Protein 3ZBG (pdb70)

B-factor: mean 27.15, std 11.81, range [10.26, 97.59]

Radius of gyration: 26.32 Å; Cα contacts (8 Å, |Δi|>4): 2316; chains: 2; bounding box: 69×58×79 Å

Structure (mmCIF, N/CA/C/O backbone):
data_3ZBG
#
_entry.id   3ZBG
#
_cell.length_a   122.249
_cell.length_b   122.249
_cell.length_c   133.081
_cell.angle_alpha   90.00
_cell.angle_beta   90.00
_cell.angle_gamma   120.00
#
_symmetry.space_group_name_H-M   'P 65'
#
loop_
_entity.id
_entity.type
_entity.pdbx_description
1 polymer '3-KETOACYL-COA THIOLASE-LIKE PROTEIN'
2 non-polymer 'DIMETHYL SULFOXIDE'
3 non-polymer (4S)-2-METHYL-2,4-PENTANEDIOL
4 water water
#
loop_
_atom_site.group_PDB
_atom_site.id
_atom_site.type_symbol
_atom_site.label_atom_id
_atom_site.label_alt_id
_atom_site.label_comp_id
_atom_site.label_asym_id
_atom_site.label_entity_id
_atom_site.label_seq_id
_atom_site.pdbx_PDB_ins_code
_atom_site.Cartn_x
_atom_site.Cartn_y
_atom_site.Cartn_z
_atom_site.occupancy
_atom_site.B_iso_or_equiv
_atom_site.auth_seq_id
_atom_site.auth_comp_id
_atom_site.auth_asym_id
_atom_site.auth_atom_id
_atom_site.pdbx_PDB_model_num
ATOM 1 N N . ALA A 1 27 ? -44.379 -45.236 17.159 1.00 74.26 11 ALA A N 1
ATOM 2 C CA . ALA A 1 27 ? -43.491 -45.018 15.981 1.00 81.32 11 ALA A CA 1
ATOM 3 C C . ALA A 1 27 ? -41.995 -44.878 16.370 1.00 81.15 11 ALA A C 1
ATOM 4 O O . ALA A 1 27 ? -41.156 -44.630 15.498 1.00 86.40 11 ALA A O 1
ATOM 6 N N . ALA A 1 28 ? -41.664 -45.062 17.654 1.00 74.85 12 ALA A N 1
ATOM 7 C CA . ALA A 1 28 ? -40.334 -44.721 18.187 1.00 73.82 12 ALA A CA 1
ATOM 8 C C . ALA A 1 28 ? -39.270 -45.802 17.845 1.00 70.20 12 ALA A C 1
ATOM 9 O O . ALA A 1 28 ? -39.074 -46.763 18.634 1.00 60.24 12 ALA A O 1
ATOM 11 N N . SER A 1 29 ? -38.582 -45.617 16.694 1.00 62.41 13 SER A N 1
ATOM 12 C CA . SER A 1 29 ? -37.819 -46.710 16.035 1.00 53.47 13 SER A CA 1
ATOM 13 C C . SER A 1 29 ? -36.297 -46.790 16.357 1.00 41.23 13 SER A C 1
ATOM 14 O O . SER A 1 29 ? -35.467 -45.955 15.976 1.00 37.12 13 SER A O 1
ATOM 17 N N . ARG A 1 30 ? -35.964 -47.841 17.065 1.00 32.24 14 ARG A N 1
ATOM 18 C CA . ARG A 1 30 ? -34.674 -47.984 17.662 1.00 30.45 14 ARG A CA 1
ATOM 19 C C . ARG A 1 30 ? -33.679 -48.591 16.665 1.00 25.71 14 ARG A C 1
ATOM 20 O O . ARG A 1 30 ? -34.064 -49.354 15.786 1.00 27.55 14 ARG A O 1
ATOM 28 N N . VAL A 1 31 ? -32.400 -48.276 16.850 1.00 23.52 15 VAL A N 1
ATOM 29 C CA . VAL A 1 31 ? -31.340 -48.804 16.006 1.00 20.33 15 VAL A CA 1
ATOM 30 C C . VAL A 1 31 ? -30.278 -49.572 16.829 1.00 18.99 15 VAL A C 1
ATOM 31 O O . VAL A 1 31 ? -29.783 -49.065 17.843 1.00 20.79 15 VAL A O 1
ATOM 35 N N . PHE A 1 32 ? -29.974 -50.774 16.369 1.00 18.61 16 PHE A N 1
ATOM 36 C CA . PHE A 1 32 ? -29.064 -51.685 17.019 1.00 20.77 16 PHE A CA 1
ATOM 37 C C . PHE A 1 32 ? -27.846 -51.979 16.150 1.00 19.98 16 PHE A C 1
ATOM 38 O O . PHE A 1 32 ? -27.980 -52.195 14.964 1.00 20.51 16 PHE A O 1
ATOM 46 N N . ILE A 1 33 ? -26.669 -52.012 16.770 1.00 22.34 17 ILE A N 1
ATOM 47 C CA . ILE A 1 33 ? -25.477 -52.599 16.139 1.00 20.59 17 ILE A CA 1
ATOM 48 C C . ILE A 1 33 ? -25.552 -54.129 16.371 1.00 24.28 17 ILE A C 1
ATOM 49 O O . ILE A 1 33 ? -25.537 -54.591 17.499 1.00 22.61 17 ILE A O 1
ATOM 54 N N . VAL A 1 34 ? -25.622 -54.901 15.302 1.00 22.54 18 VAL A N 1
ATOM 55 C CA . VAL A 1 34 ? -25.737 -56.343 15.329 1.00 24.17 18 VAL A CA 1
ATOM 56 C C . VAL A 1 34 ? -24.331 -56.980 15.336 1.00 26.67 18 VAL A C 1
ATOM 57 O O . VAL A 1 34 ? -24.127 -58.057 15.902 1.00 27.39 18 VAL A O 1
ATOM 61 N N . GLY A 1 35 ? -23.365 -56.299 14.723 1.00 23.91 19 GLY A N 1
ATOM 62 C CA . GLY A 1 35 ? -22.022 -56.780 14.634 1.00 22.25 19 GLY A CA 1
ATOM 63 C C . GLY A 1 35 ? -21.238 -55.956 13.637 1.00 24.75 19 GLY A C 1
ATOM 64 O O . GLY A 1 35 ? -21.762 -54.946 13.104 1.00 21.50 19 GLY A O 1
ATOM 65 N N . GLY A 1 36 ? -19.986 -56.349 13.413 1.00 21.14 20 GLY A N 1
ATOM 66 C CA . GLY A 1 36 ? -19.117 -55.616 12.495 1.00 22.87 20 GLY A CA 1
ATOM 67 C C . GLY A 1 36 ? -17.722 -56.201 12.420 1.00 25.91 20 GLY A C 1
ATOM 68 O O . GLY A 1 36 ? -17.492 -57.325 12.912 1.00 24.31 20 GLY A O 1
ATOM 69 N N . HIS A 1 37 ? -16.798 -55.433 11.834 1.00 24.05 21 HIS A N 1
ATOM 70 C CA . HIS A 1 37 ? -15.468 -55.943 11.482 1.00 23.34 21 HIS A CA 1
ATOM 71 C C . HIS A 1 37 ? -14.516 -54.796 11.298 1.00 24.28 21 HIS A C 1
ATOM 72 O O . HIS A 1 37 ? -14.913 -53.741 10.783 1.00 22.83 21 HIS A O 1
ATOM 79 N N . ILE A 1 38 ? -13.283 -54.964 11.748 1.00 19.54 22 ILE A N 1
ATOM 80 C CA . ILE A 1 38 ? -12.208 -53.984 11.547 1.00 19.89 22 ILE A CA 1
ATOM 81 C C . ILE A 1 38 ? -11.044 -54.793 10.978 1.00 22.59 22 ILE A C 1
ATOM 82 O O . ILE A 1 38 ? -10.672 -55.818 11.568 1.00 21.58 22 ILE A O 1
ATOM 87 N N . THR A 1 39 ? -10.483 -54.352 9.856 1.00 20.74 23 THR A N 1
ATOM 88 C CA . THR A 1 39 ? -9.276 -54.977 9.312 1.00 20.23 23 THR A CA 1
ATOM 89 C C . THR A 1 39 ? -8.075 -54.455 10.118 1.00 21.29 23 THR A C 1
ATOM 90 O O . THR A 1 39 ? -8.152 -53.419 10.791 1.00 19.15 23 THR A O 1
ATOM 94 N N . PRO A 1 40 ? -6.942 -55.196 10.101 1.00 20.81 24 PRO A N 1
ATOM 95 C CA . PRO A 1 40 ? -5.731 -54.522 10.479 1.00 21.58 24 PRO A CA 1
ATOM 96 C C . PRO A 1 40 ? -5.568 -53.219 9.716 1.00 20.49 24 PRO A C 1
ATOM 97 O O . PRO A 1 40 ? -5.935 -53.142 8.548 1.00 21.88 24 PRO A O 1
ATOM 101 N N . PHE A 1 41 ? -5.036 -52.186 10.367 1.00 20.72 25 PHE A N 1
ATOM 102 C CA . PHE A 1 41 ? -4.726 -50.954 9.704 1.00 22.66 25 PHE A CA 1
ATOM 103 C C . PHE A 1 41 ? -3.222 -50.998 9.415 1.00 24.19 25 PHE A C 1
ATOM 104 O O . PHE A 1 41 ? -2.420 -51.247 10.337 1.00 22.95 25 PHE A O 1
ATOM 112 N N . VAL A 1 42 ? -2.853 -50.701 8.178 1.00 22.65 26 VAL A N 1
ATOM 113 C CA . VAL A 1 42 ? -1.472 -50.899 7.703 1.00 23.47 26 VAL A CA 1
ATOM 114 C C . VAL A 1 42 ? -0.913 -49.701 6.985 1.00 23.77 26 VAL A C 1
ATOM 115 O O . VAL A 1 42 ? -1.629 -48.936 6.346 1.00 22.40 26 VAL A O 1
ATOM 119 N N . GLY A 1 43 ? 0.389 -49.538 7.122 1.00 21.92 27 GLY A N 1
ATOM 120 C CA . GLY A 1 43 ? 1.154 -48.521 6.426 1.00 24.96 27 GLY A CA 1
ATOM 121 C C . GLY A 1 43 ? 2.588 -48.638 6.926 1.00 27.19 27 GLY A C 1
ATOM 122 O O . GLY A 1 43 ? 2.929 -49.649 7.571 1.00 27.33 27 GLY A O 1
ATOM 123 N N . LYS A 1 44 ? 3.419 -47.665 6.598 1.00 31.07 28 LYS A N 1
ATOM 124 C CA . LYS A 1 44 ? 4.870 -47.723 6.917 1.00 34.34 28 LYS A CA 1
ATOM 125 C C . LYS A 1 44 ? 5.039 -47.871 8.387 1.00 32.05 28 LYS A C 1
ATOM 126 O O . LYS A 1 44 ? 4.409 -47.132 9.137 1.00 28.61 28 LYS A O 1
ATOM 132 N N . GLY A 1 45 ? 5.865 -48.830 8.812 1.00 30.60 29 GLY A N 1
ATOM 133 C CA . GLY A 1 45 ? 6.097 -49.081 10.220 1.00 31.97 29 GLY A CA 1
ATOM 134 C C . GLY A 1 45 ? 5.317 -50.268 10.731 1.00 33.60 29 GLY A C 1
ATOM 135 O O . GLY A 1 45 ? 5.506 -50.680 11.872 1.00 35.57 29 GLY A O 1
ATOM 136 N N . SER A 1 46 ? 4.418 -50.815 9.917 1.00 30.45 30 SER A N 1
ATOM 137 C CA . SER A 1 46 ? 3.725 -52.004 10.300 1.00 29.70 30 SER A CA 1
ATOM 138 C C . SER A 1 46 ? 4.402 -53.173 9.619 1.00 32.19 30 SER A C 1
ATOM 139 O O . SER A 1 46 ? 4.640 -53.113 8.419 1.00 27.60 30 SER A O 1
ATOM 142 N N . PRO A 1 47 ? 4.625 -54.276 10.357 1.00 32.40 31 PRO A N 1
ATOM 143 C CA . PRO A 1 47 ? 5.208 -55.472 9.725 1.00 35.37 31 PRO A CA 1
ATOM 144 C C . PRO A 1 47 ? 4.270 -56.111 8.696 1.00 39.30 31 PRO A C 1
ATOM 145 O O . PRO A 1 47 ? 4.708 -56.903 7.870 1.00 36.26 31 PRO A O 1
ATOM 149 N N . LEU A 1 48 ? 2.987 -55.744 8.719 1.00 36.71 32 LEU A N 1
ATOM 150 C CA . LEU A 1 48 ? 2.040 -56.271 7.747 1.00 34.93 32 LEU A CA 1
ATOM 151 C C . LEU A 1 48 ? 2.056 -55.467 6.473 1.00 32.97 32 LEU A C 1
ATOM 152 O O . LEU A 1 48 ? 1.511 -55.894 5.510 1.00 34.42 32 LEU A O 1
ATOM 157 N N . PHE A 1 49 ? 2.702 -54.322 6.449 1.00 32.26 33 PHE A N 1
ATOM 158 C CA . PHE A 1 49 ? 2.806 -53.533 5.232 1.00 32.40 33 PHE A CA 1
ATOM 159 C C . PHE A 1 49 ? 4.010 -54.013 4.384 1.00 36.08 33 PHE A C 1
ATOM 160 O O . PHE A 1 49 ? 5.148 -54.030 4.857 1.00 34.76 33 PHE A O 1
ATOM 168 N N . ILE A 1 50 ? 3.762 -54.374 3.129 1.00 33.68 34 ILE A N 1
ATOM 169 C CA . ILE A 1 50 ? 4.819 -54.856 2.248 1.00 34.18 34 ILE A CA 1
ATOM 170 C C . ILE A 1 50 ? 5.526 -53.703 1.609 1.00 39.14 34 ILE A C 1
ATOM 171 O O . ILE A 1 50 ? 4.923 -52.943 0.858 1.00 38.52 34 ILE A O 1
ATOM 176 N N . ASP A 1 51 ? 6.804 -53.550 1.947 1.00 45.44 35 ASP A N 1
ATOM 177 C CA . ASP A 1 51 ? 7.699 -52.587 1.302 1.00 50.74 35 ASP A CA 1
ATOM 178 C C . ASP A 1 51 ? 9.064 -53.271 1.111 1.00 57.75 35 ASP A C 1
ATOM 179 O O . ASP A 1 51 ? 9.276 -54.404 1.609 1.00 57.77 35 ASP A O 1
ATOM 184 N N . LYS A 1 52 ? 9.975 -52.582 0.414 1.00 63.63 36 LYS A N 1
ATOM 185 C CA . LYS A 1 52 ? 11.357 -53.071 0.158 1.00 67.66 36 LYS A CA 1
ATOM 186 C C . LYS A 1 52 ? 12.069 -53.320 1.475 1.00 64.44 36 LYS A C 1
ATOM 187 O O . LYS A 1 52 ? 12.809 -52.452 1.938 1.00 72.06 36 LYS A O 1
ATOM 193 N N . LYS A 1 53 ? 11.865 -54.491 2.075 1.00 61.52 37 LYS A N 1
ATOM 194 C CA . LYS A 1 53 ? 12.172 -54.708 3.502 1.00 61.72 37 LYS A CA 1
ATOM 195 C C . LYS A 1 53 ? 11.265 -55.771 4.129 1.00 63.55 37 LYS A C 1
ATOM 196 O O . LYS A 1 53 ? 11.582 -56.328 5.192 1.00 62.11 37 LYS A O 1
ATOM 202 N N . HIS A 1 54 ? 10.113 -56.013 3.514 1.00 53.54 38 HIS A N 1
ATOM 203 C CA . HIS A 1 54 ? 9.260 -57.077 3.978 1.00 50.40 38 HIS A CA 1
ATOM 204 C C . HIS A 1 54 ? 9.732 -58.345 3.302 1.00 47.53 38 HIS A C 1
ATOM 205 O O . HIS A 1 54 ? 10.058 -58.302 2.129 1.00 44.71 38 HIS A O 1
ATOM 212 N N . PRO A 1 55 ? 9.736 -59.494 4.016 1.00 51.60 39 PRO A N 1
ATOM 213 C CA . PRO A 1 55 ? 10.081 -60.802 3.410 1.00 54.08 39 PRO A CA 1
ATOM 214 C C . PRO A 1 55 ? 9.404 -61.115 2.071 1.00 56.74 39 PRO A C 1
ATOM 215 O O . PRO A 1 55 ? 9.956 -61.856 1.265 1.00 56.11 39 PRO A O 1
ATOM 219 N N . ASP A 1 56 ? 8.215 -60.568 1.843 1.00 53.63 40 ASP A N 1
ATOM 220 C CA . ASP A 1 56 ? 7.470 -60.858 0.643 1.00 50.23 40 ASP A CA 1
ATOM 221 C C . ASP A 1 56 ? 7.573 -59.759 -0.389 1.00 44.86 40 ASP A C 1
ATOM 222 O O . ASP A 1 56 ? 6.824 -59.783 -1.356 1.00 42.94 40 ASP A O 1
ATOM 227 N N . PHE A 1 57 ? 8.477 -58.795 -0.234 1.00 48.27 41 PHE A N 1
ATOM 228 C CA . PHE A 1 57 ? 8.585 -57.762 -1.278 1.00 50.87 41 PHE A CA 1
ATOM 229 C C . PHE A 1 57 ? 8.818 -58.436 -2.633 1.00 52.82 41 PHE A C 1
ATOM 230 O O . PHE A 1 57 ? 9.544 -59.420 -2.715 1.00 52.22 41 PHE A O 1
ATOM 238 N N . GLY A 1 58 ? 8.169 -57.932 -3.679 1.00 50.18 42 GLY A N 1
ATOM 239 C CA . GLY A 1 58 ? 8.256 -58.526 -5.009 1.00 50.30 42 GLY A CA 1
ATOM 240 C C . GLY A 1 58 ? 7.490 -59.826 -5.193 1.00 52.29 42 GLY A C 1
ATOM 241 O O . GLY A 1 58 ? 7.336 -60.284 -6.320 1.00 59.57 42 GLY A O 1
ATOM 242 N N . LYS A 1 59 ? 7.003 -60.421 -4.108 1.00 53.14 43 LYS A N 1
ATOM 243 C CA . LYS A 1 59 ? 6.324 -61.713 -4.156 1.00 58.49 43 LYS A CA 1
ATOM 244 C C . LYS A 1 59 ? 4.819 -61.624 -3.853 1.00 60.67 43 LYS A C 1
ATOM 245 O O . LYS A 1 59 ? 4.040 -62.398 -4.412 1.00 54.53 43 LYS A O 1
ATOM 251 N N . LYS A 1 60 ? 4.436 -60.706 -2.952 1.00 57.92 44 LYS A N 1
ATOM 252 C CA . LYS A 1 60 ? 3.022 -60.374 -2.659 1.00 54.43 44 LYS A CA 1
ATOM 253 C C . LYS A 1 60 ? 2.831 -58.845 -2.573 1.00 45.25 44 LYS A C 1
ATOM 254 O O . LYS A 1 60 ? 3.790 -58.111 -2.383 1.00 40.27 44 LYS A O 1
ATOM 260 N N . LYS A 1 61 ? 1.593 -58.368 -2.728 1.00 41.85 45 LYS A N 1
ATOM 261 C CA . LYS A 1 61 ? 1.311 -56.924 -2.679 1.00 38.96 45 LYS A CA 1
ATOM 262 C C . LYS A 1 61 ? 0.360 -56.563 -1.535 1.00 32.21 45 LYS A C 1
ATOM 263 O O . LYS A 1 61 ? -0.374 -57.402 -1.044 1.00 27.46 45 LYS A O 1
ATOM 269 N N . ASN A 1 62 ? 0.392 -55.311 -1.129 1.00 26.40 46 ASN A N 1
ATOM 270 C CA . ASN A 1 62 ? -0.587 -54.817 -0.183 1.00 27.69 46 ASN A CA 1
ATOM 271 C C . ASN A 1 62 ? -1.965 -54.851 -0.889 1.00 24.64 46 ASN A C 1
ATOM 272 O O . ASN A 1 62 ? -2.063 -54.788 -2.116 1.00 24.47 46 ASN A O 1
ATOM 277 N N . MET A 1 63 ? -3.020 -54.948 -0.128 1.00 25.72 47 MET A N 1
ATOM 278 C CA . MET A 1 63 ? -4.377 -54.929 -0.718 1.00 23.72 47 MET A CA 1
ATOM 279 C C . MET A 1 63 ? -4.660 -53.590 -1.429 1.00 21.42 47 MET A C 1
ATOM 280 O O . MET A 1 63 ? -4.211 -52.515 -0.986 1.00 21.73 47 MET A O 1
ATOM 285 N N . THR A 1 64 ? -5.410 -53.706 -2.513 1.00 19.26 48 THR A N 1
ATOM 286 C CA . THR A 1 64 ? -5.987 -52.547 -3.229 1.00 20.54 48 THR A CA 1
ATOM 287 C C . THR A 1 64 ? -7.237 -52.049 -2.458 1.00 20.07 48 THR A C 1
ATOM 288 O O . THR A 1 64 ? -7.742 -52.717 -1.548 1.00 16.82 48 THR A O 1
ATOM 292 N N . LEU A 1 65 ? -7.755 -50.909 -2.860 1.00 20.65 49 LEU A N 1
ATOM 293 C CA . LEU A 1 65 ? -9.027 -50.421 -2.267 1.00 20.21 49 LEU A CA 1
ATOM 294 C C . LEU A 1 65 ? -10.128 -51.453 -2.461 1.00 18.99 49 LEU A C 1
ATOM 295 O O . LEU A 1 65 ? -10.847 -51.773 -1.513 1.00 19.54 49 LEU A O 1
ATOM 300 N N . GLU A 1 66 ? -10.228 -52.029 -3.646 1.00 17.58 50 GLU A N 1
ATOM 301 C CA . GLU A 1 66 ? -11.236 -53.057 -3.935 1.00 18.32 50 GLU A CA 1
ATOM 302 C C . GLU A 1 66 ? -11.136 -54.279 -2.996 1.00 18.75 50 GLU A C 1
ATOM 303 O O . GLU A 1 66 ? -12.131 -54.827 -2.551 1.00 18.51 50 GLU A O 1
ATOM 309 N N . GLU A 1 67 ? -9.902 -54.702 -2.709 1.00 18.82 51 GLU A N 1
ATOM 310 C CA . GLU A 1 67 ? -9.663 -55.836 -1.836 1.00 18.77 51 GLU A CA 1
ATOM 311 C C . GLU A 1 67 ? -9.989 -55.490 -0.397 1.00 19.10 51 GLU A C 1
ATOM 312 O O . GLU A 1 67 ? -10.579 -56.297 0.302 1.00 18.05 51 GLU A O 1
ATOM 318 N N . ILE A 1 68 ? -9.668 -54.275 0.030 1.00 18.63 52 ILE A N 1
ATOM 319 C CA . ILE A 1 68 ? -10.016 -53.892 1.408 1.00 21.62 52 ILE A CA 1
ATOM 320 C C . ILE A 1 68 ? -11.526 -53.841 1.581 1.00 20.15 52 ILE A C 1
ATOM 321 O O . ILE A 1 68 ? -12.105 -54.319 2.568 1.00 21.50 52 ILE A O 1
ATOM 326 N N . LEU A 1 69 ? -12.186 -53.312 0.562 1.00 19.78 53 LEU A N 1
ATOM 327 C CA . LEU A 1 69 ? -13.645 -53.237 0.580 1.00 19.20 53 LEU A CA 1
ATOM 328 C C . LEU A 1 69 ? -14.275 -54.621 0.605 1.00 20.06 53 LEU A C 1
ATOM 329 O O . LEU A 1 69 ? -15.191 -54.895 1.385 1.00 20.69 53 LEU A O 1
ATOM 334 N N . ALA A 1 70 ? -13.788 -55.509 -0.251 1.00 19.13 54 ALA A N 1
ATOM 335 C CA . ALA A 1 70 ? -14.240 -56.898 -0.264 1.00 20.46 54 ALA A CA 1
ATOM 336 C C . ALA A 1 70 ? -14.023 -57.587 1.103 1.00 19.72 54 ALA A C 1
ATOM 337 O O . ALA A 1 70 ? -14.938 -58.218 1.649 1.00 17.89 54 ALA A O 1
ATOM 339 N N . THR A 1 71 ? -12.851 -57.420 1.670 1.00 21.48 55 THR A N 1
ATOM 340 C CA . THR A 1 71 ? -12.533 -58.014 2.956 1.00 22.48 55 THR A CA 1
ATOM 341 C C . THR A 1 71 ? -13.410 -57.438 4.051 1.00 21.76 55 THR A C 1
ATOM 342 O O . THR A 1 71 ? -13.859 -58.166 4.953 1.00 21.81 55 THR A O 1
ATOM 346 N N . THR A 1 72 ? -13.671 -56.137 3.982 1.00 21.32 56 THR A N 1
ATOM 347 C CA . THR A 1 72 ? -14.488 -55.460 4.986 1.00 21.42 56 THR A CA 1
ATOM 348 C C . THR A 1 72 ? -15.956 -55.869 4.893 1.00 21.20 56 THR A C 1
ATOM 349 O O . THR A 1 72 ? -16.600 -56.167 5.915 1.00 23.84 56 THR A O 1
ATOM 353 N N . VAL A 1 73 ? -16.487 -55.950 3.689 1.00 19.62 57 VAL A N 1
ATOM 354 C CA . VAL A 1 73 ? -17.892 -56.335 3.522 1.00 19.37 57 VAL A CA 1
ATOM 355 C C . VAL A 1 73 ? -18.053 -57.772 3.972 1.00 21.31 57 VAL A C 1
ATOM 356 O O . VAL A 1 73 ? -19.014 -58.110 4.660 1.00 20.80 57 VAL A O 1
ATOM 360 N N . GLN A 1 74 ? -17.124 -58.622 3.565 1.00 19.89 58 GLN A N 1
ATOM 361 C CA . GLN A 1 74 ? -17.236 -60.051 3.864 1.00 21.58 58 GLN A CA 1
ATOM 362 C C . GLN A 1 74 ? -17.118 -60.297 5.338 1.00 20.14 58 GLN A C 1
ATOM 363 O O . GLN A 1 74 ? -17.932 -61.021 5.918 1.00 22.98 58 GLN A O 1
ATOM 369 N N . GLY A 1 75 ? -16.140 -59.672 5.963 1.00 20.02 59 GLY A N 1
ATOM 370 C CA . GLY A 1 75 ? -15.955 -59.766 7.403 1.00 20.50 59 GLY A CA 1
ATOM 371 C C . GLY A 1 75 ? -17.125 -59.237 8.202 1.00 22.59 59 GLY A C 1
ATOM 372 O O . GLY A 1 75 ? -17.523 -59.809 9.241 1.00 20.79 59 GLY A O 1
ATOM 373 N N . THR A 1 76 ? -17.701 -58.137 7.729 1.00 21.19 60 THR A N 1
ATOM 374 C CA . THR A 1 76 ? -18.885 -57.566 8.389 1.00 20.00 60 THR A CA 1
ATOM 375 C C . THR A 1 76 ? -20.076 -58.504 8.312 1.00 21.29 60 THR A C 1
ATOM 376 O O . THR A 1 76 ? -20.762 -58.730 9.325 1.00 26.62 60 THR A O 1
ATOM 380 N N . MET A 1 77 ? -20.324 -59.096 7.161 1.00 23.39 61 MET A N 1
ATOM 381 C CA . MET A 1 77 ? -21.427 -60.027 7.036 1.00 23.99 61 MET A CA 1
ATOM 382 C C . MET A 1 77 ? -21.143 -61.224 7.977 1.00 27.70 61 MET A C 1
ATOM 383 O O . MET A 1 77 ? -22.005 -61.637 8.789 1.00 23.52 61 MET A O 1
ATOM 388 N N . GLU A 1 78 ? -19.923 -61.733 7.876 1.00 26.58 62 GLU A N 1
ATOM 389 C CA . GLU A 1 78 ? -19.507 -62.921 8.650 1.00 32.91 62 GLU A CA 1
ATOM 390 C C . GLU A 1 78 ? -19.744 -62.735 10.143 1.00 31.69 62 GLU A C 1
ATOM 391 O O . GLU A 1 78 ? -20.432 -63.526 10.791 1.00 29.06 62 GLU A O 1
ATOM 397 N N . HIS A 1 79 ? -19.203 -61.659 10.673 1.00 29.46 63 HIS A N 1
ATOM 398 C CA . HIS A 1 79 ? -19.224 -61.442 12.098 1.00 32.39 63 HIS A CA 1
ATOM 399 C C . HIS A 1 79 ? -20.571 -60.948 12.581 1.00 34.09 63 HIS A C 1
ATOM 400 O O . HIS A 1 79 ? -20.737 -60.781 13.775 1.00 36.66 63 HIS A O 1
ATOM 407 N N . SER A 1 80 ? -21.545 -60.701 11.678 1.00 30.09 64 SER A N 1
ATOM 408 C CA . SER A 1 80 ? -22.861 -60.254 12.069 1.00 27.42 64 SER A CA 1
ATOM 409 C C . SER A 1 80 ? -23.893 -61.345 11.924 1.00 28.06 64 SER A C 1
ATOM 410 O O . SER A 1 80 ? -25.077 -61.064 11.992 1.00 28.95 64 SER A O 1
ATOM 413 N N . GLY A 1 81 ? -23.469 -62.561 11.629 1.00 30.62 65 GLY A N 1
ATOM 414 C CA . GLY A 1 81 ? -24.398 -63.695 11.487 1.00 29.00 65 GLY A CA 1
ATOM 415 C C . GLY A 1 81 ? -25.165 -63.690 10.190 1.00 30.93 65 GLY A C 1
ATOM 416 O O . GLY A 1 81 ? -26.236 -64.269 10.115 1.00 34.67 65 GLY A O 1
ATOM 417 N N . LEU A 1 82 ? -24.649 -63.020 9.151 1.00 29.11 66 LEU A N 1
ATOM 418 C CA . LEU A 1 82 ? -25.376 -62.938 7.895 1.00 26.67 66 LEU A CA 1
ATOM 419 C C . LEU A 1 82 ? -24.809 -63.822 6.793 1.00 27.51 66 LEU A C 1
ATOM 420 O O . LEU A 1 82 ? -25.348 -63.811 5.687 1.00 26.57 66 LEU A O 1
ATOM 425 N N . SER A 1 83 ? -23.741 -64.591 7.058 1.00 28.94 67 SER A N 1
ATOM 426 C CA . SER A 1 83 ? -23.209 -65.478 5.986 1.00 30.78 67 SER A CA 1
ATOM 427 C C . SER A 1 83 ? -24.268 -66.459 5.524 1.00 30.94 67 SER A C 1
ATOM 428 O O . SER A 1 83 ? -24.995 -67.051 6.332 1.00 32.31 67 SER A O 1
ATOM 431 N N . GLY A 1 84 ? -24.444 -66.535 4.214 1.00 32.56 68 GLY A N 1
ATOM 432 C CA . GLY A 1 84 ? -25.479 -67.375 3.640 1.00 30.72 68 GLY A CA 1
ATOM 433 C C . GLY A 1 84 ? -26.836 -66.716 3.585 1.00 30.78 68 GLY A C 1
ATOM 434 O O . GLY A 1 84 ? -27.738 -67.267 2.986 1.00 30.62 68 GLY A O 1
ATOM 435 N N . ARG A 1 85 ? -27.026 -65.551 4.208 1.00 30.28 69 ARG A N 1
ATOM 436 C CA . ARG A 1 85 ? -28.326 -64.867 4.066 1.00 30.85 69 ARG A CA 1
ATOM 437 C C . ARG A 1 85 ? -28.158 -63.355 3.815 1.00 31.25 69 ARG A C 1
ATOM 438 O O . ARG A 1 85 ? -28.969 -62.536 4.228 1.00 28.83 69 ARG A O 1
ATOM 446 N N . GLU A 1 86 ? -27.123 -63.023 3.048 1.00 28.72 70 GLU A N 1
ATOM 447 C CA . GLU A 1 86 ? -26.765 -61.651 2.806 1.00 26.86 70 GLU A CA 1
ATOM 448 C C . GLU A 1 86 ? -27.869 -60.872 2.072 1.00 25.23 70 GLU A C 1
ATOM 449 O O . GLU A 1 86 ? -27.902 -59.657 2.145 1.00 26.33 70 GLU A O 1
ATOM 455 N N . GLY A 1 87 ? -28.735 -61.567 1.353 1.00 22.66 71 GLY A N 1
ATOM 456 C CA . GLY A 1 87 ? -29.873 -60.961 0.710 1.00 23.97 71 GLY A CA 1
ATOM 457 C C . GLY A 1 87 ? -30.891 -60.290 1.618 1.00 24.50 71 GLY A C 1
ATOM 458 O O . GLY A 1 87 ? -31.691 -59.494 1.115 1.00 24.47 71 GLY A O 1
ATOM 459 N N . ILE A 1 88 ? -30.849 -60.519 2.934 1.00 23.63 72 ILE A N 1
ATOM 460 C CA . ILE A 1 88 ? -31.747 -59.760 3.807 1.00 24.18 72 ILE A CA 1
ATOM 461 C C . ILE A 1 88 ? -31.252 -58.348 4.150 1.00 23.25 72 ILE A C 1
ATOM 462 O O . ILE A 1 88 ? -31.960 -57.560 4.738 1.00 23.45 72 ILE A O 1
ATOM 467 N N . VAL A 1 89 ? -30.018 -58.044 3.804 1.00 23.11 73 VAL A N 1
ATOM 468 C CA . VAL A 1 89 ? -29.530 -56.673 3.896 1.00 20.98 73 VAL A CA 1
ATOM 469 C C . VAL A 1 89 ? -30.273 -55.839 2.832 1.00 20.63 73 VAL A C 1
ATOM 470 O O . VAL A 1 89 ? -30.419 -56.230 1.684 1.00 22.45 73 VAL A O 1
ATOM 474 N N . ASP A 1 90 ? -30.792 -54.686 3.227 1.00 20.15 74 ASP A N 1
ATOM 475 C CA . ASP A 1 90 ? -31.597 -53.874 2.304 1.00 19.67 74 ASP A CA 1
ATOM 476 C C . ASP A 1 90 ? -30.749 -52.891 1.476 1.00 19.50 74 ASP A C 1
ATOM 477 O O . ASP A 1 90 ? -31.083 -52.657 0.348 1.00 19.68 74 ASP A O 1
ATOM 482 N N . GLN A 1 91 ? -29.709 -52.337 2.066 1.00 19.34 75 GLN A N 1
ATOM 483 C CA . GLN A 1 91 ? -28.843 -51.368 1.386 1.00 19.45 75 GLN A CA 1
ATOM 484 C C . GLN A 1 91 ? -27.493 -51.202 2.051 1.00 20.25 75 GLN A C 1
ATOM 485 O O . GLN A 1 91 ? -27.267 -51.612 3.207 1.00 19.22 75 GLN A O 1
ATOM 491 N N . VAL A 1 92 ? -26.579 -50.615 1.293 1.00 17.64 76 VAL A N 1
ATOM 492 C CA . VAL A 1 92 ? -25.192 -50.466 1.701 1.00 16.43 76 VAL A CA 1
ATOM 493 C C . VAL A 1 92 ? -24.771 -49.021 1.545 1.00 16.63 76 VAL A C 1
ATOM 494 O O . VAL A 1 92 ? -24.999 -48.413 0.475 1.00 17.32 76 VAL A O 1
ATOM 498 N N . VAL A 1 93 ? -24.120 -48.464 2.552 1.00 15.29 77 VAL A N 1
ATOM 499 C CA . VAL A 1 93 ? -23.592 -47.103 2.435 1.00 15.77 77 VAL A CA 1
ATOM 500 C C . VAL A 1 93 ? -22.099 -47.194 2.657 1.00 16.39 77 VAL A C 1
ATOM 501 O O . VAL A 1 93 ? -21.648 -47.785 3.658 1.00 16.75 77 VAL A O 1
ATOM 505 N N . VAL A 1 94 ? -21.329 -46.605 1.752 1.00 15.59 78 VAL A N 1
ATOM 506 C CA . VAL A 1 94 ? -19.879 -46.597 1.855 1.00 14.67 78 VAL A CA 1
ATOM 507 C C . VAL A 1 94 ? -19.369 -45.240 2.252 1.00 13.80 78 VAL A C 1
ATOM 508 O O . VAL A 1 94 ? -19.669 -44.231 1.631 1.00 14.88 78 VAL A O 1
ATOM 512 N N . GLY A 1 95 ? -18.553 -45.174 3.269 1.00 12.62 79 GLY A N 1
ATOM 513 C CA . GLY A 1 95 ? -17.794 -43.985 3.525 1.00 13.93 79 GLY A CA 1
ATOM 514 C C . GLY A 1 95 ? -16.357 -44.046 3.002 1.00 15.00 79 GLY A C 1
ATOM 515 O O . GLY A 1 95 ? -15.608 -44.971 3.279 1.00 15.83 79 GLY A O 1
ATOM 516 N N . ASN A 1 96 ? -15.946 -42.973 2.348 1.00 15.18 80 ASN A N 1
ATOM 517 C CA . ASN A 1 96 ? -14.620 -42.873 1.730 1.00 14.21 80 ASN A CA 1
ATOM 518 C C . ASN A 1 96 ? -14.325 -41.455 1.363 1.00 14.81 80 ASN A C 1
ATOM 519 O O . ASN A 1 96 ? -15.181 -40.759 0.827 1.00 14.71 80 ASN A O 1
ATOM 524 N N . PHE A 1 97 ? -13.105 -40.981 1.639 1.00 14.84 81 PHE A N 1
ATOM 525 C CA . PHE A 1 97 ? -12.781 -39.619 1.348 1.00 15.44 81 PHE A CA 1
ATOM 526 C C . PHE A 1 97 ? -12.084 -39.411 -0.014 1.00 16.05 81 PHE A C 1
ATOM 527 O O . PHE A 1 97 ? -12.550 -38.571 -0.825 1.00 17.58 81 PHE A O 1
ATOM 535 N N . LEU A 1 98 ? -11.022 -40.166 -0.283 1.00 17.02 82 LEU A N 1
ATOM 536 C CA . LEU A 1 98 ? -10.086 -39.796 -1.334 1.00 16.89 82 LEU A CA 1
ATOM 537 C C . LEU A 1 98 ? -9.794 -40.909 -2.334 1.00 17.28 82 LEU A C 1
ATOM 538 O O . LEU A 1 98 ? -8.747 -40.892 -2.996 1.00 18.16 82 LEU A O 1
ATOM 543 N N . GLY A 1 99 ? -10.667 -41.901 -2.429 1.00 15.87 83 GLY A N 1
ATOM 544 C CA . GLY A 1 99 ? -10.498 -42.996 -3.368 1.00 15.65 83 GLY A CA 1
ATOM 545 C C . GLY A 1 99 ? -10.299 -42.541 -4.818 1.00 15.69 83 GLY A C 1
ATOM 546 O O . GLY A 1 99 ? -9.544 -43.187 -5.570 1.00 16.35 83 GLY A O 1
ATOM 547 N N . GLU A 1 100 ? -10.975 -41.461 -5.177 1.00 15.75 84 GLU A N 1
ATOM 548 C CA A GLU A 1 100 ? -10.900 -40.898 -6.514 0.50 15.42 84 GLU A CA 1
ATOM 549 C CA B GLU A 1 100 ? -10.862 -40.912 -6.512 0.50 16.37 84 GLU A CA 1
ATOM 550 C C . GLU A 1 100 ? -9.463 -40.407 -6.825 1.00 17.64 84 GLU A C 1
ATOM 551 O O . GLU A 1 100 ? -9.087 -40.308 -8.000 1.00 19.56 84 GLU A O 1
ATOM 562 N N . LEU A 1 101 ? -8.683 -40.100 -5.788 1.00 16.96 85 LEU A N 1
ATOM 563 C CA . LEU A 1 101 ? -7.343 -39.593 -5.929 1.00 19.67 85 LEU A CA 1
ATOM 564 C C . LEU A 1 101 ? -6.305 -40.689 -5.732 1.00 20.55 85 LEU A C 1
ATOM 565 O O . LEU A 1 101 ? -5.468 -40.942 -6.617 1.00 20.86 85 LEU A O 1
ATOM 570 N N . PHE A 1 102 ? -6.341 -41.377 -4.609 1.00 19.79 86 PHE A N 1
ATOM 571 C CA . PHE A 1 102 ? -5.322 -42.399 -4.307 1.00 20.71 86 PHE A CA 1
ATOM 572 C C . PHE A 1 102 ? -5.436 -43.683 -5.144 1.00 20.88 86 PHE A C 1
ATOM 573 O O . PHE A 1 102 ? -4.437 -44.376 -5.367 1.00 20.57 86 PHE A O 1
ATOM 581 N N . SER A 1 103 ? -6.654 -44.038 -5.540 1.00 19.12 87 SER A N 1
ATOM 582 C CA . SER A 1 103 ? -6.931 -45.293 -6.251 1.00 18.89 87 SER A CA 1
ATOM 583 C C . SER A 1 103 ? -7.591 -45.077 -7.614 1.00 17.35 87 SER A C 1
ATOM 584 O O . SER A 1 103 ? -8.006 -46.026 -8.246 1.00 20.55 87 SER A O 1
ATOM 587 N N . SER A 1 104 ? -7.726 -43.822 -8.035 1.00 17.56 88 SER A N 1
ATOM 588 C CA . SER A 1 104 ? -8.440 -43.449 -9.257 1.00 16.78 88 SER A CA 1
ATOM 589 C C . SER A 1 104 ? -9.834 -44.025 -9.357 1.00 17.62 88 SER A C 1
ATOM 590 O O . SER A 1 104 ? -10.317 -44.316 -10.462 1.00 16.93 88 SER A O 1
ATOM 593 N N . GLN A 1 105 ? -10.518 -44.179 -8.197 1.00 16.97 89 GLN A N 1
ATOM 594 C CA . GLN A 1 105 ? -11.753 -44.935 -8.173 1.00 15.19 89 GLN A CA 1
ATOM 595 C C . GLN A 1 105 ? -12.809 -44.259 -7.307 1.00 14.25 89 GLN A C 1
ATOM 596 O O . GLN A 1 105 ? -12.638 -44.170 -6.110 1.00 14.25 89 GLN A O 1
ATOM 602 N N . GLY A 1 106 ? -13.872 -43.794 -7.958 1.00 14.92 90 GLY A N 1
ATOM 603 C CA . GLY A 1 106 ? -15.108 -43.354 -7.288 1.00 14.72 90 GLY A CA 1
ATOM 604 C C . GLY A 1 106 ? -16.147 -44.449 -7.443 1.00 14.43 90 GLY A C 1
ATOM 605 O O . GLY A 1 106 ? -15.806 -45.633 -7.615 1.00 15.82 90 GLY A O 1
ATOM 606 N N . HIS A 1 107 ? -17.411 -44.059 -7.338 1.00 14.12 91 HIS A N 1
ATOM 607 C CA . HIS A 1 107 ? -18.499 -44.979 -7.580 1.00 14.02 91 HIS A CA 1
ATOM 608 C C . HIS A 1 107 ? -18.386 -46.226 -6.740 1.00 13.37 91 HIS A C 1
ATOM 609 O O . HIS A 1 107 ? -18.554 -47.351 -7.214 1.00 14.90 91 HIS A O 1
ATOM 616 N N . LEU A 1 108 ? -18.082 -46.069 -5.456 1.00 13.68 92 LEU A N 1
ATOM 617 C CA . LEU A 1 108 ? -17.871 -47.261 -4.621 1.00 13.11 92 LEU A CA 1
ATOM 618 C C . LEU A 1 108 ? -19.169 -47.993 -4.267 1.00 14.26 92 LEU A C 1
ATOM 619 O O . LEU A 1 108 ? -19.114 -49.125 -3.761 1.00 15.11 92 LEU A O 1
ATOM 624 N N . GLY A 1 109 ? -20.336 -47.397 -4.539 1.00 14.01 93 GLY A N 1
ATOM 625 C CA . GLY A 1 109 ? -21.587 -48.157 -4.341 1.00 14.28 93 GLY A CA 1
ATOM 626 C C . GLY A 1 109 ? -21.601 -49.478 -5.086 1.00 14.04 93 GLY A C 1
ATOM 627 O O . GLY A 1 109 ? -21.809 -50.539 -4.466 1.00 14.51 93 GLY A O 1
ATOM 628 N N . PRO A 1 110 ? -21.495 -49.427 -6.416 1.00 13.85 94 PRO A N 1
ATOM 629 C CA . PRO A 1 110 ? -21.492 -50.663 -7.138 1.00 14.35 94 PRO A CA 1
ATOM 630 C C . PRO A 1 110 ? -20.236 -51.534 -6.901 1.00 14.70 94 PRO A C 1
ATOM 631 O O . PRO A 1 110 ? -20.273 -52.764 -7.108 1.00 14.82 94 PRO A O 1
ATOM 635 N N . ALA A 1 111 ? -19.168 -50.936 -6.402 1.00 14.67 95 ALA A N 1
ATOM 636 C CA . ALA A 1 111 ? -18.034 -51.740 -5.904 1.00 15.78 95 ALA A CA 1
ATOM 637 C C . ALA A 1 111 ? -18.454 -52.562 -4.700 1.00 16.90 95 ALA A C 1
ATOM 638 O O . ALA A 1 111 ? -18.065 -53.747 -4.536 1.00 17.78 95 ALA A O 1
ATOM 640 N N . ALA A 1 112 ? -19.188 -51.915 -3.803 1.00 17.13 96 ALA A N 1
ATOM 641 C CA . ALA A 1 112 ? -19.683 -52.624 -2.620 1.00 16.13 96 ALA A CA 1
ATOM 642 C C . ALA A 1 112 ? -20.624 -53.764 -3.015 1.00 15.32 96 ALA A C 1
ATOM 643 O O . ALA A 1 112 ? -20.544 -54.853 -2.463 1.00 14.82 96 ALA A O 1
ATOM 645 N N . ILE A 1 113 ? -21.549 -53.504 -3.925 1.00 15.05 97 ILE A N 1
ATOM 646 C CA . ILE A 1 113 ? -22.439 -54.551 -4.444 1.00 16.48 97 ILE A CA 1
ATOM 647 C C . ILE A 1 113 ? -21.675 -55.759 -5.035 1.00 17.32 97 ILE A C 1
ATOM 648 O O . ILE A 1 113 ? -22.134 -56.875 -4.920 1.00 18.05 97 ILE A O 1
ATOM 653 N N . GLY A 1 114 ? -20.527 -55.517 -5.658 1.00 18.27 98 GLY A N 1
ATOM 654 C CA . GLY A 1 114 ? -19.688 -56.617 -6.155 1.00 19.05 98 GLY A CA 1
ATOM 655 C C . GLY A 1 114 ? -18.673 -57.131 -5.145 1.00 19.63 98 GLY A C 1
ATOM 656 O O . GLY A 1 114 ? -17.794 -57.928 -5.519 1.00 23.17 98 GLY A O 1
ATOM 657 N N . SER A 1 115 ? -18.743 -56.695 -3.876 1.00 19.56 99 SER A N 1
ATOM 658 C CA . SER A 1 115 ? -17.705 -57.015 -2.900 1.00 20.20 99 SER A CA 1
ATOM 659 C C . SER A 1 115 ? -17.845 -58.389 -2.225 1.00 25.55 99 SER A C 1
ATOM 660 O O . SER A 1 115 ? -16.864 -58.943 -1.716 1.00 24.82 99 SER A O 1
ATOM 663 N N . LEU A 1 116 ? -19.054 -58.931 -2.235 1.00 27.75 100 LEU A N 1
ATOM 664 C CA . LEU A 1 116 ? -19.345 -60.154 -1.542 1.00 32.65 100 LEU A CA 1
ATOM 665 C C . LEU A 1 116 ? -18.707 -61.305 -2.281 1.00 34.08 100 LEU A C 1
ATOM 666 O O . LEU A 1 116 ? -18.235 -62.241 -1.657 1.00 35.21 100 LEU A O 1
ATOM 671 N N . THR A 1 117 ? -18.640 -61.190 -3.600 1.00 32.68 101 THR A N 1
ATOM 672 C CA . THR A 1 117 ? -18.194 -62.250 -4.474 1.00 35.22 101 THR A CA 1
ATOM 673 C C . THR A 1 117 ? -16.993 -61.783 -5.305 1.00 33.16 101 THR A C 1
ATOM 674 O O . THR A 1 117 ? -16.721 -62.331 -6.373 1.00 35.74 101 THR A O 1
ATOM 678 N N . TYR A 1 118 ? -16.271 -60.779 -4.805 1.00 32.51 102 TYR A N 1
ATOM 679 C CA . TYR A 1 118 ? -15.170 -60.153 -5.516 1.00 33.02 102 TYR A CA 1
ATOM 680 C C . TYR A 1 118 ? -14.169 -61.234 -5.926 1.00 38.86 102 TYR A C 1
ATOM 681 O O . TYR A 1 118 ? -13.861 -62.085 -5.125 1.00 36.79 102 TYR A O 1
ATOM 690 N N . GLY A 1 119 ? -13.709 -61.212 -7.172 1.00 39.38 103 GLY A N 1
ATOM 691 C CA . GLY A 1 119 ? -12.785 -62.232 -7.670 1.00 43.28 103 GLY A CA 1
ATOM 692 C C . GLY A 1 119 ? -13.375 -63.567 -8.132 1.00 45.99 103 GLY A C 1
ATOM 693 O O . GLY A 1 119 ? -12.633 -64.383 -8.685 1.00 48.69 103 GLY A O 1
ATOM 694 N N . GLN A 1 120 ? -14.675 -63.813 -7.931 1.00 45.44 104 GLN A N 1
ATOM 695 C CA . GLN A 1 120 ? -15.319 -65.041 -8.473 1.00 47.44 104 GLN A CA 1
ATOM 696 C C . GLN A 1 120 ? -16.275 -64.668 -9.612 1.00 47.56 104 GLN A C 1
ATOM 697 O O . GLN A 1 120 ? -17.469 -64.430 -9.404 1.00 44.44 104 GLN A O 1
ATOM 703 N N . ALA A 1 121 ? -15.712 -64.601 -10.818 1.00 46.58 105 ALA A N 1
ATOM 704 C CA . ALA A 1 121 ? -16.463 -64.253 -12.038 1.00 50.07 105 ALA A CA 1
ATOM 705 C C . ALA A 1 121 ? -17.772 -65.057 -12.162 1.00 50.34 105 ALA A C 1
ATOM 706 O O . ALA A 1 121 ? -17.798 -66.278 -11.967 1.00 50.44 105 ALA A O 1
ATOM 708 N N . GLY A 1 122 ? -18.866 -64.355 -12.451 1.00 47.81 106 GLY A N 1
ATOM 709 C CA . GLY A 1 122 ? -20.150 -64.992 -12.713 1.00 44.36 106 GLY A CA 1
ATOM 710 C C . GLY A 1 122 ? -20.853 -65.622 -11.504 1.00 42.50 106 GLY A C 1
ATOM 711 O O . GLY A 1 122 ? -21.938 -66.189 -11.643 1.00 41.18 106 GLY A O 1
ATOM 712 N N . SER A 1 123 ? -20.278 -65.514 -10.318 1.00 40.10 107 SER A N 1
ATOM 713 C CA . SER A 1 123 ? -20.924 -66.076 -9.116 1.00 44.92 107 SER A CA 1
ATOM 714 C C . SER A 1 123 ? -22.319 -65.466 -8.824 1.00 43.30 107 SER A C 1
ATOM 715 O O . SER A 1 123 ? -22.620 -64.358 -9.248 1.00 40.58 107 SER A O 1
ATOM 718 N N . LYS A 1 124 ? -23.168 -66.190 -8.098 1.00 40.22 108 LYS A N 1
ATOM 719 C CA . LYS A 1 124 ? -24.482 -65.655 -7.722 1.00 38.86 108 LYS A CA 1
ATOM 720 C C . LYS A 1 124 ? -24.258 -64.539 -6.675 1.00 34.85 108 LYS A C 1
ATOM 721 O O . LYS A 1 124 ? -23.324 -64.617 -5.831 1.00 36.76 108 LYS A O 1
ATOM 727 N N . ASN A 1 125 ? -25.077 -63.496 -6.741 1.00 28.50 109 ASN A N 1
ATOM 728 C CA . ASN A 1 125 ? -24.791 -62.321 -5.920 1.00 25.61 109 ASN A CA 1
ATOM 729 C C . ASN A 1 125 ? -26.066 -61.760 -5.318 1.00 23.38 109 ASN A C 1
ATOM 730 O O . ASN A 1 125 ? -26.836 -61.072 -6.004 1.00 25.35 109 ASN A O 1
ATOM 735 N N . PRO A 1 126 ? -26.304 -62.066 -4.066 1.00 23.41 110 PRO A N 1
ATOM 736 C CA . PRO A 1 126 ? -27.561 -61.644 -3.429 1.00 24.59 110 PRO A CA 1
ATOM 737 C C . PRO A 1 126 ? -27.711 -60.146 -3.210 1.00 22.53 110 PRO A C 1
ATOM 738 O O . PRO A 1 126 ? -28.788 -59.714 -2.871 1.00 23.25 110 PRO A O 1
ATOM 742 N N . LEU A 1 127 ? -26.638 -59.360 -3.376 1.00 20.00 111 LEU A N 1
ATOM 743 C CA . LEU A 1 127 ? -26.717 -57.915 -3.250 1.00 20.54 111 LEU A CA 1
ATOM 744 C C . LEU A 1 127 ? -27.179 -57.173 -4.526 1.00 20.87 111 LEU A C 1
ATOM 745 O O . LEU A 1 127 ? -27.420 -55.960 -4.486 1.00 20.14 111 LEU A O 1
ATOM 750 N N . MET A 1 128 ? -27.319 -57.892 -5.642 1.00 19.54 112 MET A N 1
ATOM 751 C CA . MET A 1 128 ? -27.630 -57.272 -6.942 1.00 20.26 112 MET A CA 1
ATOM 752 C C . MET A 1 128 ? -28.879 -56.422 -6.883 1.00 18.62 112 MET A C 1
ATOM 753 O O . MET A 1 128 ? -29.924 -56.855 -6.417 1.00 18.24 112 MET A O 1
ATOM 758 N N . TYR A 1 129 ? -28.757 -55.204 -7.395 1.00 18.82 113 TYR A N 1
ATOM 759 C CA . TYR A 1 129 ? -29.837 -54.249 -7.534 1.00 19.04 113 TYR A CA 1
ATOM 760 C C . TYR A 1 129 ? -30.328 -53.600 -6.249 1.00 19.34 113 TYR A C 1
ATOM 761 O O . TYR A 1 129 ? -31.320 -52.863 -6.299 1.00 19.96 113 TYR A O 1
ATOM 770 N N . LYS A 1 130 ? -29.644 -53.835 -5.131 1.00 17.48 114 LYS A N 1
ATOM 771 C CA . LYS A 1 130 ? -29.975 -53.145 -3.885 1.00 18.23 114 LYS A CA 1
ATOM 772 C C . LYS A 1 130 ? -29.463 -51.721 -3.957 1.00 17.34 114 LYS A C 1
ATOM 773 O O . LYS A 1 130 ? -28.513 -51.414 -4.726 1.00 15.03 114 LYS A O 1
ATOM 779 N N . PRO A 1 131 ? -30.053 -50.832 -3.184 1.00 17.23 115 PRO A N 1
ATOM 780 C CA . PRO A 1 131 ? -29.487 -49.489 -3.197 1.00 15.62 115 PRO A CA 1
ATOM 781 C C . PRO A 1 131 ? -28.111 -49.414 -2.533 1.00 16.85 115 PRO A C 1
ATOM 782 O O . PRO A 1 131 ? -27.851 -50.098 -1.519 1.00 15.63 115 PRO A O 1
ATOM 786 N N . ALA A 1 132 ? -27.273 -48.487 -3.005 1.00 14.84 116 ALA A N 1
ATOM 787 C CA . ALA A 1 132 ? -25.953 -48.264 -2.455 1.00 14.48 116 ALA A CA 1
ATOM 788 C C . ALA A 1 132 ? -25.442 -46.908 -2.918 1.00 15.44 116 ALA A C 1
ATOM 789 O O . ALA A 1 132 ? -25.798 -46.463 -4.013 1.00 15.65 116 ALA A O 1
ATOM 791 N N . MET A 1 133 ? -24.605 -46.306 -2.113 1.00 14.69 117 MET A N 1
ATOM 792 C CA . MET A 1 133 ? -23.928 -45.054 -2.468 1.00 15.54 117 MET A CA 1
ATOM 793 C C . MET A 1 133 ? -22.688 -44.845 -1.639 1.00 14.72 117 MET A C 1
ATOM 794 O O . MET A 1 133 ? -22.455 -45.561 -0.634 1.00 15.15 117 MET A O 1
ATOM 799 N N . ARG A 1 134 ? -21.909 -43.837 -2.021 1.00 13.62 118 ARG A N 1
ATOM 800 C CA . ARG A 1 134 ? -20.801 -43.412 -1.225 1.00 15.58 118 ARG A CA 1
ATOM 801 C C . ARG A 1 134 ? -21.192 -42.065 -0.621 1.00 14.81 118 ARG A C 1
ATOM 802 O O . ARG A 1 134 ? -21.791 -41.224 -1.311 1.00 15.41 118 ARG A O 1
ATOM 810 N N . VAL A 1 135 ? -20.786 -41.819 0.626 1.00 15.66 119 VAL A N 1
ATOM 811 C CA . VAL A 1 135 ? -20.913 -40.482 1.192 1.00 14.51 119 VAL A CA 1
ATOM 812 C C . VAL A 1 135 ? -19.576 -39.972 1.660 1.00 15.76 119 VAL A C 1
ATOM 813 O O . VAL A 1 135 ? -18.670 -40.758 1.980 1.00 15.53 119 VAL A O 1
ATOM 817 N N . GLU A 1 136 ? -19.464 -38.646 1.763 1.00 14.18 120 GLU A N 1
ATOM 818 C CA . GLU A 1 136 ? -18.192 -38.027 2.062 1.00 15.38 120 GLU A CA 1
ATOM 819 C C . GLU A 1 136 ? -18.316 -36.714 2.817 1.00 15.55 120 GLU A C 1
ATOM 820 O O . GLU A 1 136 ? -19.091 -35.830 2.466 1.00 15.80 120 GLU A O 1
ATOM 826 N N . GLY A 1 137 ? -17.495 -36.593 3.834 1.00 16.07 121 GLY A N 1
ATOM 827 C CA . GLY A 1 137 ? -17.297 -35.367 4.592 1.00 16.19 121 GLY A CA 1
ATOM 828 C C . GLY A 1 137 ? -15.895 -35.463 5.243 1.00 17.93 121 GLY A C 1
ATOM 829 O O . GLY A 1 137 ? -15.758 -35.552 6.476 1.00 16.38 121 GLY A O 1
ATOM 830 N N . ALA A 1 138 ? -14.860 -35.537 4.400 1.00 15.61 122 ALA A N 1
ATOM 831 C CA . ALA A 1 138 ? -13.490 -35.573 4.855 1.00 15.71 122 ALA A CA 1
ATOM 832 C C . ALA A 1 138 ? -13.361 -36.744 5.854 1.00 15.25 122 ALA A C 1
ATOM 833 O O . ALA A 1 138 ? -13.825 -37.860 5.578 1.00 14.76 122 ALA A O 1
ATOM 844 N N . ALA A 1 140 ? -14.712 -37.368 8.513 1.00 16.18 124 ALA A N 1
ATOM 845 C CA . ALA A 1 140 ? -15.984 -37.743 9.096 1.00 17.53 124 ALA A CA 1
ATOM 846 C C . ALA A 1 140 ? -16.818 -38.601 8.182 1.00 16.55 124 ALA A C 1
ATOM 847 O O . ALA A 1 140 ? -17.961 -38.917 8.504 1.00 16.29 124 ALA A O 1
ATOM 849 N N . SER A 1 141 ? -16.258 -39.048 7.042 1.00 15.63 125 SER A N 1
ATOM 850 C CA . SER A 1 141 ? -17.047 -39.851 6.076 1.00 15.06 125 SER A CA 1
ATOM 851 C C . SER A 1 141 ? -17.626 -41.135 6.645 1.00 14.13 125 SER A C 1
ATOM 852 O O . SER A 1 141 ? -18.743 -41.510 6.297 1.00 14.96 125 SER A O 1
ATOM 855 N N . GLY A 1 142 ? -16.875 -41.841 7.493 1.00 15.03 126 GLY A N 1
ATOM 856 C CA . GLY A 1 142 ? -17.390 -43.052 8.143 1.00 14.29 126 GLY A CA 1
ATOM 857 C C . GLY A 1 142 ? -18.586 -42.769 9.018 1.00 15.44 126 GLY A C 1
ATOM 858 O O . GLY A 1 142 ? -19.614 -43.420 8.954 1.00 15.79 126 GLY A O 1
ATOM 859 N N . GLY A 1 143 ? -18.466 -41.739 9.834 1.00 17.04 127 GLY A N 1
ATOM 860 C CA . GLY A 1 143 ? -19.598 -41.318 10.653 1.00 15.67 127 GLY A CA 1
ATOM 861 C C . GLY A 1 143 ? -20.818 -40.951 9.864 1.00 15.64 127 GLY A C 1
ATOM 862 O O . GLY A 1 143 ? -21.930 -41.227 10.265 1.00 16.07 127 GLY A O 1
ATOM 863 N N . LEU A 1 144 ? -20.610 -40.278 8.723 1.00 16.15 128 LEU A N 1
ATOM 864 C CA . LEU A 1 144 ? -21.735 -39.902 7.862 1.00 15.21 128 LEU A CA 1
ATOM 865 C C . LEU A 1 144 ? -22.379 -41.082 7.273 1.00 14.38 128 LEU A C 1
ATOM 866 O O . LEU A 1 144 ? -23.596 -41.100 7.052 1.00 14.06 128 LEU A O 1
ATOM 871 N N . ALA A 1 145 ? -21.624 -42.120 6.978 1.00 14.05 129 ALA A N 1
ATOM 872 C CA . ALA A 1 145 ? -22.196 -43.334 6.409 1.00 14.68 129 ALA A CA 1
ATOM 873 C C . ALA A 1 145 ? -23.151 -44.008 7.412 1.00 15.23 129 ALA A C 1
ATOM 874 O O . ALA A 1 145 ? -24.198 -44.550 7.042 1.00 14.88 129 ALA A O 1
ATOM 876 N N . VAL A 1 146 ? -22.759 -43.951 8.676 1.00 16.79 130 VAL A N 1
ATOM 877 C CA . VAL A 1 146 ? -23.608 -44.493 9.788 1.00 17.04 130 VAL A CA 1
ATOM 878 C C . VAL A 1 146 ? -24.906 -43.681 9.902 1.00 17.81 130 VAL A C 1
ATOM 879 O O . VAL A 1 146 ? -25.990 -44.261 9.899 1.00 18.83 130 VAL A O 1
ATOM 883 N N . ILE A 1 147 ? -24.816 -42.364 9.920 1.00 20.05 131 ILE A N 1
ATOM 884 C CA . ILE A 1 147 ? -26.045 -41.529 9.950 1.00 20.87 131 ILE A CA 1
ATOM 885 C C . ILE A 1 147 ? -26.971 -41.818 8.786 1.00 20.82 131 ILE A C 1
ATOM 886 O O . ILE A 1 147 ? -28.187 -41.960 8.947 1.00 18.08 131 ILE A O 1
ATOM 891 N N . SER A 1 148 ? -26.395 -41.928 7.579 1.00 19.31 132 SER A N 1
ATOM 892 C CA . SER A 1 148 ? -27.219 -42.187 6.386 1.00 18.85 132 SER A CA 1
ATOM 893 C C . SER A 1 148 ? -27.891 -43.525 6.480 1.00 19.41 132 SER A C 1
ATOM 894 O O . SER A 1 148 ? -29.060 -43.677 6.090 1.00 19.55 132 SER A O 1
ATOM 897 N N . ALA A 1 149 ? -27.153 -44.525 6.965 1.00 18.06 133 ALA A N 1
ATOM 898 C CA . ALA A 1 149 ? -27.710 -45.855 7.177 1.00 17.41 133 ALA A CA 1
ATOM 899 C C . ALA A 1 149 ? -28.896 -45.787 8.188 1.00 18.53 133 ALA A C 1
ATOM 900 O O . ALA A 1 149 ? -29.941 -46.429 7.981 1.00 17.66 133 ALA A O 1
ATOM 902 N N . MET A 1 150 ? -28.715 -45.010 9.238 1.00 19.53 134 MET A N 1
ATOM 903 C CA . MET A 1 150 ? -29.757 -44.876 10.269 1.00 21.32 134 MET A CA 1
ATOM 904 C C . MET A 1 150 ? -31.012 -44.164 9.748 1.00 21.08 134 MET A C 1
ATOM 905 O O . MET A 1 150 ? -32.140 -44.557 10.076 1.00 21.22 134 MET A O 1
ATOM 910 N N . ASN A 1 151 ? -30.843 -43.143 8.903 1.00 22.13 135 ASN A N 1
ATOM 911 C CA . ASN A 1 151 ? -32.029 -42.547 8.253 1.00 20.99 135 ASN A CA 1
ATOM 912 C C . ASN A 1 151 ? -32.836 -43.530 7.479 1.00 20.63 135 ASN A C 1
ATOM 913 O O . ASN A 1 151 ? -34.054 -43.577 7.607 1.00 20.97 135 ASN A O 1
ATOM 918 N N . ALA A 1 152 ? -32.168 -44.407 6.745 1.00 19.21 136 ALA A N 1
ATOM 919 C CA . ALA A 1 152 ? -32.832 -45.403 6.039 1.00 18.58 136 ALA A CA 1
ATOM 920 C C . ALA A 1 152 ? -33.641 -46.335 6.948 1.00 19.65 136 ALA A C 1
ATOM 921 O O . ALA A 1 152 ? -34.713 -46.762 6.578 1.00 20.61 136 ALA A O 1
ATOM 923 N N . LEU A 1 153 ? -33.031 -46.740 8.071 1.00 19.86 137 LEU A N 1
ATOM 924 C CA . LEU A 1 153 ? -33.675 -47.686 8.986 1.00 20.85 137 LEU A CA 1
ATOM 925 C C . LEU A 1 153 ? -34.911 -47.041 9.657 1.00 22.96 137 LEU A C 1
ATOM 926 O O . LEU A 1 153 ? -35.822 -47.736 10.070 1.00 25.60 137 LEU A O 1
ATOM 931 N N . LYS A 1 154 ? -34.870 -45.730 9.806 1.00 25.03 138 LYS A N 1
ATOM 932 C CA . LYS A 1 154 ? -35.942 -44.996 10.490 1.00 28.60 138 LYS A CA 1
ATOM 933 C C . LYS A 1 154 ? -37.025 -44.522 9.518 1.00 31.01 138 LYS A C 1
ATOM 934 O O . LYS A 1 154 ? -38.025 -44.037 9.971 1.00 32.73 138 LYS A O 1
ATOM 940 N N . SER A 1 155 ? -36.850 -44.688 8.199 1.00 28.27 139 SER A N 1
ATOM 941 C CA . SER A 1 155 ? -37.706 -44.040 7.207 1.00 27.62 139 SER A CA 1
ATOM 942 C C . SER A 1 155 ? -38.688 -44.954 6.512 1.00 30.60 139 SER A C 1
ATOM 943 O O . SER A 1 155 ? -39.436 -44.506 5.651 1.00 32.18 139 SER A O 1
ATOM 946 N N . GLY A 1 156 ? -38.657 -46.242 6.827 1.00 33.97 140 GLY A N 1
ATOM 947 C CA . GLY A 1 156 ? -39.471 -47.198 6.114 1.00 36.54 140 GLY A CA 1
ATOM 948 C C . GLY A 1 156 ? -38.719 -47.870 4.977 1.00 35.95 140 GLY A C 1
ATOM 949 O O . GLY A 1 156 ? -39.187 -48.843 4.420 1.00 37.78 140 GLY A O 1
ATOM 950 N N . SER A 1 157 ? -37.554 -47.386 4.609 1.00 32.39 141 SER A N 1
ATOM 951 C CA . SER A 1 157 ? -36.990 -47.939 3.396 1.00 34.99 141 SER A CA 1
ATOM 952 C C . SER A 1 157 ? -35.974 -49.077 3.646 1.00 29.22 141 SER A C 1
ATOM 953 O O . SER A 1 157 ? -35.711 -49.832 2.734 1.00 26.70 141 SER A O 1
ATOM 956 N N . ALA A 1 158 ? -35.489 -49.252 4.876 1.00 25.95 142 ALA A N 1
ATOM 957 C CA . ALA A 1 158 ? -34.616 -50.386 5.194 1.00 22.37 142 ALA A CA 1
ATOM 958 C C . ALA A 1 158 ? -34.919 -50.919 6.582 1.00 21.59 142 ALA A C 1
ATOM 959 O O . ALA A 1 158 ? -35.268 -50.144 7.460 1.00 18.75 142 ALA A O 1
ATOM 961 N N . ASP A 1 159 ? -34.721 -52.230 6.768 1.00 21.43 143 ASP A N 1
ATOM 962 C CA . ASP A 1 159 ? -34.720 -52.820 8.147 1.00 21.91 143 ASP A CA 1
ATOM 963 C C . ASP A 1 159 ? -33.333 -53.306 8.616 1.00 21.11 143 ASP A C 1
ATOM 964 O O . ASP A 1 159 ? -33.080 -53.406 9.841 1.00 20.87 143 ASP A O 1
ATOM 969 N N . ILE A 1 160 ? -32.465 -53.625 7.658 1.00 20.10 144 ILE A N 1
ATOM 970 C CA . ILE A 1 160 ? -31.076 -53.992 7.926 1.00 18.68 144 ILE A CA 1
ATOM 971 C C . ILE A 1 160 ? -30.187 -53.240 6.896 1.00 17.99 144 ILE A C 1
ATOM 972 O O . ILE A 1 160 ? -30.467 -53.292 5.702 1.00 17.23 144 ILE A O 1
ATOM 977 N N . THR A 1 161 ? -29.132 -52.618 7.377 1.00 19.52 145 THR A N 1
ATOM 978 C CA . THR A 1 161 ? -28.237 -51.871 6.537 1.00 19.38 145 THR A CA 1
ATOM 979 C C . THR A 1 161 ? -26.788 -52.230 6.866 1.00 19.06 145 THR A C 1
ATOM 980 O O . THR A 1 161 ? -26.446 -52.603 7.997 1.00 18.69 145 THR A O 1
ATOM 984 N N A LEU A 1 162 ? -25.926 -52.100 5.868 0.50 18.52 146 LEU A N 1
ATOM 985 N N B LEU A 1 162 ? -25.921 -52.117 5.866 0.50 19.44 146 LEU A N 1
ATOM 986 C CA A LEU A 1 162 ? -24.501 -52.229 6.047 0.50 17.89 146 LEU A CA 1
ATOM 987 C CA B LEU A 1 162 ? -24.490 -52.231 6.075 0.50 19.39 146 LEU A CA 1
ATOM 988 C C A LEU A 1 162 ? -23.875 -50.866 5.853 0.50 17.95 146 LEU A C 1
ATOM 989 C C B LEU A 1 162 ? -23.868 -50.872 5.854 0.50 18.79 146 LEU A C 1
ATOM 990 O O A LEU A 1 162 ? -24.100 -50.258 4.806 0.50 17.74 146 LEU A O 1
ATOM 991 O O B LEU A 1 162 ? -24.094 -50.270 4.802 0.50 18.46 146 LEU A O 1
ATOM 1000 N N . ALA A 1 163 ? -23.091 -50.393 6.826 1.00 17.08 147 ALA A N 1
ATOM 1001 C CA . ALA A 1 163 ? -22.316 -49.171 6.674 1.00 17.86 147 ALA A CA 1
ATOM 1002 C C . ALA A 1 163 ? -20.852 -49.580 6.694 1.00 17.38 147 ALA A C 1
ATOM 1003 O O . ALA A 1 163 ? -20.399 -50.209 7.692 1.00 18.15 147 ALA A O 1
ATOM 1005 N N . VAL A 1 164 ? -20.121 -49.295 5.612 1.00 15.30 148 VAL A N 1
ATOM 1006 C CA . VAL A 1 164 ? -18.666 -49.664 5.575 1.00 17.17 148 VAL A CA 1
ATOM 1007 C C . VAL A 1 164 ? -17.807 -48.497 5.196 1.00 17.33 148 VAL A C 1
ATOM 1008 O O . VAL A 1 164 ? -18.226 -47.673 4.381 1.00 19.92 148 VAL A O 1
ATOM 1012 N N . GLY A 1 165 ? -16.667 -48.346 5.856 1.00 16.16 149 GLY A N 1
ATOM 1013 C CA . GLY A 1 165 ? -15.751 -47.248 5.607 1.00 16.46 149 GLY A CA 1
ATOM 1014 C C . GLY A 1 165 ? -14.394 -47.861 5.248 1.00 17.34 149 GLY A C 1
ATOM 1015 O O . GLY A 1 165 ? -13.940 -48.792 5.928 1.00 17.19 149 GLY A O 1
ATOM 1016 N N . VAL A 1 166 ? -13.796 -47.366 4.180 1.00 16.91 150 VAL A N 1
ATOM 1017 C CA . VAL A 1 166 ? -12.529 -47.885 3.611 1.00 16.24 150 VAL A CA 1
ATOM 1018 C C . VAL A 1 166 ? -11.694 -46.744 3.137 1.00 18.25 150 VAL A C 1
ATOM 1019 O O . VAL A 1 166 ? -12.232 -45.685 2.744 1.00 17.86 150 VAL A O 1
ATOM 1023 N N . GLU A 1 167 ? -10.367 -46.903 3.219 1.00 17.43 151 GLU A N 1
ATOM 1024 C CA . GLU A 1 167 ? -9.458 -45.967 2.626 1.00 16.65 151 GLU A CA 1
ATOM 1025 C C . GLU A 1 167 ? -8.127 -46.681 2.314 1.00 17.09 151 GLU A C 1
ATOM 1026 O O . GLU A 1 167 ? -7.678 -47.527 3.093 1.00 17.22 151 GLU A O 1
ATOM 1032 N N . VAL A 1 168 ? -7.500 -46.271 1.188 1.00 19.16 152 VAL A N 1
ATOM 1033 C CA . VAL A 1 168 ? -6.095 -46.630 0.832 1.00 18.95 152 VAL A CA 1
ATOM 1034 C C . VAL A 1 168 ? -5.378 -45.349 0.559 1.00 18.99 152 VAL A C 1
ATOM 1035 O O . VAL A 1 168 ? -5.823 -44.562 -0.268 1.00 19.15 152 VAL A O 1
ATOM 1039 N N . GLN A 1 169 ? -4.348 -45.098 1.359 1.00 19.97 153 GLN A N 1
ATOM 1040 C CA . GLN A 1 169 ? -3.555 -43.887 1.254 1.00 21.34 153 GLN A CA 1
ATOM 1041 C C . GLN A 1 169 ? -2.064 -44.161 1.039 1.00 22.04 153 GLN A C 1
ATOM 1042 O O . GLN A 1 169 ? -1.287 -43.190 0.948 1.00 22.92 153 GLN A O 1
ATOM 1048 N N . THR A 1 170 ? -1.663 -45.428 0.972 1.00 22.98 154 THR A N 1
ATOM 1049 C CA . THR A 1 170 ? -0.228 -45.757 0.876 1.00 25.94 154 THR A CA 1
ATOM 1050 C C . THR A 1 170 ? 0.304 -45.719 -0.562 1.00 25.11 154 THR A C 1
ATOM 1051 O O . THR A 1 170 ? 1.448 -46.059 -0.803 1.00 27.93 154 THR A O 1
ATOM 1055 N N . THR A 1 171 ? -0.523 -45.319 -1.525 1.00 24.16 155 THR A N 1
ATOM 1056 C CA . THR A 1 171 ? -0.167 -45.390 -2.923 1.00 23.29 155 THR A CA 1
ATOM 1057 C C . THR A 1 171 ? 0.492 -44.097 -3.402 1.00 27.45 155 THR A C 1
ATOM 1058 O O . THR A 1 171 ? 0.743 -43.965 -4.569 1.00 25.19 155 THR A O 1
ATOM 1062 N N . ALA A 1 172 ? 0.695 -43.133 -2.507 1.00 27.22 156 ALA A N 1
ATOM 1063 C CA . ALA A 1 172 ? 1.284 -41.868 -2.866 1.00 28.66 156 ALA A CA 1
ATOM 1064 C C . ALA A 1 172 ? 2.272 -41.480 -1.787 1.00 29.07 156 ALA A C 1
ATOM 1065 O O . ALA A 1 172 ? 2.162 -41.959 -0.651 1.00 26.55 156 ALA A O 1
ATOM 1067 N N . SER A 1 173 ? 3.226 -40.604 -2.125 1.00 31.41 157 SER A N 1
ATOM 1068 C CA . SER A 1 173 ? 4.203 -40.107 -1.146 1.00 35.07 157 SER A CA 1
ATOM 1069 C C . SER A 1 173 ? 3.517 -39.317 -0.042 1.00 37.56 157 SER A C 1
ATOM 1070 O O . SER A 1 173 ? 2.370 -38.926 -0.191 1.00 35.83 157 SER A O 1
ATOM 1073 N N . ALA A 1 174 ? 4.247 -39.059 1.039 1.00 34.84 158 ALA A N 1
ATOM 1074 C CA . ALA A 1 174 ? 3.751 -38.246 2.134 1.00 36.54 158 ALA A CA 1
ATOM 1075 C C . ALA A 1 174 ? 3.254 -36.885 1.684 1.00 35.27 158 ALA A C 1
ATOM 1076 O O . ALA A 1 174 ? 2.220 -36.409 2.151 1.00 33.14 158 ALA A O 1
ATOM 1078 N N . ARG A 1 175 ? 4.023 -36.234 0.841 1.00 39.10 159 ARG A N 1
ATOM 1079 C CA . ARG A 1 175 ? 3.704 -34.876 0.375 1.00 39.89 159 ARG A CA 1
ATOM 1080 C C . ARG A 1 175 ? 2.535 -34.853 -0.584 1.00 35.15 159 ARG A C 1
ATOM 1081 O O . ARG A 1 175 ? 1.712 -33.952 -0.512 1.00 35.65 159 ARG A O 1
ATOM 1089 N N . VAL A 1 176 ? 2.499 -35.802 -1.515 1.00 32.82 160 VAL A N 1
ATOM 1090 C CA . VAL A 1 176 ? 1.331 -35.923 -2.418 1.00 31.31 160 VAL A CA 1
ATOM 1091 C C . VAL A 1 176 ? 0.086 -36.216 -1.562 1.00 30.56 160 VAL A C 1
ATOM 1092 O O . VAL A 1 176 ? -0.943 -35.593 -1.761 1.00 30.92 160 VAL A O 1
ATOM 1096 N N . GLY A 1 177 ? 0.239 -37.089 -0.568 1.00 28.81 161 GLY A N 1
ATOM 1097 C CA . GLY A 1 177 ? -0.816 -37.427 0.379 1.00 30.76 161 GLY A CA 1
ATOM 1098 C C . GLY A 1 177 ? -1.340 -36.223 1.115 1.00 30.86 161 GLY A C 1
ATOM 1099 O O . GLY A 1 177 ? -2.544 -36.081 1.325 1.00 27.07 161 GLY A O 1
ATOM 1100 N N . GLY A 1 178 ? -0.420 -35.337 1.516 1.00 31.30 162 GLY A N 1
ATOM 1101 C CA . GLY A 1 178 ? -0.778 -34.089 2.149 1.00 28.97 162 GLY A CA 1
ATOM 1102 C C . GLY A 1 178 ? -1.647 -33.214 1.297 1.00 27.12 162 GLY A C 1
ATOM 1103 O O . GLY A 1 178 ? -2.579 -32.566 1.792 1.00 28.06 162 GLY A O 1
ATOM 1104 N N . ASP A 1 179 ? -1.287 -33.134 0.028 1.00 25.19 163 ASP A N 1
ATOM 1105 C CA . ASP A 1 179 ? -2.049 -32.366 -0.931 1.00 24.37 163 ASP A CA 1
ATOM 1106 C C . ASP A 1 179 ? -3.422 -32.984 -1.146 1.00 22.67 163 ASP A C 1
ATOM 1107 O O . ASP A 1 179 ? -4.405 -32.258 -1.306 1.00 24.78 163 ASP A O 1
ATOM 1112 N N . TYR A 1 180 ? -3.489 -34.317 -1.135 1.00 22.65 164 TYR A N 1
ATOM 1113 C CA . TYR A 1 180 ? -4.780 -35.015 -1.268 1.00 21.24 164 TYR A CA 1
ATOM 1114 C C . TYR A 1 180 ? -5.652 -34.719 -0.048 1.00 21.01 164 TYR A C 1
ATOM 1115 O O . TYR A 1 180 ? -6.810 -34.325 -0.204 1.00 22.80 164 TYR A O 1
ATOM 1124 N N . LEU A 1 181 ? -5.096 -34.877 1.152 1.00 19.78 165 LEU A N 1
ATOM 1125 C CA . LEU A 1 181 ? -5.857 -34.597 2.387 1.00 21.84 165 LEU A CA 1
ATOM 1126 C C . LEU A 1 181 ? -6.295 -33.136 2.469 1.00 20.70 165 LEU A C 1
ATOM 1127 O O . LEU A 1 181 ? -7.328 -32.791 3.138 1.00 20.18 165 LEU A O 1
ATOM 1132 N N . ALA A 1 182 ? -5.559 -32.251 1.778 1.00 21.36 166 ALA A N 1
ATOM 1133 C CA . ALA A 1 182 ? -5.916 -30.825 1.743 1.00 19.31 166 ALA A CA 1
ATOM 1134 C C . ALA A 1 182 ? -7.258 -30.570 1.082 1.00 18.17 166 ALA A C 1
ATOM 1135 O O . ALA A 1 182 ? -7.809 -29.484 1.195 1.00 17.62 166 ALA A O 1
ATOM 1137 N N . ARG A 1 183 ? -7.802 -31.549 0.372 1.00 18.26 167 ARG A N 1
ATOM 1138 C CA . ARG A 1 183 ? -9.175 -31.491 -0.124 1.00 17.44 167 ARG A CA 1
ATOM 1139 C C . ARG A 1 183 ? -10.216 -31.307 1.015 1.00 17.05 167 ARG A C 1
ATOM 1140 O O . ARG A 1 183 ? -11.340 -30.949 0.721 1.00 17.59 167 ARG A O 1
ATOM 1148 N N . ALA A 1 184 ? -9.814 -31.563 2.265 1.00 15.53 168 ALA A N 1
ATOM 1149 C CA . ALA A 1 184 ? -10.680 -31.355 3.476 1.00 17.27 168 ALA A CA 1
ATOM 1150 C C . ALA A 1 184 ? -10.646 -29.910 3.914 1.00 18.29 168 ALA A C 1
ATOM 1151 O O . ALA A 1 184 ? -11.518 -29.439 4.638 1.00 20.33 168 ALA A O 1
ATOM 1153 N N . ALA A 1 185 ? -9.608 -29.191 3.491 1.00 20.75 169 ALA A N 1
ATOM 1154 C CA . ALA A 1 185 ? -9.455 -27.777 3.836 1.00 20.69 169 ALA A CA 1
ATOM 1155 C C . ALA A 1 185 ? -10.228 -26.901 2.845 1.00 22.19 169 ALA A C 1
ATOM 1156 O O . ALA A 1 185 ? -10.902 -27.406 1.929 1.00 22.06 169 ALA A O 1
ATOM 1158 N N . ASP A 1 186 ? -10.222 -25.583 3.085 1.00 21.00 170 ASP A N 1
ATOM 1159 C CA . ASP A 1 186 ? -10.677 -24.622 2.096 1.00 20.86 170 ASP A CA 1
ATOM 1160 C C . ASP A 1 186 ? -9.449 -24.496 1.199 1.00 20.97 170 ASP A C 1
ATOM 1161 O O . ASP A 1 186 ? -8.505 -23.746 1.509 1.00 21.53 170 ASP A O 1
ATOM 1166 N N . TYR A 1 187 ? -9.388 -25.316 0.127 1.00 21.04 171 TYR A N 1
ATOM 1167 C CA . TYR A 1 187 ? -8.132 -25.477 -0.602 1.00 19.05 171 TYR A CA 1
ATOM 1168 C C . TYR A 1 187 ? -7.564 -24.142 -1.135 1.00 19.70 171 TYR A C 1
ATOM 1169 O O . TYR A 1 187 ? -6.377 -23.873 -0.949 1.00 22.89 171 TYR A O 1
ATOM 1178 N N . GLN A 1 188 ? -8.391 -23.359 -1.779 1.00 20.94 172 GLN A N 1
ATOM 1179 C CA . GLN A 1 188 ? -7.964 -22.050 -2.328 1.00 26.10 172 GLN A CA 1
ATOM 1180 C C . GLN A 1 188 ? -7.343 -21.201 -1.240 1.00 26.96 172 GLN A C 1
ATOM 1181 O O . GLN A 1 188 ? -6.367 -20.527 -1.498 1.00 27.57 172 GLN A O 1
ATOM 1187 N N . ARG A 1 189 ? -7.915 -21.246 -0.041 1.00 25.81 173 ARG A N 1
ATOM 1188 C CA . ARG A 1 189 ? -7.520 -20.351 1.072 1.00 26.73 173 ARG A CA 1
ATOM 1189 C C . ARG A 1 189 ? -6.367 -20.889 1.873 1.00 28.78 173 ARG A C 1
ATOM 1190 O O . ARG A 1 189 ? -5.498 -20.121 2.311 1.00 26.85 173 ARG A O 1
ATOM 1198 N N . GLN A 1 190 ? -6.283 -22.201 2.008 1.00 27.07 174 GLN A N 1
ATOM 1199 C CA . GLN A 1 190 ? -5.407 -22.784 2.995 1.00 25.79 174 GLN A CA 1
ATOM 1200 C C . GLN A 1 190 ? -4.295 -23.673 2.490 1.00 25.01 174 GLN A C 1
ATOM 1201 O O . GLN A 1 190 ? -3.356 -23.947 3.238 1.00 23.33 174 GLN A O 1
ATOM 1207 N N . ARG A 1 191 ? -4.356 -24.145 1.253 1.00 26.12 175 ARG A N 1
ATOM 1208 C CA A ARG A 1 191 ? -3.307 -25.011 0.731 0.50 26.02 175 ARG A CA 1
ATOM 1209 C CA B ARG A 1 191 ? -3.308 -25.008 0.728 0.50 26.20 175 ARG A CA 1
ATOM 1210 C C . ARG A 1 191 ? -1.917 -24.334 0.834 1.00 26.53 175 ARG A C 1
ATOM 1211 O O . ARG A 1 191 ? -0.904 -24.994 1.143 1.00 26.41 175 ARG A O 1
ATOM 1226 N N . GLN A 1 192 ? -1.890 -23.028 0.600 1.00 32.00 176 GLN A N 1
ATOM 1227 C CA . GLN A 1 192 ? -0.662 -22.203 0.711 1.00 38.08 176 GLN A CA 1
ATOM 1228 C C . GLN A 1 192 ? 0.075 -22.330 2.082 1.00 38.73 176 GLN A C 1
ATOM 1229 O O . GLN A 1 192 ? 1.268 -22.049 2.167 1.00 35.90 176 GLN A O 1
ATOM 1235 N N . LEU A 1 193 ? -0.637 -22.720 3.151 1.00 32.96 177 LEU A N 1
ATOM 1236 C CA . LEU A 1 193 ? -0.001 -22.832 4.476 1.00 33.34 177 LEU A CA 1
ATOM 1237 C C . LEU A 1 193 ? 1.226 -23.715 4.480 1.00 33.59 177 LEU A C 1
ATOM 1238 O O . LEU A 1 193 ? 2.238 -23.338 5.076 1.00 30.99 177 LEU A O 1
ATOM 1243 N N . ASP A 1 194 ? 1.139 -24.871 3.813 1.00 32.35 178 ASP A N 1
ATOM 1244 C CA . ASP A 1 194 ? 2.187 -25.862 3.822 1.00 32.02 178 ASP A CA 1
ATOM 1245 C C . ASP A 1 194 ? 1.734 -27.034 2.963 1.00 34.32 178 ASP A C 1
ATOM 1246 O O . ASP A 1 194 ? 0.527 -27.342 2.937 1.00 30.97 178 ASP A O 1
ATOM 1251 N N . ASP A 1 195 ? 2.693 -27.736 2.349 1.00 30.82 179 ASP A N 1
ATOM 1252 C CA . ASP A 1 195 ? 2.400 -29.032 1.720 1.00 33.58 179 ASP A CA 1
ATOM 1253 C C . ASP A 1 195 ? 1.674 -29.991 2.650 1.00 32.43 179 ASP A C 1
ATOM 1254 O O . ASP A 1 195 ? 0.751 -30.723 2.218 1.00 31.25 179 ASP A O 1
ATOM 1259 N N . PHE A 1 196 ? 2.060 -29.963 3.926 1.00 31.20 180 PHE A N 1
ATOM 1260 C CA . PHE A 1 196 ? 1.353 -30.711 4.977 1.00 31.95 180 PHE A CA 1
ATOM 1261 C C . PHE A 1 196 ? 0.299 -29.798 5.578 1.00 28.34 180 PHE A C 1
ATOM 1262 O O . PHE A 1 196 ? 0.415 -29.323 6.717 1.00 26.26 180 PHE A O 1
ATOM 1270 N N . THR A 1 197 ? -0.733 -29.560 4.785 1.00 24.37 181 THR A N 1
ATOM 1271 C CA . THR A 1 197 ? -1.722 -28.557 5.108 1.00 26.10 181 THR A CA 1
ATOM 1272 C C . THR A 1 197 ? -2.389 -28.812 6.474 1.00 27.58 181 THR A C 1
ATOM 1273 O O . THR A 1 197 ? -2.507 -27.889 7.276 1.00 26.82 181 THR A O 1
ATOM 1277 N N . PHE A 1 198 ? -2.813 -30.052 6.728 1.00 29.46 182 PHE A N 1
ATOM 1278 C CA . PHE A 1 198 ? -3.515 -30.358 8.005 1.00 30.62 182 PHE A CA 1
ATOM 1279 C C . PHE A 1 198 ? -2.623 -30.359 9.226 1.00 30.74 182 PHE A C 1
ATOM 1280 O O . PHE A 1 198 ? -2.978 -29.784 10.249 1.00 30.51 182 PHE A O 1
ATOM 1288 N N . PRO A 1 199 ? -1.437 -30.962 9.106 1.00 28.51 183 PRO A N 1
ATOM 1289 C CA . PRO A 1 199 ? -0.504 -30.797 10.193 1.00 28.34 183 PRO A CA 1
ATOM 1290 C C . PRO A 1 199 ? -0.312 -29.331 10.513 1.00 29.64 183 PRO A C 1
ATOM 1291 O O . PRO A 1 199 ? -0.338 -28.943 11.698 1.00 31.09 183 PRO A O 1
ATOM 1295 N N . CYS A 1 200 ? -0.195 -28.499 9.487 1.00 31.30 184 CYS A N 1
ATOM 1296 C CA . CYS A 1 200 ? 0.008 -27.061 9.704 1.00 28.33 184 CYS A CA 1
ATOM 1297 C C . CYS A 1 200 ? -1.209 -26.366 10.331 1.00 27.38 184 CYS A C 1
ATOM 1298 O O . CYS A 1 200 ? -1.053 -25.506 11.189 1.00 27.39 184 CYS A O 1
ATOM 1301 N N . LEU A 1 201 ? -2.421 -26.735 9.907 1.00 27.38 185 LEU A N 1
ATOM 1302 C CA . LEU A 1 201 ? -3.621 -26.162 10.507 1.00 28.28 185 LEU A CA 1
ATOM 1303 C C . LEU A 1 201 ? -3.704 -26.514 12.020 1.00 29.94 185 LEU A C 1
ATOM 1304 O O . LEU A 1 201 ? -4.184 -25.719 12.829 1.00 28.37 185 LEU A O 1
ATOM 1309 N N . PHE A 1 202 ? -3.262 -27.709 12.397 1.00 27.47 186 PHE A N 1
ATOM 1310 C CA . PHE A 1 202 ? -3.282 -28.050 13.808 1.00 26.61 186 PHE A CA 1
ATOM 1311 C C . PHE A 1 202 ? -2.100 -27.463 14.588 1.00 28.38 186 PHE A C 1
ATOM 1312 O O . PHE A 1 202 ? -2.246 -27.140 15.772 1.00 26.43 186 PHE A O 1
ATOM 1320 N N . ALA A 1 203 ? -0.955 -27.321 13.923 1.00 27.25 187 ALA A N 1
ATOM 1321 C CA . ALA A 1 203 ? 0.180 -26.613 14.506 1.00 30.42 187 ALA A CA 1
ATOM 1322 C C . ALA A 1 203 ? -0.234 -25.170 14.808 1.00 28.91 187 ALA A C 1
ATOM 1323 O O . ALA A 1 203 ? 0.123 -24.620 15.860 1.00 31.85 187 ALA A O 1
ATOM 1325 N N . LYS A 1 204 ? -1.030 -24.582 13.907 1.00 31.91 188 LYS A N 1
ATOM 1326 C CA . LYS A 1 204 ? -1.565 -23.218 14.063 1.00 30.74 188 LYS A CA 1
ATOM 1327 C C . LYS A 1 204 ? -2.491 -23.134 15.295 1.00 29.78 188 LYS A C 1
ATOM 1328 O O . LYS A 1 204 ? -2.395 -22.194 16.062 1.00 28.72 188 LYS A O 1
ATOM 1334 N N . ARG A 1 205 ? -3.344 -24.135 15.506 1.00 29.46 189 ARG A N 1
ATOM 1335 C CA . ARG A 1 205 ? -4.134 -24.168 16.749 1.00 27.48 189 ARG A CA 1
ATOM 1336 C C . ARG A 1 205 ? -3.207 -24.206 17.976 1.00 29.95 189 ARG A C 1
ATOM 1337 O O . ARG A 1 205 ? -3.443 -23.484 18.968 1.00 27.58 189 ARG A O 1
ATOM 1345 N N . MET A 1 206 ? -2.214 -25.099 17.937 1.00 28.05 190 MET A N 1
ATOM 1346 C CA . MET A 1 206 ? -1.312 -25.302 19.079 1.00 30.52 190 MET A CA 1
ATOM 1347 C C . MET A 1 206 ? -0.534 -24.052 19.470 1.00 32.17 190 MET A C 1
ATOM 1348 O O . MET A 1 206 ? -0.263 -23.849 20.652 1.00 31.42 190 MET A O 1
ATOM 1353 N N . LYS A 1 207 ? -0.184 -23.220 18.495 1.00 29.96 191 LYS A N 1
ATOM 1354 C CA . LYS A 1 207 ? 0.459 -21.940 18.790 1.00 34.48 191 LYS A CA 1
ATOM 1355 C C . LYS A 1 207 ? -0.465 -21.064 19.653 1.00 36.43 191 LYS A C 1
ATOM 1356 O O . LYS A 1 207 ? -0.054 -20.514 20.658 1.00 35.59 191 LYS A O 1
ATOM 1362 N N . TYR A 1 208 ? -1.716 -20.952 19.241 1.00 35.39 192 TYR A N 1
ATOM 1363 C CA . TYR A 1 208 ? -2.683 -20.136 19.932 1.00 33.32 192 TYR A CA 1
ATOM 1364 C C . TYR A 1 208 ? -2.984 -20.747 21.317 1.00 34.04 192 TYR A C 1
ATOM 1365 O O . TYR A 1 208 ? -3.138 -20.005 22.297 1.00 32.07 192 TYR A O 1
ATOM 1374 N N . ILE A 1 209 ? -3.091 -22.080 21.359 1.00 29.11 193 ILE A N 1
ATOM 1375 C CA . ILE A 1 209 ? -3.323 -22.870 22.587 1.00 30.03 193 ILE A CA 1
ATOM 1376 C C . ILE A 1 209 ? -2.186 -22.607 23.601 1.00 36.09 193 ILE A C 1
ATOM 1377 O O . ILE A 1 209 ? -2.446 -22.299 24.773 1.00 34.61 193 ILE A O 1
ATOM 1382 N N . ALA A 1 210 ? -0.940 -22.617 23.129 1.00 34.28 194 ALA A N 1
ATOM 1383 C CA . ALA A 1 210 ? 0.230 -22.319 23.998 1.00 38.48 194 ALA A CA 1
ATOM 1384 C C . ALA A 1 210 ? 0.177 -20.872 24.458 1.00 37.21 194 ALA A C 1
ATOM 1385 O O . ALA A 1 210 ? 0.354 -20.582 25.626 1.00 40.44 194 ALA A O 1
ATOM 1387 N N . GLU A 1 211 ? -0.100 -19.958 23.545 1.00 39.09 195 GLU A N 1
ATOM 1388 C CA . GLU A 1 211 ? -0.201 -18.549 23.899 1.00 41.09 195 GLU A CA 1
ATOM 1389 C C . GLU A 1 211 ? -1.286 -18.260 24.910 1.00 38.24 195 GLU A C 1
ATOM 1390 O O . GLU A 1 211 ? -1.199 -17.273 25.598 1.00 40.92 195 GLU A O 1
ATOM 1396 N N . HIS A 1 212 ? -2.318 -19.088 24.995 1.00 36.92 196 HIS A N 1
ATOM 1397 C CA . HIS A 1 212 ? -3.353 -18.886 26.014 1.00 35.31 196 HIS A CA 1
ATOM 1398 C C . HIS A 1 212 ? -3.232 -19.842 27.183 1.00 33.11 196 HIS A C 1
ATOM 1399 O O . HIS A 1 212 ? -4.176 -20.000 27.947 1.00 33.85 196 HIS A O 1
ATOM 1406 N N . ASN A 1 213 ? -2.097 -20.536 27.295 1.00 33.32 197 ASN A N 1
ATOM 1407 C CA A ASN A 1 213 ? -1.841 -21.488 28.378 0.50 34.09 197 ASN A CA 1
ATOM 1408 C CA B ASN A 1 213 ? -1.858 -21.493 28.407 0.50 35.03 197 ASN A CA 1
ATOM 1409 C C . ASN A 1 213 ? -2.943 -22.565 28.559 1.00 35.39 197 ASN A C 1
ATOM 1410 O O . ASN A 1 213 ? -3.190 -23.080 29.665 1.00 33.53 197 ASN A O 1
ATOM 1419 N N . HIS A 1 214 ? -3.583 -22.959 27.445 1.00 35.12 198 HIS A N 1
ATOM 1420 C CA . HIS A 1 214 ? -4.744 -23.869 27.505 1.00 29.05 198 HIS A CA 1
ATOM 1421 C C . HIS A 1 214 ? -4.323 -25.288 27.835 1.00 30.06 198 HIS A C 1
ATOM 1422 O O . HIS A 1 214 ? -4.967 -25.984 28.638 1.00 28.72 198 HIS A O 1
ATOM 1429 N N . PHE A 1 215 ? -3.271 -25.751 27.144 1.00 29.23 199 PHE A N 1
ATOM 1430 C CA . PHE A 1 215 ? -2.467 -26.909 27.519 1.00 28.45 199 PHE A CA 1
ATOM 1431 C C . PHE A 1 215 ? -1.098 -26.782 26.842 1.00 25.73 199 PHE A C 1
ATOM 1432 O O . PHE A 1 215 ? -0.847 -25.819 26.100 1.00 27.42 199 PHE A O 1
ATOM 1440 N N . THR A 1 216 ? -0.209 -27.717 27.133 1.00 27.97 200 THR A N 1
ATOM 1441 C CA . THR A 1 216 ? 1.190 -27.610 26.695 1.00 30.47 200 THR A CA 1
ATOM 1442 C C . THR A 1 216 ? 1.605 -28.752 25.772 1.00 31.66 200 THR A C 1
ATOM 1443 O O . THR A 1 216 ? 0.902 -29.770 25.630 1.00 31.71 200 THR A O 1
ATOM 1447 N N . MET A 1 217 ? 2.776 -28.586 25.165 1.00 32.25 201 MET A N 1
ATOM 1448 C CA . MET A 1 217 ? 3.359 -29.666 24.348 1.00 35.29 201 MET A CA 1
ATOM 1449 C C . MET A 1 217 ? 3.798 -30.865 25.170 1.00 33.11 201 MET A C 1
ATOM 1450 O O . MET A 1 217 ? 3.927 -31.976 24.635 1.00 36.71 201 MET A O 1
ATOM 1455 N N . GLU A 1 218 ? 3.949 -30.708 26.497 1.00 34.60 202 GLU A N 1
ATOM 1456 C CA . GLU A 1 218 ? 4.120 -31.926 27.326 1.00 34.71 202 GLU A CA 1
ATOM 1457 C C . GLU A 1 218 ? 2.818 -32.685 27.442 1.00 32.03 202 GLU A C 1
ATOM 1458 O O . GLU A 1 218 ? 2.809 -33.899 27.456 1.00 32.36 202 GLU A O 1
ATOM 1464 N N . ASP A 1 219 ? 1.698 -31.963 27.568 1.00 31.08 203 ASP A N 1
ATOM 1465 C CA . ASP A 1 219 ? 0.384 -32.617 27.609 1.00 31.17 203 ASP A CA 1
ATOM 1466 C C . ASP A 1 219 ? 0.096 -33.441 26.350 1.00 28.18 203 ASP A C 1
ATOM 1467 O O . ASP A 1 219 ? -0.457 -34.549 26.431 1.00 32.64 203 ASP A O 1
ATOM 1472 N N . THR A 1 220 ? 0.491 -32.922 25.202 1.00 30.06 204 THR A N 1
ATOM 1473 C CA . THR A 1 220 ? 0.198 -33.611 23.922 1.00 31.39 204 THR A CA 1
ATOM 1474 C C . THR A 1 220 ? 1.126 -34.823 23.780 1.00 32.56 204 THR A C 1
ATOM 1475 O O . THR A 1 220 ? 0.734 -35.844 23.203 1.00 30.09 204 THR A O 1
ATOM 1479 N N . ALA A 1 221 ? 2.342 -34.737 24.345 1.00 31.31 205 ALA A N 1
ATOM 1480 C CA . ALA A 1 221 ? 3.228 -35.888 24.391 1.00 28.88 205 ALA A CA 1
ATOM 1481 C C . ALA A 1 221 ? 2.613 -37.003 25.229 1.00 27.21 205 ALA A C 1
ATOM 1482 O O . ALA A 1 221 ? 2.753 -38.201 24.924 1.00 29.83 205 ALA A O 1
ATOM 1484 N N . ARG A 1 222 ? 1.948 -36.612 26.316 1.00 29.08 206 ARG A N 1
ATOM 1485 C CA A ARG A 1 222 ? 1.302 -37.567 27.198 0.50 27.59 206 ARG A CA 1
ATOM 1486 C CA B ARG A 1 222 ? 1.299 -37.550 27.209 0.50 27.40 206 ARG A CA 1
ATOM 1487 C C . ARG A 1 222 ? 0.144 -38.276 26.472 1.00 27.32 206 ARG A C 1
ATOM 1488 O O . ARG A 1 222 ? -0.104 -39.442 26.684 1.00 25.74 206 ARG A O 1
ATOM 1503 N N . VAL A 1 223 ? -0.548 -37.574 25.583 1.00 24.43 207 VAL A N 1
ATOM 1504 C CA . VAL A 1 223 ? -1.559 -38.229 24.760 1.00 23.92 207 VAL A CA 1
ATOM 1505 C C . VAL A 1 223 ? -0.909 -39.314 23.871 1.00 22.50 207 VAL A C 1
ATOM 1506 O O . VAL A 1 223 ? -1.370 -40.437 23.835 1.00 24.17 207 VAL A O 1
ATOM 1510 N N . ALA A 1 224 ? 0.160 -38.970 23.162 1.00 24.57 208 ALA A N 1
ATOM 1511 C CA . ALA A 1 224 ? 0.840 -39.962 22.329 1.00 24.14 208 ALA A CA 1
ATOM 1512 C C . ALA A 1 224 ? 1.332 -41.153 23.139 1.00 23.53 208 ALA A C 1
ATOM 1513 O O . ALA A 1 224 ? 1.220 -42.299 22.708 1.00 25.18 208 ALA A O 1
ATOM 1515 N N . ALA A 1 225 ? 1.870 -40.892 24.331 1.00 28.41 209 ALA A N 1
ATOM 1516 C CA . ALA A 1 225 ? 2.414 -41.991 25.156 1.00 26.68 209 ALA A CA 1
ATOM 1517 C C . ALA A 1 225 ? 1.313 -42.981 25.420 1.00 26.41 209 ALA A C 1
ATOM 1518 O O . ALA A 1 225 ? 1.487 -44.199 25.301 1.00 26.14 209 ALA A O 1
ATOM 1520 N N . LYS A 1 226 ? 0.136 -42.462 25.768 1.00 26.83 210 LYS A N 1
ATOM 1521 C CA . LYS A 1 226 ? -1.015 -43.329 26.045 1.00 26.14 210 LYS A CA 1
ATOM 1522 C C . LYS A 1 226 ? -1.431 -44.100 24.778 1.00 24.30 210 LYS A C 1
ATOM 1523 O O . LYS A 1 226 ? -1.683 -45.303 24.841 1.00 24.73 210 LYS A O 1
ATOM 1529 N N . ALA A 1 227 ? -1.529 -43.401 23.635 1.00 25.80 211 ALA A N 1
ATOM 1530 C CA . ALA A 1 227 ? -1.959 -44.064 22.365 1.00 23.83 211 ALA A CA 1
ATOM 1531 C C . ALA A 1 227 ? -1.024 -45.213 22.008 1.00 23.87 211 ALA A C 1
ATOM 1532 O O . ALA A 1 227 ? -1.456 -46.293 21.637 1.00 22.10 211 ALA A O 1
ATOM 1534 N N . TYR A 1 228 ? 0.273 -44.950 22.079 1.00 26.55 212 TYR A N 1
ATOM 1535 C CA . TYR A 1 228 ? 1.224 -45.995 21.724 1.00 27.97 212 TYR A CA 1
ATOM 1536 C C . TYR A 1 228 ? 1.255 -47.156 22.726 1.00 25.59 212 TYR A C 1
ATOM 1537 O O . TYR A 1 228 ? 1.348 -48.300 22.314 1.00 27.33 212 TYR A O 1
ATOM 1546 N N . ALA A 1 229 ? 1.109 -46.869 24.021 1.00 28.18 213 ALA A N 1
ATOM 1547 C CA . ALA A 1 229 ? 0.948 -47.950 25.011 1.00 26.39 213 ALA A CA 1
ATOM 1548 C C . ALA A 1 229 ? -0.275 -48.792 24.719 1.00 29.04 213 ALA A C 1
ATOM 1549 O O . ALA A 1 229 ? -0.220 -50.042 24.741 1.00 25.91 213 ALA A O 1
ATOM 1551 N N . ASN A 1 230 ? -1.409 -48.132 24.443 1.00 28.26 214 ASN A N 1
ATOM 1552 C CA . ASN A 1 230 ? -2.612 -48.875 24.088 1.00 29.25 214 ASN A CA 1
ATOM 1553 C C . ASN A 1 230 ? -2.456 -49.686 22.779 1.00 24.70 214 ASN A C 1
ATOM 1554 O O . ASN A 1 230 ? -2.860 -50.846 22.699 1.00 23.78 214 ASN A O 1
ATOM 1559 N N . GLY A 1 231 ? -1.872 -49.077 21.755 1.00 27.74 215 GLY A N 1
ATOM 1560 C CA . GLY A 1 231 ? -1.626 -49.791 20.480 1.00 28.16 215 GLY A CA 1
ATOM 1561 C C . GLY A 1 231 ? -0.760 -51.036 20.625 1.00 30.02 215 GLY A C 1
ATOM 1562 O O . GLY A 1 231 ? -0.946 -52.042 19.893 1.00 25.46 215 GLY A O 1
ATOM 1563 N N . ASN A 1 232 ? 0.195 -50.965 21.563 1.00 30.72 216 ASN A N 1
ATOM 1564 C CA . ASN A 1 232 ? 1.075 -52.126 21.875 1.00 32.17 216 ASN A CA 1
ATOM 1565 C C . ASN A 1 232 ? 0.271 -53.319 22.350 1.00 31.05 216 ASN A C 1
ATOM 1566 O O . ASN A 1 232 ? 0.736 -54.446 22.275 1.00 30.88 216 ASN A O 1
ATOM 1571 N N . LYS A 1 233 ? -0.960 -53.086 22.800 1.00 30.07 217 LYS A N 1
ATOM 1572 C CA . LYS A 1 233 ? -1.844 -54.193 23.196 1.00 29.14 217 LYS A CA 1
ATOM 1573 C C . LYS A 1 233 ? -2.833 -54.630 22.134 1.00 26.48 217 LYS A C 1
ATOM 1574 O O . LYS A 1 233 ? -3.685 -55.513 22.379 1.00 26.26 217 LYS A O 1
ATOM 1580 N N . ASN A 1 234 ? -2.720 -54.023 20.947 1.00 29.34 218 ASN A N 1
ATOM 1581 C CA . ASN A 1 234 ? -3.705 -54.208 19.856 1.00 25.48 218 ASN A CA 1
ATOM 1582 C C . ASN A 1 234 ? -3.101 -54.672 18.537 1.00 24.17 218 ASN A C 1
ATOM 1583 O O . ASN A 1 234 ? -2.553 -53.862 17.777 1.00 24.57 218 ASN A O 1
ATOM 1588 N N . PRO A 1 235 ? -3.202 -55.980 18.228 1.00 26.42 219 PRO A N 1
ATOM 1589 C CA . PRO A 1 235 ? -2.605 -56.517 17.009 1.00 26.51 219 PRO A CA 1
ATOM 1590 C C . PRO A 1 235 ? -3.116 -55.899 15.698 1.00 27.42 219 PRO A C 1
ATOM 1591 O O . PRO A 1 235 ? -2.483 -56.076 14.664 1.00 24.01 219 PRO A O 1
ATOM 1595 N N . LEU A 1 236 ? -4.262 -55.208 15.730 1.00 28.03 220 LEU A N 1
ATOM 1596 C CA . LEU A 1 236 ? -4.794 -54.540 14.538 1.00 25.06 220 LEU A CA 1
ATOM 1597 C C . LEU A 1 236 ? -4.131 -53.176 14.298 1.00 25.40 220 LEU A C 1
ATOM 1598 O O . LEU A 1 236 ? -4.249 -52.655 13.180 1.00 24.45 220 LEU A O 1
ATOM 1603 N N . ALA A 1 237 ? -3.451 -52.598 15.310 1.00 22.86 221 ALA A N 1
ATOM 1604 C CA . ALA A 1 237 ? -2.944 -51.274 15.233 1.00 23.28 221 ALA A CA 1
ATOM 1605 C C . ALA A 1 237 ? -1.764 -51.170 14.283 1.00 26.67 221 ALA A C 1
ATOM 1606 O O . ALA A 1 237 ? -0.797 -51.939 14.382 1.00 24.39 221 ALA A O 1
ATOM 1608 N N . HIS A 1 238 ? -1.813 -50.151 13.427 1.00 26.29 222 HIS A N 1
ATOM 1609 C CA . HIS A 1 238 ? -0.713 -49.764 12.532 1.00 25.10 222 HIS A CA 1
ATOM 1610 C C . HIS A 1 238 ? 0.598 -49.732 13.298 1.00 29.33 222 HIS A C 1
ATOM 1611 O O . HIS A 1 238 ? 1.605 -50.281 12.833 1.00 28.75 222 HIS A O 1
ATOM 1618 N N . MET A 1 239 ? 0.597 -49.091 14.459 1.00 28.40 223 MET A N 1
ATOM 1619 C CA . MET A 1 239 ? 1.831 -48.899 15.236 1.00 29.94 223 MET A CA 1
ATOM 1620 C C . MET A 1 239 ? 1.977 -49.902 16.390 1.00 28.15 223 MET A C 1
ATOM 1621 O O . MET A 1 239 ? 2.729 -49.669 17.339 1.00 28.71 223 MET A O 1
ATOM 1626 N N . HIS A 1 240 ? 1.291 -51.040 16.293 1.00 25.11 224 HIS A N 1
ATOM 1627 C CA . HIS A 1 240 ? 1.334 -52.074 17.313 1.00 27.72 224 HIS A CA 1
ATOM 1628 C C . HIS A 1 240 ? 2.730 -52.379 17.827 1.00 30.46 224 HIS A C 1
ATOM 1629 O O . HIS A 1 240 ? 2.910 -52.551 19.024 1.00 32.13 224 HIS A O 1
ATOM 1636 N N . THR A 1 241 ? 3.691 -52.477 16.912 1.00 28.44 225 THR A N 1
ATOM 1637 C CA . THR A 1 241 ? 5.062 -52.882 17.254 1.00 30.09 225 THR A CA 1
ATOM 1638 C C . THR A 1 241 ? 5.961 -51.725 17.709 1.00 34.25 225 THR A C 1
ATOM 1639 O O . THR A 1 241 ? 7.092 -51.957 18.128 1.00 38.78 225 THR A O 1
ATOM 1643 N N . ARG A 1 242 ? 5.488 -50.475 17.634 1.00 32.12 226 ARG A N 1
ATOM 1644 C CA . ARG A 1 242 ? 6.316 -49.333 17.965 1.00 33.62 226 ARG A CA 1
ATOM 1645 C C . ARG A 1 242 ? 6.097 -48.919 19.400 1.00 38.51 226 ARG A C 1
ATOM 1646 O O . ARG A 1 242 ? 4.957 -48.660 19.806 1.00 34.33 226 ARG A O 1
ATOM 1654 N N . LYS A 1 243 ? 7.195 -48.846 20.167 1.00 36.48 227 LYS A N 1
ATOM 1655 C CA . LYS A 1 243 ? 7.130 -48.459 21.580 1.00 39.81 227 LYS A CA 1
ATOM 1656 C C . LYS A 1 243 ? 7.755 -47.087 21.716 1.00 35.49 227 LYS A C 1
ATOM 1657 O O . LYS A 1 243 ? 8.811 -46.823 21.167 1.00 34.37 227 LYS A O 1
ATOM 1663 N N . LEU A 1 244 ? 7.046 -46.180 22.377 1.00 35.94 228 LEU A N 1
ATOM 1664 C CA . LEU A 1 244 ? 7.517 -44.825 22.555 1.00 34.10 228 LEU A CA 1
ATOM 1665 C C . LEU A 1 244 ? 7.279 -44.399 23.998 1.00 38.03 228 LEU A C 1
ATOM 1666 O O . LEU A 1 244 ? 6.164 -44.551 24.521 1.00 36.24 228 LEU A O 1
ATOM 1671 N N . THR A 1 245 ? 8.319 -43.872 24.649 1.00 37.01 229 THR A N 1
ATOM 1672 C CA . THR A 1 245 ? 8.173 -43.303 25.979 1.00 33.97 229 THR A CA 1
ATOM 1673 C C . THR A 1 245 ? 7.603 -41.905 25.867 1.00 31.12 229 THR A C 1
ATOM 1674 O O . THR A 1 245 ? 7.685 -41.265 24.809 1.00 31.79 229 THR A O 1
ATOM 1678 N N . PHE A 1 246 ? 7.040 -41.425 26.969 1.00 34.35 230 PHE A N 1
ATOM 1679 C CA . PHE A 1 246 ? 6.713 -40.004 27.101 1.00 35.21 230 PHE A CA 1
ATOM 1680 C C . PHE A 1 246 ? 7.861 -39.101 26.656 1.00 37.94 230 PHE A C 1
ATOM 1681 O O . PHE A 1 246 ? 7.656 -38.082 25.951 1.00 38.67 230 PHE A O 1
ATOM 1689 N N . GLU A 1 247 ? 9.087 -39.470 27.036 1.00 39.39 231 GLU A N 1
ATOM 1690 C CA . GLU A 1 247 ? 10.240 -38.611 26.775 1.00 37.54 231 GLU A CA 1
ATOM 1691 C C . GLU A 1 247 ? 10.483 -38.524 25.287 1.00 35.27 231 GLU A C 1
ATOM 1692 O O . GLU A 1 247 ? 10.743 -37.438 24.768 1.00 35.74 231 GLU A O 1
ATOM 1698 N N . GLN A 1 248 ? 10.379 -39.655 24.591 1.00 37.62 232 GLN A N 1
ATOM 1699 C CA . GLN A 1 248 ? 10.488 -39.646 23.133 1.00 38.03 232 GLN A CA 1
ATOM 1700 C C . GLN A 1 248 ? 9.377 -38.804 22.492 1.00 35.72 232 GLN A C 1
ATOM 1701 O O . GLN A 1 248 ? 9.634 -38.022 21.557 1.00 36.97 232 GLN A O 1
ATOM 1707 N N . CYS A 1 249 ? 8.150 -38.960 23.012 1.00 36.74 233 CYS A N 1
ATOM 1708 C CA . CYS A 1 249 ? 6.972 -38.239 22.495 1.00 31.53 233 CYS A CA 1
ATOM 1709 C C . CYS A 1 249 ? 7.127 -36.789 22.770 1.00 34.01 233 CYS A C 1
ATOM 1710 O O . CYS A 1 249 ? 6.615 -35.978 22.020 1.00 30.20 233 CYS A O 1
ATOM 1713 N N . ASN A 1 250 ? 7.890 -36.449 23.821 1.00 34.78 234 ASN A N 1
ATOM 1714 C CA . ASN A 1 250 ? 8.130 -35.047 24.161 1.00 35.02 234 ASN A CA 1
ATOM 1715 C C . ASN A 1 250 ? 9.331 -34.399 23.450 1.00 41.82 234 ASN A C 1
ATOM 1716 O O . ASN A 1 250 ? 9.683 -33.242 23.702 1.00 44.61 234 ASN A O 1
ATOM 1721 N N . GLY A 1 251 ? 9.948 -35.120 22.528 1.00 46.06 235 GLY A N 1
ATOM 1722 C CA . GLY A 1 251 ? 10.968 -34.515 21.681 1.00 50.10 235 GLY A CA 1
ATOM 1723 C C . GLY A 1 251 ? 12.389 -34.939 22.013 1.00 55.75 235 GLY A C 1
ATOM 1724 O O . GLY A 1 251 ? 13.313 -34.493 21.351 1.00 57.95 235 GLY A O 1
ATOM 1725 N N . GLU A 1 252 ? 12.562 -35.799 23.021 1.00 56.57 236 GLU A N 1
ATOM 1726 C CA . GLU A 1 252 ? 13.877 -36.366 23.377 1.00 59.36 236 GLU A CA 1
ATOM 1727 C C . GLU A 1 252 ? 14.109 -37.626 22.564 1.00 61.81 236 GLU A C 1
ATOM 1728 O O . GLU A 1 252 ? 14.190 -38.755 23.073 1.00 61.72 236 GLU A O 1
ATOM 1734 N N . ASP A 1 253 ? 14.154 -37.415 21.269 1.00 59.78 237 ASP A N 1
ATOM 1735 C CA . ASP A 1 253 ? 14.487 -38.441 20.335 1.00 66.21 237 ASP A CA 1
ATOM 1736 C C . ASP A 1 253 ? 14.773 -37.638 19.088 1.00 73.18 237 ASP A C 1
ATOM 1737 O O . ASP A 1 253 ? 13.891 -36.898 18.622 1.00 65.40 237 ASP A O 1
ATOM 1742 N N . PRO A 1 254 ? 16.004 -37.759 18.563 1.00 76.20 238 PRO A N 1
ATOM 1743 C CA . PRO A 1 254 ? 16.424 -36.943 17.427 1.00 73.51 238 PRO A CA 1
ATOM 1744 C C . PRO A 1 254 ? 15.537 -37.181 16.195 1.00 63.65 238 PRO A C 1
ATOM 1745 O O . PRO A 1 254 ? 15.328 -36.273 15.404 1.00 66.09 238 PRO A O 1
ATOM 1749 N N . SER A 1 255 ? 15.031 -38.402 16.055 1.00 61.04 239 SER A N 1
ATOM 1750 C CA . SER A 1 255 ? 14.185 -38.790 14.939 1.00 59.48 239 SER A CA 1
ATOM 1751 C C . SER A 1 255 ? 12.727 -38.278 15.061 1.00 52.14 239 SER A C 1
ATOM 1752 O O . SER A 1 255 ? 11.969 -38.337 14.094 1.00 45.75 239 SER A O 1
ATOM 1755 N N . ASN A 1 256 ? 12.332 -37.796 16.240 1.00 47.29 240 ASN A N 1
ATOM 1756 C CA . ASN A 1 256 ? 11.004 -37.183 16.405 1.00 40.89 240 ASN A CA 1
ATOM 1757 C C . ASN A 1 256 ? 11.029 -35.724 15.974 1.00 37.69 240 ASN A C 1
ATOM 1758 O O . ASN A 1 256 ? 10.950 -34.842 16.791 1.00 37.79 240 ASN A O 1
ATOM 1763 N N . VAL A 1 257 ? 11.082 -35.498 14.666 1.00 40.95 241 VAL A N 1
ATOM 1764 C CA . VAL A 1 257 ? 11.419 -34.214 14.047 1.00 38.70 241 VAL A CA 1
ATOM 1765 C C . VAL A 1 257 ? 10.252 -33.228 13.999 1.00 41.36 241 VAL A C 1
ATOM 1766 O O . VAL A 1 257 ? 9.090 -33.648 13.904 1.00 37.65 241 VAL A O 1
ATOM 1770 N N . LYS A 1 258 ? 10.560 -31.925 14.065 1.00 37.11 242 LYS A N 1
ATOM 1771 C CA . LYS A 1 258 ? 9.595 -30.878 13.753 1.00 40.03 242 LYS A CA 1
ATOM 1772 C C . LYS A 1 258 ? 9.645 -30.590 12.266 1.00 43.39 242 LYS A C 1
ATOM 1773 O O . LYS A 1 258 ? 10.420 -29.768 11.817 1.00 44.27 242 LYS A O 1
ATOM 1779 N N . PHE A 1 259 ? 8.772 -31.254 11.510 1.00 41.92 243 PHE A N 1
ATOM 1780 C CA . PHE A 1 259 ? 8.939 -31.434 10.078 1.00 38.68 243 PHE A CA 1
ATOM 1781 C C . PHE A 1 259 ? 8.273 -30.366 9.206 1.00 41.82 243 PHE A C 1
ATOM 1782 O O . PHE A 1 259 ? 8.467 -30.372 7.986 1.00 37.89 243 PHE A O 1
ATOM 1790 N N . LEU A 1 260 ? 7.443 -29.484 9.776 1.00 37.69 244 LEU A N 1
ATOM 1791 C CA . LEU A 1 260 ? 6.698 -28.538 8.933 1.00 37.16 244 LEU A CA 1
ATOM 1792 C C . LEU A 1 260 ? 7.638 -27.533 8.279 1.00 37.28 244 LEU A C 1
ATOM 1793 O O . LEU A 1 260 ? 8.693 -27.201 8.840 1.00 37.56 244 LEU A O 1
ATOM 1798 N N . GLY A 1 261 ? 7.216 -27.041 7.121 1.00 34.05 245 GLY A N 1
ATOM 1799 C CA . GLY A 1 261 ? 7.953 -26.019 6.388 1.00 38.56 245 GLY A CA 1
ATOM 1800 C C . GLY A 1 261 ? 7.631 -24.607 6.852 1.00 36.60 245 GLY A C 1
ATOM 1801 O O . GLY A 1 261 ? 8.509 -23.740 6.842 1.00 38.61 245 GLY A O 1
ATOM 1802 N N . ASN A 1 262 ? 6.378 -24.378 7.260 1.00 33.79 246 ASN A N 1
ATOM 1803 C CA . ASN A 1 262 ? 5.884 -23.047 7.635 1.00 36.62 246 ASN A CA 1
ATOM 1804 C C . ASN A 1 262 ? 6.583 -22.627 8.950 1.00 35.89 246 ASN A C 1
ATOM 1805 O O . ASN A 1 262 ? 6.376 -23.244 9.991 1.00 36.78 246 ASN A O 1
ATOM 1810 N N . GLU A 1 263 ? 7.425 -21.598 8.875 1.00 38.96 247 GLU A N 1
ATOM 1811 C CA A GLU A 1 263 ? 8.242 -21.179 10.024 0.50 37.01 247 GLU A CA 1
ATOM 1812 C CA B GLU A 1 263 ? 8.251 -21.162 10.013 0.50 38.21 247 GLU A CA 1
ATOM 1813 C C . GLU A 1 263 ? 7.407 -20.645 11.188 1.00 36.49 247 GLU A C 1
ATOM 1814 O O . GLU A 1 263 ? 7.826 -20.730 12.345 1.00 39.03 247 GLU A O 1
ATOM 1825 N N . THR A 1 264 ? 6.244 -20.077 10.900 1.00 36.43 248 THR A N 1
ATOM 1826 C CA . THR A 1 264 ? 5.346 -19.560 11.957 1.00 35.52 248 THR A CA 1
ATOM 1827 C C . THR A 1 264 ? 4.831 -20.651 12.872 1.00 36.48 248 THR A C 1
ATOM 1828 O O . THR A 1 264 ? 4.572 -20.395 14.039 1.00 36.80 248 THR A O 1
ATOM 1832 N N . TYR A 1 265 ? 4.679 -21.868 12.341 1.00 33.57 249 TYR A N 1
ATOM 1833 C CA . TYR A 1 265 ? 4.022 -22.952 13.081 1.00 32.20 249 TYR A CA 1
ATOM 1834 C C . TYR A 1 265 ? 4.892 -24.174 13.355 1.00 36.27 249 TYR A C 1
ATOM 1835 O O . TYR A 1 265 ? 4.533 -25.016 14.199 1.00 33.24 249 TYR A O 1
ATOM 1844 N N . LYS A 1 266 ? 6.070 -24.225 12.712 1.00 36.64 250 LYS A N 1
ATOM 1845 C CA . LYS A 1 266 ? 6.976 -25.376 12.759 1.00 36.00 250 LYS A CA 1
ATOM 1846 C C . LYS A 1 266 ? 7.296 -25.921 14.163 1.00 34.71 250 LYS A C 1
ATOM 1847 O O . LYS A 1 266 ? 7.427 -27.130 14.350 1.00 33.01 250 LYS A O 1
ATOM 1853 N N . GLU A 1 267 ? 7.461 -25.037 15.141 1.00 34.21 251 GLU A N 1
ATOM 1854 C CA . GLU A 1 267 ? 7.934 -25.456 16.461 1.00 35.86 251 GLU A CA 1
ATOM 1855 C C . GLU A 1 267 ? 6.857 -26.157 17.293 1.00 35.13 251 GLU A C 1
ATOM 1856 O O . GLU A 1 267 ? 7.135 -26.700 18.370 1.00 35.34 251 GLU A O 1
ATOM 1862 N N . TYR A 1 268 ? 5.627 -26.163 16.793 1.00 34.04 252 TYR A N 1
ATOM 1863 C CA . TYR A 1 268 ? 4.506 -26.652 17.585 1.00 33.87 252 TYR A CA 1
ATOM 1864 C C . TYR A 1 268 ? 3.984 -28.041 17.218 1.00 32.93 252 TYR A C 1
ATOM 1865 O O . TYR A 1 268 ? 2.956 -28.452 17.730 1.00 30.29 252 TYR A O 1
ATOM 1874 N N . LEU A 1 269 ? 4.712 -28.783 16.383 1.00 31.04 253 LEU A N 1
ATOM 1875 C CA . LEU A 1 269 ? 4.287 -30.116 15.976 1.00 30.76 253 LEU A CA 1
ATOM 1876 C C . LEU A 1 269 ? 5.458 -31.068 15.710 1.00 31.82 253 LEU A C 1
ATOM 1877 O O . LEU A 1 269 ? 6.322 -30.772 14.888 1.00 33.32 253 LEU A O 1
ATOM 1882 N N . ARG A 1 270 ? 5.444 -32.208 16.392 1.00 31.65 254 ARG A N 1
ATOM 1883 C CA . ARG A 1 270 ? 6.405 -33.261 16.214 1.00 31.55 254 ARG A CA 1
ATOM 1884 C C . ARG A 1 270 ? 5.769 -34.405 15.421 1.00 33.88 254 ARG A C 1
ATOM 1885 O O . ARG A 1 270 ? 4.546 -34.516 15.367 1.00 31.55 254 ARG A O 1
ATOM 1893 N N . MET A 1 271 ? 6.612 -35.242 14.821 1.00 33.06 255 MET A N 1
ATOM 1894 C CA . MET A 1 271 ? 6.178 -36.443 14.138 1.00 34.46 255 MET A CA 1
ATOM 1895 C C . MET A 1 271 ? 5.179 -37.228 14.975 1.00 30.61 255 MET A C 1
ATOM 1896 O O . MET A 1 271 ? 4.127 -37.636 14.461 1.00 28.25 255 MET A O 1
ATOM 1901 N N . THR A 1 272 ? 5.482 -37.435 16.254 1.00 27.80 256 THR A N 1
ATOM 1902 C CA . THR A 1 272 ? 4.658 -38.304 17.086 1.00 26.57 256 THR A CA 1
ATOM 1903 C C . THR A 1 272 ? 3.321 -37.656 17.456 1.00 26.94 256 THR A C 1
ATOM 1904 O O . THR A 1 272 ? 2.433 -38.319 17.988 1.00 26.73 256 THR A O 1
ATOM 1908 N N . ASP A 1 273 ? 3.199 -36.359 17.202 1.00 26.55 257 ASP A N 1
ATOM 1909 C CA . ASP A 1 273 ? 1.902 -35.695 17.398 1.00 28.55 257 ASP A CA 1
ATOM 1910 C C . ASP A 1 273 ? 0.882 -36.023 16.302 1.00 28.61 257 ASP A C 1
ATOM 1911 O O . ASP A 1 273 ? -0.289 -35.601 16.432 1.00 27.10 257 ASP A O 1
ATOM 1916 N N . CYS A 1 274 ? 1.289 -36.759 15.252 1.00 26.91 258 CYS A N 1
ATOM 1917 C CA . CYS A 1 274 ? 0.449 -36.916 14.051 1.00 25.21 258 CYS A CA 1
ATOM 1918 C C . CYS A 1 274 ? -0.108 -38.311 13.941 1.00 24.08 258 CYS A C 1
ATOM 1919 O O . CYS A 1 274 ? 0.587 -39.294 14.205 1.00 24.50 258 CYS A O 1
ATOM 1922 N N . SER A 1 275 ? -1.376 -38.402 13.502 1.00 22.60 259 SER A N 1
ATOM 1923 C CA . SER A 1 275 ? -1.988 -39.656 13.165 1.00 22.66 259 SER A CA 1
ATOM 1924 C C . SER A 1 275 ? -1.334 -40.258 11.918 1.00 22.29 259 SER A C 1
ATOM 1925 O O . SER A 1 275 ? -0.762 -39.545 11.146 1.00 21.97 259 SER A O 1
ATOM 1928 N N . GLN A 1 276 ? -1.525 -41.559 11.722 1.00 23.07 260 GLN A N 1
ATOM 1929 C CA . GLN A 1 276 ? -0.876 -42.297 10.659 1.00 25.50 260 GLN A CA 1
ATOM 1930 C C . GLN A 1 276 ? -1.546 -42.202 9.292 1.00 27.24 260 GLN A C 1
ATOM 1931 O O . GLN A 1 276 ? -2.779 -42.080 9.190 1.00 24.99 260 GLN A O 1
ATOM 1937 N N . VAL A 1 277 ? -0.732 -42.323 8.242 1.00 23.98 261 VAL A N 1
ATOM 1938 C CA . VAL A 1 277 ? -1.236 -42.563 6.897 1.00 25.67 261 VAL A CA 1
ATOM 1939 C C . VAL A 1 277 ? -1.449 -44.068 6.750 1.00 26.17 261 VAL A C 1
ATOM 1940 O O . VAL A 1 277 ? -0.472 -44.811 6.615 1.00 25.74 261 VAL A O 1
ATOM 1944 N N . SER A 1 278 ? -2.709 -44.527 6.793 1.00 21.43 262 SER A N 1
ATOM 1945 C CA . SER A 1 278 ? -3.029 -45.951 6.840 1.00 20.65 262 SER A CA 1
ATOM 1946 C C . SER A 1 278 ? -4.019 -46.414 5.800 1.00 21.08 262 SER A C 1
ATOM 1947 O O . SER A 1 278 ? -4.761 -45.624 5.240 1.00 20.89 262 SER A O 1
ATOM 1950 N N . ASP A 1 279 ? -3.979 -47.706 5.525 1.00 21.15 263 ASP A N 1
ATOM 1951 C CA . ASP A 1 279 ? -4.960 -48.383 4.707 1.00 20.66 263 ASP A CA 1
ATOM 1952 C C . ASP A 1 279 ? -5.758 -49.244 5.677 1.00 20.71 263 ASP A C 1
ATOM 1953 O O . ASP A 1 279 ? -5.195 -49.863 6.605 1.00 22.45 263 ASP A O 1
ATOM 1958 N N . GLY A 1 280 ? -7.053 -49.364 5.450 1.00 18.55 264 GLY A N 1
ATOM 1959 C CA . GLY A 1 280 ? -7.868 -50.246 6.277 1.00 18.93 264 GLY A CA 1
ATOM 1960 C C . GLY A 1 280 ? -9.334 -50.055 6.054 1.00 19.98 264 GLY A C 1
ATOM 1961 O O . GLY A 1 280 ? -9.767 -49.138 5.300 1.00 18.20 264 GLY A O 1
ATOM 1962 N N . GLY A 1 281 ? -10.109 -50.954 6.628 1.00 20.09 265 GLY A N 1
ATOM 1963 C CA . GLY A 1 281 ? -11.571 -50.858 6.539 1.00 20.92 265 GLY A CA 1
ATOM 1964 C C . GLY A 1 281 ? -12.252 -51.220 7.838 1.00 22.18 265 GLY A C 1
ATOM 1965 O O . GLY A 1 281 ? -11.696 -51.936 8.685 1.00 19.51 265 GLY A O 1
ATOM 1966 N N . ALA A 1 282 ? -13.449 -50.692 8.026 1.00 20.63 266 ALA A N 1
ATOM 1967 C CA . ALA A 1 282 ? -14.285 -51.069 9.158 1.00 18.24 266 ALA A CA 1
ATOM 1968 C C . ALA A 1 282 ? -15.738 -51.078 8.687 1.00 20.02 266 ALA A C 1
ATOM 1969 O O . ALA A 1 282 ? -16.157 -50.220 7.881 1.00 19.62 266 ALA A O 1
ATOM 1971 N N . GLY A 1 283 ? -16.497 -52.062 9.126 1.00 16.16 267 GLY A N 1
ATOM 1972 C CA . GLY A 1 283 ? -17.884 -52.194 8.759 1.00 19.71 267 GLY A CA 1
ATOM 1973 C C . GLY A 1 283 ? -18.757 -52.480 9.972 1.00 19.91 267 GLY A C 1
ATOM 1974 O O . GLY A 1 283 ? -18.266 -53.014 10.980 1.00 18.76 267 GLY A O 1
ATOM 1975 N N . VAL A 1 284 ? -20.029 -52.143 9.853 1.00 19.59 268 VAL A N 1
ATOM 1976 C CA . VAL A 1 284 ? -21.068 -52.391 10.890 1.00 20.59 268 VAL A CA 1
ATOM 1977 C C . VAL A 1 284 ? -22.398 -52.730 10.249 1.00 21.63 268 VAL A C 1
ATOM 1978 O O . VAL A 1 284 ? -22.720 -52.204 9.167 1.00 18.83 268 VAL A O 1
ATOM 1982 N N . VAL A 1 285 ? -23.150 -53.649 10.871 1.00 19.43 269 VAL A N 1
ATOM 1983 C CA . VAL A 1 285 ? -24.507 -53.975 10.457 1.00 18.98 269 VAL A CA 1
ATOM 1984 C C . VAL A 1 285 ? -25.428 -53.339 11.480 1.00 20.25 269 VAL A C 1
ATOM 1985 O O . VAL A 1 285 ? -25.247 -53.536 12.711 1.00 18.17 269 VAL A O 1
ATOM 1989 N N . LEU A 1 286 ? -26.397 -52.569 10.974 1.00 19.43 270 LEU A N 1
ATOM 1990 C CA . LEU A 1 286 ? -27.345 -51.830 11.775 1.00 19.14 270 LEU A CA 1
ATOM 1991 C C . LEU A 1 286 ? -28.733 -52.315 11.402 1.00 21.30 270 LEU A C 1
ATOM 1992 O O . LEU A 1 286 ? -29.069 -52.492 10.225 1.00 21.55 270 LEU A O 1
ATOM 1997 N N . ALA A 1 287 ? -29.566 -52.505 12.417 1.00 20.36 271 ALA A N 1
ATOM 1998 C CA . ALA A 1 287 ? -30.899 -53.049 12.210 1.00 21.19 271 ALA A CA 1
ATOM 1999 C C . ALA A 1 287 ? -31.856 -52.280 13.090 1.00 19.32 271 ALA A C 1
ATOM 2000 O O . ALA A 1 287 ? -31.464 -51.727 14.172 1.00 18.17 271 ALA A O 1
ATOM 2002 N N . ASN A 1 288 ? -33.091 -52.180 12.616 1.00 19.71 272 ASN A N 1
ATOM 2003 C CA . ASN A 1 288 ? -34.176 -51.695 13.465 1.00 22.35 272 ASN A CA 1
ATOM 2004 C C . ASN A 1 288 ? -34.843 -52.945 14.041 1.00 22.96 272 ASN A C 1
ATOM 2005 O O . ASN A 1 288 ? -34.381 -54.041 13.813 1.00 20.17 272 ASN A O 1
ATOM 2010 N N . GLU A 1 289 ? -35.952 -52.786 14.754 1.00 26.51 273 GLU A N 1
ATOM 2011 C CA . GLU A 1 289 ? -36.597 -53.944 15.420 1.00 28.97 273 GLU A CA 1
ATOM 2012 C C . GLU A 1 289 ? -37.110 -54.984 14.437 1.00 28.53 273 GLU A C 1
ATOM 2013 O O . GLU A 1 289 ? -36.932 -56.185 14.650 1.00 25.96 273 GLU A O 1
ATOM 2019 N N . GLU A 1 290 ? -37.680 -54.531 13.312 1.00 26.15 274 GLU A N 1
ATOM 2020 C CA . GLU A 1 290 ? -38.096 -55.452 12.269 1.00 27.90 274 GLU A CA 1
ATOM 2021 C C . 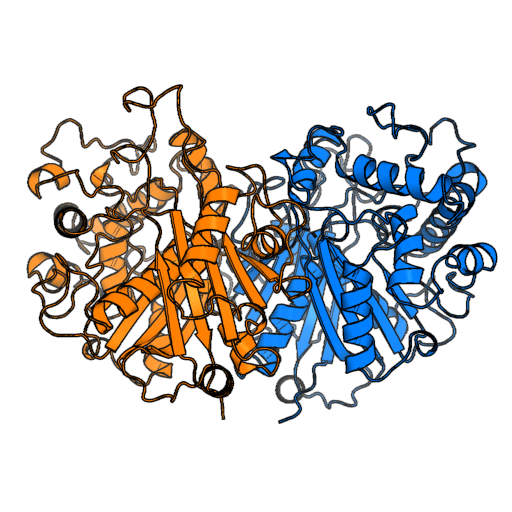GLU A 1 290 ? -36.892 -56.210 11.669 1.00 24.93 274 GLU A C 1
ATOM 2022 O O . GLU A 1 290 ? -36.987 -57.420 11.324 1.00 23.25 274 GLU A O 1
ATOM 2028 N N . GLY A 1 291 ? -35.755 -55.515 11.566 1.00 24.15 275 GLY A N 1
ATOM 2029 C CA . GLY A 1 291 ? -34.523 -56.167 11.078 1.00 24.43 275 GLY A CA 1
ATOM 2030 C C . GLY A 1 291 ? -34.048 -57.284 12.002 1.00 23.03 275 GLY A C 1
ATOM 2031 O O . GLY A 1 291 ? -33.688 -58.359 11.553 1.00 20.88 275 GLY A O 1
ATOM 2032 N N . LEU A 1 292 ? -34.040 -56.990 13.299 1.00 24.13 276 LEU A N 1
ATOM 2033 C CA . LEU A 1 292 ? -33.731 -58.009 14.319 1.00 25.28 276 LEU A CA 1
ATOM 2034 C C . LEU A 1 292 ? -34.652 -59.225 14.159 1.00 26.22 276 LEU A C 1
ATOM 2035 O O . LEU A 1 292 ? -34.185 -60.374 14.101 1.00 25.90 276 LEU A O 1
ATOM 2040 N N . ARG A 1 293 ? -35.945 -58.968 14.000 1.00 28.94 277 ARG A N 1
ATOM 2041 C CA . ARG A 1 293 ? -36.931 -60.047 13.847 1.00 32.09 277 ARG A CA 1
ATOM 2042 C C . ARG A 1 293 ? -36.615 -60.934 12.651 1.00 33.37 277 ARG A C 1
ATOM 2043 O O . ARG A 1 293 ? -36.600 -62.163 12.751 1.00 29.81 277 ARG A O 1
ATOM 2051 N N . LYS A 1 294 ? -36.314 -60.319 11.505 1.00 35.85 278 LYS A N 1
ATOM 2052 C CA . LYS A 1 294 ? -35.937 -61.085 10.295 1.00 31.11 278 LYS A CA 1
ATOM 2053 C C . LYS A 1 294 ? -34.705 -61.934 10.486 1.00 27.58 278 LYS A C 1
ATOM 2054 O O . LYS A 1 294 ? -34.532 -62.912 9.790 1.00 31.62 278 LYS A O 1
ATOM 2060 N N . MET A 1 295 ? -33.809 -61.530 11.367 1.00 26.70 279 MET A N 1
ATOM 2061 C CA . MET A 1 295 ? -32.606 -62.285 11.640 1.00 29.20 279 MET A CA 1
ATOM 2062 C C . MET A 1 295 ? -32.792 -63.312 12.787 1.00 30.68 279 MET A C 1
ATOM 2063 O O . MET A 1 295 ? -31.841 -63.984 13.141 1.00 33.54 279 MET A O 1
ATOM 2068 N N . GLY A 1 296 ? -33.976 -63.371 13.393 1.00 32.99 280 GLY A N 1
ATOM 2069 C CA . GLY A 1 296 ? -34.231 -64.287 14.546 1.00 32.25 280 GLY A CA 1
ATOM 2070 C C . GLY A 1 296 ? -33.645 -63.760 15.845 1.00 32.95 280 GLY A C 1
ATOM 2071 O O . GLY A 1 296 ? -33.276 -64.539 16.693 1.00 37.11 280 GLY A O 1
ATOM 2072 N N . LEU A 1 297 ? -33.555 -62.432 16.020 1.00 29.08 281 LEU A N 1
ATOM 2073 C CA . LEU A 1 297 ? -32.998 -61.833 17.225 1.00 29.43 281 LEU A CA 1
ATOM 2074 C C . LEU A 1 297 ? -34.036 -61.005 17.957 1.00 29.84 281 LEU A C 1
ATOM 2075 O O . LEU A 1 297 ? -34.905 -60.371 17.350 1.00 27.09 281 LEU A O 1
ATOM 2080 N N . SER A 1 298 ? -33.915 -60.970 19.271 1.00 27.59 282 SER A N 1
ATOM 2081 C CA A SER A 1 298 ? -34.721 -60.105 20.110 0.50 25.92 282 SER A CA 1
ATOM 2082 C CA B SER A 1 298 ? -34.733 -60.099 20.096 0.50 27.03 282 SER A CA 1
ATOM 2083 C C . SER A 1 298 ? -33.946 -58.839 20.386 1.00 26.50 282 SER A C 1
ATOM 2084 O O . SER A 1 298 ? -32.721 -58.856 20.372 1.00 26.39 282 SER A O 1
ATOM 2089 N N . PRO A 1 299 ? -34.634 -57.740 20.683 1.00 27.54 283 PRO A N 1
ATOM 2090 C CA . PRO A 1 299 ? -33.889 -56.534 21.009 1.00 26.74 283 PRO A CA 1
ATOM 2091 C C . PRO A 1 299 ? -33.101 -56.543 22.309 1.00 26.30 283 PRO A C 1
ATOM 2092 O O . PRO A 1 299 ? -32.358 -55.575 22.601 1.00 22.50 283 PRO A O 1
ATOM 2096 N N . ASN A 1 300 ? -33.283 -57.599 23.129 1.00 25.93 284 ASN A N 1
ATOM 2097 C CA . ASN A 1 300 ? -32.510 -57.711 24.397 1.00 26.38 284 ASN A CA 1
ATOM 2098 C C . ASN A 1 300 ? -31.351 -58.665 24.249 1.00 26.81 284 ASN A C 1
ATOM 2099 O O . ASN A 1 300 ? -30.664 -58.972 25.244 1.00 26.14 284 ASN A O 1
ATOM 2104 N N . ASP A 1 301 ? -31.087 -59.118 23.022 1.00 26.81 285 ASP A N 1
ATOM 2105 C CA . ASP A 1 301 ? -29.988 -60.046 22.763 1.00 25.85 285 ASP A CA 1
ATOM 2106 C C . ASP A 1 301 ? -28.664 -59.438 23.168 1.00 27.49 285 ASP A C 1
ATOM 2107 O O . ASP A 1 301 ? -28.382 -58.275 22.810 1.00 25.32 285 ASP A O 1
ATOM 2112 N N . SER A 1 302 ? -27.839 -60.195 23.934 1.00 23.37 286 SER A N 1
ATOM 2113 C CA . SER A 1 302 ? -26.609 -59.644 24.516 1.00 23.04 286 SER A CA 1
ATOM 2114 C C . SER A 1 302 ? -25.480 -59.416 23.507 1.00 23.57 286 SER A C 1
ATOM 2115 O O . SER A 1 302 ? -24.489 -58.854 23.871 1.00 23.61 286 SER A O 1
ATOM 2118 N N . ARG A 1 303 ? -25.642 -59.833 22.262 1.00 25.45 287 ARG A N 1
ATOM 2119 C CA . ARG A 1 303 ? -24.672 -59.464 21.225 1.00 26.55 287 ARG A CA 1
ATOM 2120 C C . ARG A 1 303 ? -24.919 -58.020 20.682 1.00 25.57 287 ARG A C 1
ATOM 2121 O O . ARG A 1 303 ? -24.109 -57.519 19.911 1.00 28.48 287 ARG A O 1
ATOM 2129 N N . LEU A 1 304 ? -25.979 -57.352 21.143 1.00 26.88 288 LEU A N 1
ATOM 2130 C CA . LEU A 1 304 ? -26.385 -56.047 20.594 1.00 27.00 288 LEU A CA 1
ATOM 2131 C C . LEU A 1 304 ? -25.877 -54.886 21.354 1.00 26.24 288 LEU A C 1
ATOM 2132 O O . LEU A 1 304 ? -25.606 -54.979 22.547 1.00 27.34 288 LEU A O 1
ATOM 2137 N N . VAL A 1 305 ? -25.722 -53.755 20.654 1.00 23.29 289 VAL A N 1
ATOM 2138 C CA . VAL A 1 305 ? -25.532 -52.461 21.293 1.00 21.28 289 VAL A CA 1
ATOM 2139 C C . VAL A 1 305 ? -26.506 -51.493 20.632 1.00 24.12 289 VAL A C 1
ATOM 2140 O O . VAL A 1 305 ? -26.684 -51.538 19.406 1.00 24.35 289 VAL A O 1
ATOM 2144 N N . GLU A 1 306 ? -27.169 -50.661 21.423 1.00 23.10 290 GLU A N 1
ATOM 2145 C CA . GLU A 1 306 ? -28.166 -49.745 20.887 1.00 23.68 290 GLU A CA 1
ATOM 2146 C C . GLU A 1 306 ? -27.496 -48.443 20.618 1.00 22.14 290 GLU A C 1
ATOM 2147 O O . GLU A 1 306 ? -26.737 -47.911 21.458 1.00 23.97 290 GLU A O 1
ATOM 2153 N N . ILE A 1 307 ? -27.764 -47.882 19.435 1.00 20.95 291 ILE A N 1
ATOM 2154 C CA . ILE A 1 307 ? -27.409 -46.505 19.201 1.00 20.24 291 ILE A CA 1
ATOM 2155 C C . ILE A 1 307 ? -28.562 -45.640 19.715 1.00 20.99 291 ILE A C 1
ATOM 2156 O O . ILE A 1 307 ? -29.607 -45.523 19.078 1.00 20.47 291 ILE A O 1
ATOM 2161 N N . LYS A 1 308 ? -28.334 -45.010 20.855 1.00 21.77 292 LYS A N 1
ATOM 2162 C CA . LYS A 1 308 ? -29.357 -44.233 21.502 1.00 25.11 292 LYS A CA 1
ATOM 2163 C C . LYS A 1 308 ? -29.554 -42.896 20.783 1.00 23.95 292 LYS A C 1
ATOM 2164 O O . LYS A 1 308 ? -30.627 -42.332 20.837 1.00 24.67 292 LYS A O 1
ATOM 2170 N N . SER A 1 309 ? -28.495 -42.356 20.189 1.00 22.82 293 SER A N 1
ATOM 2171 C CA . SER A 1 309 ? -28.589 -41.106 19.476 1.00 21.75 293 SER A CA 1
ATOM 2172 C C . SER A 1 309 ? -27.396 -40.937 18.556 1.00 22.62 293 SER A C 1
ATOM 2173 O O . SER A 1 309 ? -26.317 -41.490 18.814 1.00 19.25 293 SER A O 1
ATOM 2176 N N . ILE A 1 310 ? -27.608 -40.161 17.484 1.00 20.44 294 ILE A N 1
ATOM 2177 C CA . ILE A 1 310 ? -26.527 -39.748 16.594 1.00 19.39 294 ILE A CA 1
ATOM 2178 C C . ILE A 1 310 ? -26.869 -38.325 16.094 1.00 18.76 294 ILE A C 1
ATOM 2179 O O . ILE A 1 310 ? -28.052 -38.023 15.913 1.00 18.50 294 ILE A O 1
ATOM 2184 N N . ALA A 1 311 ? -25.857 -37.450 16.012 1.00 18.20 295 ALA A N 1
ATOM 2185 C CA . ALA A 1 311 ? -26.047 -36.079 15.582 1.00 19.16 295 ALA A CA 1
ATOM 2186 C C . ALA A 1 311 ? -24.903 -35.696 14.706 1.00 19.91 295 ALA A C 1
ATOM 2187 O O . ALA A 1 311 ? -23.773 -36.174 14.906 1.00 19.70 295 ALA A O 1
ATOM 2189 N N . CYS A 1 312 ? -25.191 -34.774 13.784 1.00 19.40 296 CYS A N 1
ATOM 2190 C CA . CYS A 1 312 ? -24.199 -34.188 12.878 1.00 18.70 296 CYS A CA 1
ATOM 2191 C C . CYS A 1 312 ? -24.298 -32.701 12.908 1.00 19.25 296 CYS A C 1
ATOM 2192 O O . CYS A 1 312 ? -25.406 -32.164 12.907 1.00 21.28 296 CYS A O 1
ATOM 2195 N N . ALA A 1 313 ? -23.159 -32.017 12.926 1.00 18.06 297 ALA A N 1
ATOM 2196 C CA . ALA A 1 313 ? -23.091 -30.554 12.864 1.00 17.57 297 ALA A CA 1
ATOM 2197 C C . ALA A 1 313 ? -22.003 -30.194 11.864 1.00 17.07 297 ALA A C 1
ATOM 2198 O O . ALA A 1 313 ? -20.916 -30.786 11.887 1.00 17.17 297 ALA A O 1
ATOM 2200 N N . VAL A 1 314 ? -22.279 -29.198 11.030 1.00 18.40 298 VAL A N 1
ATOM 2201 C CA . VAL A 1 314 ? -21.339 -28.747 10.034 1.00 16.89 298 VAL A CA 1
ATOM 2202 C C . VAL A 1 314 ? -21.263 -27.229 10.042 1.00 16.50 298 VAL A C 1
ATOM 2203 O O . VAL A 1 314 ? -22.271 -26.548 10.091 1.00 16.09 298 VAL A O 1
ATOM 2207 N N . SER A 1 315 ? -20.060 -26.708 10.043 1.00 17.49 299 SER A N 1
ATOM 2208 C CA . SER A 1 315 ? -19.799 -25.293 10.075 1.00 18.29 299 SER A CA 1
ATOM 2209 C C . SER A 1 315 ? -19.327 -24.772 8.685 1.00 19.18 299 SER A C 1
ATOM 2210 O O . SER A 1 315 ? -19.511 -25.464 7.697 1.00 18.23 299 SER A O 1
ATOM 2213 N N . ASN A 1 316 ? -18.733 -23.582 8.615 1.00 18.18 300 ASN A N 1
ATOM 2214 C CA . ASN A 1 316 ? -18.444 -22.893 7.364 1.00 18.66 300 ASN A CA 1
ATOM 2215 C C . ASN A 1 316 ? -17.024 -23.164 6.946 1.00 18.22 300 ASN A C 1
ATOM 2216 O O . ASN A 1 316 ? -16.066 -22.812 7.647 1.00 19.15 300 ASN A O 1
ATOM 2221 N N . LEU A 1 317 ? -16.865 -23.877 5.837 1.00 17.95 301 LEU A N 1
ATOM 2222 C CA . LEU A 1 317 ? -15.529 -24.178 5.326 1.00 18.14 301 LEU A CA 1
ATOM 2223 C C . LEU A 1 317 ? -14.654 -22.962 5.163 1.00 17.47 301 LEU A C 1
ATOM 2224 O O . LEU A 1 317 ? -13.415 -23.026 5.291 1.00 19.79 301 LEU A O 1
ATOM 2229 N N . TYR A 1 318 ? -15.287 -21.871 4.792 1.00 20.83 302 TYR A N 1
ATOM 2230 C CA . TYR A 1 318 ? -14.586 -20.684 4.336 1.00 20.42 302 TYR A CA 1
ATOM 2231 C C . TYR A 1 318 ? -14.180 -19.730 5.485 1.00 25.95 302 TYR A C 1
ATOM 2232 O O . TYR A 1 318 ? -13.444 -18.762 5.246 1.00 24.54 302 TYR A O 1
ATOM 2241 N N . GLU A 1 319 ? -14.641 -20.003 6.710 1.00 25.35 303 GLU A N 1
ATOM 2242 C CA . GLU A 1 319 ? -14.374 -19.077 7.861 1.00 27.28 303 GLU A CA 1
ATOM 2243 C C . GLU A 1 319 ? -14.065 -19.866 9.096 1.00 25.76 303 GLU A C 1
ATOM 2244 O O . GLU A 1 319 ? -14.755 -20.859 9.367 1.00 26.12 303 GLU A O 1
ATOM 2250 N N . ASP A 1 320 ? -13.045 -19.403 9.839 1.00 25.75 304 ASP A N 1
ATOM 2251 C CA . ASP A 1 320 ? -12.559 -20.077 11.014 1.00 26.12 304 ASP A CA 1
ATOM 2252 C C . ASP A 1 320 ? -12.877 -19.264 12.282 1.00 27.52 304 ASP A C 1
ATOM 2253 O O . ASP A 1 320 ? -12.684 -18.055 12.288 1.00 29.01 304 ASP A O 1
ATOM 2258 N N . PRO A 1 321 ? -13.374 -19.928 13.343 1.00 28.28 305 PRO A N 1
ATOM 2259 C CA . PRO A 1 321 ? -13.562 -19.204 14.601 1.00 28.73 305 PRO A CA 1
ATOM 2260 C C . PRO A 1 321 ? -12.213 -18.670 15.137 1.00 28.90 305 PRO A C 1
ATOM 2261 O O . PRO A 1 321 ? -11.171 -19.305 14.941 1.00 27.68 305 PRO A O 1
ATOM 2265 N N . ASP A 1 322 ? -12.241 -17.518 15.817 1.00 31.45 306 ASP A N 1
ATOM 2266 C CA . ASP A 1 322 ? -11.036 -16.963 16.477 1.00 31.49 306 ASP A CA 1
ATOM 2267 C C . ASP A 1 322 ? -10.449 -17.915 17.544 1.00 27.87 306 ASP A C 1
ATOM 2268 O O . ASP A 1 322 ? -9.238 -18.103 17.614 1.00 27.80 306 ASP A O 1
ATOM 2273 N N . ASP A 1 323 ? -11.316 -18.486 18.371 1.00 27.82 307 ASP A N 1
ATOM 2274 C CA . ASP A 1 323 ? -10.871 -19.293 19.509 1.00 27.49 307 ASP A CA 1
ATOM 2275 C C . ASP A 1 323 ? -10.432 -20.688 19.104 1.00 26.07 307 ASP A C 1
ATOM 2276 O O . ASP A 1 323 ? -11.226 -21.673 19.148 1.00 22.67 307 ASP A O 1
ATOM 2281 N N . ALA A 1 324 ? -9.135 -20.769 18.752 1.00 26.17 308 ALA A N 1
ATOM 2282 C CA . ALA A 1 324 ? -8.501 -22.044 18.396 1.00 26.34 308 ALA A CA 1
ATOM 2283 C C . ALA A 1 324 ? -8.497 -23.066 19.549 1.00 28.76 308 ALA A C 1
ATOM 2284 O O . ALA A 1 324 ? -8.259 -24.257 19.320 1.00 25.93 308 ALA A O 1
ATOM 2286 N N . CYS A 1 325 ? -8.806 -22.605 20.781 1.00 29.42 309 CYS A N 1
ATOM 2287 C CA . CYS A 1 325 ? -8.902 -23.491 21.958 1.00 27.74 309 CYS A CA 1
ATOM 2288 C C . CYS A 1 325 ? -10.214 -24.224 22.115 1.00 25.22 309 CYS A C 1
ATOM 2289 O O . CYS A 1 325 ? -10.370 -25.039 23.033 1.00 25.00 309 CYS A O 1
ATOM 2292 N N . CYS A 1 326 ? -11.157 -23.992 21.207 1.00 25.81 310 CYS A N 1
ATOM 2293 C CA . CYS A 1 326 ? -12.432 -24.705 21.245 1.00 24.46 310 CYS A CA 1
ATOM 2294 C C . CYS A 1 326 ? -12.835 -25.281 19.857 1.00 23.10 310 CYS A C 1
ATOM 2295 O O . CYS A 1 326 ? -12.801 -24.557 18.878 1.00 25.64 310 CYS A O 1
ATOM 2298 N N . MET A 1 327 ? -13.155 -26.582 19.802 1.00 22.51 311 MET A N 1
ATOM 2299 C CA . MET A 1 327 ? -13.709 -27.191 18.563 1.00 23.62 311 MET A CA 1
ATOM 2300 C C . MET A 1 327 ? -15.212 -27.060 18.643 1.00 21.13 311 MET A C 1
ATOM 2301 O O . MET A 1 327 ? -15.903 -27.961 19.077 1.00 22.19 311 MET A O 1
ATOM 2306 N N . PHE A 1 328 ? -15.705 -25.888 18.278 1.00 20.24 312 PHE A N 1
ATOM 2307 C CA . PHE A 1 328 ? -17.130 -25.603 18.407 1.00 21.11 312 PHE A CA 1
ATOM 2308 C C . PHE A 1 328 ? -18.036 -26.519 17.678 1.00 20.07 312 PHE A C 1
ATOM 2309 O O . PHE A 1 328 ? -19.188 -26.742 18.107 1.00 18.18 312 PHE A O 1
ATOM 2317 N N . THR A 1 329 ? -17.599 -27.001 16.509 1.00 18.89 313 THR A N 1
ATOM 2318 C CA . THR A 1 329 ? -18.523 -27.867 15.706 1.00 16.75 313 THR A CA 1
ATOM 2319 C C . THR A 1 329 ? -18.662 -29.234 16.348 1.00 16.69 313 THR A C 1
ATOM 2320 O O . THR A 1 329 ? -19.757 -29.756 16.520 1.00 17.08 313 THR A O 1
ATOM 2324 N N . SER A 1 330 ? -17.531 -29.823 16.719 1.00 17.77 314 SER A N 1
ATOM 2325 C CA . SER A 1 330 ? -17.509 -31.062 17.439 1.00 18.76 314 SER A CA 1
ATOM 2326 C C . SER A 1 330 ? -18.267 -30.938 18.770 1.00 19.08 314 SER A C 1
ATOM 2327 O O . SER A 1 330 ? -18.987 -31.857 19.137 1.00 18.35 314 SER A O 1
ATOM 2330 N N . ARG A 1 331 ? -18.108 -29.805 19.439 1.00 20.05 315 ARG A N 1
ATOM 2331 C CA . ARG A 1 331 ? -18.825 -29.563 20.686 1.00 22.40 315 ARG A CA 1
ATOM 2332 C C . ARG A 1 331 ? -20.333 -29.596 20.449 1.00 21.50 315 ARG A C 1
ATOM 2333 O O . ARG A 1 331 ? -21.075 -30.273 21.175 1.00 20.51 315 ARG A O 1
ATOM 2341 N N . GLN A 1 332 ? -20.796 -28.914 19.392 1.00 22.77 316 GLN A N 1
ATOM 2342 C CA . GLN A 1 332 ? -22.214 -28.966 19.010 1.00 23.04 316 GLN A CA 1
ATOM 2343 C C . GLN A 1 332 ? -22.728 -30.345 18.715 1.00 23.14 316 GLN A C 1
ATOM 2344 O O . GLN A 1 332 ? -23.806 -30.697 19.195 1.00 22.16 316 GLN A O 1
ATOM 2350 N N . ALA A 1 333 ? -22.015 -31.147 17.910 1.00 18.71 317 ALA A N 1
ATOM 2351 C CA . ALA A 1 333 ? -22.467 -32.476 17.627 1.00 17.83 317 ALA A CA 1
ATOM 2352 C C . ALA A 1 333 ? -22.578 -33.336 18.917 1.00 18.94 317 ALA A C 1
ATOM 2353 O O . ALA A 1 333 ? -23.517 -34.077 19.087 1.00 19.08 317 ALA A O 1
ATOM 2355 N N . ALA A 1 334 ? -21.546 -33.310 19.751 1.00 19.26 318 ALA A N 1
ATOM 2356 C CA . ALA A 1 334 ? -21.538 -34.131 20.991 1.00 18.19 318 ALA A CA 1
ATOM 2357 C C . ALA A 1 334 ? -22.656 -33.649 21.926 1.00 19.74 318 ALA A C 1
ATOM 2358 O O . ALA A 1 334 ? -23.377 -34.450 22.494 1.00 19.15 318 ALA A O 1
ATOM 2360 N N . GLN A 1 335 ? -22.793 -32.349 22.101 1.00 22.27 319 GLN A N 1
ATOM 2361 C CA . GLN A 1 335 ? -23.882 -31.833 22.967 1.00 26.96 319 GLN A CA 1
ATOM 2362 C C . GLN A 1 335 ? -25.275 -32.228 22.471 1.00 27.20 319 GLN A C 1
ATOM 2363 O O . GLN A 1 335 ? -26.124 -32.630 23.294 1.00 26.51 319 GLN A O 1
ATOM 2369 N N . LYS A 1 336 ? -25.494 -32.222 21.132 1.00 27.11 320 LYS A N 1
ATOM 2370 C CA . LYS A 1 336 ? -26.746 -32.694 20.543 1.00 27.46 320 LYS A CA 1
ATOM 2371 C C . LYS A 1 336 ? -26.966 -34.160 20.844 1.00 24.89 320 LYS A C 1
ATOM 2372 O O . LYS A 1 336 ? -28.051 -34.563 21.310 1.00 24.70 320 LYS A O 1
ATOM 2378 N N . ALA A 1 337 ? -25.955 -34.990 20.577 1.00 21.70 321 ALA A N 1
ATOM 2379 C CA . ALA A 1 337 ? -26.051 -36.432 20.788 1.00 20.44 321 ALA A CA 1
ATOM 2380 C C . ALA A 1 337 ? -26.360 -36.784 22.277 1.00 19.39 321 ALA A C 1
ATOM 2381 O O . ALA A 1 337 ? -27.230 -37.603 22.549 1.00 20.57 321 ALA A O 1
ATOM 2383 N N . LEU A 1 338 ? -25.639 -36.154 23.187 1.00 21.97 322 LEU A N 1
ATOM 2384 C CA . LEU A 1 338 ? -25.818 -36.431 24.634 1.00 25.13 322 LEU A CA 1
ATOM 2385 C C . LEU A 1 338 ? -27.214 -35.988 25.112 1.00 23.34 322 LEU A C 1
ATOM 2386 O O . LEU A 1 338 ? -27.913 -36.720 25.814 1.00 24.07 322 LEU A O 1
ATOM 2391 N N . SER A 1 339 ? -27.611 -34.819 24.654 1.00 24.57 323 SER A N 1
ATOM 2392 C CA . SER A 1 339 ? -28.914 -34.310 24.942 1.00 27.40 323 SER A CA 1
ATOM 2393 C C . SER A 1 339 ? -30.008 -35.202 24.381 1.00 26.87 323 SER A C 1
ATOM 2394 O O . SER A 1 339 ? -30.972 -35.526 25.089 1.00 26.41 323 SER A O 1
ATOM 2397 N N . MET A 1 340 ? -29.875 -35.667 23.141 1.00 23.38 324 MET A N 1
ATOM 2398 C CA . MET A 1 340 ? -30.856 -36.597 22.586 1.00 25.41 324 MET A CA 1
ATOM 2399 C C . MET A 1 340 ? -30.943 -37.928 23.355 1.00 26.11 324 MET A C 1
ATOM 2400 O O . MET A 1 340 ? -31.992 -38.542 23.382 1.00 24.89 324 MET A O 1
ATOM 2405 N N . ALA A 1 341 ? -29.816 -38.413 23.871 1.00 25.37 325 ALA A N 1
ATOM 2406 C CA . ALA A 1 341 ? -29.773 -39.675 24.598 1.00 27.19 325 ALA A CA 1
ATOM 2407 C C . ALA A 1 341 ? -30.171 -39.452 26.081 1.00 28.64 325 ALA A C 1
ATOM 2408 O O . ALA A 1 341 ? -30.251 -40.403 26.828 1.00 28.61 325 ALA A O 1
ATOM 2410 N N . ASN A 1 342 ? -30.324 -38.197 26.473 1.00 29.05 326 ASN A N 1
ATOM 2411 C CA . ASN A 1 342 ? -30.649 -37.813 27.832 1.00 33.80 326 ASN A CA 1
ATOM 2412 C C . ASN A 1 342 ? -29.601 -38.263 28.839 1.00 34.36 326 ASN A C 1
ATOM 2413 O O . ASN A 1 342 ? -29.955 -38.783 29.890 1.00 32.87 326 ASN A O 1
ATOM 2418 N N . ILE A 1 343 ? -28.314 -38.082 28.505 1.00 29.91 327 ILE A N 1
ATOM 2419 C CA . ILE A 1 343 ? -27.210 -38.389 29.420 1.00 28.60 327 ILE A CA 1
ATOM 2420 C C . ILE A 1 343 ? -26.289 -37.194 29.503 1.00 29.50 327 ILE A C 1
ATOM 2421 O O . ILE A 1 343 ? -26.374 -36.278 28.676 1.00 29.78 327 ILE A O 1
ATOM 2426 N N . LYS A 1 344 ? -25.395 -37.187 30.495 1.00 27.69 328 LYS A N 1
ATOM 2427 C CA . LYS A 1 344 ? -24.342 -36.173 30.615 1.00 29.56 328 LYS A CA 1
ATOM 2428 C C . LYS A 1 344 ? -22.982 -36.807 30.346 1.00 27.32 328 LYS A C 1
ATOM 2429 O O . LYS A 1 344 ? -22.828 -38.027 30.387 1.00 27.46 328 LYS A O 1
ATOM 2435 N N . PRO A 1 345 ? -21.988 -35.991 30.082 1.00 26.68 329 PRO A N 1
ATOM 2436 C CA . PRO A 1 345 ? -20.678 -36.589 29.810 1.00 28.80 329 PRO A CA 1
ATOM 2437 C C . PRO A 1 345 ? -20.136 -37.443 30.984 1.00 29.74 329 PRO A C 1
ATOM 2438 O O . PRO A 1 345 ? -19.482 -38.448 30.766 1.00 27.08 329 PRO A O 1
ATOM 2442 N N . SER A 1 346 ? -20.468 -37.062 32.224 1.00 32.60 330 SER A N 1
ATOM 2443 C CA . SER A 1 346 ? -20.019 -37.813 33.410 1.00 30.21 330 SER A CA 1
ATOM 2444 C C . SER A 1 346 ? -20.669 -39.175 33.483 1.00 29.04 330 SER A C 1
ATOM 2445 O O . SER A 1 346 ? -20.222 -40.024 34.226 1.00 31.41 330 SER A O 1
ATOM 2448 N N . ASP A 1 347 ? -21.713 -39.416 32.700 1.00 27.09 331 ASP A N 1
ATOM 2449 C CA . ASP A 1 347 ? -22.289 -40.759 32.613 1.00 26.31 331 ASP A CA 1
ATOM 2450 C C . ASP A 1 347 ? -21.515 -41.735 31.711 1.00 25.76 331 ASP A C 1
ATOM 2451 O O . ASP A 1 347 ? -21.810 -42.933 31.677 1.00 27.10 331 ASP A O 1
ATOM 2456 N N . LEU A 1 348 ? -20.628 -41.198 30.882 1.00 27.25 332 LEU A N 1
ATOM 2457 C CA . LEU A 1 348 ? -19.931 -42.036 29.890 1.00 27.61 332 LEU A CA 1
ATOM 2458 C C . LEU A 1 348 ? -18.900 -42.942 30.599 1.00 26.64 332 LEU A C 1
ATOM 2459 O O . LEU A 1 348 ? -18.213 -42.470 31.501 1.00 27.75 332 LEU A O 1
ATOM 2464 N N . ASN A 1 349 ? -18.794 -44.192 30.160 1.00 27.15 333 ASN A N 1
ATOM 2465 C CA . ASN A 1 349 ? -17.795 -45.147 30.650 1.00 26.07 333 ASN A CA 1
ATOM 2466 C C . ASN A 1 349 ? -16.618 -45.379 29.685 1.00 29.97 333 ASN A C 1
ATOM 2467 O O . ASN A 1 349 ? -15.562 -45.895 30.104 1.00 21.89 333 ASN A O 1
ATOM 2472 N N . VAL A 1 350 ? -16.799 -45.026 28.394 1.00 25.03 334 VAL A N 1
ATOM 2473 C CA . VAL A 1 350 ? -15.759 -45.213 27.389 1.00 23.05 334 VAL A CA 1
ATOM 2474 C C . VAL A 1 350 ? -16.043 -44.225 26.262 1.00 26.13 334 VAL A C 1
ATOM 2475 O O . VAL A 1 350 ? -17.204 -43.807 26.092 1.00 23.55 334 VAL A O 1
ATOM 2479 N N . ALA A 1 351 ? -15.002 -43.833 25.540 1.00 22.28 335 ALA A N 1
ATOM 2480 C CA . ALA A 1 351 ? -15.192 -42.977 24.358 1.00 21.77 335 ALA A CA 1
ATOM 2481 C C . ALA A 1 351 ? -14.120 -43.253 23.287 1.00 23.69 335 ALA A C 1
ATOM 2482 O O . ALA A 1 351 ? -13.021 -43.735 23.589 1.00 24.09 335 ALA A O 1
ATOM 2484 N N . GLU A 1 352 ? -14.480 -42.944 22.033 1.00 22.23 336 GLU A N 1
ATOM 2485 C CA . GLU A 1 352 ? -13.575 -42.910 20.908 1.00 20.98 336 GLU A CA 1
ATOM 2486 C C . GLU A 1 352 ? -13.691 -41.495 20.344 1.00 21.71 336 GLU A C 1
ATOM 2487 O O . GLU A 1 352 ? -14.806 -41.000 20.045 1.00 21.17 336 GLU A O 1
ATOM 2493 N N . VAL A 1 353 ? -12.565 -40.817 20.242 1.00 20.27 337 VAL A N 1
ATOM 2494 C CA . VAL A 1 353 ? -12.513 -39.451 19.765 1.00 19.86 337 VAL A CA 1
ATOM 2495 C C . VAL A 1 353 ? -11.504 -39.349 18.624 1.00 19.14 337 VAL A C 1
ATOM 2496 O O . VAL A 1 353 ? -10.692 -40.254 18.425 1.00 22.84 337 VAL A O 1
ATOM 2500 N N . HIS A 1 354 ? -11.586 -38.245 17.902 1.00 20.23 338 HIS A N 1
ATOM 2501 C CA . HIS A 1 354 ? -10.861 -38.031 16.642 1.00 19.39 338 HIS A CA 1
ATOM 2502 C C . HIS A 1 354 ? -9.504 -37.409 16.909 1.00 19.59 338 HIS A C 1
ATOM 2503 O O . HIS A 1 354 ? -9.294 -36.187 16.725 1.00 18.94 338 HIS A O 1
ATOM 2510 N N . ASP A 1 355 ? -8.570 -38.266 17.320 1.00 19.66 339 ASP A N 1
ATOM 2511 C CA . ASP A 1 355 ? -7.201 -37.840 17.593 1.00 23.25 339 ASP A CA 1
ATOM 2512 C C . ASP A 1 355 ? -6.354 -37.788 16.306 1.00 23.47 339 ASP A C 1
ATOM 2513 O O . ASP A 1 355 ? -5.298 -38.423 16.212 1.00 22.96 339 ASP A O 1
ATOM 2518 N N . CYS A 1 356 ? -6.761 -36.962 15.351 1.00 21.86 340 CYS A N 1
ATOM 2519 C CA . CYS A 1 356 ? -5.974 -36.887 14.104 1.00 21.86 340 CYS A CA 1
ATOM 2520 C C . CYS A 1 356 ? -4.602 -36.268 14.443 1.00 23.45 340 CYS A C 1
ATOM 2521 O O . CYS A 1 356 ? -3.632 -36.497 13.737 1.00 23.00 340 CYS A O 1
ATOM 2524 N N . PHE A 1 357 ? -4.548 -35.445 15.493 1.00 22.82 341 PHE A N 1
ATOM 2525 C CA . PHE A 1 357 ? -3.289 -35.050 16.126 1.00 22.92 341 PHE A CA 1
ATOM 2526 C C . PHE A 1 357 ? -3.463 -35.217 17.636 1.00 24.22 341 PHE A C 1
ATOM 2527 O O . PHE A 1 357 ? -4.599 -35.166 18.144 1.00 22.19 341 PHE A O 1
ATOM 2535 N N . THR A 1 358 ? -2.357 -35.309 18.376 1.00 23.76 342 THR A N 1
ATOM 2536 C CA . THR A 1 358 ? -2.419 -35.237 19.838 1.00 23.24 342 THR A CA 1
ATOM 2537 C C . THR A 1 358 ? -3.202 -34.019 20.311 1.00 22.01 342 THR A C 1
ATOM 2538 O O . THR A 1 358 ? -4.009 -34.102 21.229 1.00 23.33 342 THR A O 1
ATOM 2542 N N . ILE A 1 359 ? -2.984 -32.919 19.620 1.00 23.47 343 ILE A N 1
ATOM 2543 C CA . ILE A 1 359 ? -3.615 -31.632 19.857 1.00 22.94 343 ILE A CA 1
ATOM 2544 C C . ILE A 1 359 ? -5.137 -31.792 19.761 1.00 24.64 343 ILE A C 1
ATOM 2545 O O . ILE A 1 359 ? -5.881 -31.290 20.641 1.00 24.53 343 ILE A O 1
ATOM 2550 N N . ALA A 1 360 ? -5.597 -32.503 18.736 1.00 21.39 344 ALA A N 1
ATOM 2551 C CA . ALA A 1 360 ? -7.021 -32.767 18.578 1.00 23.53 344 ALA A CA 1
ATOM 2552 C C . ALA A 1 360 ? -7.612 -33.579 19.713 1.00 23.13 344 ALA A C 1
ATOM 2553 O O . ALA A 1 360 ? -8.726 -33.298 20.148 1.00 22.62 344 ALA A O 1
ATOM 2555 N N . GLU A 1 361 ? -6.899 -34.598 20.217 1.00 22.98 345 GLU A N 1
ATOM 2556 C CA . GLU A 1 361 ? -7.437 -35.413 21.328 1.00 23.02 345 GLU A CA 1
ATOM 2557 C C . GLU A 1 361 ? -7.771 -34.537 22.550 1.00 24.02 345 GLU A C 1
ATOM 2558 O O . GLU A 1 361 ? -8.822 -34.702 23.179 1.00 23.82 345 GLU A O 1
ATOM 2564 N N . MET A 1 362 ? -6.886 -33.618 22.870 1.00 24.02 346 MET A N 1
ATOM 2565 C CA . MET A 1 362 ? -7.079 -32.745 24.030 1.00 25.41 346 MET A CA 1
ATOM 2566 C C . MET A 1 362 ? -8.341 -31.912 23.819 1.00 26.62 346 MET A C 1
ATOM 2567 O O . MET A 1 362 ? -9.197 -31.838 24.700 1.00 26.81 346 MET A O 1
ATOM 2572 N N . LEU A 1 363 ? -8.472 -31.301 22.635 1.00 23.74 347 LEU A N 1
ATOM 2573 C CA . LEU A 1 363 ? -9.678 -30.530 22.288 1.00 23.50 347 LEU A CA 1
ATOM 2574 C C . LEU A 1 363 ? -10.962 -31.351 22.246 1.00 21.93 347 LEU A C 1
ATOM 2575 O O . LEU A 1 363 ? -12.040 -30.880 22.672 1.00 22.70 347 LEU A O 1
ATOM 2580 N N . MET A 1 364 ? -10.849 -32.599 21.814 1.00 21.45 348 MET A N 1
ATOM 2581 C CA . MET A 1 364 ? -11.941 -33.516 21.859 1.00 21.47 348 MET A CA 1
ATOM 2582 C C . MET A 1 364 ? -12.465 -33.799 23.292 1.00 22.95 348 MET A C 1
ATOM 2583 O O . MET A 1 364 ? -13.671 -33.968 23.488 1.00 21.06 348 MET A O 1
ATOM 2588 N N . TYR A 1 365 ? -11.581 -33.892 24.285 1.00 23.00 349 TYR A N 1
ATOM 2589 C CA . TYR A 1 365 ? -12.063 -34.105 25.674 1.00 23.20 349 TYR A CA 1
ATOM 2590 C C . TYR A 1 365 ? -13.008 -32.938 26.098 1.00 21.26 349 TYR A C 1
ATOM 2591 O O . TYR A 1 365 ? -14.018 -33.147 26.753 1.00 26.80 349 TYR A O 1
ATOM 2600 N N . GLU A 1 366 ? -12.652 -31.742 25.716 1.00 21.21 350 GLU A N 1
ATOM 2601 C CA . GLU A 1 366 ? -13.438 -30.565 26.065 1.00 22.74 350 GLU A CA 1
ATOM 2602 C C . GLU A 1 366 ? -14.696 -30.461 25.175 1.00 24.58 350 GLU A C 1
ATOM 2603 O O . GLU A 1 366 ? -15.784 -30.150 25.680 1.00 23.49 350 GLU A O 1
ATOM 2609 N N . ALA A 1 367 ? -14.594 -30.824 23.900 1.00 24.61 351 ALA A N 1
ATOM 2610 C CA . ALA A 1 367 ? -15.791 -30.847 23.003 1.00 22.85 351 ALA A CA 1
ATOM 2611 C C . ALA A 1 367 ? -16.798 -31.866 23.436 1.00 22.81 351 ALA A C 1
ATOM 2612 O O . ALA A 1 367 ? -17.972 -31.583 23.450 1.00 21.99 351 ALA A O 1
ATOM 2614 N N . LEU A 1 368 ? -16.348 -33.058 23.817 1.00 23.83 352 LEU A N 1
ATOM 2615 C CA . LEU A 1 368 ? -17.227 -34.113 24.298 1.00 24.18 352 LEU A CA 1
ATOM 2616 C C . LEU A 1 368 ? -17.868 -33.740 25.677 1.00 23.65 352 LEU A C 1
ATOM 2617 O O . LEU A 1 368 ? -18.939 -34.179 26.013 1.00 23.84 352 LEU A O 1
ATOM 2622 N N . GLY A 1 369 ? -17.131 -32.958 26.436 1.00 24.48 353 GLY A N 1
ATOM 2623 C CA . GLY A 1 369 ? -17.587 -32.442 27.728 1.00 25.65 353 GLY A CA 1
ATOM 2624 C C . GLY A 1 369 ? -17.067 -33.240 28.898 1.00 27.96 353 GLY A C 1
ATOM 2625 O O . GLY A 1 369 ? -17.522 -33.014 30.019 1.00 27.48 353 GLY A O 1
ATOM 2626 N N . ILE A 1 370 ? -16.148 -34.180 28.670 1.00 25.75 354 ILE A N 1
ATOM 2627 C CA . ILE A 1 370 ? -15.610 -34.951 29.799 1.00 25.06 354 ILE A CA 1
ATOM 2628 C C . ILE A 1 370 ? -14.599 -34.112 30.576 1.00 27.17 354 ILE A C 1
ATOM 2629 O O . ILE A 1 370 ? -14.250 -34.477 31.678 1.00 27.34 354 ILE A O 1
ATOM 2634 N N . ALA A 1 371 ? -14.115 -33.006 30.007 1.00 26.85 355 ALA A N 1
ATOM 2635 C CA . ALA A 1 371 ? -13.351 -31.994 30.719 1.00 28.13 355 ALA A CA 1
ATOM 2636 C C . ALA A 1 371 ? -13.986 -30.671 30.385 1.00 29.41 355 ALA A C 1
ATOM 2637 O O . ALA A 1 371 ? -14.493 -30.485 29.274 1.00 28.95 355 ALA A O 1
ATOM 2639 N N . GLU A 1 372 ? -13.973 -29.744 31.333 1.00 27.88 356 GLU A N 1
ATOM 2640 C CA . GLU A 1 372 ? -14.383 -28.379 31.093 1.00 30.03 356 GLU A CA 1
ATOM 2641 C C . GLU A 1 372 ? -13.366 -27.673 30.239 1.00 29.41 356 GLU A C 1
ATOM 2642 O O . GLU A 1 372 ? -12.236 -28.140 30.126 1.00 30.79 356 GLU A O 1
ATOM 2648 N N . TYR A 1 373 ? -13.748 -26.535 29.675 1.00 27.16 357 TYR A N 1
ATOM 2649 C CA . TYR A 1 373 ? -12.867 -25.701 28.886 1.00 28.05 357 TYR A CA 1
ATOM 2650 C C . TYR A 1 373 ? -11.662 -25.370 29.714 1.00 31.93 357 TYR A C 1
ATOM 2651 O O . TYR A 1 373 ? -11.813 -24.824 30.799 1.00 28.51 357 TYR A O 1
ATOM 2660 N N . GLY A 1 374 ? -10.471 -25.685 29.197 1.00 29.86 358 GLY A N 1
ATOM 2661 C CA . GLY A 1 374 ? -9.209 -25.418 29.896 1.00 29.84 358 GLY A CA 1
ATOM 2662 C C . GLY A 1 374 ? -8.773 -26.533 30.840 1.00 28.74 358 GLY A C 1
ATOM 2663 O O . GLY A 1 374 ? -7.761 -26.385 31.500 1.00 31.95 358 GLY A O 1
ATOM 2664 N N . HIS A 1 375 ? -9.507 -27.643 30.910 1.00 28.02 359 HIS A N 1
ATOM 2665 C CA . HIS A 1 375 ? -9.210 -28.726 31.840 1.00 28.95 359 HIS A CA 1
ATOM 2666 C C . HIS A 1 375 ? -8.932 -30.076 31.235 1.00 30.53 359 HIS A C 1
ATOM 2667 O O . HIS A 1 375 ? -8.735 -31.073 31.982 1.00 27.68 359 HIS A O 1
ATOM 2674 N N . ALA A 1 376 ? -8.883 -30.178 29.902 1.00 25.92 360 ALA A N 1
ATOM 2675 C CA . ALA A 1 376 ? -8.383 -31.418 29.310 1.00 24.61 360 ALA A CA 1
ATOM 2676 C C . ALA A 1 376 ? -7.007 -31.776 29.953 1.00 23.78 360 ALA A C 1
ATOM 2677 O O . ALA A 1 376 ? -6.698 -32.944 30.173 1.00 24.91 360 ALA A O 1
ATOM 2679 N N . LYS A 1 377 ? -6.215 -30.757 30.227 1.00 27.65 361 LYS A N 1
ATOM 2680 C CA . LYS A 1 377 ? -4.887 -30.976 30.806 1.00 29.29 361 LYS A CA 1
ATOM 2681 C C . LYS A 1 377 ? -4.966 -31.701 32.156 1.00 31.35 361 LYS A C 1
ATOM 2682 O O . LYS A 1 377 ? -4.115 -32.522 32.425 1.00 30.89 361 LYS A O 1
ATOM 2688 N N . ASP A 1 378 ? -6.032 -31.479 32.939 1.00 30.39 362 ASP A N 1
ATOM 2689 C CA . ASP A 1 378 ? -6.232 -32.224 34.195 1.00 29.74 362 ASP A CA 1
ATOM 2690 C C . ASP A 1 378 ? -6.371 -33.706 33.938 1.00 32.02 362 ASP A C 1
ATOM 2691 O O . ASP A 1 378 ? -5.731 -34.548 34.647 1.00 27.70 362 ASP A O 1
ATOM 2696 N N . LEU A 1 379 ? -7.169 -34.057 32.913 1.00 26.78 363 LEU A N 1
ATOM 2697 C CA . LEU A 1 379 ? -7.421 -35.443 32.640 1.00 27.55 363 LEU A CA 1
ATOM 2698 C C . LEU A 1 379 ? -6.154 -36.150 32.219 1.00 28.22 363 LEU A C 1
ATOM 2699 O O . LEU A 1 379 ? -5.904 -37.243 32.683 1.00 29.89 363 LEU A O 1
ATOM 2704 N N . ILE A 1 380 ? -5.363 -35.546 31.326 1.00 28.65 364 ILE A N 1
ATOM 2705 C CA . ILE A 1 380 ? -4.227 -36.260 30.751 1.00 28.73 364 ILE A CA 1
ATOM 2706 C C . ILE A 1 380 ? -3.086 -36.354 31.767 1.00 32.10 364 ILE A C 1
ATOM 2707 O O . ILE A 1 380 ? -2.371 -37.350 31.769 1.00 30.14 364 ILE A O 1
ATOM 2712 N N . ARG A 1 381 ? -2.966 -35.336 32.635 1.00 33.96 365 ARG A N 1
ATOM 2713 C CA . ARG A 1 381 ? -1.997 -35.362 33.748 1.00 33.94 365 ARG A CA 1
ATOM 2714 C C . ARG A 1 381 ? -2.355 -36.382 34.834 1.00 33.62 365 ARG A C 1
ATOM 2715 O O . ARG A 1 381 ? -1.465 -36.977 35.425 1.00 34.04 365 ARG A O 1
ATOM 2723 N N . ASN A 1 382 ? -3.636 -36.624 35.076 1.00 33.96 366 ASN A N 1
ATOM 2724 C CA . ASN A 1 382 ? -4.064 -37.609 36.063 1.00 31.49 366 ASN A CA 1
ATOM 2725 C C . ASN A 1 382 ? -4.239 -39.010 35.571 1.00 33.96 366 ASN A C 1
ATOM 2726 O O . ASN A 1 382 ? -4.504 -39.891 36.363 1.00 31.99 366 ASN A O 1
ATOM 2731 N N . GLY A 1 383 ? -4.203 -39.236 34.254 1.00 31.84 367 GLY A N 1
ATOM 2732 C CA . GLY A 1 383 ? -4.417 -40.571 33.710 1.00 28.87 367 GLY A CA 1
ATOM 2733 C C . GLY A 1 383 ? -5.872 -41.001 33.594 1.00 28.66 367 GLY A C 1
ATOM 2734 O O . GLY A 1 383 ? -6.154 -42.175 33.369 1.00 28.75 367 GLY A O 1
ATOM 2735 N N . ASP A 1 384 ? -6.811 -40.053 33.703 1.00 29.10 368 ASP A N 1
ATOM 2736 C CA . ASP A 1 384 ? -8.245 -40.377 33.688 1.00 30.35 368 ASP A CA 1
ATOM 2737 C C . ASP A 1 384 ? -8.744 -41.029 32.387 1.00 29.57 368 ASP A C 1
ATOM 2738 O O . ASP A 1 384 ? -9.781 -41.707 32.412 1.00 28.97 368 ASP A O 1
ATOM 2743 N N . THR A 1 385 ? -8.011 -40.821 31.277 1.00 28.16 369 THR A N 1
ATOM 2744 C CA . THR A 1 385 ? -8.381 -41.389 29.981 1.00 26.81 369 THR A CA 1
ATOM 2745 C C . THR A 1 385 ? -7.553 -42.591 29.536 1.00 30.31 369 THR A C 1
ATOM 2746 O O . THR A 1 385 ? -7.771 -43.119 28.432 1.00 27.36 369 THR A O 1
ATOM 2750 N N . THR A 1 386 ? -6.670 -43.077 30.430 1.00 28.32 370 THR A N 1
ATOM 2751 C CA . THR A 1 386 ? -5.931 -44.326 30.207 1.00 27.19 370 THR A CA 1
ATOM 2752 C C . THR A 1 386 ? -6.863 -45.480 30.428 1.00 27.44 370 THR A C 1
ATOM 2753 O O . THR A 1 386 ? -7.948 -45.298 30.936 1.00 28.73 370 THR A O 1
ATOM 2757 N N . LEU A 1 387 ? -6.433 -46.685 30.049 1.00 31.07 371 LEU A N 1
ATOM 2758 C CA . LEU A 1 387 ? -7.207 -47.915 30.267 1.00 36.68 371 LEU A CA 1
ATOM 2759 C C . LEU A 1 387 ? -7.663 -48.169 31.696 1.00 38.97 371 LEU A C 1
ATOM 2760 O O . LEU A 1 387 ? -8.689 -48.819 31.915 1.00 41.37 371 LEU A O 1
ATOM 2765 N N . GLU A 1 388 ? -6.899 -47.650 32.651 1.00 38.09 372 GLU A N 1
ATOM 2766 C CA . GLU A 1 388 ? -7.167 -47.835 34.086 1.00 42.15 372 GLU A CA 1
ATOM 2767 C C . GLU A 1 388 ? -7.923 -46.624 34.657 1.00 39.19 372 GLU A C 1
ATOM 2768 O O . GLU A 1 388 ? -8.349 -46.650 35.798 1.00 42.07 372 GLU A O 1
ATOM 2774 N N . GLY A 1 389 ? -8.116 -45.574 33.857 1.00 34.64 373 GLY A N 1
ATOM 2775 C CA . GLY A 1 389 ? -8.819 -44.398 34.314 1.00 30.66 373 GLY A CA 1
ATOM 2776 C C . GLY A 1 389 ? -10.340 -44.521 34.353 1.00 28.10 373 GLY A C 1
ATOM 2777 O O . GLY A 1 389 ? -10.917 -45.517 33.920 1.00 31.21 373 GLY A O 1
ATOM 2778 N N . ARG A 1 390 ? -11.000 -43.522 34.915 1.00 28.84 374 ARG A N 1
ATOM 2779 C CA . ARG A 1 390 ? -12.469 -43.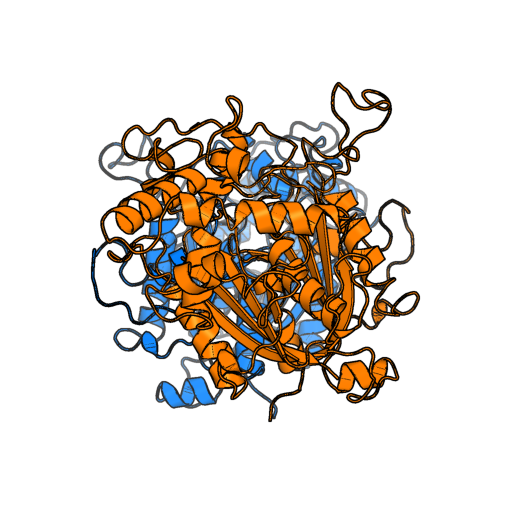594 35.024 1.00 35.77 374 ARG A CA 1
ATOM 2780 C C . ARG A 1 390 ? -13.203 -43.307 33.692 1.00 32.02 374 ARG A C 1
ATOM 2781 O O . ARG A 1 390 ? -14.382 -43.619 33.573 1.00 32.02 374 ARG A O 1
ATOM 2789 N N . ILE A 1 391 ? -12.491 -42.788 32.682 1.00 30.96 375 ILE A N 1
ATOM 2790 C CA . ILE A 1 391 ? -13.107 -42.603 31.355 1.00 27.84 375 ILE A CA 1
ATOM 2791 C C . ILE A 1 391 ? -12.092 -42.920 30.247 1.00 26.07 375 ILE A C 1
ATOM 2792 O O . ILE A 1 391 ? -11.506 -42.012 29.668 1.00 24.04 375 ILE A O 1
ATOM 2797 N N . PRO A 1 392 ? -11.866 -44.229 29.998 1.00 25.03 376 PRO A N 1
ATOM 2798 C CA . PRO A 1 392 ? -10.881 -44.570 29.015 1.00 23.44 376 PRO A CA 1
ATOM 2799 C C . PRO A 1 392 ? -11.282 -44.061 27.607 1.00 25.78 376 PRO A C 1
ATOM 2800 O O . PRO A 1 392 ? -12.425 -44.270 27.179 1.00 22.45 376 PRO A O 1
ATOM 2804 N N . VAL A 1 393 ? -10.331 -43.442 26.913 1.00 25.19 377 VAL A N 1
ATOM 2805 C CA . VAL A 1 393 ? -10.563 -42.903 25.561 1.00 25.80 377 VAL A CA 1
ATOM 2806 C C . VAL A 1 393 ? -9.592 -43.562 24.590 1.00 25.99 377 VAL A C 1
ATOM 2807 O O . VAL A 1 393 ? -8.389 -43.621 24.859 1.00 23.51 377 VAL A O 1
ATOM 2811 N N . ASN A 1 394 ? -10.098 -44.047 23.447 1.00 25.26 378 ASN A N 1
ATOM 2812 C CA . ASN A 1 394 ? -9.225 -44.583 22.377 1.00 24.97 378 ASN A CA 1
ATOM 2813 C C . ASN A 1 394 ? -8.328 -45.731 22.920 1.00 26.25 378 ASN A C 1
ATOM 2814 O O . ASN A 1 394 ? -7.087 -45.712 22.785 1.00 26.52 378 ASN A O 1
ATOM 2819 N N . THR A 1 395 ? -9.016 -46.744 23.427 1.00 26.54 379 THR A N 1
ATOM 2820 C CA . THR A 1 395 ? -8.437 -47.819 24.202 1.00 26.28 379 THR A CA 1
ATOM 2821 C C . THR A 1 395 ? -7.507 -48.695 23.377 1.00 29.72 379 THR A C 1
ATOM 2822 O O . THR A 1 395 ? -6.597 -49.326 23.936 1.00 27.61 379 THR A O 1
ATOM 2826 N N . GLY A 1 396 ? -7.701 -48.691 22.050 1.00 25.37 380 GLY A N 1
ATOM 2827 C CA . GLY A 1 396 ? -6.906 -49.488 21.146 1.00 24.52 380 GLY A CA 1
ATOM 2828 C C . GLY A 1 396 ? -5.831 -48.745 20.383 1.00 21.89 380 GLY A C 1
ATOM 2829 O O . GLY A 1 396 ? -5.225 -49.328 19.477 1.00 25.42 380 GLY A O 1
ATOM 2830 N N . GLY A 1 397 ? -5.611 -47.467 20.687 1.00 21.41 381 GLY A N 1
ATOM 2831 C CA . GLY A 1 397 ? -4.536 -46.704 20.037 1.00 22.43 381 GLY A CA 1
ATOM 2832 C C . GLY A 1 397 ? -4.941 -45.421 19.330 1.00 21.35 381 GLY A C 1
ATOM 2833 O O . GLY A 1 397 ? -4.093 -44.588 19.042 1.00 23.17 381 GLY A O 1
ATOM 2834 N N . GLY A 1 398 ? -6.241 -45.243 19.097 1.00 21.45 382 GLY A N 1
ATOM 2835 C CA . GLY A 1 398 ? -6.701 -44.045 18.375 1.00 22.96 382 GLY A CA 1
ATOM 2836 C C . GLY A 1 398 ? -6.129 -43.910 16.958 1.00 21.84 382 GLY A C 1
ATOM 2837 O O . GLY A 1 398 ? -5.533 -44.816 16.408 1.00 23.01 382 GLY A O 1
ATOM 2838 N N . LEU A 1 399 ? -6.414 -42.778 16.354 1.00 22.98 383 LEU A N 1
ATOM 2839 C CA . LEU A 1 399 ? -5.907 -42.454 15.039 1.00 21.64 383 LEU A CA 1
ATOM 2840 C C . LEU A 1 399 ? -4.375 -42.403 15.058 1.00 22.35 383 LEU A C 1
ATOM 2841 O O . LEU A 1 399 ? -3.735 -42.673 14.031 1.00 23.06 383 LEU A O 1
ATOM 2846 N N . LEU A 1 400 ? -3.813 -42.050 16.219 1.00 21.21 384 LEU A N 1
ATOM 2847 C CA . LEU A 1 400 ? -2.367 -41.926 16.406 1.00 22.46 384 LEU A CA 1
ATOM 2848 C C . LEU A 1 400 ? -1.613 -43.260 16.212 1.00 21.82 384 LEU A C 1
ATOM 2849 O O . LEU A 1 400 ? -0.620 -43.283 15.486 1.00 24.29 384 LEU A O 1
ATOM 2854 N N . SER A 1 401 ? -2.104 -44.327 16.823 1.00 21.83 385 SER A N 1
ATOM 2855 C CA . SER A 1 401 ? -1.426 -45.645 16.812 1.00 25.12 385 SER A CA 1
ATOM 2856 C C . SER A 1 401 ? -2.213 -46.725 16.101 1.00 23.55 385 SER A C 1
ATOM 2857 O O . SER A 1 401 ? -1.654 -47.482 15.304 1.00 25.63 385 SER A O 1
ATOM 2860 N N . PHE A 1 402 ? -3.518 -46.830 16.356 1.00 21.80 386 PHE A N 1
ATOM 2861 C CA . PHE A 1 402 ? -4.364 -47.766 15.586 1.00 21.91 386 PHE A CA 1
ATOM 2862 C C . PHE A 1 402 ? -4.219 -47.384 14.097 1.00 21.17 386 PHE A C 1
ATOM 2863 O O . PHE A 1 402 ? -4.039 -48.235 13.248 1.00 21.57 386 PHE A O 1
ATOM 2871 N N . GLY A 1 403 ? -4.269 -46.095 13.823 1.00 21.36 387 GLY A N 1
ATOM 2872 C CA . GLY A 1 403 ? -4.059 -45.603 12.480 1.00 21.75 387 GLY A CA 1
ATOM 2873 C C . GLY A 1 403 ? -5.331 -44.948 11.938 1.00 21.60 387 GLY A C 1
ATOM 2874 O O . GLY A 1 403 ? -6.361 -44.931 12.599 1.00 18.99 387 GLY A O 1
ATOM 2875 N N . HIS A 1 404 ? -5.211 -44.341 10.770 1.00 19.97 388 HIS A N 1
ATOM 2876 C CA . HIS A 1 404 ? -6.233 -43.412 10.246 1.00 19.64 388 HIS A CA 1
ATOM 2877 C C . HIS A 1 404 ? -6.424 -43.591 8.741 1.00 18.46 388 HIS A C 1
ATOM 2878 O O . HIS A 1 404 ? -6.081 -42.700 7.978 1.00 20.70 388 HIS A O 1
ATOM 2885 N N . PRO A 1 405 ? -7.015 -44.719 8.321 1.00 18.46 389 PRO A N 1
ATOM 2886 C CA . PRO A 1 405 ? -7.553 -44.804 6.989 1.00 18.35 389 PRO A CA 1
ATOM 2887 C C . PRO A 1 405 ? -8.865 -43.984 7.042 1.00 19.48 389 PRO A C 1
ATOM 2888 O O . PRO A 1 405 ? -9.816 -44.422 7.631 1.00 19.52 389 PRO A O 1
ATOM 2892 N N . VAL A 1 406 ? -8.820 -42.794 6.483 1.00 18.06 390 VAL A N 1
ATOM 2893 C CA . VAL A 1 406 ? -9.760 -41.716 6.815 1.00 19.96 390 VAL A CA 1
ATOM 2894 C C . VAL A 1 406 ? -11.232 -42.179 6.784 1.00 20.27 390 VAL A C 1
ATOM 2895 O O . VAL A 1 406 ? -11.969 -42.031 7.780 1.00 19.91 390 VAL A O 1
ATOM 2899 N N . GLY A 1 407 ? -11.665 -42.757 5.679 1.00 18.32 391 GLY A N 1
ATOM 2900 C CA . GLY A 1 407 ? -13.031 -43.215 5.557 1.00 18.85 391 GLY A CA 1
ATOM 2901 C C . GLY A 1 407 ? -13.454 -44.284 6.555 1.00 18.82 391 GLY A C 1
ATOM 2902 O O . GLY A 1 407 ? -14.623 -44.372 6.867 1.00 17.60 391 GLY A O 1
ATOM 2903 N N . ALA A 1 408 ? -12.522 -45.154 6.982 1.00 17.09 392 ALA A N 1
ATOM 2904 C CA . ALA A 1 408 ? -12.797 -46.190 7.963 1.00 17.83 392 ALA A CA 1
ATOM 2905 C C . ALA A 1 408 ? -12.951 -45.655 9.372 1.00 16.25 392 ALA A C 1
ATOM 2906 O O . ALA A 1 408 ? -13.690 -46.280 10.158 1.00 19.01 392 ALA A O 1
ATOM 2908 N N . THR A 1 409 ? -12.320 -44.560 9.689 1.00 17.07 393 THR A N 1
ATOM 2909 C CA . THR A 1 409 ? -12.174 -44.109 11.103 1.00 19.08 393 THR A CA 1
ATOM 2910 C C . THR A 1 409 ? -13.495 -43.988 11.872 1.00 20.83 393 THR A C 1
ATOM 2911 O O . THR A 1 409 ? -13.621 -44.512 12.996 1.00 18.05 393 THR A O 1
ATOM 2915 N N . GLY A 1 410 ? -14.499 -43.353 11.271 1.00 18.54 394 GLY A N 1
ATOM 2916 C CA . GLY A 1 410 ? -15.780 -43.192 11.937 1.00 19.22 394 GLY A CA 1
ATOM 2917 C C . GLY A 1 410 ? -16.455 -44.491 12.296 1.00 18.11 394 GLY A C 1
ATOM 2918 O O . GLY A 1 410 ? -17.105 -44.574 13.316 1.00 20.68 394 GLY A O 1
ATOM 2919 N N . ILE A 1 411 ? -16.339 -45.515 11.454 1.00 17.41 395 ILE A N 1
ATOM 2920 C CA . ILE A 1 411 ? -16.975 -46.792 11.741 1.00 17.47 395 ILE A CA 1
ATOM 2921 C C . ILE A 1 411 ? -16.095 -47.595 12.729 1.00 18.63 395 ILE A C 1
ATOM 2922 O O . ILE A 1 411 ? -16.617 -48.246 13.619 1.00 17.09 395 ILE A O 1
ATOM 2927 N N . LYS A 1 412 ? -14.771 -47.490 12.596 1.00 17.83 396 LYS A N 1
ATOM 2928 C CA . LYS A 1 412 ? -13.877 -48.098 13.575 1.00 19.32 396 LYS A CA 1
ATOM 2929 C C . LYS A 1 412 ? -14.235 -47.584 14.983 1.00 18.80 396 LYS A C 1
ATOM 2930 O O . LYS A 1 412 ? -14.252 -48.359 15.905 1.00 21.07 396 LYS A O 1
ATOM 2936 N N . GLN A 1 413 ? -14.547 -46.306 15.141 1.00 19.10 397 GLN A N 1
ATOM 2937 C CA . GLN A 1 413 ? -14.875 -45.751 16.461 1.00 19.59 397 GLN A CA 1
ATOM 2938 C C . GLN A 1 413 ? -16.064 -46.487 17.084 1.00 20.57 397 GLN A C 1
ATOM 2939 O O . GLN A 1 413 ? -16.046 -46.887 18.247 1.00 19.48 397 GLN A O 1
ATOM 2945 N N . ILE A 1 414 ? -17.114 -46.651 16.284 1.00 21.65 398 ILE A N 1
ATOM 2946 C CA . ILE A 1 414 ? -18.328 -47.286 16.697 1.00 22.21 398 ILE A CA 1
ATOM 2947 C C . ILE A 1 414 ? -18.039 -48.731 17.071 1.00 22.80 398 ILE A C 1
ATOM 2948 O O . ILE A 1 414 ? -18.460 -49.209 18.136 1.00 20.92 398 ILE A O 1
ATOM 2953 N N . MET A 1 415 ? -17.298 -49.415 16.221 1.00 20.69 399 MET A N 1
ATOM 2954 C CA . MET A 1 415 ? -16.960 -50.799 16.490 1.00 23.23 399 MET A CA 1
ATOM 2955 C C . MET A 1 415 ? -16.023 -51.028 17.694 1.00 21.97 399 MET A C 1
ATOM 2956 O O . MET A 1 415 ? -16.096 -52.094 18.296 1.00 23.60 399 MET A O 1
ATOM 2961 N N . GLU A 1 416 ? -15.158 -50.085 18.001 1.00 21.02 400 GLU A N 1
ATOM 2962 C CA . GLU A 1 416 ? -14.312 -50.173 19.180 1.00 22.81 400 GLU A CA 1
ATOM 2963 C C . GLU A 1 416 ? -15.102 -50.024 20.481 1.00 25.76 400 GLU A C 1
ATOM 2964 O O . GLU A 1 416 ? -14.823 -50.707 21.420 1.00 24.36 400 GLU A O 1
ATOM 2970 N N . VAL A 1 417 ? -16.105 -49.149 20.510 1.00 24.44 401 VAL A N 1
ATOM 2971 C CA . VAL A 1 417 ? -17.040 -49.088 21.655 1.00 23.94 401 VAL A CA 1
ATOM 2972 C C . VAL A 1 417 ? -17.788 -50.397 21.756 1.00 24.04 401 VAL A C 1
ATOM 2973 O O . VAL A 1 417 ? -17.917 -51.005 22.849 1.00 23.19 401 VAL A O 1
ATOM 2977 N N . TYR A 1 418 ? -18.304 -50.865 20.631 1.00 24.72 402 TYR A N 1
ATOM 2978 C CA . TYR A 1 418 ? -18.985 -52.128 20.596 1.00 24.73 402 TYR A CA 1
ATOM 2979 C C . TYR A 1 418 ? -18.111 -53.268 21.149 1.00 26.80 402 TYR A C 1
ATOM 2980 O O . TYR A 1 418 ? -18.578 -54.084 21.974 1.00 28.21 402 TYR A O 1
ATOM 2989 N N . ARG A 1 419 ? -16.859 -53.326 20.704 1.00 23.98 403 ARG A N 1
ATOM 2990 C CA . ARG A 1 419 ? -15.954 -54.397 21.100 1.00 24.49 403 ARG A CA 1
ATOM 2991 C C . ARG A 1 419 ? -15.666 -54.352 22.600 1.00 26.21 403 ARG A C 1
ATOM 2992 O O . ARG A 1 419 ? -15.677 -55.411 23.242 1.00 28.79 403 ARG A O 1
ATOM 3000 N N . GLN A 1 420 ? -15.408 -53.159 23.135 1.00 24.64 404 GLN A N 1
ATOM 3001 C CA . GLN A 1 420 ? -15.231 -53.017 24.582 1.00 28.13 404 GLN A CA 1
ATOM 3002 C C . GLN A 1 420 ? -16.459 -53.488 25.335 1.00 30.78 404 GLN A C 1
ATOM 3003 O O . GLN A 1 420 ? -16.377 -54.198 26.359 1.00 29.66 404 GLN A O 1
ATOM 3009 N N . MET A 1 421 ? -17.623 -53.119 24.823 1.00 30.76 405 MET A N 1
ATOM 3010 C CA . MET A 1 421 ? -18.876 -53.465 25.476 1.00 27.29 405 MET A CA 1
ATOM 3011 C C . MET A 1 421 ? -19.194 -54.937 25.477 1.00 28.93 405 MET A C 1
ATOM 3012 O O . MET A 1 421 ? -19.934 -55.400 26.349 1.00 33.18 405 MET A O 1
ATOM 3017 N N . LYS A 1 422 ? -18.723 -55.661 24.473 1.00 26.86 406 LYS A N 1
ATOM 3018 C CA . LYS A 1 422 ? -18.950 -57.085 24.351 1.00 27.17 406 LYS A CA 1
ATOM 3019 C C . LYS A 1 422 ? -17.739 -57.922 24.831 1.00 26.71 406 LYS A C 1
ATOM 3020 O O . LYS A 1 422 ? -17.676 -59.116 24.581 1.00 30.56 406 LYS A O 1
ATOM 3026 N N . GLY A 1 423 ? -16.776 -57.277 25.468 1.00 29.54 407 GLY A N 1
ATOM 3027 C CA . GLY A 1 423 ? -15.603 -57.977 26.002 1.00 32.17 407 GLY A CA 1
ATOM 3028 C C . GLY A 1 423 ? -14.632 -58.564 25.004 1.00 34.06 407 GLY A C 1
ATOM 3029 O O . GLY A 1 423 ? -14.005 -59.571 25.279 1.00 34.68 407 GLY A O 1
ATOM 3030 N N . GLN A 1 424 ? -14.468 -57.964 23.834 1.00 31.49 408 GLN A N 1
ATOM 3031 C CA . GLN A 1 424 ? -13.718 -58.630 22.753 1.00 29.17 408 GLN A CA 1
ATOM 3032 C C . GLN A 1 424 ? -12.318 -58.069 22.513 1.00 28.18 408 GLN A C 1
ATOM 3033 O O . GLN A 1 424 ? -11.647 -58.492 21.581 1.00 28.62 408 GLN A O 1
ATOM 3039 N N . CYS A 1 425 ? -11.868 -57.140 23.346 1.00 25.84 409 CYS A N 1
ATOM 3040 C CA . CYS A 1 425 ? -10.622 -56.414 23.079 1.00 27.34 409 CYS A CA 1
ATOM 3041 C C . CYS A 1 425 ? -9.337 -57.076 23.640 1.00 28.41 409 CYS A C 1
ATOM 3042 O O . CYS A 1 425 ? -8.236 -56.542 23.487 1.00 30.36 409 CYS A O 1
ATOM 3045 N N . GLU A 1 426 ? -9.483 -58.224 24.283 1.00 31.64 410 GLU A N 1
ATOM 3046 C CA . GLU A 1 426 ? -8.303 -59.030 24.710 1.00 32.71 410 GLU A CA 1
ATOM 3047 C C . GLU A 1 426 ? -7.331 -58.227 25.528 1.00 26.92 410 GLU A C 1
ATOM 3048 O O . GLU A 1 426 ? -7.704 -57.730 26.568 1.00 31.20 410 GLU A O 1
ATOM 3054 N N . ALA A 1 427 ? -6.111 -58.016 25.055 1.00 28.66 411 ALA A N 1
ATOM 3055 C CA . ALA A 1 427 ? -5.082 -57.340 25.873 1.00 28.74 411 ALA A CA 1
ATOM 3056 C C . ALA A 1 427 ? -5.433 -55.928 26.250 1.00 29.43 411 ALA A C 1
ATOM 3057 O O . ALA A 1 427 ? -4.875 -55.399 27.202 1.00 26.83 411 ALA A O 1
ATOM 3059 N N . TYR A 1 428 ? -6.308 -55.261 25.487 1.00 30.76 412 TYR A N 1
ATOM 3060 C CA . TYR A 1 428 ? -6.734 -53.899 25.877 1.00 26.76 412 TYR A CA 1
ATOM 3061 C C . TYR A 1 428 ? -8.182 -53.800 26.353 1.00 27.29 412 TYR A C 1
ATOM 3062 O O . TYR A 1 428 ? -8.742 -52.709 26.455 1.00 27.80 412 TYR A O 1
ATOM 3071 N N . GLN A 1 429 ? -8.776 -54.940 26.668 1.00 29.35 413 GLN A N 1
ATOM 3072 C CA . GLN A 1 429 ? -10.101 -54.995 27.216 1.00 30.07 413 GLN A CA 1
ATOM 3073 C C . GLN A 1 429 ? -10.207 -54.285 28.566 1.00 35.70 413 GLN A C 1
ATOM 3074 O O . GLN A 1 429 ? -9.370 -54.465 29.494 1.00 33.83 413 GLN A O 1
ATOM 3080 N N . MET A 1 430 ? -11.224 -53.445 28.672 1.00 30.73 414 MET A N 1
ATOM 3081 C CA . MET A 1 430 ? -11.509 -52.785 29.929 1.00 33.89 414 MET A CA 1
ATOM 3082 C C . MET A 1 430 ? -11.985 -53.836 30.946 1.00 35.69 414 MET A C 1
ATOM 3083 O O . MET A 1 430 ? -12.772 -54.724 30.617 1.00 30.10 414 MET A O 1
ATOM 3088 N N . LYS A 1 431 ? -11.473 -53.706 32.174 1.00 44.48 415 LYS A N 1
ATOM 3089 C CA . LYS A 1 431 ? -11.831 -54.590 33.313 1.00 46.50 415 LYS A CA 1
ATOM 3090 C C . LYS A 1 431 ? -13.295 -54.455 33.647 1.00 41.21 415 LYS A C 1
ATOM 3091 O O . LYS A 1 431 ? -13.971 -55.440 33.914 1.00 42.52 415 LYS A O 1
ATOM 3097 N N . LYS A 1 432 ? -13.768 -53.219 33.687 1.00 34.92 416 LYS A N 1
ATOM 3098 C CA . LYS A 1 432 ? -15.192 -52.948 33.925 1.00 37.40 416 LYS A CA 1
ATOM 3099 C C . LYS A 1 432 ? -15.895 -52.767 32.547 1.00 34.56 416 LYS A C 1
ATOM 3100 O O . LYS A 1 432 ? -15.604 -51.796 31.860 1.00 34.73 416 LYS A O 1
ATOM 3106 N N . ILE A 1 433 ? -16.774 -53.686 32.167 1.00 33.14 417 ILE A N 1
ATOM 3107 C CA . ILE A 1 433 ? -17.466 -53.631 30.848 1.00 35.47 417 ILE A CA 1
ATOM 3108 C C . ILE A 1 433 ? -18.298 -52.347 30.776 1.00 34.21 417 ILE A C 1
ATOM 3109 O O . ILE A 1 433 ? -19.145 -52.123 31.630 1.00 35.28 417 ILE A O 1
ATOM 3114 N N . PRO A 1 434 ? -18.021 -51.455 29.792 1.00 29.66 418 PRO A N 1
ATOM 3115 C CA . PRO A 1 434 ? -18.731 -50.145 29.800 1.00 26.45 418 PRO A CA 1
ATOM 3116 C C . PRO A 1 434 ? -20.209 -50.264 29.474 1.00 24.02 418 PRO A C 1
ATOM 3117 O O . PRO A 1 434 ? -20.578 -51.023 28.585 1.00 24.32 418 PRO A O 1
ATOM 3121 N N . ALA A 1 435 ? -21.038 -49.500 30.183 1.00 22.80 419 ALA A N 1
ATOM 3122 C CA . ALA A 1 435 ? -22.471 -49.519 29.970 1.00 25.15 419 ALA A CA 1
ATOM 3123 C C . ALA A 1 435 ? -22.824 -48.478 28.869 1.00 25.19 419 ALA A C 1
ATOM 3124 O O . ALA A 1 435 ? -23.730 -48.729 28.087 1.00 25.18 419 ALA A O 1
ATOM 3126 N N . LEU A 1 436 ? -22.177 -47.321 28.913 1.00 26.63 420 LEU A N 1
ATOM 3127 C CA . LEU A 1 436 ? -22.428 -46.202 27.978 1.00 28.21 420 LEU A CA 1
ATOM 3128 C C . LEU A 1 436 ? -21.135 -45.725 27.375 1.00 26.46 420 LEU A C 1
ATOM 3129 O O . LEU A 1 436 ? -20.121 -45.542 28.074 1.00 26.15 420 LEU A O 1
ATOM 3134 N N . GLY A 1 437 ? -21.200 -45.419 26.084 1.00 25.65 421 GLY A N 1
ATOM 3135 C CA . GLY A 1 437 ? -20.034 -44.927 25.371 1.00 23.49 421 GLY A CA 1
ATOM 3136 C C . GLY A 1 437 ? -20.449 -43.849 24.373 1.00 23.08 421 GLY A C 1
ATOM 3137 O O . GLY A 1 437 ? -21.625 -43.720 24.026 1.00 23.08 421 GLY A O 1
ATOM 3138 N N . ALA A 1 438 ? -19.483 -43.069 23.960 1.00 22.64 422 ALA A N 1
ATOM 3139 C CA . ALA A 1 438 ? -19.697 -42.012 22.947 1.00 22.50 422 ALA A CA 1
ATOM 3140 C C . ALA A 1 438 ? -18.575 -42.089 21.906 1.00 24.12 422 ALA A C 1
ATOM 3141 O O . ALA A 1 438 ? -17.422 -42.429 22.222 1.00 19.87 422 ALA A O 1
ATOM 3143 N N . THR A 1 439 ? -18.944 -41.711 20.678 1.00 21.44 423 THR A N 1
ATOM 3144 C CA . THR A 1 439 ? -18.002 -41.445 19.599 1.00 19.89 423 THR A CA 1
ATOM 3145 C C . THR A 1 439 ? -18.051 -39.996 19.203 1.00 20.24 423 THR A C 1
ATOM 3146 O O . THR A 1 439 ? -19.123 -39.324 19.262 1.00 20.24 423 THR A O 1
ATOM 3150 N N . LEU A 1 440 ? -16.915 -39.490 18.769 1.00 19.48 424 LEU A N 1
ATOM 3151 C CA . LEU A 1 440 ? -16.851 -38.180 18.216 1.00 19.42 424 LEU A CA 1
ATOM 3152 C C . LEU A 1 440 ? -15.863 -38.177 17.031 1.00 19.83 424 LEU A C 1
ATOM 3153 O O . LEU A 1 440 ? -14.637 -38.330 17.205 1.00 17.52 424 LEU A O 1
ATOM 3158 N N . ASN A 1 441 ? -16.446 -38.092 15.831 1.00 18.55 425 ASN A N 1
ATOM 3159 C CA . ASN A 1 441 ? -15.743 -38.203 14.525 1.00 18.14 425 ASN A CA 1
ATOM 3160 C C . ASN A 1 441 ? -15.754 -36.821 13.877 1.00 18.40 425 ASN A C 1
ATOM 3161 O O . ASN A 1 441 ? -16.788 -36.168 13.826 1.00 18.70 425 ASN A O 1
ATOM 3166 N N . MET A 1 442 ? -14.619 -36.350 13.390 1.00 17.12 426 MET A N 1
ATOM 3167 C CA . MET A 1 442 ? -14.479 -35.009 12.859 1.00 18.33 426 MET A CA 1
ATOM 3168 C C . MET A 1 442 ? -13.914 -35.021 11.438 1.00 19.90 426 MET A C 1
ATOM 3169 O O . MET A 1 442 ? -13.109 -35.885 11.115 1.00 18.73 426 MET A O 1
ATOM 3174 N N . GLY A 1 443 ? -14.357 -34.054 10.635 1.00 18.41 427 GLY A N 1
ATOM 3175 C CA . GLY A 1 443 ? -13.870 -33.859 9.269 1.00 19.62 427 GLY A CA 1
ATOM 3176 C C . GLY A 1 443 ? -13.187 -32.520 9.174 1.00 19.18 427 GLY A C 1
ATOM 3177 O O . GLY A 1 443 ? -13.742 -31.470 9.608 1.00 17.17 427 GLY A O 1
ATOM 3178 N N . GLY A 1 444 ? -12.023 -32.526 8.555 1.00 20.45 428 GLY A N 1
ATOM 3179 C CA . GLY A 1 444 ? -11.281 -31.325 8.338 1.00 21.21 428 GLY A CA 1
ATOM 3180 C C . GLY A 1 444 ? -10.936 -30.654 9.668 1.00 21.72 428 GLY A C 1
ATOM 3181 O O . GLY A 1 444 ? -10.768 -31.332 10.692 1.00 20.80 428 GLY A O 1
ATOM 3182 N N . ASP A 1 445 ? -10.788 -29.331 9.633 1.00 20.86 429 ASP A N 1
ATOM 3183 C CA . ASP A 1 445 ? -10.398 -28.583 10.823 1.00 20.30 429 ASP A CA 1
ATOM 3184 C C . ASP A 1 445 ? -11.659 -28.205 11.556 1.00 19.46 429 ASP A C 1
ATOM 3185 O O . ASP A 1 445 ? -12.071 -27.067 11.541 1.00 19.74 429 ASP A O 1
ATOM 3190 N N . ASP A 1 446 ? -12.268 -29.219 12.168 1.00 18.44 430 ASP A N 1
ATOM 3191 C CA . ASP A 1 446 ? -13.547 -29.053 12.894 1.00 19.45 430 ASP A CA 1
ATOM 3192 C C . ASP A 1 446 ? -14.618 -28.390 12.038 1.00 19.89 430 ASP A C 1
ATOM 3193 O O . ASP A 1 446 ? -15.352 -27.524 12.529 1.00 16.62 430 ASP A O 1
ATOM 3198 N N . LYS A 1 447 ? -14.764 -28.850 10.771 1.00 18.53 431 LYS A N 1
ATOM 3199 C CA . LYS A 1 447 ? -15.844 -28.358 9.909 1.00 18.42 431 LYS A CA 1
ATOM 3200 C C . LYS A 1 447 ? -17.035 -29.304 9.794 1.00 16.97 431 LYS A C 1
ATOM 3201 O O . LYS A 1 447 ? -18.142 -28.854 9.587 1.00 17.84 431 LYS A O 1
ATOM 3207 N N . THR A 1 448 ? -16.827 -30.597 9.991 1.00 15.82 432 THR A N 1
ATOM 3208 C CA . THR A 1 448 ? -17.892 -31.577 10.093 1.00 14.81 432 THR A CA 1
ATOM 3209 C C . THR A 1 448 ? -17.664 -32.353 11.375 1.00 16.73 432 THR A C 1
ATOM 3210 O O . THR A 1 448 ? -16.539 -32.694 11.709 1.00 16.46 432 THR A O 1
ATOM 3214 N N . ALA A 1 449 ? -18.755 -32.671 12.069 1.00 16.49 433 ALA A N 1
ATOM 3215 C CA . ALA A 1 449 ? -18.664 -33.569 13.233 1.00 17.86 433 ALA A CA 1
ATOM 3216 C C . ALA A 1 449 ? -19.852 -34.463 13.339 1.00 16.56 433 ALA A C 1
ATOM 3217 O O . ALA A 1 449 ? -20.962 -34.094 13.001 1.00 17.56 433 ALA A O 1
ATOM 3219 N N . VAL A 1 450 ? -19.621 -35.701 13.755 1.00 17.40 434 VAL A N 1
ATOM 3220 C CA . VAL A 1 450 ? -20.664 -36.670 13.921 1.00 16.78 434 VAL A CA 1
ATOM 3221 C C . VAL A 1 450 ? -20.387 -37.351 15.267 1.00 17.35 434 VAL A C 1
ATOM 3222 O O . VAL A 1 450 ? -19.262 -37.782 15.531 1.00 18.24 434 VAL A O 1
ATOM 3226 N N . SER A 1 451 ? -21.391 -37.390 16.132 1.00 18.37 435 SER A N 1
ATOM 3227 C CA . SER A 1 451 ? -21.266 -37.963 17.483 1.00 17.60 435 SER A CA 1
ATOM 3228 C C . SER A 1 451 ? -22.409 -38.898 17.765 1.00 19.12 435 SER A C 1
ATOM 3229 O O . SER A 1 451 ? -23.557 -38.608 17.422 1.00 19.37 435 SER A O 1
ATOM 3232 N N . ALA A 1 452 ? -22.113 -40.066 18.347 1.00 20.68 436 ALA A N 1
ATOM 3233 C CA . ALA A 1 452 ? -23.106 -41.044 18.669 1.00 20.05 436 ALA A CA 1
ATOM 3234 C C . ALA A 1 452 ? -22.981 -41.419 20.163 1.00 22.42 436 ALA A C 1
ATOM 3235 O O . ALA A 1 452 ? -21.903 -41.339 20.733 1.00 19.38 436 ALA A O 1
ATOM 3237 N N . VAL A 1 453 ? -24.122 -41.788 20.752 1.00 21.92 437 VAL A N 1
ATOM 3238 C CA . VAL A 1 453 ? -24.207 -42.315 22.141 1.00 20.68 437 VAL A CA 1
ATOM 3239 C C . VAL A 1 453 ? -24.672 -43.733 22.000 1.00 19.26 437 VAL A C 1
ATOM 3240 O O . VAL A 1 453 ? -25.708 -44.028 21.381 1.00 21.32 437 VAL A O 1
ATOM 3244 N N . LEU A 1 454 ? -23.861 -44.651 22.537 1.00 19.56 438 LEU A N 1
ATOM 3245 C CA . LEU A 1 454 ? -24.113 -46.082 22.448 1.00 19.40 438 LEU A CA 1
ATOM 3246 C C . LEU A 1 454 ? -24.399 -46.652 23.865 1.00 20.73 438 LEU A C 1
ATOM 3247 O O . LEU A 1 454 ? -23.782 -46.225 24.830 1.00 21.58 438 LEU A O 1
ATOM 3252 N N . GLN A 1 455 ? -25.308 -47.592 23.922 1.00 23.98 439 GLN A N 1
ATOM 3253 C CA . GLN A 1 455 ? -25.741 -48.211 25.180 1.00 29.45 439 GLN A CA 1
ATOM 3254 C C . GLN A 1 455 ? -25.667 -49.685 25.086 1.00 26.70 439 GLN A C 1
ATOM 3255 O O . GLN A 1 455 ? -26.264 -50.313 24.195 1.00 25.02 439 GLN A O 1
ATOM 3261 N N . ASN A 1 456 ? -24.951 -50.272 26.040 1.00 27.14 440 ASN A N 1
ATOM 3262 C CA . ASN A 1 456 ? -24.743 -51.711 26.021 1.00 26.15 440 ASN A CA 1
ATOM 3263 C C . ASN A 1 456 ? -26.040 -52.379 26.360 1.00 26.68 440 ASN A C 1
ATOM 3264 O O . ASN A 1 456 ? -26.853 -51.824 27.088 1.00 34.40 440 ASN A O 1
ATOM 3269 N N . ILE A 1 457 ? -26.300 -53.499 25.723 1.00 26.85 441 ILE A N 1
ATOM 3270 C CA . ILE A 1 457 ? -27.470 -54.285 25.978 1.00 27.89 441 ILE A CA 1
ATOM 3271 C C . ILE A 1 457 ? -27.019 -55.597 26.608 1.00 32.57 441 ILE A C 1
ATOM 3272 O O . ILE A 1 457 ? -26.189 -56.332 26.037 1.00 26.10 441 ILE A O 1
ATOM 3278 N N . ALA B 1 27 ? -48.984 -44.301 7.738 1.00 80.14 11 ALA B N 1
ATOM 3279 C CA . ALA B 1 27 ? -47.640 -44.812 7.336 1.00 78.72 11 ALA B CA 1
ATOM 3280 C C . ALA B 1 27 ? -46.720 -43.637 6.935 1.00 75.18 11 ALA B C 1
ATOM 3281 O O . ALA B 1 27 ? -46.707 -42.607 7.624 1.00 65.32 11 ALA B O 1
ATOM 3283 N N . ALA B 1 28 ? -45.949 -43.772 5.849 1.00 67.59 12 ALA B N 1
ATOM 3284 C CA . ALA B 1 28 ? -44.905 -42.765 5.551 1.00 61.99 12 ALA B CA 1
ATOM 3285 C C . ALA B 1 28 ? -45.448 -41.346 5.225 1.00 58.91 12 ALA B C 1
ATOM 3286 O O . ALA B 1 28 ? -46.582 -41.145 4.710 1.00 50.65 12 ALA B O 1
ATOM 3288 N N . SER B 1 29 ? -44.640 -40.355 5.569 1.00 47.65 13 SER B N 1
ATOM 3289 C CA . SER B 1 29 ? -44.930 -39.023 5.139 1.00 45.67 13 SER B CA 1
ATOM 3290 C C . SER B 1 29 ? -44.693 -38.856 3.592 1.00 37.99 13 SER B C 1
ATOM 3291 O O . SER B 1 29 ? -43.839 -39.478 2.957 1.00 40.21 13 SER B O 1
ATOM 3294 N N . ARG B 1 30 ? -45.532 -38.033 3.021 1.00 31.96 14 ARG B N 1
ATOM 3295 C CA . ARG B 1 30 ? -45.443 -37.633 1.638 1.00 28.14 14 ARG B CA 1
ATOM 3296 C C . ARG B 1 30 ? -44.351 -36.596 1.481 1.00 24.53 14 ARG B C 1
ATOM 3297 O O . ARG B 1 30 ? -44.012 -35.881 2.444 1.00 23.39 14 ARG B O 1
ATOM 3305 N N . VAL B 1 31 ? -43.774 -36.503 0.281 1.00 19.57 15 VAL B N 1
ATOM 3306 C CA . VAL B 1 31 ? -42.705 -35.567 -0.011 1.00 18.37 15 VAL B CA 1
ATOM 3307 C C . VAL B 1 31 ? -43.108 -34.661 -1.182 1.00 18.22 15 VAL B C 1
ATOM 3308 O O . VAL B 1 31 ? -43.653 -35.132 -2.196 1.00 16.30 15 VAL B O 1
ATOM 3312 N N . PHE B 1 32 ? -42.800 -33.375 -1.062 1.00 17.61 16 PHE B N 1
ATOM 3313 C CA . PHE B 1 32 ? -43.195 -32.378 -2.008 1.00 18.05 16 PHE B CA 1
ATOM 3314 C C . PHE B 1 32 ? -42.011 -31.575 -2.452 1.00 16.51 16 PHE B C 1
ATOM 3315 O O . PHE B 1 32 ? -41.123 -31.227 -1.652 1.00 17.69 16 PHE B O 1
ATOM 3323 N N . ILE B 1 33 ? -41.970 -31.246 -3.732 1.00 15.89 17 ILE B N 1
ATOM 3324 C CA . ILE B 1 33 ? -41.065 -30.263 -4.250 1.00 16.24 17 ILE B CA 1
ATOM 3325 C C . ILE B 1 33 ? -41.703 -28.869 -4.048 1.00 17.37 17 ILE B C 1
ATOM 3326 O O . ILE B 1 33 ? -42.765 -28.568 -4.618 1.00 18.03 17 ILE B O 1
ATOM 3331 N N . VAL B 1 34 ? -41.006 -28.012 -3.316 1.00 18.80 18 VAL B N 1
ATOM 3332 C CA . VAL B 1 34 ? -41.513 -26.685 -2.973 1.00 19.07 18 VAL B CA 1
ATOM 3333 C C . VAL B 1 34 ? -41.034 -25.683 -3.993 1.00 19.16 18 VAL B C 1
ATOM 3334 O O . VAL B 1 34 ? -41.708 -24.705 -4.263 1.00 21.12 18 VAL B O 1
ATOM 3338 N N . GLY B 1 35 ? -39.842 -25.912 -4.559 1.00 19.26 19 GLY B N 1
ATOM 3339 C CA . GLY B 1 35 ? -39.269 -25.050 -5.577 1.00 18.98 19 GLY B CA 1
ATOM 3340 C C . GLY B 1 35 ? -37.837 -25.479 -5.809 1.00 17.72 19 GLY B C 1
ATOM 3341 O O . GLY B 1 35 ? -37.355 -26.434 -5.169 1.00 18.91 19 GLY B O 1
ATOM 3342 N N . GLY B 1 36 ? -37.141 -24.771 -6.690 1.00 17.55 20 GLY B N 1
ATOM 3343 C CA . GLY B 1 36 ? -35.742 -25.055 -6.950 1.00 18.41 20 GLY B CA 1
ATOM 3344 C C . GLY B 1 36 ? -35.165 -24.146 -7.979 1.00 20.63 20 GLY B C 1
ATOM 3345 O O . GLY B 1 36 ? -35.774 -23.116 -8.279 1.00 21.65 20 GLY B O 1
ATOM 3346 N N . HIS B 1 37 ? -33.971 -24.463 -8.482 1.00 17.29 21 HIS B N 1
ATOM 3347 C CA . HIS B 1 37 ? -33.201 -23.560 -9.291 1.00 19.18 21 HIS B CA 1
ATOM 3348 C C . HIS B 1 37 ? -32.293 -24.341 -10.195 1.00 18.36 21 HIS B C 1
ATOM 3349 O O . HIS B 1 37 ? -31.738 -25.368 -9.779 1.00 17.94 21 HIS B O 1
ATOM 3356 N N . ILE B 1 38 ? -32.122 -23.856 -11.431 1.00 16.64 22 ILE B N 1
ATOM 3357 C CA . ILE B 1 38 ? -31.059 -24.363 -12.342 1.00 16.60 22 ILE B CA 1
ATOM 3358 C C . ILE B 1 38 ? -30.190 -23.216 -12.865 1.00 17.60 22 ILE B C 1
ATOM 3359 O O . ILE B 1 38 ? -30.746 -22.248 -13.347 1.00 19.22 22 ILE B O 1
ATOM 3364 N N . THR B 1 39 ? -28.866 -23.290 -12.772 1.00 17.48 23 THR B N 1
ATOM 3365 C CA . THR B 1 39 ? -28.020 -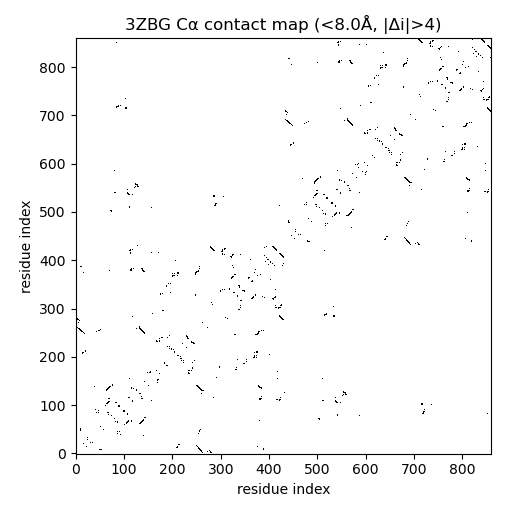22.270 -13.310 1.00 18.61 23 THR B CA 1
ATOM 3366 C C . THR B 1 39 ? -27.921 -22.520 -14.827 1.00 21.10 23 THR B C 1
ATOM 3367 O O . THR B 1 39 ? -28.273 -23.616 -15.294 1.00 18.42 23 THR B O 1
ATOM 3371 N N . PRO B 1 40 ? -27.555 -21.484 -15.610 1.00 20.70 24 PRO B N 1
ATOM 3372 C CA . PRO B 1 40 ? -27.109 -21.835 -16.980 1.00 20.60 24 PRO B CA 1
ATOM 3373 C C . PRO B 1 40 ? -26.036 -22.894 -16.868 1.00 18.63 24 PRO B C 1
ATOM 3374 O O . PRO B 1 40 ? -25.219 -22.879 -15.952 1.00 18.02 24 PRO B O 1
ATOM 3378 N N . PHE B 1 41 ? -25.985 -23.800 -17.833 1.00 18.34 25 PHE B N 1
ATOM 3379 C CA . PHE B 1 41 ? -24.894 -24.755 -17.907 1.00 18.28 25 PHE B CA 1
ATOM 3380 C C . PHE B 1 41 ? -23.955 -24.239 -18.973 1.00 19.11 25 PHE B C 1
ATOM 3381 O O . PHE B 1 41 ? -24.429 -23.928 -20.089 1.00 18.96 25 PHE B O 1
ATOM 3389 N N . VAL B 1 42 ? -22.670 -24.171 -18.666 1.00 20.12 26 VAL B N 1
ATOM 3390 C CA . VAL B 1 42 ? -21.717 -23.505 -19.507 1.00 21.95 26 VAL B CA 1
ATOM 3391 C C . VAL B 1 42 ? -20.535 -24.387 -19.778 1.00 22.71 26 VAL B C 1
ATOM 3392 O O . VAL B 1 42 ? -20.135 -25.213 -18.968 1.00 21.73 26 VAL B O 1
ATOM 3396 N N . GLY B 1 43 ? -19.929 -24.167 -20.941 1.00 21.72 27 GLY B N 1
ATOM 3397 C CA . GLY B 1 43 ? -18.696 -24.819 -21.331 1.00 20.66 27 GLY B CA 1
ATOM 3398 C C . GLY B 1 43 ? -18.378 -24.353 -22.771 1.00 21.63 27 GLY B C 1
ATOM 3399 O O . GLY B 1 43 ? -19.033 -23.436 -23.255 1.00 23.60 27 GLY B O 1
ATOM 3400 N N . LYS B 1 44 ? -17.417 -25.001 -23.423 1.00 26.28 28 LYS B N 1
ATOM 3401 C CA . LYS B 1 44 ? -17.036 -24.639 -24.829 1.00 28.31 28 LYS B CA 1
ATOM 3402 C C . LYS B 1 44 ? -18.239 -24.702 -25.751 1.00 26.10 28 LYS B C 1
ATOM 3403 O O . LYS B 1 44 ? -18.979 -25.663 -25.724 1.00 25.26 28 LYS B O 1
ATOM 3409 N N . GLY B 1 45 ? -18.477 -23.622 -26.508 1.00 28.36 29 GLY B N 1
ATOM 3410 C CA . GLY B 1 45 ? -19.639 -23.499 -27.367 1.00 25.44 29 GLY B CA 1
ATOM 3411 C C . GLY B 1 45 ? -20.734 -22.651 -26.799 1.00 31.12 29 GLY B C 1
ATOM 3412 O O . GLY B 1 45 ? -21.726 -22.380 -27.490 1.00 29.17 29 GLY B O 1
ATOM 3413 N N . SER B 1 46 ? -20.618 -22.256 -25.522 1.00 28.04 30 SER B N 1
ATOM 3414 C CA . SER B 1 46 ? -21.603 -21.365 -24.965 1.00 27.88 30 SER B CA 1
ATOM 3415 C C . SER B 1 46 ? -21.016 -19.966 -24.994 1.00 29.35 30 SER B C 1
ATOM 3416 O O . SER B 1 46 ? -19.874 -19.800 -24.573 1.00 27.55 30 SER B O 1
ATOM 3419 N N . PRO B 1 47 ? -21.791 -18.985 -25.449 1.00 29.07 31 PRO B N 1
ATOM 3420 C CA . PRO B 1 47 ? -21.307 -17.593 -25.405 1.00 33.25 31 PRO B CA 1
ATOM 3421 C C . PRO B 1 47 ? -21.084 -17.087 -23.970 1.00 34.52 31 PRO B C 1
ATOM 3422 O O . PRO B 1 47 ? -20.374 -16.122 -23.776 1.00 31.05 31 PRO B O 1
ATOM 3426 N N . LEU B 1 48 ? -21.640 -17.777 -22.978 1.00 33.29 32 LEU B N 1
ATOM 3427 C CA . LEU B 1 48 ? -21.450 -17.403 -21.581 1.00 30.12 32 LEU B CA 1
ATOM 3428 C C . LEU B 1 48 ? -20.170 -17.939 -21.014 1.00 30.94 32 LEU B C 1
ATOM 3429 O O . LEU B 1 48 ? -19.794 -17.512 -19.947 1.00 29.67 32 LEU B O 1
ATOM 3434 N N . PHE B 1 49 ? -19.462 -18.824 -21.734 1.00 29.05 33 PHE B N 1
ATOM 3435 C CA . PHE B 1 49 ? -18.221 -19.383 -21.298 1.00 28.81 33 PHE B CA 1
ATOM 3436 C C . PHE B 1 49 ? -17.038 -18.535 -21.784 1.00 35.62 33 PHE B C 1
ATOM 3437 O O . PHE B 1 49 ? -16.889 -18.287 -22.996 1.00 34.03 33 PHE B O 1
ATOM 3445 N N . ILE B 1 50 ? -16.156 -18.149 -20.865 1.00 34.14 34 ILE B N 1
ATOM 3446 C CA . ILE B 1 50 ? -15.045 -17.258 -21.168 1.00 36.47 34 ILE B CA 1
ATOM 3447 C C . ILE B 1 50 ? -13.834 -18.052 -21.565 1.00 41.16 34 ILE B C 1
ATOM 3448 O O . ILE B 1 50 ? -13.300 -18.826 -20.768 1.00 40.93 34 ILE B O 1
ATOM 3453 N N . ASP B 1 51 ? -13.451 -17.905 -22.836 1.00 44.47 35 ASP B N 1
ATOM 3454 C CA . ASP B 1 51 ? -12.256 -18.528 -23.414 1.00 51.98 35 ASP B CA 1
ATOM 3455 C C . ASP B 1 51 ? -11.597 -17.502 -24.344 1.00 57.77 35 ASP B C 1
ATOM 3456 O O . ASP B 1 51 ? -12.187 -16.433 -24.593 1.00 48.68 35 ASP B O 1
ATOM 3461 N N . LYS B 1 52 ? -10.395 -17.840 -24.835 1.00 60.56 36 LYS B N 1
ATOM 3462 C CA . LYS B 1 52 ? -9.618 -16.978 -25.748 1.00 68.71 36 LYS B CA 1
ATOM 3463 C C . LYS B 1 52 ? -10.429 -16.699 -27.005 1.00 66.64 36 LYS B C 1
ATOM 3464 O O . LYS B 1 52 ? -10.212 -17.361 -28.013 1.00 73.15 36 LYS B O 1
ATOM 3470 N N . LYS B 1 53 ? -11.324 -15.711 -26.964 1.00 60.06 37 LYS B N 1
ATOM 3471 C CA . LYS B 1 53 ? -12.402 -15.615 -27.957 1.00 63.45 37 LYS B CA 1
ATOM 3472 C C . LYS B 1 53 ? -13.641 -14.947 -27.373 1.00 61.37 37 LYS B C 1
ATOM 3473 O O . LYS B 1 53 ? -14.507 -14.465 -28.110 1.00 62.30 37 LYS B O 1
ATOM 3479 N N . HIS B 1 54 ? -13.754 -14.941 -26.051 1.00 56.74 38 HIS B N 1
ATOM 3480 C CA . HIS B 1 54 ? -14.829 -14.211 -25.400 1.00 55.40 38 HIS B CA 1
ATOM 3481 C C . HIS B 1 54 ? -14.369 -12.781 -25.209 1.00 52.12 38 HIS B C 1
ATOM 3482 O O . HIS B 1 54 ? -13.201 -12.570 -24.884 1.00 49.77 38 HIS B O 1
ATOM 3489 N N . PRO B 1 55 ? -15.269 -11.786 -25.391 1.00 56.24 39 PRO B N 1
ATOM 3490 C CA . PRO B 1 55 ? -14.917 -10.364 -25.175 1.00 57.16 39 PRO B CA 1
ATOM 3491 C C . PRO B 1 55 ? -14.196 -10.060 -23.861 1.00 59.24 39 PRO B C 1
ATOM 3492 O O . PRO B 1 55 ? -13.438 -9.086 -23.774 1.00 58.45 39 PRO B O 1
ATOM 3496 N N . ASP B 1 56 ? -14.447 -10.876 -22.840 1.00 54.12 40 ASP B N 1
ATOM 3497 C CA . ASP B 1 56 ? -13.871 -10.654 -21.529 1.00 48.74 40 ASP B CA 1
ATOM 3498 C C . ASP B 1 56 ? -12.697 -11.542 -21.227 1.00 47.02 40 ASP B C 1
ATOM 3499 O O . ASP B 1 56 ? -12.263 -11.576 -20.079 1.00 49.30 40 ASP B O 1
ATOM 3504 N N . PHE B 1 57 ? -12.128 -12.234 -22.217 1.00 46.25 41 PHE B N 1
ATOM 3505 C CA . PHE B 1 57 ? -10.945 -13.046 -21.909 1.00 50.79 41 PHE B CA 1
ATOM 3506 C C . PHE B 1 57 ? -9.862 -12.161 -21.274 1.00 55.65 41 PHE B C 1
ATOM 3507 O O . PHE B 1 57 ? -9.692 -11.015 -21.678 1.00 59.21 41 PHE B O 1
ATOM 3515 N N . GLY B 1 58 ? -9.165 -12.676 -20.264 1.00 55.07 42 GLY B N 1
ATOM 3516 C CA . GLY B 1 58 ? -8.162 -11.892 -19.524 1.00 56.72 42 GLY B CA 1
ATOM 3517 C C . GLY B 1 58 ? -8.714 -10.822 -18.586 1.00 54.25 42 GLY B C 1
ATOM 3518 O O . GLY B 1 58 ? -7.971 -10.268 -17.798 1.00 57.48 42 GLY B O 1
ATOM 3519 N N . LYS B 1 59 ? -10.013 -10.543 -18.655 1.00 53.74 43 LYS B N 1
ATOM 3520 C CA . LYS B 1 59 ? -10.648 -9.484 -17.866 1.00 56.30 43 LYS B CA 1
ATOM 3521 C C . LYS B 1 59 ? -11.634 -10.001 -16.800 1.00 59.54 43 LYS B C 1
ATOM 3522 O O . LYS B 1 59 ? -11.767 -9.382 -15.739 1.00 56.93 43 LYS B O 1
ATOM 3528 N N . LYS B 1 60 ? -12.340 -11.100 -17.100 1.00 55.01 44 LYS B N 1
ATOM 3529 C CA . LYS B 1 60 ? -13.203 -11.821 -16.132 1.00 48.34 44 LYS B CA 1
ATOM 3530 C C . LYS B 1 60 ? -12.980 -13.345 -16.260 1.00 42.37 44 LYS B C 1
ATOM 3531 O O . LYS B 1 60 ? -12.481 -13.826 -17.269 1.00 40.30 44 LYS B O 1
ATOM 3537 N N . LYS B 1 61 ? -13.316 -14.098 -15.222 1.00 39.29 45 LYS B N 1
ATOM 3538 C CA . LYS B 1 61 ? -13.120 -15.546 -15.242 1.00 36.67 45 LYS B CA 1
ATOM 3539 C C . LYS B 1 61 ? -14.445 -16.260 -15.132 1.00 27.88 45 LYS B C 1
ATOM 3540 O O . LYS B 1 61 ? -15.439 -15.722 -14.665 1.00 28.60 45 LYS B O 1
ATOM 3546 N N . ASN B 1 62 ? -14.455 -17.513 -15.541 1.00 27.72 46 ASN B N 1
ATOM 3547 C CA . ASN B 1 62 ? -15.612 -18.352 -15.304 1.00 27.85 46 ASN B CA 1
ATOM 3548 C C . ASN B 1 62 ? -15.748 -18.633 -13.782 1.00 24.43 46 ASN B C 1
ATOM 3549 O O . ASN B 1 62 ? -14.759 -18.608 -13.081 1.00 23.58 46 ASN B O 1
ATOM 3554 N N . MET B 1 63 ? -16.938 -18.973 -13.339 1.00 26.40 47 MET B N 1
ATOM 3555 C CA . MET B 1 63 ? -17.166 -19.331 -11.949 1.00 25.15 47 MET B CA 1
ATOM 3556 C C . MET B 1 63 ? -16.374 -20.562 -11.526 1.00 24.66 47 MET B C 1
ATOM 3557 O O . MET B 1 63 ? -16.169 -21.526 -12.306 1.00 24.42 47 MET B O 1
ATOM 3562 N N . THR B 1 64 ? -15.866 -20.493 -10.299 1.00 21.97 48 THR B N 1
ATOM 3563 C CA . THR B 1 64 ? -15.252 -21.633 -9.626 1.00 20.09 48 THR B CA 1
ATOM 3564 C C . THR B 1 64 ? -16.338 -22.560 -9.083 1.00 17.63 48 THR B C 1
ATOM 3565 O O . THR B 1 64 ? -17.512 -22.237 -9.071 1.00 18.97 48 THR B O 1
ATOM 3569 N N . LEU B 1 65 ? -15.937 -23.737 -8.587 1.00 18.98 49 LEU B N 1
ATOM 3570 C CA . LEU B 1 65 ? -16.933 -24.642 -7.985 1.00 17.50 49 LEU B CA 1
ATOM 3571 C C . LEU B 1 65 ? -17.627 -23.938 -6.803 1.00 18.31 49 LEU B C 1
ATOM 3572 O O . LEU B 1 65 ? -18.832 -23.976 -6.688 1.00 17.33 49 LEU B O 1
ATOM 3577 N N . GLU B 1 66 ? -16.832 -23.230 -5.976 1.00 20.84 50 GLU B N 1
ATOM 3578 C CA . GLU B 1 66 ? -17.388 -22.520 -4.794 1.00 20.15 50 GLU B CA 1
ATOM 3579 C C . GLU B 1 66 ? -18.434 -21.509 -5.246 1.00 18.81 50 GLU B C 1
ATOM 3580 O O . GLU B 1 66 ? -19.536 -21.424 -4.705 1.00 17.90 50 GLU B O 1
ATOM 3586 N N . GLU B 1 67 ? -18.157 -20.807 -6.344 1.00 19.18 51 GLU B N 1
ATOM 3587 C CA . GLU B 1 67 ? -19.120 -19.828 -6.856 1.00 20.35 51 GLU B CA 1
ATOM 3588 C C . GLU B 1 67 ? -20.358 -20.454 -7.383 1.00 19.17 51 GLU B C 1
ATOM 3589 O O . GLU B 1 67 ? -21.478 -19.944 -7.202 1.00 19.47 51 GLU B O 1
ATOM 3595 N N . ILE B 1 68 ? -20.205 -21.582 -8.081 1.00 19.53 52 ILE B N 1
ATOM 3596 C CA . ILE B 1 68 ? -21.397 -22.236 -8.598 1.00 18.33 52 ILE B CA 1
ATOM 3597 C C . ILE B 1 68 ? -22.274 -22.707 -7.465 1.00 15.71 52 ILE B C 1
ATOM 3598 O O . ILE B 1 68 ? -23.505 -22.627 -7.500 1.00 15.92 52 ILE B O 1
ATOM 3603 N N . LEU B 1 69 ? -21.611 -23.260 -6.458 1.00 18.01 53 LEU B N 1
ATOM 3604 C CA . LEU B 1 69 ? -22.343 -23.749 -5.307 1.00 16.42 53 LEU B CA 1
ATOM 3605 C C . LEU B 1 69 ? -23.099 -22.613 -4.568 1.00 15.79 53 LEU B C 1
ATOM 3606 O O . LEU B 1 69 ? -24.271 -22.744 -4.220 1.00 16.88 53 LEU B O 1
ATOM 3611 N N . ALA B 1 70 ? -22.418 -21.509 -4.365 1.00 18.72 54 ALA B N 1
ATOM 3612 C CA . ALA B 1 70 ? -23.063 -20.310 -3.794 1.00 19.79 54 ALA B CA 1
ATOM 3613 C C . ALA B 1 70 ? -24.268 -19.857 -4.611 1.00 19.84 54 ALA B C 1
ATOM 3614 O O . ALA B 1 70 ? -25.345 -19.616 -4.062 1.00 19.91 54 ALA B O 1
ATOM 3616 N N . THR B 1 71 ? -24.093 -19.796 -5.946 1.00 20.62 55 THR B N 1
ATOM 3617 C CA . THR B 1 71 ? -25.159 -19.348 -6.825 1.00 19.73 55 THR B CA 1
ATOM 3618 C C . THR B 1 71 ? -26.294 -20.290 -6.771 1.00 18.22 55 THR B C 1
ATOM 3619 O O . THR B 1 71 ? -27.452 -19.905 -6.783 1.00 17.07 55 THR B O 1
ATOM 3623 N N . THR B 1 72 ? -25.956 -21.584 -6.749 1.00 17.15 56 THR B N 1
ATOM 3624 C CA . THR B 1 72 ? -27.022 -22.578 -6.716 1.00 16.40 56 THR B CA 1
ATOM 3625 C C . THR B 1 72 ? -27.815 -22.585 -5.389 1.00 14.51 56 THR B C 1
ATOM 3626 O O . THR B 1 72 ? -29.048 -22.708 -5.385 1.00 17.19 56 THR B O 1
ATOM 3630 N N . VAL B 1 73 ? -27.101 -22.535 -4.286 1.00 19.33 57 VAL B N 1
ATOM 3631 C CA . VAL B 1 73 ? -27.778 -22.560 -2.931 1.00 17.60 57 VAL B CA 1
ATOM 3632 C C . VAL B 1 73 ? -28.643 -21.287 -2.804 1.00 17.39 57 VAL B C 1
ATOM 3633 O O . VAL B 1 73 ? -29.812 -21.348 -2.424 1.00 18.22 57 VAL B O 1
ATOM 3637 N N . GLN B 1 74 ? -28.077 -20.159 -3.211 1.00 20.50 58 GLN B N 1
ATOM 3638 C CA . GLN B 1 74 ? -28.829 -18.872 -3.115 1.00 20.03 58 GLN B CA 1
ATOM 3639 C C . GLN B 1 74 ? -30.013 -18.851 -4.017 1.00 21.59 58 GLN B C 1
ATOM 3640 O O . GLN B 1 74 ? -31.137 -18.541 -3.589 1.00 21.63 58 GLN B O 1
ATOM 3646 N N . GLY B 1 75 ? -29.829 -19.269 -5.276 1.00 20.95 59 GLY B N 1
ATOM 3647 C CA . GLY B 1 75 ? -30.979 -19.370 -6.191 1.00 19.56 59 GLY B CA 1
ATOM 3648 C C . GLY B 1 75 ? -32.068 -20.297 -5.798 1.00 17.74 59 GLY B C 1
ATOM 3649 O O . GLY B 1 75 ? -33.282 -20.051 -5.985 1.00 18.76 59 GLY B O 1
ATOM 3650 N N . THR B 1 76 ? -31.672 -21.420 -5.213 1.00 19.65 60 THR B N 1
ATOM 3651 C CA . THR B 1 76 ? -32.649 -22.357 -4.714 1.00 18.25 60 THR B CA 1
ATOM 3652 C C . THR B 1 76 ? -33.469 -21.780 -3.562 1.00 19.02 60 THR B C 1
ATOM 3653 O O . THR B 1 76 ? -34.653 -21.920 -3.508 1.00 20.42 60 THR B O 1
ATOM 3657 N N . MET B 1 77 ? -32.811 -21.141 -2.605 1.00 22.84 61 MET B N 1
ATOM 3658 C CA . MET B 1 77 ? -33.563 -20.504 -1.503 1.00 23.44 61 MET B CA 1
ATOM 3659 C C . MET B 1 77 ? -34.477 -19.445 -2.098 1.00 21.67 61 MET B C 1
ATOM 3660 O O . MET B 1 77 ? -35.632 -19.365 -1.804 1.00 20.56 61 MET B O 1
ATOM 3665 N N . GLU B 1 78 ? -33.904 -18.647 -2.971 1.00 25.44 62 GLU B N 1
ATOM 3666 C CA A GLU B 1 78 ? -34.592 -17.540 -3.670 0.50 28.98 62 GLU B CA 1
ATOM 3667 C CA B GLU B 1 78 ? -34.658 -17.542 -3.510 0.50 28.57 62 GLU B CA 1
ATOM 3668 C C . GLU B 1 78 ? -35.888 -17.978 -4.315 1.00 29.39 62 GLU B C 1
ATOM 3669 O O . GLU B 1 78 ? -36.959 -17.385 -4.138 1.00 31.02 62 GLU B O 1
ATOM 3680 N N . HIS B 1 79 ? -35.819 -19.061 -5.095 1.00 30.89 63 HIS B N 1
ATOM 3681 C CA . HIS B 1 79 ? -36.979 -19.572 -5.812 1.00 26.90 63 HIS B CA 1
ATOM 3682 C C . HIS B 1 79 ? -37.837 -20.539 -5.031 1.00 29.41 63 HIS B C 1
ATOM 3683 O O . HIS B 1 79 ? -38.862 -20.944 -5.534 1.00 33.46 63 HIS B O 1
ATOM 3690 N N . SER B 1 80 ? -37.503 -20.861 -3.772 1.00 21.10 64 SER B N 1
ATOM 3691 C CA . SER B 1 80 ? -38.349 -21.697 -2.942 1.00 20.82 64 SER B CA 1
ATOM 3692 C C . SER B 1 80 ? -38.974 -20.930 -1.759 1.00 20.41 64 SER B C 1
ATOM 3693 O O . SER B 1 80 ? -39.534 -21.535 -0.868 1.00 23.42 64 SER B O 1
ATOM 3696 N N . GLY B 1 81 ? -38.912 -19.619 -1.795 1.00 19.58 65 GLY B N 1
ATOM 3697 C CA . GLY B 1 81 ? -39.643 -18.800 -0.789 1.00 21.03 65 GLY B CA 1
ATOM 3698 C C . GLY B 1 81 ? -39.050 -18.861 0.607 1.00 20.54 65 GLY B C 1
ATOM 3699 O O . GLY B 1 81 ? -39.756 -18.6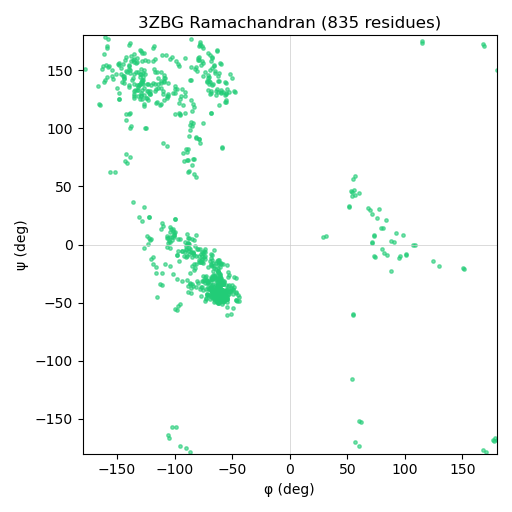49 1.620 1.00 24.45 65 GLY B O 1
ATOM 3700 N N . LEU B 1 82 ? -37.759 -19.140 0.678 1.00 19.35 66 LEU B N 1
ATOM 3701 C CA . LEU B 1 82 ? -37.064 -19.283 1.960 1.00 19.86 66 LEU B CA 1
ATOM 3702 C C . LEU B 1 82 ? -36.203 -18.099 2.349 1.00 18.03 66 LEU B C 1
ATOM 3703 O O . LEU B 1 82 ? -35.579 -18.156 3.428 1.00 17.47 66 LEU B O 1
ATOM 3708 N N . SER B 1 83 ? -36.150 -17.017 1.568 1.00 17.90 67 SER B N 1
ATOM 3709 C CA . SER B 1 83 ? -35.294 -15.916 1.937 1.00 20.41 67 SER B CA 1
ATOM 3710 C C . SER B 1 83 ? -35.709 -15.371 3.330 1.00 21.00 67 SER B C 1
ATOM 3711 O O . SER B 1 83 ? -36.905 -15.146 3.615 1.00 16.65 67 SER B O 1
ATOM 3714 N N . GLY B 1 84 ? -34.704 -15.165 4.195 1.00 21.61 68 GLY B N 1
ATOM 3715 C CA . GLY B 1 84 ? -34.938 -14.673 5.539 1.00 19.86 68 GLY B CA 1
ATOM 3716 C C . GLY B 1 84 ? -35.203 -15.753 6.554 1.00 22.66 68 GLY B C 1
ATOM 3717 O O . GLY B 1 84 ? -35.064 -15.512 7.750 1.00 22.56 68 GLY B O 1
ATOM 3718 N N . ARG B 1 85 ? -35.646 -16.920 6.089 1.00 18.96 69 ARG B N 1
ATOM 3719 C CA . ARG B 1 85 ? -36.079 -17.951 6.976 1.00 17.85 69 ARG B CA 1
ATOM 3720 C C . ARG B 1 85 ? -35.313 -19.245 6.622 1.00 17.17 69 ARG B C 1
ATOM 3721 O O . ARG B 1 85 ? -35.778 -20.322 6.864 1.00 17.58 69 ARG B O 1
ATOM 3729 N N . GLU B 1 86 ? -34.083 -19.098 6.160 1.00 17.99 70 GLU B N 1
ATOM 3730 C CA . GLU B 1 86 ? -33.310 -20.254 5.680 1.00 18.38 70 GLU B CA 1
ATOM 3731 C C . GLU B 1 86 ? -33.003 -21.196 6.807 1.00 20.91 70 GLU B C 1
ATOM 3732 O O . GLU B 1 86 ? -32.730 -22.357 6.591 1.00 19.41 70 GLU B O 1
ATOM 3738 N N . GLY B 1 87 ? -33.102 -20.705 8.057 1.00 19.63 71 GLY B N 1
ATOM 3739 C CA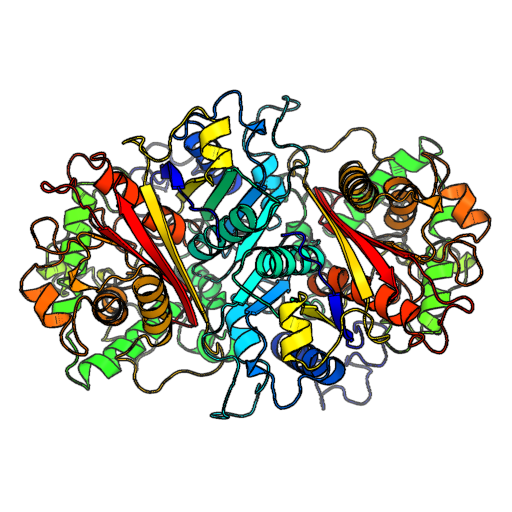 . GLY B 1 87 ? -32.982 -21.573 9.202 1.00 18.58 71 GLY B CA 1
ATOM 3740 C C . GLY B 1 87 ? -33.978 -22.643 9.383 1.00 19.03 71 GLY B C 1
ATOM 3741 O O . GLY B 1 87 ? -33.754 -23.545 10.190 1.00 19.52 71 GLY B O 1
ATOM 3742 N N . ILE B 1 88 ? -35.128 -22.577 8.694 1.00 19.50 72 ILE B N 1
ATOM 3743 C CA . ILE B 1 88 ? -36.070 -23.672 8.769 1.00 17.84 72 ILE B CA 1
ATOM 3744 C C . ILE B 1 88 ? -35.642 -24.898 7.928 1.00 17.45 72 ILE B C 1
ATOM 3745 O O . ILE B 1 88 ? -36.253 -25.960 8.044 1.00 19.63 72 ILE B O 1
ATOM 3750 N N . VAL B 1 89 ? -34.624 -24.764 7.104 1.00 18.16 73 VAL B N 1
ATOM 3751 C CA . VAL B 1 89 ? -34.051 -25.959 6.398 1.00 17.05 73 VAL B CA 1
ATOM 3752 C C . VAL B 1 89 ? -33.363 -26.806 7.472 1.00 17.73 73 VAL B C 1
ATOM 3753 O O . VAL B 1 89 ? -32.585 -26.290 8.276 1.00 19.52 73 VAL B O 1
ATOM 3757 N N . ASP B 1 90 ? -33.667 -28.084 7.512 1.00 17.75 74 ASP B N 1
ATOM 3758 C CA . ASP B 1 90 ? -33.067 -28.963 8.533 1.00 19.52 74 ASP B CA 1
ATOM 3759 C C . ASP B 1 90 ? -31.714 -29.530 8.156 1.00 21.92 74 ASP B C 1
ATOM 3760 O O . ASP B 1 90 ? -30.853 -29.669 9.022 1.00 23.27 74 ASP B O 1
ATOM 3765 N N . GLN B 1 91 ? -31.531 -29.864 6.885 1.00 18.96 75 GLN B N 1
ATOM 3766 C CA . GLN B 1 91 ? -30.316 -30.557 6.412 1.00 20.20 75 GLN B CA 1
ATOM 3767 C C . GLN B 1 91 ? -30.007 -30.126 4.964 1.00 19.69 75 GLN B C 1
ATOM 3768 O O . GLN B 1 91 ? -30.930 -29.738 4.215 1.00 16.86 75 GLN B O 1
ATOM 3774 N N . VAL B 1 92 ? -28.736 -30.223 4.591 1.00 17.46 76 VAL B N 1
ATOM 3775 C CA . VAL B 1 92 ? -28.318 -29.979 3.211 1.00 16.90 76 VAL B CA 1
ATOM 3776 C C . VAL B 1 92 ? -27.555 -31.223 2.690 1.00 18.41 76 VAL B C 1
ATOM 3777 O O . VAL B 1 92 ? -26.628 -31.719 3.362 1.00 16.42 76 VAL B O 1
ATOM 3781 N N . VAL B 1 93 ? -27.897 -31.699 1.491 1.00 17.04 77 VAL B N 1
ATOM 3782 C CA . VAL B 1 93 ? -27.152 -32.804 0.870 1.00 16.80 77 VAL B CA 1
ATOM 3783 C C . VAL B 1 93 ? -26.620 -32.300 -0.475 1.00 16.12 77 VAL B C 1
ATOM 3784 O O . VAL B 1 93 ? -27.397 -31.740 -1.260 1.00 16.50 77 VAL B O 1
ATOM 3788 N N . VAL B 1 94 ? -25.319 -32.479 -0.722 1.00 15.62 78 VAL B N 1
ATOM 3789 C CA . VAL B 1 94 ? -24.661 -32.015 -1.945 1.00 16.09 78 VAL B CA 1
ATOM 3790 C C . VAL B 1 94 ? -24.302 -33.236 -2.821 1.00 17.29 78 VAL B C 1
ATOM 3791 O O . VAL B 1 94 ? -23.670 -34.180 -2.348 1.00 15.80 78 VAL B O 1
ATOM 3795 N N . GLY B 1 95 ? -24.769 -33.234 -4.049 1.00 15.15 79 GLY B N 1
ATOM 3796 C CA . GLY B 1 95 ? -24.289 -34.194 -5.030 1.00 14.11 79 GLY B CA 1
ATOM 3797 C C . GLY B 1 95 ? -23.175 -33.624 -5.864 1.00 14.68 79 GLY B C 1
ATOM 3798 O O . GLY B 1 95 ? -23.279 -32.507 -6.409 1.00 14.63 79 GLY B O 1
ATOM 3799 N N . ASN B 1 96 ? -22.076 -34.359 -5.938 1.00 15.03 80 ASN B N 1
ATOM 3800 C CA . ASN B 1 96 ? -20.919 -33.958 -6.713 1.00 15.19 80 ASN B CA 1
ATOM 3801 C C . ASN B 1 96 ? -20.087 -35.174 -6.958 1.00 15.79 80 ASN B C 1
ATOM 3802 O O . ASN B 1 96 ? -19.889 -35.971 -6.069 1.00 14.42 80 ASN B O 1
ATOM 3807 N N . PHE B 1 97 ? -19.540 -35.287 -8.174 1.00 15.60 81 PHE B N 1
ATOM 3808 C CA . PHE B 1 97 ? -18.736 -36.446 -8.521 1.00 14.93 81 PHE B CA 1
ATOM 3809 C C . PHE B 1 97 ? -17.265 -36.209 -8.377 1.00 14.57 81 PHE B C 1
ATOM 3810 O O . PHE B 1 97 ? -16.595 -36.965 -7.669 1.00 16.00 81 PHE B O 1
ATOM 3818 N N . LEU B 1 98 ? -16.731 -35.138 -8.999 1.00 15.45 82 LEU B N 1
ATOM 3819 C CA . LEU B 1 98 ? -15.297 -35.064 -9.261 1.00 16.29 82 LEU B CA 1
ATOM 3820 C C . LEU B 1 98 ? -14.652 -33.756 -8.833 1.00 16.01 82 LEU B C 1
ATOM 3821 O O . LEU B 1 98 ? -13.567 -33.402 -9.281 1.00 18.58 82 LEU B O 1
ATOM 3826 N N . GLY B 1 99 ? -15.267 -33.050 -7.885 1.00 15.76 83 GLY B N 1
ATOM 3827 C CA . GLY B 1 99 ? -14.698 -31.840 -7.345 1.00 14.95 83 GLY B CA 1
ATOM 3828 C C . GLY B 1 99 ? -13.310 -31.971 -6.748 1.00 15.55 83 GLY B C 1
ATOM 3829 O O . GLY B 1 99 ? -12.481 -31.035 -6.870 1.00 16.13 83 GLY B O 1
ATOM 3830 N N . GLU B 1 100 ? -13.017 -33.130 -6.172 1.00 15.19 84 GLU B N 1
ATOM 3831 C CA A GLU B 1 100 ? -11.673 -33.411 -5.634 0.50 15.66 84 GLU B CA 1
ATOM 3832 C CA B GLU B 1 100 ? -11.670 -33.412 -5.624 0.50 16.14 84 GLU B CA 1
ATOM 3833 C C . GLU B 1 100 ? -10.582 -33.433 -6.708 1.00 16.72 84 GLU B C 1
ATOM 3834 O O . GLU B 1 100 ? -9.414 -33.238 -6.401 1.00 15.77 84 GLU B O 1
ATOM 3845 N N . LEU B 1 101 ? -10.990 -33.679 -7.946 1.00 18.27 85 LEU B N 1
ATOM 3846 C CA . LEU B 1 101 ? -10.021 -33.760 -9.082 1.00 18.86 85 LEU B CA 1
ATOM 3847 C C . LEU B 1 101 ? -9.996 -32.439 -9.820 1.00 19.97 85 LEU B C 1
ATOM 3848 O O . LEU B 1 101 ? -8.941 -31.847 -10.003 1.00 20.41 85 LEU B O 1
ATOM 3853 N N . PHE B 1 102 ? -11.136 -31.978 -10.289 1.00 17.40 86 PHE B N 1
ATOM 3854 C CA . PHE B 1 102 ? -11.165 -30.823 -11.180 1.00 19.29 86 PHE B CA 1
ATOM 3855 C C . PHE B 1 102 ? -10.919 -29.507 -10.414 1.00 21.31 86 PHE B C 1
ATOM 3856 O O . PHE B 1 102 ? -10.470 -28.539 -11.002 1.00 22.33 86 PHE B O 1
ATOM 3864 N N . SER B 1 103 ? -11.273 -29.486 -9.120 1.00 20.17 87 SER B N 1
ATOM 3865 C CA . SER B 1 103 ? -11.179 -28.259 -8.281 1.00 19.73 87 SER B CA 1
ATOM 3866 C C . SER B 1 103 ? -10.342 -28.425 -7.020 1.00 21.28 87 SER B C 1
ATOM 3867 O O . SER B 1 103 ? -10.284 -27.507 -6.169 1.00 23.08 87 SER B O 1
ATOM 3870 N N . SER B 1 104 ? -9.674 -29.557 -6.883 1.00 17.51 88 SER B N 1
ATOM 3871 C CA . SER B 1 104 ? -8.916 -29.868 -5.693 1.00 18.56 88 SER B CA 1
ATOM 3872 C C . SER B 1 104 ? -9.725 -29.691 -4.365 1.00 18.34 88 SER B C 1
ATOM 3873 O O . SER B 1 104 ? -9.123 -29.414 -3.330 1.00 17.47 88 SER B O 1
ATOM 3876 N N . GLN B 1 105 ? -11.027 -29.940 -4.406 1.00 16.64 89 GLN B N 1
ATOM 3877 C CA . GLN B 1 105 ? -11.905 -29.636 -3.286 1.00 16.63 89 GLN B CA 1
ATOM 3878 C C . GLN B 1 105 ? -12.932 -30.726 -3.049 1.00 16.76 89 GLN B C 1
ATOM 3879 O O . GLN B 1 105 ? -13.822 -30.967 -3.876 1.00 16.38 89 GLN B O 1
ATOM 3885 N N . GLY B 1 106 ? -12.786 -31.423 -1.919 1.00 16.55 90 GLY B N 1
ATOM 3886 C CA . GLY B 1 106 ? -13.831 -32.271 -1.359 1.00 14.79 90 GLY B CA 1
ATOM 3887 C C . GLY B 1 106 ? -14.570 -31.520 -0.257 1.00 15.60 90 GLY B C 1
ATOM 3888 O O . GLY B 1 106 ? -14.616 -30.282 -0.240 1.00 16.09 90 GLY B O 1
ATOM 3889 N N . HIS B 1 107 ? -15.206 -32.254 0.649 1.00 16.86 91 HIS B N 1
ATOM 3890 C CA . HIS B 1 107 ? -15.797 -31.654 1.863 1.00 15.69 91 HIS B CA 1
ATOM 3891 C C . HIS B 1 107 ? -16.750 -30.565 1.505 1.00 15.91 91 HIS B C 1
ATOM 3892 O O . HIS B 1 107 ? -16.725 -29.462 2.078 1.00 16.10 91 HIS B O 1
ATOM 3899 N N . LEU B 1 108 ? -17.637 -30.836 0.542 1.00 14.50 92 LEU B N 1
ATOM 3900 C CA . LEU B 1 108 ? -18.528 -29.764 0.102 1.00 13.87 92 LEU B CA 1
ATOM 3901 C C . LEU B 1 108 ? -19.709 -29.538 1.074 1.00 14.66 92 LEU B C 1
ATOM 3902 O O . LEU B 1 108 ? -20.454 -28.542 0.918 1.00 14.46 92 LEU B O 1
ATOM 3907 N N . GLY B 1 109 ? -19.907 -30.423 2.055 1.00 14.78 93 GLY B N 1
ATOM 3908 C CA . GLY B 1 109 ? -20.893 -30.129 3.118 1.00 14.91 93 GLY B CA 1
ATOM 3909 C C . GLY B 1 109 ? -20.667 -28.750 3.724 1.00 14.16 93 GLY B C 1
ATOM 3910 O O . GLY B 1 109 ? -21.571 -27.936 3.712 1.00 15.05 93 GLY B O 1
ATOM 3911 N N . PRO B 1 110 ? -19.487 -28.518 4.306 1.00 13.99 94 PRO B N 1
ATOM 3912 C CA . PRO B 1 110 ? -19.260 -27.207 4.943 1.00 16.21 94 PRO B CA 1
ATOM 3913 C C . PRO B 1 110 ? -19.117 -26.078 3.918 1.00 18.92 94 PRO B C 1
ATOM 3914 O O . PRO B 1 110 ? -19.318 -24.905 4.260 1.00 18.46 94 PRO B O 1
ATOM 3918 N N . ALA B 1 111 ? -18.806 -26.409 2.653 1.00 18.53 95 ALA B N 1
ATOM 3919 C CA . ALA B 1 111 ? -18.846 -25.394 1.560 1.00 17.86 95 ALA B CA 1
ATOM 3920 C C . ALA B 1 111 ? -20.288 -24.956 1.350 1.00 18.44 95 ALA B C 1
ATOM 3921 O O . ALA B 1 111 ? -20.576 -23.781 1.200 1.00 19.07 95 ALA B O 1
ATOM 3923 N N . ALA B 1 112 ? -21.207 -25.895 1.389 1.00 17.08 96 ALA B N 1
ATOM 3924 C CA . ALA B 1 112 ? -22.605 -25.548 1.263 1.00 18.12 96 ALA B CA 1
ATOM 3925 C C . ALA B 1 112 ? -23.109 -24.701 2.452 1.00 19.85 96 ALA B C 1
ATOM 3926 O O . ALA B 1 112 ? -23.867 -23.744 2.285 1.00 18.72 96 ALA B O 1
ATOM 3928 N N . ILE B 1 113 ? -22.681 -25.061 3.648 1.00 19.64 97 ILE B N 1
ATOM 3929 C CA . ILE B 1 113 ? -23.072 -24.275 4.835 1.00 19.48 97 ILE B CA 1
ATOM 3930 C C . ILE B 1 113 ? -22.610 -22.828 4.667 1.00 18.24 97 ILE B C 1
ATOM 3931 O O . ILE B 1 113 ? -23.277 -21.920 5.140 1.00 22.18 97 ILE B O 1
ATOM 3936 N N . GLY B 1 114 ? -21.426 -22.638 4.102 1.00 18.96 98 GLY B N 1
ATOM 3937 C CA . GLY B 1 114 ? -20.913 -21.297 3.819 1.00 19.95 98 GLY B CA 1
ATOM 3938 C C . GLY B 1 114 ? -21.406 -20.626 2.549 1.00 20.03 98 GLY B C 1
ATOM 3939 O O . GLY B 1 114 ? -20.905 -19.530 2.192 1.00 23.45 98 GLY B O 1
ATOM 3940 N N . SER B 1 115 ? -22.384 -21.221 1.876 1.00 21.12 99 SER B N 1
ATOM 3941 C CA . SER B 1 115 ? -22.746 -20.773 0.521 1.00 21.30 99 SER B CA 1
ATOM 3942 C C . SER B 1 115 ? -23.753 -19.646 0.502 1.00 24.27 99 SER B C 1
ATOM 3943 O O . SER B 1 115 ? -23.812 -18.902 -0.485 1.00 23.91 99 SER B O 1
ATOM 3946 N N . LEU B 1 116 ? -24.544 -19.546 1.570 1.00 22.12 100 LEU B N 1
ATOM 3947 C CA . LEU B 1 116 ? -25.650 -18.628 1.644 1.00 24.42 100 LEU B CA 1
ATOM 3948 C C . LEU B 1 116 ? -25.113 -17.225 1.768 1.00 25.59 100 LEU B C 1
ATOM 3949 O O . LEU B 1 116 ? -25.686 -16.305 1.222 1.00 30.00 100 LEU B O 1
ATOM 3954 N N . THR B 1 117 ? -23.952 -17.074 2.403 1.00 27.84 101 THR B N 1
ATOM 3955 C CA . THR B 1 117 ? -23.356 -15.795 2.643 1.00 29.89 101 THR B CA 1
ATOM 3956 C C . THR B 1 117 ? -21.945 -15.710 2.036 1.00 31.49 101 THR B C 1
ATOM 3957 O O . THR B 1 117 ? -21.160 -14.919 2.491 1.00 33.58 101 THR B O 1
ATOM 3961 N N . TYR B 1 118 ? -21.642 -16.535 1.020 1.00 28.63 102 TYR B N 1
ATOM 3962 C CA . TYR B 1 118 ? -20.308 -16.647 0.435 1.00 26.47 102 TYR B CA 1
ATOM 3963 C C . TYR B 1 118 ? -19.808 -15.277 0.040 1.00 31.00 102 TYR B C 1
ATOM 3964 O O . TYR B 1 118 ? -20.518 -14.535 -0.603 1.00 31.01 102 TYR B O 1
ATOM 3973 N N . GLY B 1 119 ? -18.581 -14.944 0.433 1.00 37.67 103 GLY B N 1
ATOM 3974 C CA . GLY B 1 119 ? -18.004 -13.641 0.106 1.00 43.49 103 GLY B CA 1
ATOM 3975 C C . GLY B 1 119 ? -18.420 -12.460 0.977 1.00 44.86 103 GLY B C 1
ATOM 3976 O O . GLY B 1 119 ? -17.905 -11.364 0.786 1.00 46.48 103 GLY B O 1
ATOM 3977 N N . GLN B 1 120 ? -19.332 -12.661 1.926 1.00 44.10 104 GLN B N 1
ATOM 3978 C CA . GLN B 1 120 ? -19.604 -11.642 2.943 1.00 46.71 104 GLN B CA 1
ATOM 3979 C C . GLN B 1 120 ? -19.008 -12.088 4.286 1.00 41.87 104 GLN B C 1
ATOM 3980 O O . GLN B 1 120 ? -19.682 -12.698 5.112 1.00 37.82 104 GLN B O 1
ATOM 3986 N N . ALA B 1 121 ? -17.722 -11.792 4.463 1.00 44.97 105 ALA B N 1
ATOM 3987 C CA . ALA B 1 121 ? -16.970 -12.150 5.672 1.00 51.56 105 ALA B CA 1
ATOM 3988 C C . ALA B 1 121 ? -17.730 -11.798 6.965 1.00 54.59 105 ALA B C 1
ATOM 3989 O O . ALA B 1 121 ? -18.282 -10.694 7.119 1.00 54.57 105 ALA B O 1
ATOM 3991 N N . GLY B 1 122 ? -17.803 -12.766 7.870 1.00 53.77 106 GLY B N 1
ATOM 3992 C CA . GLY B 1 122 ? -18.360 -12.533 9.195 1.00 52.07 106 GLY B CA 1
ATOM 3993 C C . GLY B 1 122 ? -19.868 -12.334 9.255 1.00 50.82 106 GLY B C 1
ATOM 3994 O O . GLY B 1 122 ? -20.421 -12.154 10.345 1.00 48.87 106 GLY B O 1
ATOM 3995 N N . SER B 1 123 ? -20.554 -12.412 8.120 1.00 47.31 107 SER B N 1
ATOM 3996 C CA . SER B 1 123 ? -22.019 -12.294 8.111 1.00 47.60 107 SER B CA 1
ATOM 3997 C C . SER B 1 123 ? -22.695 -13.376 8.953 1.00 46.33 107 SER B C 1
ATOM 3998 O O . SER B 1 123 ? -22.142 -14.458 9.188 1.00 45.08 107 SER B O 1
ATOM 4001 N N . LYS B 1 124 ? -23.905 -13.095 9.420 1.00 45.08 108 LYS B N 1
ATOM 4002 C CA . LYS B 1 124 ? -24.626 -14.073 10.201 1.00 45.32 108 LYS B CA 1
ATOM 4003 C C . LYS B 1 124 ? -25.167 -15.155 9.254 1.00 42.07 108 LYS B C 1
ATOM 4004 O O . LYS B 1 124 ? -25.552 -14.892 8.104 1.00 41.93 108 LYS B O 1
ATOM 4010 N N . ASN B 1 125 ? -25.197 -16.383 9.737 1.00 36.67 109 ASN B N 1
ATOM 4011 C CA . ASN B 1 125 ? -25.436 -17.532 8.844 1.00 29.19 109 ASN B CA 1
ATOM 4012 C C . ASN B 1 125 ? -26.374 -18.518 9.487 1.00 24.51 109 ASN B C 1
ATOM 4013 O O . ASN B 1 125 ? -25.974 -19.311 10.338 1.00 24.38 109 ASN B O 1
ATOM 4018 N N . PRO B 1 126 ? -27.635 -18.516 9.086 1.00 21.52 110 PRO B N 1
ATOM 4019 C CA . PRO B 1 126 ? -28.624 -19.409 9.699 1.00 24.07 110 PRO B CA 1
ATOM 4020 C C . PRO B 1 126 ? -28.426 -20.904 9.418 1.00 23.25 110 PRO B C 1
ATOM 4021 O O . PRO B 1 126 ? -29.122 -21.705 9.999 1.00 23.08 110 PRO B O 1
ATOM 4025 N N . LEU B 1 127 ? -27.512 -21.265 8.507 1.00 21.75 111 LEU B N 1
ATOM 4026 C CA . LEU B 1 127 ? -27.244 -22.674 8.246 1.00 21.28 111 LEU B CA 1
ATOM 4027 C C . LEU B 1 127 ? -26.178 -23.267 9.186 1.00 21.84 111 LEU B C 1
ATOM 4028 O O . LEU B 1 127 ? -25.945 -24.487 9.182 1.00 19.43 111 LEU B O 1
ATOM 4033 N N . MET B 1 128 ? -25.572 -22.433 10.016 1.00 22.58 112 MET B N 1
ATOM 4034 C CA . MET B 1 128 ? -24.476 -22.880 10.904 1.00 23.89 112 MET B CA 1
ATOM 4035 C C . MET B 1 128 ? -24.883 -24.025 11.768 1.00 22.42 112 MET B C 1
ATOM 4036 O O . MET B 1 128 ? -25.950 -24.023 12.381 1.00 20.20 112 MET B O 1
ATOM 4041 N N . TYR B 1 129 ? -24.039 -25.072 11.759 1.00 20.53 113 TYR B N 1
ATOM 4042 C CA . TYR B 1 129 ? -24.212 -26.281 12.556 1.00 19.98 113 TYR B CA 1
ATOM 4043 C C . TYR B 1 129 ? -25.294 -27.261 12.148 1.00 19.15 113 TYR B C 1
ATOM 4044 O O . TYR B 1 129 ? -25.515 -28.233 12.853 1.00 19.87 113 TYR B O 1
ATOM 4053 N N . LYS B 1 130 ? -25.931 -27.060 10.986 1.00 18.20 114 LYS B N 1
ATOM 4054 C CA . LYS B 1 130 ? -26.878 -28.016 10.476 1.00 18.47 114 LYS B CA 1
ATOM 4055 C C . LYS B 1 130 ? -26.149 -29.222 9.889 1.00 16.55 114 LYS B C 1
ATOM 4056 O O . LYS B 1 130 ? -25.010 -29.103 9.514 1.00 17.88 114 LYS B O 1
ATOM 4062 N N . PRO B 1 131 ? -26.832 -30.318 9.797 1.00 15.09 115 PRO B N 1
ATOM 4063 C CA . PRO B 1 131 ? -26.171 -31.469 9.183 1.00 16.68 115 PRO B CA 1
ATOM 4064 C C . PRO B 1 131 ? -26.033 -31.252 7.700 1.00 16.66 115 PRO B C 1
ATOM 4065 O O . PRO B 1 131 ? -26.955 -30.706 7.052 1.00 14.67 115 PRO B O 1
ATOM 4069 N N . ALA B 1 132 ? -24.892 -31.662 7.166 1.00 15.97 116 ALA B N 1
ATOM 4070 C CA . ALA B 1 132 ? -24.609 -31.567 5.722 1.00 15.95 116 ALA B CA 1
ATOM 4071 C C . ALA B 1 132 ? -23.599 -32.623 5.326 1.00 16.45 116 ALA B C 1
ATOM 4072 O O . ALA B 1 132 ? -22.728 -32.985 6.122 1.00 16.85 116 ALA B O 1
ATOM 4074 N N . MET B 1 133 ? -23.691 -33.087 4.085 1.00 17.34 117 MET B N 1
ATOM 4075 C CA . MET B 1 133 ? -22.709 -34.026 3.550 1.00 16.31 117 MET B CA 1
ATOM 4076 C C . MET B 1 133 ? -22.719 -33.999 2.023 1.00 16.76 117 MET B C 1
ATOM 4077 O O . MET B 1 133 ? -23.624 -33.439 1.405 1.00 15.25 117 MET B O 1
ATOM 4082 N N . ARG B 1 134 ? -21.711 -34.647 1.452 1.00 14.00 118 ARG B N 1
ATOM 4083 C CA . ARG B 1 134 ? -21.685 -34.880 0.011 1.00 15.11 118 ARG B CA 1
ATOM 4084 C C . ARG B 1 134 ? -22.006 -36.337 -0.209 1.00 13.55 118 ARG B C 1
ATOM 4085 O O . ARG B 1 134 ? -21.507 -37.201 0.511 1.00 15.31 118 ARG B O 1
ATOM 4093 N N . VAL B 1 135 ? -22.818 -36.622 -1.218 1.00 13.45 119 VAL B N 1
ATOM 4094 C CA . VAL B 1 135 ? -23.095 -37.987 -1.633 1.00 13.33 119 VAL B CA 1
ATOM 4095 C C . VAL B 1 135 ? -22.600 -38.183 -3.091 1.00 14.96 119 VAL B C 1
ATOM 4096 O O . VAL B 1 135 ? -22.530 -37.213 -3.925 1.00 15.80 119 VAL B O 1
ATOM 4100 N N . GLU B 1 136 ? -22.226 -39.412 -3.406 1.00 14.11 120 GLU B N 1
ATOM 4101 C CA . GLU B 1 136 ? -21.628 -39.677 -4.718 1.00 13.35 120 GLU B CA 1
ATOM 4102 C C . GLU B 1 136 ? -21.935 -41.047 -5.253 1.00 12.37 120 GLU B C 1
ATOM 4103 O O . GLU B 1 136 ? -21.795 -42.071 -4.574 1.00 13.97 120 GLU B O 1
ATOM 4109 N N . GLY B 1 137 ? -22.375 -41.052 -6.481 1.00 12.13 121 GLY B N 1
ATOM 4110 C CA . GLY B 1 137 ? -22.570 -42.278 -7.298 1.00 12.21 121 GLY B CA 1
ATOM 4111 C C . GLY B 1 137 ? -22.393 -41.833 -8.769 1.00 11.94 121 GLY B C 1
ATOM 4112 O O . GLY B 1 137 ? -23.273 -41.976 -9.577 1.00 11.93 121 GLY B O 1
ATOM 4113 N N . ALA B 1 138 ? -21.206 -41.359 -9.101 1.00 12.36 122 ALA B N 1
ATOM 4114 C CA . ALA B 1 138 ? -20.898 -40.993 -10.523 1.00 14.25 122 ALA B CA 1
ATOM 4115 C C . ALA B 1 138 ? -21.941 -40.005 -11.006 1.00 15.84 122 ALA B C 1
ATOM 4116 O O . ALA B 1 138 ? -22.271 -39.016 -10.250 1.00 16.63 122 ALA B O 1
ATOM 4127 N N . ALA B 1 140 ? -25.024 -40.312 -11.245 1.00 14.38 124 ALA B N 1
ATOM 4128 C CA . ALA B 1 140 ? -26.244 -40.385 -10.454 1.00 14.30 124 ALA B CA 1
ATOM 4129 C C . ALA B 1 140 ? -26.134 -39.615 -9.111 1.00 13.20 124 ALA B C 1
ATOM 4130 O O . ALA B 1 140 ? -27.054 -39.694 -8.290 1.00 14.21 124 ALA B O 1
ATOM 4132 N N . SER B 1 141 ? -25.062 -38.902 -8.890 1.00 14.56 125 SER B N 1
ATOM 4133 C CA . SER B 1 141 ? -24.835 -38.204 -7.583 1.00 14.69 125 SER B CA 1
ATOM 4134 C C . SER B 1 141 ? -25.983 -37.272 -7.234 1.00 15.61 125 SER B C 1
ATOM 4135 O O . SER B 1 141 ? -26.390 -37.226 -6.077 1.00 15.17 125 SER B O 1
ATOM 4138 N N . GLY B 1 142 ? -26.536 -36.540 -8.218 1.00 15.16 126 GLY B N 1
ATOM 4139 C CA . GLY B 1 142 ? -27.708 -35.695 -7.911 1.00 14.94 126 GLY B CA 1
ATOM 4140 C C . GLY B 1 142 ? -28.953 -36.462 -7.496 1.00 14.43 126 GLY B C 1
ATOM 4141 O O . GLY B 1 142 ? -29.638 -36.136 -6.510 1.00 15.09 126 GLY B O 1
ATOM 4142 N N . GLY B 1 143 ? -29.257 -37.540 -8.200 1.00 14.43 127 GLY B N 1
ATOM 4143 C CA . GLY B 1 143 ? -30.342 -38.399 -7.834 1.00 14.30 127 GLY B CA 1
ATOM 4144 C C . GLY B 1 143 ? -30.217 -38.979 -6.415 1.00 15.46 127 GLY B C 1
ATOM 4145 O O . GLY B 1 143 ? -31.206 -39.066 -5.682 1.00 15.91 127 GLY B O 1
ATOM 4146 N N . LEU B 1 144 ? -29.021 -39.424 -6.090 1.00 14.57 128 LEU B N 1
ATOM 4147 C CA . LEU B 1 144 ? -28.704 -39.946 -4.772 1.00 15.42 128 LEU B CA 1
ATOM 4148 C C . LEU B 1 144 ? -28.851 -38.856 -3.690 1.00 14.23 128 LEU B C 1
ATOM 4149 O O . LEU B 1 144 ? -29.300 -39.148 -2.609 1.00 15.33 128 LEU B O 1
ATOM 4154 N N . ALA B 1 145 ? -28.589 -37.606 -4.029 1.00 15.44 129 ALA B N 1
ATOM 4155 C CA . ALA B 1 145 ? -28.763 -36.483 -3.074 1.00 15.87 129 ALA B CA 1
ATOM 4156 C C . ALA B 1 145 ? -30.236 -36.369 -2.733 1.00 16.64 129 ALA B C 1
ATOM 4157 O O . ALA B 1 145 ? -30.608 -36.157 -1.552 1.00 16.65 129 ALA B O 1
ATOM 4159 N N . VAL B 1 146 ? -31.086 -36.487 -3.749 1.00 16.06 130 VAL B N 1
ATOM 4160 C CA . VAL B 1 146 ? -32.508 -36.472 -3.586 1.00 15.37 130 VAL B CA 1
ATOM 4161 C C . VAL B 1 146 ? -33.046 -37.609 -2.717 1.00 17.01 130 VAL B C 1
ATOM 4162 O O . VAL B 1 146 ? -33.806 -37.378 -1.791 1.00 15.90 130 VAL B O 1
ATOM 4166 N N A ILE B 1 147 ? -32.648 -38.846 -3.004 0.50 17.01 131 ILE B N 1
ATOM 4167 N N B ILE B 1 147 ? -32.653 -38.834 -2.995 0.50 16.46 131 ILE B N 1
ATOM 4168 C CA A ILE B 1 147 ? -33.059 -40.003 -2.163 0.50 17.77 131 ILE B CA 1
ATOM 4169 C CA B ILE B 1 147 ? -33.207 -39.942 -2.228 0.50 17.02 131 ILE B CA 1
ATOM 4170 C C A ILE B 1 147 ? -32.645 -39.798 -0.748 0.50 17.41 131 ILE B C 1
ATOM 4171 C C B ILE B 1 147 ? -32.604 -39.934 -0.787 0.50 16.75 131 ILE B C 1
ATOM 4172 O O A ILE B 1 147 ? -33.414 -40.046 0.188 0.50 17.23 131 ILE B O 1
ATOM 4173 O O B ILE B 1 147 ? -33.267 -40.380 0.169 0.50 17.46 131 ILE B O 1
ATOM 4182 N N . SER B 1 148 ? -31.420 -39.337 -0.583 1.00 16.94 132 SER B N 1
ATOM 4183 C CA A SER B 1 148 ? -30.862 -39.155 0.741 0.50 18.11 132 SER B CA 1
ATOM 4184 C CA B SER B 1 148 ? -30.866 -39.165 0.751 0.50 16.11 132 SER B CA 1
ATOM 4185 C C . SER B 1 148 ? -31.671 -38.098 1.545 1.00 19.23 132 SER B C 1
ATOM 4186 O O . SER B 1 148 ? -32.013 -38.284 2.717 1.00 17.28 132 SER B O 1
ATOM 4191 N N . ALA B 1 149 ? -32.016 -36.999 0.877 1.00 18.29 133 ALA B N 1
ATOM 4192 C CA . ALA B 1 149 ? -32.837 -35.966 1.494 1.00 17.84 133 ALA B CA 1
ATOM 4193 C C . ALA B 1 149 ? -34.194 -36.549 1.856 1.00 18.75 133 ALA B C 1
ATOM 4194 O O . ALA B 1 149 ? -34.745 -36.237 2.915 1.00 20.13 133 ALA B O 1
ATOM 4196 N N . MET B 1 150 ? -34.767 -37.355 0.974 1.00 18.16 134 MET B N 1
ATOM 4197 C CA . MET B 1 150 ? -36.046 -37.962 1.228 1.00 19.24 134 MET B CA 1
ATOM 4198 C C . MET B 1 150 ? -36.051 -38.954 2.424 1.00 21.85 134 MET B C 1
ATOM 4199 O O . MET B 1 150 ? -37.008 -38.996 3.242 1.00 18.79 134 MET B O 1
ATOM 4204 N N . ASN B 1 151 ? -35.008 -39.754 2.542 1.00 19.09 135 ASN B N 1
ATOM 4205 C CA . ASN B 1 151 ? -34.876 -40.565 3.768 1.00 21.71 135 ASN B CA 1
ATOM 4206 C C . ASN B 1 151 ? -34.912 -39.742 5.045 1.00 19.78 135 ASN B C 1
ATOM 4207 O O . ASN B 1 151 ? -35.614 -40.105 5.989 1.00 20.24 135 ASN B O 1
ATOM 4212 N N . ALA B 1 152 ? -34.189 -38.620 5.071 1.00 20.21 136 ALA B N 1
ATOM 4213 C CA . ALA B 1 152 ? -34.233 -37.711 6.185 1.00 18.99 136 ALA B CA 1
ATOM 4214 C C . ALA B 1 152 ? -35.623 -37.210 6.485 1.00 19.67 136 ALA B C 1
ATOM 4215 O O . ALA B 1 152 ? -36.018 -37.127 7.679 1.00 18.79 136 ALA B O 1
ATOM 4217 N N . LEU B 1 153 ? -36.367 -36.832 5.441 1.00 20.50 137 LEU B N 1
ATOM 4218 C CA . LEU B 1 153 ? -37.759 -36.322 5.600 1.00 20.40 137 LEU B CA 1
ATOM 4219 C C . LEU B 1 153 ? -38.695 -37.364 6.137 1.00 22.93 137 LEU B C 1
ATOM 4220 O O . LEU B 1 153 ? -39.715 -37.037 6.736 1.00 24.96 137 LEU B O 1
ATOM 4225 N N . LYS B 1 154 ? -38.408 -38.631 5.863 1.00 25.17 138 LYS B N 1
ATOM 4226 C CA . LYS B 1 154 ? -39.260 -39.714 6.304 1.00 24.85 138 LYS B CA 1
ATOM 4227 C C . LYS B 1 154 ? -38.845 -40.335 7.644 1.00 23.80 138 LYS B C 1
ATOM 4228 O O . LYS B 1 154 ? -39.568 -41.166 8.166 1.00 23.23 138 LYS B O 1
ATOM 4234 N N . SER B 1 155 ? -37.718 -39.930 8.207 1.00 24.16 139 SER B N 1
ATOM 4235 C CA . SER B 1 155 ? -37.120 -40.612 9.334 1.00 25.98 139 SER B CA 1
ATOM 4236 C C . SER B 1 155 ? -37.289 -39.935 10.703 1.00 30.13 139 SER B C 1
ATOM 4237 O O . SER B 1 155 ? -36.770 -40.430 11.705 1.00 30.26 139 SER B O 1
ATOM 4240 N N . GLY B 1 156 ? -37.904 -38.774 10.729 1.00 30.21 140 GLY B N 1
ATOM 4241 C CA . GLY B 1 156 ? -38.018 -38.012 11.977 1.00 34.05 140 GLY B CA 1
ATOM 4242 C C . GLY B 1 156 ? -36.953 -36.973 12.148 1.00 34.52 140 GLY B C 1
ATOM 4243 O O . GLY B 1 156 ? -37.029 -36.158 13.045 1.00 38.70 140 GLY B O 1
ATOM 4244 N N . SER B 1 157 ? -35.938 -36.972 11.299 1.00 32.54 141 SER B N 1
ATOM 4245 C CA . SER B 1 157 ? -34.869 -36.035 11.542 1.00 33.18 141 SER B CA 1
ATOM 4246 C C . SER B 1 157 ? -34.943 -34.745 10.715 1.00 28.11 141 SER B C 1
ATOM 4247 O O . SER B 1 157 ? -34.195 -33.814 10.962 1.00 24.51 141 SER B O 1
ATOM 4250 N N . ALA B 1 158 ? -35.841 -34.665 9.743 1.00 24.61 142 ALA B N 1
ATOM 4251 C CA . ALA B 1 158 ? -35.941 -33.450 8.942 1.00 22.05 142 ALA B CA 1
ATOM 4252 C C . ALA B 1 158 ? -37.346 -33.278 8.445 1.00 19.74 142 ALA B C 1
ATOM 4253 O O . ALA B 1 158 ? -38.022 -34.240 8.139 1.00 18.77 142 ALA B O 1
ATOM 4255 N N . ASP B 1 159 ? -37.766 -32.029 8.323 1.00 19.59 143 ASP B N 1
ATOM 4256 C CA . ASP B 1 159 ? -39.064 -31.742 7.685 1.00 19.47 143 ASP B CA 1
ATOM 4257 C C . ASP B 1 159 ? -38.932 -30.938 6.405 1.00 16.75 143 ASP B C 1
ATOM 4258 O O . ASP B 1 159 ? -39.865 -30.939 5.569 1.00 17.91 143 ASP B O 1
ATOM 4263 N N . ILE B 1 160 ? -37.844 -30.205 6.304 1.00 17.71 144 ILE B N 1
ATOM 4264 C CA . ILE B 1 160 ? -37.459 -29.484 5.091 1.00 17.70 144 ILE B CA 1
ATOM 4265 C C . ILE B 1 160 ? -35.991 -29.747 4.808 1.00 18.03 144 ILE B C 1
ATOM 4266 O O . ILE B 1 160 ? -35.153 -29.646 5.718 1.00 17.00 144 ILE B O 1
ATOM 4271 N N . THR B 1 161 ? -35.653 -30.076 3.542 1.00 16.22 145 THR B N 1
ATOM 4272 C CA . THR B 1 161 ? -34.263 -30.323 3.163 1.00 15.73 145 THR B CA 1
ATOM 4273 C C . THR B 1 161 ? -33.892 -29.577 1.878 1.00 16.41 145 THR B C 1
ATOM 4274 O O . THR B 1 161 ? -34.729 -29.348 1.019 1.00 16.49 145 THR B O 1
ATOM 4278 N N . LEU B 1 162 ? -32.614 -29.326 1.694 1.00 15.46 146 LEU B N 1
ATOM 4279 C CA . LEU B 1 162 ? -32.104 -28.743 0.522 1.00 16.26 146 LEU B CA 1
ATOM 4280 C C . LEU B 1 162 ? -31.180 -29.800 -0.116 1.00 16.78 146 LEU B C 1
ATOM 4281 O O . LEU B 1 162 ? -30.263 -30.293 0.544 1.00 17.24 146 LEU B O 1
ATOM 4286 N N . ALA B 1 163 ? -31.474 -30.178 -1.366 1.00 15.91 147 ALA B N 1
ATOM 4287 C CA . ALA B 1 163 ? -30.612 -31.089 -2.129 1.00 14.93 147 ALA B CA 1
ATOM 4288 C C . ALA B 1 163 ? -30.030 -30.264 -3.265 1.00 14.46 147 ALA B C 1
ATOM 4289 O O . ALA B 1 163 ? -30.788 -29.667 -4.027 1.00 14.25 147 ALA B O 1
ATOM 4291 N N . VAL B 1 164 ? -28.711 -30.125 -3.349 1.00 14.48 148 VAL B N 1
ATOM 4292 C CA . VAL B 1 164 ? -28.119 -29.344 -4.418 1.00 15.48 148 VAL B CA 1
ATOM 4293 C C . VAL B 1 164 ? -27.051 -30.217 -5.120 1.00 16.06 148 VAL B C 1
ATOM 4294 O O . VAL B 1 164 ? -26.302 -30.938 -4.456 1.00 15.93 148 VAL B O 1
ATOM 4298 N N . GLY B 1 165 ? -26.933 -30.051 -6.438 1.00 15.39 149 GLY B N 1
ATOM 4299 C CA . GLY B 1 165 ? -25.945 -30.766 -7.233 1.00 15.23 149 GLY B CA 1
ATOM 4300 C C . GLY B 1 165 ? -25.159 -29.797 -8.080 1.00 15.14 149 GLY B C 1
ATOM 4301 O O . GLY B 1 165 ? -25.793 -28.925 -8.731 1.00 17.63 149 GLY B O 1
ATOM 4302 N N . VAL B 1 166 ? -23.830 -29.893 -8.041 1.00 13.90 150 VAL B N 1
ATOM 4303 C CA . VAL B 1 166 ? -22.944 -28.958 -8.697 1.00 15.05 150 VAL B CA 1
ATOM 4304 C C . VAL B 1 166 ? -21.786 -29.722 -9.324 1.00 16.78 150 VAL B C 1
ATOM 4305 O O . VAL B 1 166 ? -21.349 -30.783 -8.808 1.00 16.64 150 VAL B O 1
ATOM 4309 N N . GLU B 1 167 ? -21.212 -29.136 -10.388 1.00 15.90 151 GLU B N 1
ATOM 4310 C CA . GLU B 1 167 ? -20.014 -29.681 -10.958 1.00 15.23 151 GLU B CA 1
ATOM 4311 C C . GLU B 1 167 ? -19.286 -28.611 -11.774 1.00 14.74 151 GLU B C 1
ATOM 4312 O O . GLU B 1 167 ? -19.916 -27.794 -12.412 1.00 14.71 151 GLU B O 1
ATOM 4318 N N . VAL B 1 168 ? -17.971 -28.656 -11.738 1.00 15.86 152 VAL B N 1
ATOM 4319 C CA . VAL B 1 168 ? -17.102 -27.875 -12.617 1.00 17.06 152 VAL B CA 1
ATOM 4320 C C . VAL B 1 168 ? -16.152 -28.862 -13.270 1.00 18.83 152 VAL B C 1
ATOM 4321 O O . VAL B 1 168 ? -15.423 -29.595 -12.574 1.00 18.00 152 VAL B O 1
ATOM 4325 N N . GLN B 1 169 ? -16.195 -28.887 -14.608 1.00 18.64 153 GLN B N 1
ATOM 4326 C CA . GLN B 1 169 ? -15.363 -29.806 -15.392 1.00 18.28 153 GLN B CA 1
ATOM 4327 C C . GLN B 1 169 ? -14.520 -29.105 -16.471 1.00 19.76 153 GLN B C 1
ATOM 4328 O O . GLN B 1 169 ? -13.752 -29.763 -17.163 1.00 18.25 153 GLN B O 1
ATOM 4334 N N . THR B 1 170 ? -14.671 -27.798 -16.615 1.00 20.71 154 THR B N 1
ATOM 4335 C CA . THR B 1 170 ? -13.990 -27.064 -17.727 1.00 22.81 154 THR B CA 1
ATOM 4336 C C . THR B 1 170 ? -12.553 -26.704 -17.385 1.00 24.62 154 THR B C 1
ATOM 4337 O O . THR B 1 170 ? -11.879 -26.074 -18.168 1.00 26.47 154 THR B O 1
ATOM 4341 N N . THR B 1 171 ? -12.049 -27.133 -16.236 1.00 24.19 155 THR B N 1
ATOM 4342 C CA . THR B 1 171 ? -10.713 -26.764 -15.800 1.00 25.73 155 THR B CA 1
ATOM 4343 C C . THR B 1 171 ? -9.665 -27.722 -16.315 1.00 23.99 155 THR B C 1
ATOM 4344 O O . THR B 1 171 ? -8.519 -27.585 -15.957 1.00 25.69 155 THR B O 1
ATOM 4348 N N . ALA B 1 172 ? -10.048 -28.738 -17.093 1.00 24.27 156 ALA B N 1
ATOM 4349 C CA . ALA B 1 172 ? -9.058 -29.672 -17.729 1.00 25.45 156 ALA B CA 1
ATOM 4350 C C . ALA B 1 172 ? -9.442 -29.909 -19.181 1.00 25.37 156 ALA B C 1
ATOM 4351 O O . ALA B 1 172 ? -10.576 -29.676 -19.553 1.00 25.65 156 ALA B O 1
ATOM 4353 N N . SER B 1 173 ? -8.495 -30.441 -19.971 1.00 24.68 157 SER B N 1
ATOM 4354 C CA . SER B 1 173 ? -8.773 -30.823 -21.356 1.00 26.69 157 SER B CA 1
ATOM 4355 C C . SER B 1 173 ? -9.813 -31.936 -21.457 1.00 27.94 157 SER B C 1
ATOM 4356 O O . SER B 1 173 ? -10.124 -32.610 -20.471 1.00 21.19 157 SER B O 1
ATOM 4359 N N . ALA B 1 174 ? -10.309 -32.147 -22.681 1.00 30.58 158 ALA B N 1
ATOM 4360 C CA . ALA B 1 174 ? -11.255 -33.224 -22.984 1.00 31.58 158 ALA B CA 1
ATOM 4361 C C . ALA B 1 174 ? -10.733 -34.606 -22.595 1.00 28.56 158 ALA B C 1
ATOM 4362 O O . ALA B 1 174 ? -11.445 -35.415 -21.979 1.00 25.42 158 ALA B O 1
ATOM 4364 N N . ARG B 1 175 ? -9.465 -34.851 -22.874 1.00 26.21 159 ARG B N 1
ATOM 4365 C CA . ARG B 1 175 ? -8.811 -36.136 -22.591 1.00 25.23 159 ARG B CA 1
ATOM 4366 C C . ARG B 1 175 ? -8.547 -36.388 -21.119 1.00 23.28 159 ARG B C 1
ATOM 4367 O O . ARG B 1 175 ? -8.751 -37.495 -20.606 1.00 22.88 159 ARG B O 1
ATOM 4375 N N . VAL B 1 176 ? -8.078 -35.359 -20.427 1.00 24.08 160 VAL B N 1
ATOM 4376 C CA . VAL B 1 176 ? -7.954 -35.436 -18.987 1.00 20.59 160 VAL B CA 1
ATOM 4377 C C . VAL B 1 176 ? -9.346 -35.658 -18.371 1.00 18.86 160 VAL B C 1
ATOM 4378 O O . VAL B 1 176 ? -9.483 -36.493 -17.470 1.00 19.40 160 VAL B O 1
ATOM 4382 N N . GLY B 1 177 ? -10.337 -34.910 -18.828 1.00 18.56 161 GLY B N 1
ATOM 4383 C CA . GLY B 1 177 ? -11.713 -35.088 -18.421 1.00 19.90 161 GLY B CA 1
ATOM 4384 C C . GLY B 1 177 ? -12.205 -36.524 -18.554 1.00 20.66 161 GLY B C 1
ATOM 4385 O O . GLY B 1 177 ? -12.912 -37.043 -17.672 1.00 17.70 161 GLY B O 1
ATOM 4386 N N . GLY B 1 178 ? -11.804 -37.184 -19.643 1.00 18.39 162 GLY B N 1
ATOM 4387 C CA . GLY B 1 178 ? -12.110 -38.593 -19.854 1.00 18.72 162 GLY B CA 1
ATOM 4388 C C . GLY B 1 178 ? -11.553 -39.472 -18.792 1.00 16.78 162 GLY B C 1
ATOM 4389 O O . GLY B 1 178 ? -12.221 -40.380 -18.292 1.00 17.65 162 GLY B O 1
ATOM 4390 N N . ASP B 1 179 ? -10.329 -39.212 -18.419 1.00 16.50 163 ASP B N 1
ATOM 4391 C CA . ASP B 1 179 ? -9.690 -39.985 -17.365 1.00 17.04 163 ASP B CA 1
ATOM 4392 C C . ASP B 1 179 ? -10.392 -39.768 -16.002 1.00 16.45 163 ASP B C 1
ATOM 4393 O O . ASP B 1 179 ? -10.496 -40.688 -15.206 1.00 17.19 163 ASP B O 1
ATOM 4398 N N . TYR B 1 180 ? -10.811 -38.524 -15.758 1.00 16.67 164 TYR B N 1
ATOM 4399 C CA . TYR B 1 180 ? -11.458 -38.176 -14.464 1.00 17.41 164 TYR B CA 1
ATOM 4400 C C . TYR B 1 180 ? -12.840 -38.858 -14.413 1.00 17.55 164 TYR B C 1
ATOM 4401 O O . TYR B 1 180 ? -13.159 -39.523 -13.430 1.00 16.05 164 TYR B O 1
ATOM 4410 N N . LEU B 1 181 ? -13.612 -38.745 -15.486 1.00 16.62 165 LEU B N 1
ATOM 4411 C CA . LEU B 1 181 ? -14.894 -39.430 -15.574 1.00 18.54 165 LEU B CA 1
ATOM 4412 C C . LEU B 1 181 ? -14.771 -40.934 -15.495 1.00 17.62 165 LEU B C 1
ATOM 4413 O O . LEU B 1 181 ? -15.716 -41.656 -15.033 1.00 16.53 165 LEU B O 1
ATOM 4418 N N . ALA B 1 182 ? -13.600 -41.467 -15.898 1.00 17.54 166 ALA B N 1
ATOM 4419 C CA . ALA B 1 182 ? -13.359 -42.933 -15.752 1.00 15.87 166 ALA B CA 1
ATOM 4420 C C . ALA B 1 182 ? -13.404 -43.416 -14.331 1.00 14.78 166 ALA B C 1
ATOM 4421 O O . ALA B 1 182 ? -13.397 -44.599 -14.109 1.00 14.00 166 ALA B O 1
ATOM 4423 N N . ARG B 1 183 ? -13.316 -42.508 -13.340 1.00 15.53 167 ARG B N 1
ATOM 4424 C CA . ARG B 1 183 ? -13.565 -42.868 -11.929 1.00 15.46 167 ARG B CA 1
ATOM 4425 C C . ARG B 1 183 ? -14.927 -43.540 -11.718 1.00 14.61 167 ARG B C 1
ATOM 4426 O O . ARG B 1 183 ? -15.143 -44.188 -10.683 1.00 18.35 167 ARG B O 1
ATOM 4434 N N . ALA B 1 184 ? -15.818 -43.403 -12.673 1.00 14.01 168 ALA B N 1
ATOM 4435 C CA . ALA B 1 184 ? -17.160 -44.015 -12.652 1.00 13.52 168 ALA B CA 1
ATOM 4436 C C . ALA B 1 184 ? -17.170 -45.448 -13.161 1.00 15.02 168 ALA B C 1
ATOM 4437 O O . ALA B 1 184 ? -18.145 -46.240 -12.944 1.00 13.79 168 ALA B O 1
ATOM 4439 N N . ALA B 1 185 ? -16.096 -45.786 -13.888 1.00 15.95 169 ALA B N 1
ATOM 4440 C CA . ALA B 1 185 ? -15.940 -47.123 -14.412 1.00 14.17 169 ALA B CA 1
ATOM 4441 C C . ALA B 1 185 ? -15.290 -48.021 -13.406 1.00 14.63 169 ALA B C 1
ATOM 4442 O O . ALA B 1 185 ? -14.913 -47.605 -12.338 1.00 15.64 169 ALA B O 1
ATOM 4444 N N . ASP B 1 186 ? -15.060 -49.291 -13.777 1.00 16.07 170 ASP B N 1
ATOM 4445 C CA . ASP B 1 186 ? -14.127 -50.143 -13.020 1.00 16.87 170 ASP B CA 1
ATOM 4446 C C . ASP B 1 186 ? -12.763 -49.733 -13.538 1.00 17.76 170 ASP B C 1
ATOM 4447 O O . ASP B 1 186 ? -12.365 -50.191 -14.603 1.00 17.97 170 ASP B O 1
ATOM 4452 N N . TYR B 1 187 ? -12.122 -48.764 -12.881 1.00 17.43 171 TYR B N 1
ATOM 4453 C CA . TYR B 1 187 ? -10.985 -48.077 -13.470 1.00 17.89 171 TYR B CA 1
ATOM 4454 C C . TYR B 1 187 ? -9.858 -49.060 -13.854 1.00 18.52 171 TYR B C 1
ATOM 4455 O O . TYR B 1 187 ? -9.362 -49.011 -14.971 1.00 18.55 171 TYR B O 1
ATOM 4464 N N . GLN B 1 188 ? -9.475 -49.945 -12.944 1.00 19.57 172 GLN B N 1
ATOM 4465 C CA . GLN B 1 188 ? -8.416 -50.953 -13.222 1.00 21.42 172 GLN B CA 1
ATOM 4466 C C . GLN B 1 188 ? -8.752 -51.761 -14.445 1.00 21.88 172 GLN B C 1
ATOM 4467 O O . GLN B 1 188 ? -7.889 -52.043 -15.236 1.00 24.15 172 GLN B O 1
ATOM 4473 N N . ARG B 1 189 ? -10.025 -52.113 -14.620 1.00 20.77 173 ARG B N 1
ATOM 4474 C CA . ARG B 1 189 ? -10.449 -52.972 -15.701 1.00 21.31 173 ARG B CA 1
ATOM 4475 C C . ARG B 1 189 ? -10.684 -52.212 -16.999 1.00 20.83 173 ARG B C 1
ATOM 4476 O O . ARG B 1 189 ? -10.457 -52.750 -18.085 1.00 19.01 173 ARG B O 1
ATOM 4484 N N . GLN B 1 190 ? -11.190 -50.979 -16.920 1.00 16.85 174 GLN B N 1
ATOM 4485 C CA . GLN B 1 190 ? -11.773 -50.328 -18.075 1.00 15.92 174 GLN B CA 1
ATOM 4486 C C . GLN B 1 190 ? -11.086 -49.076 -18.586 1.00 17.04 174 GLN B C 1
ATOM 4487 O O . GLN B 1 190 ? -11.356 -48.636 -19.710 1.00 16.80 174 GLN B O 1
ATOM 4493 N N . ARG B 1 191 ? -10.260 -48.433 -17.772 1.00 16.32 175 ARG B N 1
ATOM 4494 C CA . ARG B 1 191 ? -9.592 -47.198 -18.217 1.00 15.24 175 ARG B CA 1
ATOM 4495 C C . ARG B 1 191 ? -8.739 -47.469 -19.509 1.00 17.64 175 ARG B C 1
ATOM 4496 O O . ARG B 1 191 ? -8.676 -46.587 -20.419 1.00 17.18 175 ARG B O 1
ATOM 4504 N N . GLN B 1 192 ? -8.181 -48.686 -19.573 1.00 17.49 176 GL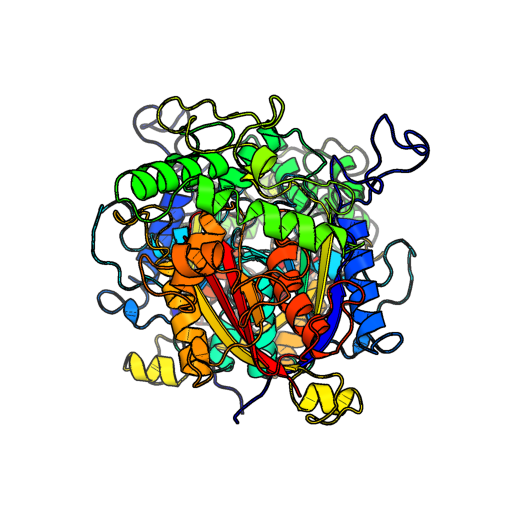N B N 1
ATOM 4505 C CA . GLN B 1 192 ? -7.420 -49.180 -20.771 1.00 19.14 176 GLN B CA 1
ATOM 4506 C C . GLN B 1 192 ? -8.186 -49.058 -22.097 1.00 21.97 176 GLN B C 1
ATOM 4507 O O . GLN B 1 192 ? -7.562 -48.950 -23.193 1.00 22.05 176 GLN B O 1
ATOM 4513 N N . LEU B 1 193 ? -9.512 -49.057 -22.059 1.00 20.02 177 LEU B N 1
ATOM 4514 C CA . LEU B 1 193 ? -10.277 -48.985 -23.310 1.00 21.61 177 LEU B CA 1
ATOM 4515 C C . LEU B 1 193 ? -9.927 -47.789 -24.188 1.00 23.90 177 LEU B C 1
ATOM 4516 O O . LEU B 1 193 ? -9.758 -47.946 -25.402 1.00 22.91 177 LEU B O 1
ATOM 4521 N N . ASP B 1 194 ? -9.820 -46.608 -23.581 1.00 20.93 178 ASP B N 1
ATOM 4522 C CA . ASP B 1 194 ? -9.587 -45.374 -24.281 1.00 21.11 178 ASP B CA 1
ATOM 4523 C C . ASP B 1 194 ? -9.479 -44.252 -23.240 1.00 21.69 178 ASP B C 1
ATOM 4524 O O . ASP B 1 194 ? -10.151 -44.334 -22.193 1.00 20.39 178 ASP B O 1
ATOM 4529 N N . ASP B 1 195 ? -8.729 -43.212 -23.537 1.00 19.88 179 ASP B N 1
ATOM 4530 C CA . ASP B 1 195 ? -8.783 -41.964 -22.746 1.00 20.55 179 ASP B CA 1
ATOM 4531 C C . ASP B 1 195 ? -10.217 -41.486 -22.525 1.00 20.26 179 ASP B C 1
ATOM 4532 O O . ASP B 1 195 ? -10.581 -41.046 -21.415 1.00 21.26 179 ASP B O 1
ATOM 4537 N N . PHE B 1 196 ? -11.008 -41.561 -23.592 1.00 19.47 180 PHE B N 1
ATOM 4538 C CA . PHE B 1 196 ? -12.400 -41.272 -23.533 1.00 19.61 180 PHE B CA 1
ATOM 4539 C C . PHE B 1 196 ? -13.170 -42.543 -23.083 1.00 17.75 180 PHE B C 1
ATOM 4540 O O . PHE B 1 196 ? -13.896 -43.163 -23.855 1.00 22.68 180 PHE B O 1
ATOM 4548 N N . THR B 1 197 ? -12.967 -42.941 -21.826 1.00 16.21 181 THR B N 1
ATOM 4549 C CA . THR B 1 197 ? -13.396 -44.235 -21.365 1.00 16.94 181 THR B CA 1
ATOM 4550 C C . THR B 1 197 ? -14.912 -44.431 -21.508 1.00 16.94 181 THR B C 1
ATOM 4551 O O . THR B 1 197 ? -15.389 -45.428 -22.031 1.00 17.49 181 THR B O 1
ATOM 4555 N N . PHE B 1 198 ? -15.681 -43.425 -21.098 1.00 19.21 182 PHE B N 1
ATOM 4556 C CA . PHE B 1 198 ? -17.164 -43.521 -21.200 1.00 18.57 182 PHE B CA 1
ATOM 4557 C C . PHE B 1 198 ? -17.705 -43.450 -22.609 1.00 17.51 182 PHE B C 1
ATOM 4558 O O . PHE B 1 198 ? -18.558 -44.272 -22.998 1.00 17.86 182 PHE B O 1
ATOM 4566 N N . PRO B 1 199 ? -17.183 -42.535 -23.408 1.00 18.41 183 PRO B N 1
ATOM 4567 C CA . PRO B 1 199 ? -17.580 -42.603 -24.834 1.00 18.36 183 PRO B CA 1
ATOM 4568 C C . PRO B 1 199 ? -17.297 -43.998 -25.426 1.00 19.24 183 PRO B C 1
ATOM 4569 O O . PRO B 1 199 ? -18.145 -44.557 -26.132 1.00 19.11 183 PRO B O 1
ATOM 4573 N N . CYS B 1 200 ? -16.179 -44.589 -25.029 1.00 18.44 184 CYS B N 1
ATOM 4574 C CA . CYS B 1 200 ? -15.830 -45.920 -25.539 1.00 17.91 184 CYS B CA 1
ATOM 4575 C C . CYS B 1 200 ? -16.723 -47.021 -25.031 1.00 18.20 184 CYS B C 1
ATOM 4576 O O . CYS B 1 200 ? -17.127 -47.934 -25.777 1.00 17.75 184 CYS B O 1
ATOM 4579 N N . LEU B 1 201 ? -17.094 -46.955 -23.763 1.00 16.47 185 LEU B N 1
ATOM 4580 C CA . LEU B 1 201 ? -18.031 -47.929 -23.211 1.00 16.84 185 LEU B CA 1
ATOM 4581 C C . LEU B 1 201 ? -19.384 -47.855 -23.913 1.00 16.89 185 LEU B C 1
ATOM 4582 O O . LEU B 1 201 ? -20.049 -48.879 -24.099 1.00 19.41 185 LEU B O 1
ATOM 4587 N N . PHE B 1 202 ? -19.821 -46.665 -24.291 1.00 18.01 186 PHE B N 1
ATOM 4588 C CA . PHE B 1 202 ? -21.089 -46.562 -25.008 1.00 18.07 186 PHE B CA 1
ATOM 4589 C C . PHE B 1 202 ? -20.973 -46.909 -26.507 1.00 20.78 186 PHE B C 1
ATOM 4590 O O . PHE B 1 202 ? -21.923 -47.454 -27.085 1.00 19.27 186 PHE B O 1
ATOM 4598 N N . ALA B 1 203 ? -19.827 -46.595 -27.102 1.00 20.53 187 ALA B N 1
ATOM 4599 C CA . ALA B 1 203 ? -19.499 -47.070 -28.476 1.00 19.72 187 ALA B CA 1
ATOM 4600 C C . ALA B 1 203 ? -19.530 -48.581 -28.522 1.00 19.28 187 ALA B C 1
ATOM 4601 O O . ALA B 1 203 ? -20.048 -49.162 -29.487 1.00 21.72 187 ALA B O 1
ATOM 4603 N N . LYS B 1 204 ? -19.046 -49.227 -27.472 1.00 19.56 188 LYS B N 1
ATOM 4604 C CA . LYS B 1 204 ? -19.047 -50.678 -27.338 1.00 19.29 188 LYS B CA 1
ATOM 4605 C C . LYS B 1 204 ? -20.477 -51.212 -27.275 1.00 22.74 188 LYS B C 1
ATOM 4606 O O . LYS B 1 204 ? -20.780 -52.231 -27.904 1.00 20.72 188 LYS B O 1
ATOM 4612 N N . ARG B 1 205 ? -21.375 -50.566 -26.506 1.00 18.73 189 ARG B N 1
ATOM 4613 C CA . ARG B 1 205 ? -22.774 -50.966 -26.554 1.00 19.16 189 ARG B CA 1
ATOM 4614 C C . ARG B 1 205 ? -23.310 -50.860 -27.969 1.00 18.38 189 ARG B C 1
ATOM 4615 O O . ARG B 1 205 ? -24.030 -51.758 -28.426 1.00 20.55 189 ARG B O 1
ATOM 4623 N N . MET B 1 206 ? -23.043 -49.747 -28.623 1.00 18.69 190 MET B N 1
ATOM 4624 C CA . MET B 1 206 ? -23.597 -49.470 -29.966 1.00 19.96 190 MET B CA 1
ATOM 4625 C C . MET B 1 206 ? -23.157 -50.504 -31.015 1.00 20.58 190 MET B C 1
ATOM 4626 O O . MET B 1 206 ? -23.920 -50.817 -31.922 1.00 19.01 190 MET B O 1
ATOM 4631 N N . LYS B 1 207 ? -21.939 -50.968 -30.905 1.00 22.46 191 LYS B N 1
ATOM 4632 C CA . LYS B 1 207 ? -21.498 -52.085 -31.813 1.00 24.41 191 LYS B CA 1
ATOM 4633 C C . LYS B 1 207 ? -22.434 -53.289 -31.634 1.00 24.82 191 LYS B C 1
ATOM 4634 O O . LYS B 1 207 ? -22.904 -53.884 -32.599 1.00 23.90 191 LYS B O 1
ATOM 4640 N N . TYR B 1 208 ? -22.680 -53.683 -30.385 1.00 23.42 192 TYR B N 1
ATOM 4641 C CA . TYR B 1 208 ? -23.484 -54.851 -30.096 1.00 21.85 192 TYR B CA 1
ATOM 4642 C C . TYR B 1 208 ? -24.913 -54.633 -30.487 1.00 22.82 192 TYR B C 1
ATOM 4643 O O . TYR B 1 208 ? -25.585 -55.540 -31.036 1.00 23.88 192 TYR B O 1
ATOM 4652 N N . ILE B 1 209 ? -25.378 -53.414 -30.244 1.00 20.63 193 ILE B N 1
ATOM 4653 C CA . ILE B 1 209 ? -26.713 -52.968 -30.624 1.00 19.20 193 ILE B CA 1
ATOM 4654 C C . ILE B 1 209 ? -26.904 -53.074 -32.161 1.00 20.75 193 ILE B C 1
ATOM 4655 O O . ILE B 1 209 ? -27.912 -53.601 -32.633 1.00 23.15 193 ILE B O 1
ATOM 4660 N N . ALA B 1 210 ? -25.946 -52.557 -32.923 1.00 22.89 194 ALA B N 1
ATOM 4661 C CA . ALA B 1 210 ? -26.009 -52.632 -34.393 1.00 26.10 194 ALA B CA 1
ATOM 4662 C C . ALA B 1 210 ? -25.972 -54.107 -34.846 1.00 27.42 194 ALA B C 1
ATOM 4663 O O . ALA B 1 210 ? -26.770 -54.525 -35.672 1.00 30.18 194 ALA B O 1
ATOM 4665 N N . GLU B 1 211 ? -25.112 -54.912 -34.241 1.00 29.45 195 GLU B N 1
ATOM 4666 C CA . GLU B 1 211 ? -25.068 -56.352 -34.560 1.00 32.00 195 GLU B CA 1
ATOM 4667 C C . GLU B 1 211 ? -26.373 -57.075 -34.275 1.00 36.20 195 GLU B C 1
ATOM 4668 O O . GLU B 1 211 ? -26.646 -58.092 -34.901 1.00 33.91 195 GLU B O 1
ATOM 4674 N N . HIS B 1 212 ? -27.187 -56.583 -33.331 1.00 27.94 196 HIS B N 1
ATOM 4675 C CA . HIS B 1 212 ? -28.449 -57.222 -33.064 1.00 26.24 196 HIS B CA 1
ATOM 4676 C C . HIS B 1 212 ? -29.622 -56.473 -33.628 1.00 24.35 196 HIS B C 1
ATOM 4677 O O . HIS B 1 212 ? -30.735 -56.740 -33.233 1.00 25.78 196 HIS B O 1
ATOM 4684 N N . ASN B 1 213 ? -29.362 -55.539 -34.537 1.00 22.85 197 ASN B N 1
ATOM 4685 C CA A ASN B 1 213 ? -30.408 -54.751 -35.186 0.50 25.52 197 ASN B CA 1
ATOM 4686 C CA B ASN B 1 213 ? -30.387 -54.732 -35.204 0.50 25.76 197 ASN B CA 1
ATOM 4687 C C . ASN B 1 213 ? -31.347 -54.035 -34.208 1.00 26.13 197 ASN B C 1
ATOM 4688 O O . ASN B 1 213 ? -32.526 -53.844 -34.497 1.00 25.07 197 ASN B O 1
ATOM 4697 N N . HIS B 1 214 ? -30.828 -53.633 -33.055 1.00 25.63 198 HIS B N 1
ATOM 4698 C CA . HIS B 1 214 ? -31.700 -53.118 -31.975 1.00 22.88 198 HIS B CA 1
ATOM 4699 C C . HIS B 1 214 ? -32.139 -51.710 -32.272 1.00 20.95 198 HIS B C 1
ATOM 4700 O O . HIS B 1 214 ? -33.315 -51.373 -32.107 1.00 20.45 198 HIS B O 1
ATOM 4707 N N . PHE B 1 215 ? -31.187 -50.890 -32.715 1.00 18.38 199 PHE B N 1
ATOM 4708 C CA . PHE B 1 215 ? -31.409 -49.647 -33.415 1.00 18.82 199 PHE B CA 1
ATOM 4709 C C . PHE B 1 215 ? -30.153 -49.275 -34.156 1.00 17.36 199 PHE B C 1
ATOM 4710 O O . PHE B 1 215 ? -29.152 -50.005 -34.062 1.00 20.25 199 PHE B O 1
ATOM 4718 N N . THR B 1 216 ? -30.188 -48.173 -34.880 1.00 19.08 200 THR B N 1
ATOM 4719 C CA . THR B 1 216 ? -29.082 -47.732 -35.742 1.00 19.34 200 THR B CA 1
ATOM 4720 C C . THR B 1 216 ? -28.456 -46.413 -35.372 1.00 22.89 200 THR B C 1
ATOM 4721 O O . THR B 1 216 ? -28.992 -45.635 -34.557 1.00 20.58 200 THR B O 1
ATOM 4725 N N . MET B 1 217 ? -27.351 -46.120 -36.036 1.00 22.49 201 MET B N 1
ATOM 4726 C CA . MET B 1 217 ? -26.713 -44.807 -35.913 1.00 21.67 201 MET B CA 1
ATOM 4727 C C . MET B 1 217 ? -27.550 -43.681 -36.525 1.00 23.45 201 MET B C 1
ATOM 4728 O O . MET B 1 217 ? -27.335 -42.511 -36.218 1.00 20.86 201 MET B O 1
ATOM 4733 N N . GLU B 1 218 ? -28.521 -44.011 -37.385 1.00 21.92 202 GLU B N 1
ATOM 4734 C CA . GLU B 1 218 ? -29.421 -43.001 -37.861 1.00 22.24 202 GLU B CA 1
ATOM 4735 C C . GLU B 1 218 ? -30.450 -42.645 -36.761 1.00 19.81 202 GLU B C 1
ATOM 4736 O O . GLU B 1 218 ? -30.803 -41.491 -36.586 1.00 21.12 202 GLU B O 1
ATOM 4742 N N . ASP B 1 219 ? -30.897 -43.635 -36.044 1.00 18.37 203 ASP B N 1
ATOM 4743 C CA . ASP B 1 219 ? -31.743 -43.408 -34.872 1.00 21.04 203 ASP B CA 1
ATOM 4744 C C . ASP B 1 219 ? -31.088 -42.510 -33.801 1.00 21.09 203 ASP B C 1
ATOM 4745 O O . ASP B 1 219 ? -31.739 -41.610 -33.265 1.00 19.83 203 ASP B O 1
ATOM 4750 N N . THR B 1 220 ? -29.813 -42.717 -33.547 1.00 21.40 204 THR B N 1
ATOM 4751 C CA . THR B 1 220 ? -29.107 -41.939 -32.548 1.00 20.90 204 THR B CA 1
ATOM 4752 C C . THR B 1 220 ? -28.873 -40.507 -33.066 1.00 24.53 204 THR B C 1
ATOM 4753 O O . THR B 1 220 ? -28.884 -39.554 -32.263 1.00 23.04 204 THR B O 1
ATOM 4757 N N . ALA B 1 221 ? -28.718 -40.332 -34.393 1.00 20.26 205 ALA B N 1
ATOM 4758 C CA . ALA B 1 221 ? -28.660 -38.998 -34.992 1.00 19.14 205 ALA B CA 1
ATOM 4759 C C . ALA B 1 221 ? -29.951 -38.258 -34.762 1.00 20.60 205 ALA B C 1
ATOM 4760 O O . ALA B 1 221 ? -29.957 -37.021 -34.501 1.00 22.83 205 ALA B O 1
ATOM 4762 N N . ARG B 1 222 ? -31.051 -38.975 -34.884 1.00 19.75 206 ARG B N 1
ATOM 4763 C CA A ARG B 1 222 ? -32.360 -38.375 -34.645 0.50 21.93 206 ARG B CA 1
ATOM 4764 C CA B ARG B 1 222 ? -32.361 -38.402 -34.622 0.50 21.81 206 ARG B CA 1
ATOM 4765 C C . ARG B 1 222 ? -32.508 -37.895 -33.171 1.00 21.00 206 ARG B C 1
ATOM 4766 O O . ARG B 1 222 ? -33.190 -36.898 -32.923 1.00 22.03 206 ARG B O 1
ATOM 4781 N N . VAL B 1 223 ? -31.900 -38.627 -32.222 1.00 19.69 207 VAL B N 1
ATOM 4782 C CA . VAL B 1 223 ? -31.943 -38.223 -30.785 1.00 19.27 207 VAL B CA 1
ATOM 4783 C C . VAL B 1 223 ? -31.226 -36.881 -30.695 1.00 17.99 207 VAL B C 1
ATOM 4784 O O . VAL B 1 223 ? -31.792 -35.908 -30.164 1.00 20.12 207 VAL B O 1
ATOM 4788 N N . ALA B 1 224 ? -30.031 -36.787 -31.267 1.00 18.09 208 ALA B N 1
ATOM 4789 C CA . ALA B 1 224 ? -29.275 -35.533 -31.224 1.00 19.59 208 ALA B CA 1
ATOM 4790 C C . ALA B 1 224 ? -30.025 -34.390 -31.847 1.00 21.05 208 ALA B C 1
ATOM 4791 O O . ALA B 1 224 ? -30.058 -33.250 -31.304 1.00 20.20 208 ALA B O 1
ATOM 4793 N N . ALA B 1 225 ? -30.676 -34.650 -32.976 1.00 21.12 209 ALA B N 1
ATOM 4794 C CA . ALA B 1 225 ? -31.353 -33.571 -33.676 1.00 21.29 209 ALA B CA 1
ATOM 4795 C C . ALA B 1 225 ? -32.453 -32.998 -32.763 1.00 20.24 209 ALA B C 1
ATOM 4796 O O . ALA B 1 225 ? -32.638 -31.784 -32.708 1.00 21.76 209 ALA B O 1
ATOM 4798 N N . LYS B 1 226 ? -33.222 -33.866 -32.120 1.00 20.60 210 LYS B N 1
ATOM 4799 C CA . LYS B 1 226 ? -34.289 -33.436 -31.186 1.00 19.88 210 LYS B CA 1
ATOM 4800 C C . LYS B 1 226 ? -33.659 -32.650 -29.993 1.00 20.15 210 LYS B C 1
ATOM 4801 O O . LYS B 1 226 ? -34.171 -31.595 -29.633 1.00 20.22 210 LYS B O 1
ATOM 4807 N N . ALA B 1 227 ? -32.558 -33.152 -29.424 1.00 18.39 211 ALA B N 1
ATOM 4808 C CA . ALA B 1 227 ? -31.908 -32.474 -28.296 1.00 19.23 211 ALA B CA 1
ATOM 4809 C C . ALA B 1 227 ? -31.487 -31.066 -28.650 1.00 20.53 211 ALA B C 1
ATOM 4810 O O . ALA B 1 227 ? -31.739 -30.106 -27.904 1.00 20.20 211 ALA B O 1
ATOM 4812 N N . TYR B 1 228 ? -30.774 -30.931 -29.767 1.00 19.72 212 TYR B N 1
ATOM 4813 C CA . TYR B 1 228 ? -30.322 -29.607 -30.181 1.00 20.65 212 TYR B CA 1
ATOM 4814 C C . TYR B 1 228 ? -31.466 -28.684 -30.592 1.00 19.68 212 TYR B C 1
ATOM 4815 O O . TYR B 1 228 ? -31.400 -27.469 -30.289 1.00 20.90 212 TYR B O 1
ATOM 4824 N N . ALA B 1 229 ? -32.532 -29.212 -31.206 1.00 20.17 213 ALA B N 1
ATOM 4825 C CA . ALA B 1 229 ? -33.696 -28.384 -31.475 1.00 21.76 213 ALA B CA 1
ATOM 4826 C C . ALA B 1 229 ? -34.331 -27.876 -30.154 1.00 22.75 213 ALA B C 1
ATOM 4827 O O . ALA B 1 229 ? -34.725 -26.717 -30.064 1.00 19.77 213 ALA B O 1
ATOM 4829 N N . ASN B 1 230 ? -34.446 -28.759 -29.174 1.00 20.06 214 ASN B N 1
ATOM 4830 C CA . ASN B 1 230 ? -35.027 -28.383 -27.890 1.00 19.55 214 ASN B CA 1
ATOM 4831 C C . ASN B 1 230 ? -34.135 -27.370 -27.165 1.00 19.44 214 ASN B C 1
ATOM 4832 O O . ASN B 1 230 ? -34.628 -26.384 -26.624 1.00 21.23 214 ASN B O 1
ATOM 4837 N N . GLY B 1 231 ? -32.827 -27.597 -27.174 1.00 17.76 215 GLY B N 1
ATOM 4838 C CA . GLY B 1 231 ? -31.873 -26.680 -26.554 1.00 20.25 215 GLY B CA 1
ATOM 4839 C C . GLY B 1 231 ? -31.903 -25.281 -27.165 1.00 24.63 215 GLY B C 1
ATOM 4840 O O . GLY B 1 231 ? -31.700 -24.275 -26.445 1.00 23.10 215 GLY B O 1
ATOM 4841 N N . ASN B 1 232 ? -32.186 -25.208 -28.484 1.00 22.80 216 ASN B N 1
ATOM 4842 C CA . ASN B 1 232 ? -32.345 -23.910 -29.154 1.00 23.04 216 ASN B CA 1
ATOM 4843 C C . ASN B 1 232 ? -33.512 -23.092 -28.588 1.00 23.09 216 ASN B C 1
ATOM 4844 O O . ASN B 1 232 ? -33.564 -21.879 -28.807 1.00 22.64 216 ASN B O 1
ATOM 4849 N N . LYS B 1 233 ? -34.454 -23.737 -27.906 1.00 21.18 217 LYS B N 1
ATOM 4850 C CA . LYS B 1 233 ? -35.539 -23.041 -27.226 1.00 22.34 217 LYS B CA 1
ATOM 4851 C C . LYS B 1 233 ? -35.280 -22.768 -25.717 1.00 23.31 217 LYS B C 1
ATOM 4852 O O . LYS B 1 233 ? -36.183 -22.248 -25.023 1.00 21.79 217 LYS B O 1
ATOM 4858 N N . ASN B 1 234 ? -34.082 -23.107 -25.246 1.00 22.08 218 ASN B N 1
ATOM 4859 C CA . ASN B 1 234 ? -33.719 -23.051 -23.789 1.00 21.61 218 ASN B CA 1
ATOM 4860 C C . ASN B 1 234 ? -32.475 -22.227 -23.486 1.00 20.80 218 ASN B C 1
ATOM 4861 O O . ASN B 1 234 ? -31.355 -22.667 -23.665 1.00 20.51 218 ASN B O 1
ATOM 4866 N N . PRO B 1 235 ? -32.658 -20.973 -23.025 1.00 23.60 219 PRO B N 1
ATOM 4867 C CA . PRO B 1 235 ? -31.527 -20.073 -22.746 1.00 23.34 219 PRO B CA 1
ATOM 4868 C C . PRO B 1 235 ? -30.540 -20.566 -21.698 1.00 20.96 219 PRO B C 1
ATOM 4869 O O . PRO B 1 235 ? -29.426 -20.092 -21.637 1.00 21.68 219 PRO B O 1
ATOM 4873 N N . LEU B 1 236 ? -30.926 -21.557 -20.907 1.00 22.32 220 LEU B N 1
ATOM 4874 C CA . LEU B 1 236 ? -29.985 -22.168 -19.926 1.00 20.80 220 LEU B CA 1
ATOM 4875 C C . LEU B 1 236 ? -29.096 -23.236 -20.548 1.00 19.52 220 LEU B C 1
ATOM 4876 O O . LEU B 1 236 ? -28.089 -23.613 -19.956 1.00 18.76 220 LEU B O 1
ATOM 4881 N N . ALA B 1 237 ? -29.457 -23.744 -21.730 1.00 19.38 221 ALA B N 1
ATOM 4882 C CA . ALA B 1 237 ? -28.707 -24.857 -22.366 1.00 18.65 221 ALA B CA 1
ATOM 4883 C C . ALA B 1 237 ? -27.332 -24.456 -22.810 1.00 19.42 221 ALA B C 1
ATOM 4884 O O . ALA B 1 237 ? -27.166 -23.425 -23.496 1.00 20.57 221 ALA B O 1
ATOM 4886 N N . HIS B 1 238 ? -26.328 -25.260 -22.429 1.00 17.86 222 HIS B N 1
ATOM 4887 C CA . HIS B 1 238 ? -24.941 -25.149 -22.889 1.00 19.22 222 HIS B CA 1
ATOM 4888 C C . HIS B 1 238 ? -24.936 -24.912 -24.396 1.00 22.37 222 HIS B C 1
ATOM 4889 O O . HIS B 1 238 ? -24.218 -24.038 -24.881 1.00 21.76 222 HIS B O 1
ATOM 4896 N N . MET B 1 239 ? -25.703 -25.722 -25.129 1.00 22.81 223 MET B N 1
ATOM 4897 C CA . MET B 1 239 ? -25.647 -25.670 -26.605 1.00 24.26 223 MET B CA 1
ATOM 4898 C C . MET B 1 239 ? -26.797 -24.864 -27.198 1.00 21.06 223 MET B C 1
ATOM 4899 O O . MET B 1 239 ? -27.108 -24.981 -28.401 1.00 24.66 223 MET B O 1
ATOM 4904 N N . HIS B 1 240 ? -27.393 -23.967 -26.402 1.00 20.72 224 HIS B N 1
ATOM 4905 C CA . HIS B 1 240 ? -28.486 -23.129 -26.862 1.00 21.70 224 HIS B CA 1
ATOM 4906 C C . HIS B 1 240 ? -28.284 -22.517 -28.241 1.00 22.34 224 HIS B C 1
ATOM 4907 O O . HIS B 1 240 ? -29.227 -22.472 -29.020 1.00 21.21 224 HIS B O 1
ATOM 4914 N N . THR B 1 241 ? -27.089 -21.986 -28.483 1.00 24.16 225 THR B N 1
ATOM 4915 C CA . THR B 1 241 ? -26.814 -21.259 -29.742 1.00 27.25 225 THR B CA 1
ATOM 4916 C C . THR B 1 241 ? -26.350 -22.174 -30.894 1.00 30.02 225 THR B C 1
ATOM 4917 O O . THR B 1 241 ? -26.148 -21.691 -32.017 1.00 28.10 225 THR B O 1
ATOM 4921 N N . ARG B 1 242 ? -26.183 -23.481 -30.657 1.00 27.94 226 ARG B N 1
ATOM 4922 C CA . ARG B 1 242 ? -25.669 -24.357 -31.693 1.00 28.08 226 ARG B CA 1
ATOM 4923 C C . ARG B 1 242 ? -26.828 -25.025 -32.397 1.00 29.12 226 ARG B C 1
ATOM 4924 O O . ARG B 1 242 ? -27.650 -25.682 -31.770 1.00 25.98 226 ARG B O 1
ATOM 4932 N N . LYS B 1 243 ? -26.915 -24.824 -33.722 1.00 29.26 227 LYS B N 1
ATOM 4933 C CA . LYS B 1 243 ? -27.983 -25.422 -34.500 1.00 30.01 227 LYS B CA 1
ATOM 4934 C C . LYS B 1 243 ? -27.394 -26.590 -35.300 1.00 28.57 227 LYS B C 1
ATOM 4935 O O . LYS B 1 243 ? -26.344 -26.460 -35.911 1.00 29.55 227 LYS B O 1
ATOM 4941 N N . LEU B 1 244 ? -28.028 -27.750 -35.223 1.00 26.51 228 LEU B N 1
ATOM 4942 C CA . LEU B 1 244 ? -27.518 -28.939 -35.909 1.00 26.84 228 LEU B CA 1
ATOM 4943 C C . LEU B 1 244 ? -28.683 -29.632 -36.595 1.00 26.82 228 LEU B C 1
ATOM 4944 O O . LEU B 1 244 ? -29.719 -29.874 -35.977 1.00 27.19 228 LEU B O 1
ATOM 4949 N N . THR B 1 245 ? -28.575 -29.881 -37.915 1.00 27.36 229 THR B N 1
ATOM 4950 C CA . THR B 1 245 ? -29.623 -30.631 -38.603 1.00 25.54 229 THR B CA 1
ATOM 4951 C C . THR B 1 245 ? -29.420 -32.116 -38.287 1.00 24.43 229 THR B C 1
ATOM 4952 O O . THR B 1 245 ? -28.347 -32.553 -37.867 1.00 28.25 229 THR B O 1
ATOM 4956 N N . PHE B 1 246 ? -30.457 -32.894 -38.495 1.00 27.12 230 PHE B N 1
ATOM 4957 C CA . PHE B 1 246 ? -30.345 -34.361 -38.522 1.00 28.21 230 PHE B CA 1
ATOM 4958 C C . PHE B 1 246 ? -29.153 -34.845 -39.391 1.00 27.84 230 PHE B C 1
ATOM 4959 O O . PHE B 1 246 ? -28.382 -35.753 -39.014 1.00 23.48 230 PHE B O 1
ATOM 4967 N N . GLU B 1 247 ? -28.961 -34.195 -40.542 1.00 27.43 231 GLU B N 1
ATOM 4968 C CA . GLU B 1 247 ? -27.956 -34.648 -41.481 1.00 25.08 231 GLU B CA 1
ATOM 4969 C C . GLU B 1 247 ? -26.593 -34.444 -40.891 1.00 26.35 231 GLU B C 1
ATOM 4970 O O . GLU B 1 247 ? -25.739 -35.319 -40.999 1.00 27.22 231 GLU B O 1
ATOM 4976 N N . GLN B 1 248 ? -26.379 -33.308 -40.223 1.00 22.87 232 GLN B N 1
ATOM 4977 C CA . GLN B 1 248 ? -25.108 -33.088 -39.544 1.00 23.90 232 GLN B CA 1
ATOM 4978 C C . GLN B 1 248 ? -24.891 -34.119 -38.421 1.00 22.75 232 GLN B C 1
ATOM 4979 O O . GLN B 1 248 ? -23.798 -34.644 -38.285 1.00 23.73 232 GLN B O 1
ATOM 4985 N N . CYS B 1 249 ? -25.971 -34.388 -37.651 1.00 25.41 233 CYS B N 1
ATOM 4986 C CA . CYS B 1 249 ? -25.938 -35.336 -36.524 1.00 25.12 233 CYS B CA 1
ATOM 4987 C C . CYS B 1 249 ? -25.677 -36.723 -37.061 1.00 24.55 233 CYS B C 1
ATOM 4988 O O . CYS B 1 249 ? -25.091 -37.538 -36.370 1.00 20.68 233 CYS B O 1
ATOM 4991 N N . ASN B 1 250 ? -26.076 -36.967 -38.309 1.00 26.41 234 ASN B N 1
ATOM 4992 C CA . ASN B 1 250 ? -25.846 -38.297 -38.923 1.00 25.64 234 ASN B CA 1
ATOM 4993 C C . ASN B 1 250 ? -24.483 -38.424 -39.643 1.00 27.89 234 ASN B C 1
ATOM 4994 O O . ASN B 1 250 ? -24.196 -39.443 -40.307 1.00 30.09 234 ASN B O 1
ATOM 4999 N N . GLY B 1 251 ? -23.636 -37.414 -39.551 1.00 27.38 235 GLY B N 1
ATOM 5000 C CA . GLY B 1 251 ? -22.266 -37.570 -40.018 1.00 29.39 235 GLY B CA 1
ATOM 5001 C C . GLY B 1 251 ? -21.969 -36.798 -41.288 1.00 33.78 235 GLY B C 1
ATOM 5002 O O . GLY B 1 251 ? -20.830 -36.820 -41.739 1.00 42.56 235 GLY B O 1
ATOM 5003 N N . GLU B 1 252 ? -22.958 -36.091 -41.830 1.00 34.43 236 GLU B N 1
ATOM 5004 C CA . GLU B 1 252 ? -22.770 -35.213 -43.002 1.00 37.36 236 GLU B CA 1
ATOM 5005 C C . GLU B 1 252 ? -22.343 -33.840 -42.532 1.00 38.73 236 GLU B C 1
ATOM 5006 O O . GLU B 1 252 ? -23.036 -32.834 -42.685 1.00 43.64 236 GLU B O 1
ATOM 5012 N N . ASP B 1 253 ? -21.191 -33.825 -41.914 1.00 41.69 237 ASP B N 1
ATOM 5013 C CA . ASP B 1 253 ? -20.543 -32.622 -41.508 1.00 40.66 237 ASP B CA 1
ATOM 5014 C C . ASP B 1 253 ? -19.162 -33.099 -41.203 1.00 42.65 237 ASP B C 1
ATOM 5015 O O . ASP B 1 253 ? -18.997 -33.984 -40.337 1.00 38.55 237 ASP B O 1
ATOM 5020 N N . PRO B 1 254 ? -18.161 -32.535 -41.910 1.00 46.58 238 PRO B N 1
ATOM 5021 C CA . PRO B 1 254 ? -16.783 -32.996 -41.792 1.00 46.06 238 PRO B CA 1
ATOM 5022 C C . PRO B 1 254 ? -16.240 -32.853 -40.361 1.00 39.43 238 PRO B C 1
ATOM 5023 O O . PRO B 1 254 ? -15.415 -33.644 -39.945 1.00 40.47 238 PRO B O 1
ATOM 5027 N N . SER B 1 255 ? -16.735 -31.863 -39.630 1.00 38.50 239 SER B N 1
ATOM 5028 C CA . SER B 1 255 ? -16.317 -31.609 -38.252 1.00 40.54 239 SER B CA 1
ATOM 5029 C C . SER B 1 255 ? -16.964 -32.557 -37.210 1.00 37.17 239 SER B C 1
ATOM 5030 O O . SER B 1 255 ? -16.530 -32.606 -36.063 1.00 36.76 239 SER B O 1
ATOM 5033 N N . ASN B 1 256 ? -18.000 -33.288 -37.611 1.00 29.98 240 ASN B N 1
ATOM 5034 C CA . ASN B 1 256 ? -18.613 -34.273 -36.734 1.00 29.17 240 ASN B CA 1
ATOM 5035 C C . ASN B 1 256 ? -17.861 -35.590 -36.780 1.00 28.02 240 ASN B C 1
ATOM 5036 O O . ASN B 1 256 ? -18.344 -36.557 -37.291 1.00 26.19 240 ASN B O 1
ATOM 5041 N N . VAL B 1 257 ? -16.690 -35.641 -36.167 1.00 28.44 241 VAL B N 1
ATOM 5042 C CA . VAL B 1 257 ? -15.797 -36.759 -36.420 1.00 28.01 241 VAL B CA 1
ATOM 5043 C C . VAL B 1 257 ? -15.974 -37.935 -35.466 1.00 32.69 241 VAL B C 1
ATOM 5044 O O . VAL B 1 257 ? -16.527 -37.807 -34.366 1.00 28.01 241 VAL B O 1
ATOM 5048 N N . LYS B 1 258 ? -15.490 -39.079 -35.914 1.00 29.91 242 LYS B N 1
ATOM 5049 C CA . LYS B 1 258 ? -15.339 -40.250 -35.088 1.00 31.17 242 LYS B CA 1
ATOM 5050 C C . LYS B 1 258 ? -13.984 -40.215 -34.352 1.00 32.95 242 LYS B C 1
ATOM 5051 O O . LYS B 1 258 ? -12.985 -40.650 -34.887 1.00 35.34 242 LYS B O 1
ATOM 5057 N N . PHE B 1 259 ? -13.992 -39.782 -33.094 1.00 28.75 243 PHE B N 1
ATOM 5058 C CA . PHE B 1 259 ? -12.798 -39.297 -32.401 1.00 25.54 243 PHE B CA 1
ATOM 5059 C C . PHE B 1 259 ? -12.135 -40.315 -31.515 1.00 23.14 243 PHE B C 1
ATOM 5060 O O . PHE B 1 259 ? -11.077 -40.034 -30.973 1.00 25.01 243 PHE B O 1
ATOM 5068 N N . LEU B 1 260 ? -12.753 -41.483 -31.288 1.00 23.92 244 LEU B N 1
ATOM 5069 C CA . LEU B 1 260 ? -12.184 -42.437 -30.392 1.00 22.88 244 LEU B CA 1
ATOM 5070 C C . LEU B 1 260 ? -10.867 -42.979 -30.956 1.00 28.18 244 LEU B C 1
ATOM 5071 O O . LEU B 1 260 ? -10.716 -43.097 -32.187 1.00 26.06 244 LEU B O 1
ATOM 5076 N N . GLY B 1 261 ? -9.990 -43.411 -30.053 1.00 26.98 245 GLY B N 1
ATOM 5077 C CA . GLY B 1 261 ? -8.727 -44.088 -30.416 1.00 26.36 245 GLY B CA 1
ATOM 5078 C C . GLY B 1 261 ? -8.897 -45.571 -30.605 1.00 29.26 245 GLY B C 1
ATOM 5079 O O . GLY B 1 261 ? -8.221 -46.170 -31.433 1.00 30.17 245 GLY B O 1
ATOM 5080 N N . ASN B 1 262 ? -9.784 -46.194 -29.829 1.00 26.12 246 ASN B N 1
ATOM 5081 C CA . ASN B 1 262 ? -9.959 -47.629 -29.844 1.00 25.04 246 ASN B CA 1
ATOM 5082 C C . ASN B 1 262 ? -10.566 -48.081 -31.187 1.00 29.91 246 ASN B C 1
ATOM 5083 O O . ASN B 1 262 ? -11.695 -47.738 -31.519 1.00 28.62 246 ASN B O 1
ATOM 5088 N N . GLU B 1 263 ? -9.788 -48.825 -31.977 1.00 30.99 247 GLU B N 1
ATOM 5089 C CA . GLU B 1 263 ? -10.190 -49.174 -33.353 1.00 30.18 247 GLU B CA 1
ATOM 5090 C C . GLU B 1 263 ? -11.415 -50.098 -33.419 1.00 26.54 247 GLU B C 1
ATOM 5091 O O . GLU B 1 263 ? -12.171 -50.059 -34.385 1.00 29.98 247 GLU B O 1
ATOM 5097 N N . THR B 1 264 ? -11.603 -50.939 -32.409 1.00 23.73 248 THR B N 1
ATOM 5098 C CA . THR B 1 264 ? -12.730 -51.828 -32.356 1.00 24.33 248 THR B CA 1
ATOM 5099 C C . THR B 1 264 ? -14.045 -51.088 -32.270 1.00 25.06 248 THR B C 1
ATOM 5100 O O . THR B 1 264 ? -15.067 -51.599 -32.701 1.00 26.93 248 THR B O 1
ATOM 5104 N N . TYR B 1 265 ? -14.033 -49.889 -31.682 1.00 24.97 249 TYR B N 1
ATOM 5105 C CA . TYR B 1 265 ? -15.290 -49.172 -31.404 1.00 21.78 249 TYR B CA 1
ATOM 5106 C C . TYR B 1 265 ? -15.405 -47.815 -32.071 1.00 22.82 249 TYR B C 1
ATOM 5107 O O . TYR B 1 265 ? -16.501 -47.235 -32.123 1.00 22.16 249 TYR B O 1
ATOM 5116 N N . LYS B 1 266 ? -14.293 -47.315 -32.608 1.00 23.76 250 LYS B N 1
ATOM 5117 C CA . LYS B 1 266 ? -14.204 -45.971 -33.184 1.00 25.42 250 LYS B CA 1
ATOM 5118 C C . LYS B 1 266 ? -15.342 -45.617 -34.156 1.00 23.79 250 LYS B C 1
ATOM 5119 O O . LYS B 1 266 ? -15.797 -44.463 -34.218 1.00 23.51 250 LYS B O 1
ATOM 5125 N N . GLU B 1 267 ? -15.817 -46.578 -34.952 1.00 23.75 251 GLU B N 1
ATOM 5126 C CA . GLU B 1 267 ? -16.792 -46.242 -36.029 1.00 24.44 251 GLU B CA 1
ATOM 5127 C C . GLU B 1 267 ? -18.209 -46.020 -35.527 1.00 22.58 251 GLU B C 1
ATOM 5128 O O . GLU B 1 267 ? -19.094 -45.569 -36.268 1.00 21.42 251 GLU B O 1
ATOM 5134 N N . TYR B 1 268 ? -18.433 -46.322 -34.250 1.00 22.65 252 TYR B N 1
ATOM 5135 C CA . TYR B 1 268 ? -19.764 -46.314 -33.701 1.00 21.80 252 TYR B CA 1
ATOM 5136 C C . TYR B 1 268 ? -20.125 -45.067 -32.880 1.00 21.46 252 TYR B C 1
ATOM 5137 O O . TYR B 1 268 ? -21.195 -45.031 -32.288 1.00 23.32 252 TYR B O 1
ATOM 5146 N N . LEU B 1 269 ? -19.304 -44.039 -32.907 1.00 21.53 253 LEU B N 1
ATOM 5147 C CA . LEU B 1 269 ? -19.575 -42.815 -32.126 1.00 20.99 253 LEU B CA 1
ATOM 5148 C C . LEU B 1 269 ? -19.046 -41.568 -32.784 1.00 20.34 253 LEU B C 1
ATOM 5149 O O . LEU B 1 269 ? -17.860 -41.450 -33.037 1.00 22.08 253 LEU B O 1
ATOM 5154 N N . ARG B 1 270 ? -19.934 -40.605 -32.983 1.00 19.82 254 ARG B N 1
ATOM 5155 C CA . ARG B 1 270 ? -19.594 -39.299 -33.484 1.00 20.80 254 ARG B CA 1
ATOM 5156 C C . ARG B 1 270 ? -19.579 -38.282 -32.313 1.00 23.35 254 ARG B C 1
ATOM 5157 O O . ARG B 1 270 ? -20.206 -38.523 -31.254 1.00 20.07 254 ARG B O 1
ATOM 5165 N N . MET B 1 271 ? -18.921 -37.157 -32.532 1.00 22.13 255 MET B N 1
ATOM 5166 C CA . MET B 1 271 ? -18.919 -36.032 -31.613 1.00 25.18 255 MET B CA 1
ATOM 5167 C C . MET B 1 271 ? -20.329 -35.702 -31.099 1.00 24.62 255 MET B C 1
ATOM 5168 O O . MET B 1 271 ? -20.538 -35.559 -29.890 1.00 23.87 255 MET B O 1
ATOM 5173 N N . THR B 1 272 ? -21.290 -35.596 -32.007 1.00 21.50 256 THR B N 1
ATOM 5174 C CA . THR B 1 272 ? -22.632 -35.118 -31.651 1.00 21.90 256 THR B CA 1
ATOM 5175 C C . THR B 1 272 ? -23.421 -36.171 -30.874 1.00 20.28 256 THR B C 1
ATOM 5176 O O . THR B 1 272 ? -24.494 -35.903 -30.354 1.00 20.96 256 THR B O 1
ATOM 5180 N N . ASP B 1 273 ? -22.896 -37.390 -30.816 1.00 19.01 257 ASP B N 1
ATOM 5181 C CA . ASP B 1 273 ? -23.538 -38.403 -30.002 1.00 19.30 257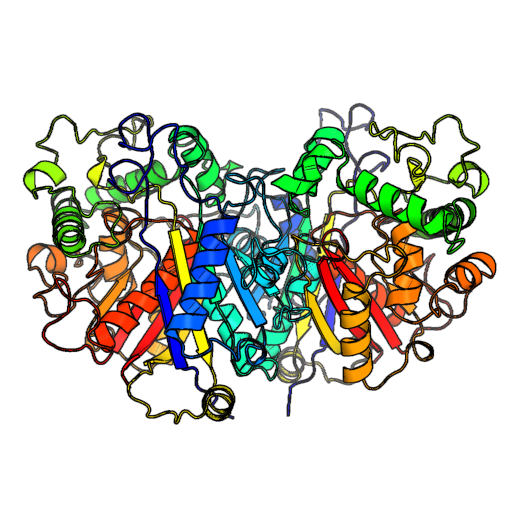 ASP B CA 1
ATOM 5182 C C . ASP B 1 273 ? -23.272 -38.215 -28.481 1.00 18.18 257 ASP B C 1
ATOM 5183 O O . ASP B 1 273 ? -23.824 -38.970 -27.701 1.00 18.36 257 ASP B O 1
ATOM 5188 N N . CYS B 1 274 ? -22.409 -37.269 -28.111 1.00 18.31 258 CYS B N 1
ATOM 5189 C CA . CYS B 1 274 ? -21.835 -37.210 -26.751 1.00 18.39 258 CYS B CA 1
ATOM 5190 C C . CYS B 1 274 ? -22.405 -36.038 -25.990 1.00 18.05 258 CYS B C 1
ATOM 5191 O O . CYS B 1 274 ? -22.606 -34.951 -26.579 1.00 18.06 258 CYS B O 1
ATOM 5194 N N . SER B 1 275 ? -22.686 -36.269 -24.702 1.00 16.09 259 SER B N 1
ATOM 5195 C CA . SER B 1 275 ? -23.112 -35.163 -23.810 1.00 16.04 259 SER B CA 1
ATOM 5196 C C . SER B 1 275 ? -21.963 -34.203 -23.595 1.00 16.31 259 SER B C 1
ATOM 5197 O O . SER B 1 275 ? -20.811 -34.540 -23.819 1.00 16.90 259 SER B O 1
ATOM 5200 N N . GLN B 1 276 ? -22.286 -32.993 -23.163 1.00 17.54 260 GLN B N 1
ATOM 5201 C CA . GLN B 1 276 ? -21.282 -31.937 -23.007 1.00 19.14 260 GLN B CA 1
ATOM 5202 C C . GLN B 1 276 ? -20.455 -32.006 -21.703 1.00 21.64 260 GLN B C 1
ATOM 5203 O O . GLN B 1 276 ? -20.938 -32.493 -20.677 1.00 21.80 260 GLN B O 1
ATOM 5209 N N . VAL B 1 277 ? -19.242 -31.489 -21.760 1.00 19.35 261 VAL B N 1
ATOM 5210 C CA . VAL B 1 277 ? -18.428 -31.262 -20.582 1.00 20.81 261 VAL B CA 1
ATOM 5211 C C . VAL B 1 277 ? -18.848 -29.871 -20.082 1.00 22.12 261 VAL B C 1
ATOM 5212 O O . VAL B 1 277 ? -18.507 -28.842 -20.692 1.00 21.14 261 VAL B O 1
ATOM 5216 N N . SER B 1 278 ? -19.658 -29.832 -19.022 1.00 18.52 262 SER B N 1
ATOM 5217 C CA . SER B 1 278 ? -20.279 -28.581 -18.586 1.00 18.06 262 SER B CA 1
ATOM 5218 C C . SER B 1 278 ? -20.013 -28.238 -17.110 1.00 19.28 262 SER B C 1
ATOM 5219 O O . SER B 1 278 ? -19.721 -29.122 -16.295 1.00 17.84 262 SER B O 1
ATOM 5222 N N . ASP B 1 279 ? -20.175 -26.943 -16.806 1.00 19.21 263 ASP B N 1
ATOM 5223 C CA . ASP B 1 279 ? -20.176 -26.448 -15.440 1.00 19.48 263 ASP B CA 1
ATOM 5224 C C . ASP B 1 279 ? -21.595 -25.962 -15.136 1.00 17.76 263 ASP B C 1
ATOM 5225 O O . ASP B 1 279 ? -22.310 -25.419 -15.988 1.00 16.48 263 ASP B O 1
ATOM 5230 N N . GLY B 1 280 ? -22.065 -26.220 -13.927 1.00 16.03 264 GLY B N 1
ATOM 5231 C CA . GLY B 1 280 ? -23.412 -25.775 -13.571 1.00 16.41 264 GLY B CA 1
ATOM 5232 C C . GLY B 1 280 ? -23.921 -26.369 -12.291 1.00 15.43 264 GLY B C 1
ATOM 5233 O O . GLY B 1 280 ? -23.269 -27.253 -11.695 1.00 15.36 264 GLY B O 1
ATOM 5234 N N . GLY B 1 281 ? -25.070 -25.869 -11.851 1.00 15.71 265 GLY B N 1
ATOM 5235 C CA . GLY B 1 281 ? -25.726 -26.387 -10.646 1.00 15.83 265 GLY B CA 1
ATOM 5236 C C . GLY B 1 281 ? -27.213 -26.428 -10.727 1.00 15.92 265 GLY B C 1
ATOM 5237 O O . GLY B 1 281 ? -27.834 -25.702 -11.497 1.00 18.34 265 GLY B O 1
ATOM 5238 N N . ALA B 1 282 ? -27.821 -27.258 -9.893 1.00 14.66 266 ALA B N 1
ATOM 5239 C CA . ALA B 1 282 ? -29.263 -27.337 -9.772 1.00 13.48 266 ALA B CA 1
ATOM 5240 C C . ALA B 1 282 ? -29.566 -27.664 -8.305 1.00 14.79 266 ALA B C 1
ATOM 5241 O O . ALA B 1 282 ? -28.862 -28.440 -7.674 1.00 14.94 266 ALA B O 1
ATOM 5243 N N . GLY B 1 283 ? -30.677 -27.151 -7.812 1.00 15.10 267 GLY B N 1
ATOM 5244 C CA . GLY B 1 283 ? -31.088 -27.377 -6.442 1.00 13.25 267 GLY B CA 1
ATOM 5245 C C . GLY B 1 283 ? -32.562 -27.483 -6.334 1.00 13.66 267 GLY B C 1
ATOM 5246 O O . GLY B 1 283 ? -33.299 -26.962 -7.192 1.00 15.85 267 GLY B O 1
ATOM 5247 N N . VAL B 1 284 ? -33.015 -28.158 -5.294 1.00 12.81 268 VAL B N 1
ATOM 5248 C CA . VAL B 1 284 ? -34.414 -28.355 -4.990 1.00 13.48 268 VAL B CA 1
ATOM 5249 C C . VAL B 1 284 ? -34.609 -28.343 -3.503 1.00 15.48 268 VAL B C 1
ATOM 5250 O O . VAL B 1 284 ? -33.740 -28.835 -2.738 1.00 15.09 268 VAL B O 1
ATOM 5254 N N . VAL B 1 285 ? -35.756 -27.804 -3.073 1.00 16.49 269 VAL B N 1
ATOM 5255 C CA . VAL B 1 285 ? -36.193 -27.885 -1.683 1.00 15.39 269 VAL B CA 1
ATOM 5256 C C . VAL B 1 285 ? -37.318 -28.855 -1.577 1.00 15.53 269 VAL B C 1
ATOM 5257 O O . VAL B 1 285 ? -38.292 -28.796 -2.358 1.00 17.53 269 VAL B O 1
ATOM 5261 N N . LEU B 1 286 ? -37.148 -29.830 -0.673 1.00 14.20 270 LEU B N 1
ATOM 5262 C CA . LEU B 1 286 ? -38.065 -30.894 -0.520 1.00 15.11 270 LEU B CA 1
ATOM 5263 C C . LEU B 1 286 ? -38.622 -30.807 0.932 1.00 17.60 270 LEU B C 1
ATOM 5264 O O . LEU B 1 286 ? -37.852 -30.558 1.879 1.00 19.84 270 LEU B O 1
ATOM 5269 N N . ALA B 1 287 ? -39.913 -31.036 1.077 1.00 18.12 271 ALA B N 1
ATOM 5270 C CA . ALA B 1 287 ? -40.623 -30.906 2.372 1.00 18.00 271 ALA B CA 1
ATOM 5271 C C . ALA B 1 287 ? -41.525 -32.088 2.545 1.00 17.22 271 ALA B C 1
ATOM 5272 O O . ALA B 1 287 ? -42.103 -32.601 1.546 1.00 19.81 271 ALA B O 1
ATOM 5274 N N . ASN B 1 288 ? -41.695 -32.531 3.803 1.00 15.97 272 ASN B N 1
ATOM 5275 C CA . ASN B 1 288 ? -42.783 -33.427 4.139 1.00 17.53 272 ASN B CA 1
ATOM 5276 C C . ASN B 1 288 ? -44.029 -32.570 4.550 1.00 18.43 272 ASN B C 1
ATOM 5277 O O . ASN B 1 288 ? -43.962 -31.355 4.472 1.00 19.70 272 ASN B O 1
ATOM 5282 N N . GLU B 1 289 ? -45.104 -33.197 4.984 1.00 21.34 273 GLU B N 1
ATOM 5283 C CA . GLU B 1 289 ? -46.340 -32.461 5.384 1.00 24.46 273 GLU B CA 1
ATOM 5284 C C . GLU B 1 289 ? -46.098 -31.454 6.479 1.00 22.61 273 GLU B C 1
ATOM 5285 O O . GLU B 1 289 ? -46.610 -30.337 6.410 1.00 23.28 273 GLU B O 1
ATOM 5291 N N . GLU B 1 290 ? -45.281 -31.806 7.462 1.00 22.27 274 GLU B N 1
ATOM 5292 C CA . GLU B 1 290 ? -44.958 -30.882 8.523 1.00 22.82 274 GLU B CA 1
ATOM 5293 C C . GLU B 1 290 ? -44.120 -29.746 8.014 1.00 21.92 274 GLU B C 1
ATOM 5294 O O . GLU B 1 290 ? -44.251 -28.586 8.466 1.00 21.95 274 GLU B O 1
ATOM 5300 N N . GLY B 1 291 ? -43.231 -30.030 7.051 1.00 18.70 275 GLY B N 1
ATOM 5301 C CA . GLY B 1 291 ? -42.468 -28.993 6.448 1.00 16.59 275 GLY B CA 1
ATOM 5302 C C . GLY B 1 291 ? -43.346 -27.990 5.685 1.00 18.61 275 GLY B C 1
ATOM 5303 O O . GLY B 1 291 ? -43.106 -26.777 5.741 1.00 17.63 275 GLY B O 1
ATOM 5304 N N . LEU B 1 292 ? -44.313 -28.495 4.934 1.00 18.29 276 LEU B N 1
ATOM 5305 C CA . LEU B 1 292 ? -45.277 -27.598 4.243 1.00 18.85 276 LEU B CA 1
ATOM 5306 C C . LEU B 1 292 ? -45.979 -26.688 5.279 1.00 19.76 276 LEU B C 1
ATOM 5307 O O . LEU B 1 292 ? -46.082 -25.479 5.101 1.00 19.61 276 LEU B O 1
ATOM 5312 N N . ARG B 1 293 ? -46.437 -27.297 6.339 1.00 20.68 277 ARG B N 1
ATOM 5313 C CA . ARG B 1 293 ? -47.166 -26.559 7.388 1.00 24.02 277 ARG B CA 1
ATOM 5314 C C . ARG B 1 293 ? -46.308 -25.446 7.952 1.00 24.34 277 ARG B C 1
ATOM 5315 O O . ARG B 1 293 ? -46.756 -24.300 8.055 1.00 23.54 277 ARG B O 1
ATOM 5323 N N . LYS B 1 294 ? -45.044 -25.729 8.262 1.00 24.13 278 LYS B N 1
ATOM 5324 C CA . LYS B 1 294 ? -44.135 -24.694 8.744 1.00 24.67 278 LYS B CA 1
ATOM 5325 C C . LYS B 1 294 ? -43.946 -23.565 7.776 1.00 25.30 278 LYS B C 1
ATOM 5326 O O . LYS B 1 294 ? -43.531 -22.457 8.182 1.00 22.88 278 LYS B O 1
ATOM 5332 N N . MET B 1 295 ? -44.086 -23.843 6.466 1.00 21.40 279 MET B N 1
ATOM 5333 C CA . MET B 1 295 ? -43.925 -22.783 5.470 1.00 20.73 279 MET B CA 1
ATOM 5334 C C . MET B 1 295 ? -45.242 -22.058 5.146 1.00 20.70 279 MET B C 1
ATOM 5335 O O . MET B 1 295 ? -45.217 -21.147 4.326 1.00 22.52 279 MET B O 1
ATOM 5340 N N . GLY B 1 296 ? -46.360 -22.511 5.725 1.00 21.55 280 GLY B N 1
ATOM 5341 C CA . GLY B 1 296 ? -47.690 -21.954 5.443 1.00 23.97 280 GLY B CA 1
ATOM 5342 C C . GLY B 1 296 ? -48.348 -22.523 4.216 1.00 23.78 280 GLY B C 1
ATOM 5343 O O . GLY B 1 296 ? -49.319 -21.967 3.717 1.00 20.20 280 GLY B O 1
ATOM 5344 N N . LEU B 1 297 ? -47.902 -23.718 3.782 1.00 22.13 281 LEU B N 1
ATOM 5345 C CA . LEU B 1 297 ? -48.431 -24.298 2.559 1.00 21.17 281 LEU B CA 1
ATOM 5346 C C . LEU B 1 297 ? -49.309 -25.485 2.866 1.00 22.69 281 LEU B C 1
ATOM 5347 O O . LEU B 1 297 ? -49.047 -26.270 3.794 1.00 24.18 281 LEU B O 1
ATOM 5352 N N . SER B 1 298 ? -50.350 -25.665 2.068 1.00 21.41 282 SER B N 1
ATOM 5353 C CA . SER B 1 298 ? -51.121 -26.879 2.172 1.00 24.69 282 SER B CA 1
ATOM 5354 C C . SER B 1 298 ? -50.634 -27.859 1.107 1.00 23.92 282 SER B C 1
ATOM 5355 O O . SER B 1 298 ? -50.102 -27.429 0.104 1.00 20.96 282 SER B O 1
ATOM 5358 N N . PRO B 1 299 ? -50.827 -29.161 1.329 1.00 23.63 283 PRO B N 1
ATOM 5359 C CA . PRO B 1 299 ? -50.410 -30.145 0.327 1.00 26.87 283 PRO B CA 1
ATOM 5360 C C . PRO B 1 299 ? -51.191 -30.070 -0.988 1.00 25.89 283 PRO B C 1
ATOM 5361 O O . PRO B 1 299 ? -50.819 -30.773 -1.941 1.00 26.49 283 PRO B O 1
ATOM 5365 N N . ASN B 1 300 ? -52.211 -29.207 -1.060 1.00 25.74 284 ASN B N 1
ATOM 5366 C CA . ASN B 1 300 ? -52.968 -28.968 -2.315 1.00 26.55 284 ASN B CA 1
ATOM 5367 C C . ASN B 1 300 ? -52.585 -27.715 -3.056 1.00 23.29 284 ASN B C 1
ATOM 5368 O O . ASN B 1 300 ? -53.190 -27.394 -4.049 1.00 24.05 284 ASN B O 1
ATOM 5373 N N . ASP B 1 301 ? -51.538 -27.040 -2.602 1.00 19.41 285 ASP B N 1
ATOM 5374 C CA . ASP B 1 301 ? -51.067 -25.844 -3.215 1.00 20.82 285 ASP B CA 1
ATOM 5375 C C . ASP B 1 301 ? -50.558 -26.100 -4.645 1.00 24.16 285 ASP B C 1
ATOM 5376 O O . ASP B 1 301 ? -49.683 -26.950 -4.861 1.00 20.99 285 ASP B O 1
ATOM 5381 N N . SER B 1 302 ? -51.062 -25.298 -5.584 1.00 21.81 286 SER B N 1
ATOM 5382 C CA . SER B 1 302 ? -50.844 -25.539 -7.004 1.00 23.99 286 SER B CA 1
ATOM 5383 C C . SER B 1 302 ? -49.434 -25.206 -7.432 1.00 19.98 286 SER B C 1
ATOM 5384 O O . SER B 1 302 ? -49.070 -25.404 -8.614 1.00 19.42 286 SER B O 1
ATOM 5387 N N . ARG B 1 303 ? -48.612 -24.679 -6.516 1.00 17.84 287 ARG B N 1
ATOM 5388 C CA . ARG B 1 303 ? -47.151 -24.500 -6.798 1.00 18.63 287 ARG B CA 1
ATOM 5389 C C . ARG B 1 303 ? -46.256 -25.736 -6.553 1.00 16.94 287 ARG B C 1
ATOM 5390 O O . ARG B 1 303 ? -45.065 -25.698 -6.802 1.00 20.02 287 ARG B O 1
ATOM 5398 N N . LEU B 1 304 ? -46.831 -26.764 -6.004 1.00 16.34 288 LEU B N 1
ATOM 5399 C CA . LEU B 1 304 ? -46.114 -27.943 -5.500 1.00 17.82 288 LEU B CA 1
ATOM 5400 C C . LEU B 1 304 ? -46.167 -29.073 -6.557 1.00 18.73 288 LEU B C 1
ATOM 5401 O O . LEU B 1 304 ? -47.064 -29.094 -7.398 1.00 17.53 288 LEU B O 1
ATOM 5406 N N . VAL B 1 305 ? -45.209 -29.984 -6.448 1.00 15.62 289 VAL B N 1
ATOM 5407 C CA . VAL B 1 305 ? -45.265 -31.305 -7.113 1.00 16.06 289 VAL B CA 1
ATOM 5408 C C . VAL B 1 305 ? -44.947 -32.338 -6.058 1.00 16.27 289 VAL B C 1
ATOM 5409 O O . VAL B 1 305 ? -44.023 -32.141 -5.241 1.00 18.51 289 VAL B O 1
ATOM 5413 N N . GLU B 1 306 ? -45.688 -33.440 -6.057 1.00 16.82 290 GLU B N 1
ATOM 5414 C CA . GLU B 1 306 ? -45.454 -34.507 -5.132 1.00 18.57 290 GLU B CA 1
ATOM 5415 C C . GLU B 1 306 ? -44.491 -35.514 -5.739 1.00 18.35 290 GLU B C 1
ATOM 5416 O O . GLU B 1 306 ? -44.648 -35.891 -6.908 1.00 17.86 290 GLU B O 1
ATOM 5422 N N . ILE B 1 307 ? -43.472 -35.896 -4.974 1.00 20.50 291 ILE B N 1
ATOM 5423 C CA . ILE B 1 307 ? -42.662 -37.080 -5.366 1.00 18.95 291 ILE B CA 1
ATOM 5424 C C . ILE B 1 307 ? -43.393 -38.300 -4.836 1.00 18.79 291 ILE B C 1
ATOM 5425 O O . ILE B 1 307 ? -43.342 -38.635 -3.651 1.00 19.50 291 ILE B O 1
ATOM 5430 N N . LYS B 1 308 ? -44.092 -38.974 -5.729 1.00 18.49 292 LYS B N 1
ATOM 5431 C CA . LYS B 1 308 ? -44.906 -40.111 -5.354 1.00 19.64 292 LYS B CA 1
ATOM 5432 C C . LYS B 1 308 ? -44.051 -41.329 -4.964 1.00 19.74 292 LYS B C 1
ATOM 5433 O O . LYS B 1 308 ? -44.459 -42.181 -4.194 1.00 18.40 292 LYS B O 1
ATOM 5439 N N . SER B 1 309 ? -42.898 -41.461 -5.600 1.00 16.60 293 SER B N 1
ATOM 5440 C CA . SER B 1 309 ? -41.979 -42.575 -5.308 1.00 17.75 293 SER B CA 1
ATOM 5441 C C . SER B 1 309 ? -40.615 -42.197 -5.790 1.00 17.99 293 SER B C 1
ATOM 5442 O O . SER B 1 309 ? -40.480 -41.373 -6.723 1.00 16.19 293 SER B O 1
ATOM 5445 N N . ILE B 1 310 ? -39.607 -42.810 -5.155 1.00 18.19 294 ILE B N 1
ATOM 5446 C CA . ILE B 1 310 ? -38.225 -42.759 -5.635 1.00 16.64 294 ILE B CA 1
ATOM 5447 C C . ILE B 1 310 ? -37.586 -44.126 -5.329 1.00 18.19 294 ILE B C 1
ATOM 5448 O O . ILE B 1 310 ? -37.950 -44.810 -4.362 1.00 16.20 294 ILE B O 1
ATOM 5453 N N . ALA B 1 311 ? -36.697 -44.591 -6.214 1.00 16.35 295 ALA B N 1
ATOM 5454 C CA . ALA B 1 311 ? -36.049 -45.914 -6.004 1.00 15.70 295 ALA B CA 1
ATOM 5455 C C . ALA B 1 311 ? -34.663 -45.846 -6.550 1.00 15.40 295 ALA B C 1
ATOM 5456 O O . ALA B 1 311 ? -34.403 -45.093 -7.530 1.00 13.93 295 ALA B O 1
ATOM 5458 N N . CYS B 1 312 ? -33.781 -46.661 -5.952 1.00 16.44 296 CYS B N 1
ATOM 5459 C CA . CYS B 1 312 ? -32.409 -46.770 -6.351 1.00 16.59 296 CYS B CA 1
ATOM 5460 C C . CYS B 1 312 ? -32.070 -48.239 -6.564 1.00 17.62 296 CYS B C 1
ATOM 5461 O O . CYS B 1 312 ? -32.469 -49.084 -5.778 1.00 18.92 296 CYS B O 1
ATOM 5464 N N . ALA B 1 313 ? -31.266 -48.531 -7.592 1.00 15.62 297 ALA B N 1
ATOM 5465 C CA . ALA B 1 313 ? -30.791 -49.899 -7.864 1.00 13.59 297 ALA B CA 1
ATOM 5466 C C . ALA B 1 313 ? -29.349 -49.786 -8.284 1.00 14.32 297 ALA B C 1
ATOM 5467 O O . ALA B 1 313 ? -28.997 -48.891 -9.077 1.00 13.45 297 ALA B O 1
ATOM 5469 N N . VAL B 1 314 ? -28.502 -50.659 -7.745 1.00 14.21 298 VAL B N 1
ATOM 5470 C CA . VAL B 1 314 ? -27.062 -50.631 -7.994 1.00 14.34 298 VAL B CA 1
ATOM 5471 C C . VAL B 1 314 ? -26.628 -52.061 -8.355 1.00 17.09 298 VAL B C 1
ATOM 5472 O O . VAL B 1 314 ? -27.036 -53.040 -7.688 1.00 15.51 298 VAL B O 1
ATOM 5476 N N . SER B 1 315 ? -25.854 -52.174 -9.424 1.00 15.45 299 SER B N 1
ATOM 5477 C CA . SER B 1 315 ? -25.327 -53.461 -9.890 1.00 15.31 299 SER B CA 1
ATOM 5478 C C . SER B 1 315 ? -23.842 -53.584 -9.553 1.00 15.12 299 SER B C 1
ATOM 5479 O O . SER B 1 315 ? -23.344 -52.877 -8.712 1.00 15.02 299 SER B O 1
ATOM 5482 N N . ASN B 1 316 ? -23.150 -54.559 -10.151 1.00 15.85 300 ASN B N 1
ATOM 5483 C CA . ASN B 1 316 ? -21.772 -54.877 -9.817 1.00 15.28 300 ASN B CA 1
ATOM 5484 C C . ASN B 1 316 ? -20.825 -54.082 -10.757 1.00 14.88 300 ASN B C 1
ATOM 5485 O O . ASN B 1 316 ? -20.830 -54.276 -11.977 1.00 17.47 300 ASN B O 1
ATOM 5490 N N . LEU B 1 317 ? -19.986 -53.259 -10.170 1.00 15.45 301 LEU B N 1
ATOM 5491 C CA . LEU B 1 317 ? -19.026 -52.475 -10.890 1.00 14.89 301 LEU B CA 1
ATOM 5492 C C . LEU B 1 317 ? -18.075 -53.369 -11.708 1.00 17.42 301 LEU B C 1
ATOM 5493 O O . LEU B 1 317 ? -17.604 -52.946 -12.775 1.00 16.02 301 LEU B O 1
ATOM 5498 N N . TYR B 1 318 ? -17.843 -54.568 -11.199 1.00 16.63 302 TYR B N 1
ATOM 5499 C CA . TYR B 1 318 ? -16.770 -55.415 -11.699 1.00 18.60 302 TYR B CA 1
ATOM 5500 C C . TYR B 1 318 ? -17.171 -56.329 -12.830 1.00 20.25 302 TYR B C 1
ATOM 5501 O O . TYR B 1 318 ? -16.316 -56.985 -13.411 1.00 23.69 302 TYR B O 1
ATOM 5510 N N . GLU B 1 319 ? -18.465 -56.443 -13.104 1.00 22.51 303 GLU B N 1
ATOM 5511 C CA . GLU B 1 319 ? -18.986 -57.379 -14.082 1.00 24.47 303 GLU B CA 1
ATOM 5512 C C . GLU B 1 319 ? -20.034 -56.705 -14.910 1.00 24.69 303 GLU B C 1
ATOM 5513 O O . GLU B 1 319 ? -20.855 -55.980 -14.354 1.00 24.73 303 GLU B O 1
ATOM 5519 N N . ASP B 1 320 ? -20.059 -57.017 -16.209 1.00 22.20 304 ASP B N 1
ATOM 5520 C CA . ASP B 1 320 ? -21.013 -56.464 -17.139 1.00 21.41 304 ASP B CA 1
ATOM 5521 C C . ASP B 1 320 ? -21.953 -57.524 -17.703 1.00 26.08 304 ASP B C 1
ATOM 5522 O O . ASP B 1 320 ? -21.499 -58.626 -18.069 1.00 22.23 304 ASP B O 1
ATOM 5527 N N . PRO B 1 321 ? -23.246 -57.197 -17.812 1.00 24.59 305 PRO B N 1
ATOM 5528 C CA . PRO B 1 321 ? -24.152 -58.119 -18.461 1.00 25.53 305 PRO B CA 1
ATOM 5529 C C . PRO B 1 321 ? -23.784 -58.281 -19.925 1.00 24.77 305 PRO B C 1
ATOM 5530 O O . PRO B 1 321 ? -23.304 -57.321 -20.572 1.00 22.93 305 PRO B O 1
ATOM 5534 N N . ASP B 1 322 ? -24.019 -59.472 -20.482 1.00 27.17 306 ASP B N 1
ATOM 5535 C CA . ASP B 1 322 ? -23.798 -59.690 -21.944 1.00 25.24 306 ASP B CA 1
ATOM 5536 C C . ASP B 1 322 ? -24.701 -58.841 -22.823 1.00 23.44 306 ASP B C 1
ATOM 5537 O O . ASP B 1 322 ? -24.262 -58.284 -23.834 1.00 23.20 306 ASP B O 1
ATOM 5542 N N . ASP B 1 323 ? -25.971 -58.711 -22.452 1.00 21.34 307 ASP B N 1
ATOM 5543 C CA . ASP B 1 323 ? -26.904 -57.998 -23.335 1.00 20.77 307 ASP B CA 1
ATOM 5544 C C . ASP B 1 323 ? -26.747 -56.465 -23.201 1.00 22.25 307 ASP B C 1
ATOM 5545 O O . ASP B 1 323 ? -27.471 -55.791 -22.415 1.00 22.53 307 ASP B O 1
ATOM 5550 N N . ALA B 1 324 ? -25.877 -55.924 -24.045 1.00 18.99 308 ALA B N 1
ATOM 5551 C CA . ALA B 1 324 ? -25.688 -54.485 -24.168 1.00 21.21 308 ALA B CA 1
ATOM 5552 C C . ALA B 1 324 ? -26.930 -53.713 -24.615 1.00 21.59 308 ALA B C 1
ATOM 5553 O O . ALA B 1 324 ? -26.934 -52.475 -24.516 1.00 22.35 308 ALA B O 1
ATOM 5555 N N . CYS B 1 325 ? -27.941 -54.417 -25.143 1.00 19.55 309 CYS B N 1
ATOM 5556 C CA . CYS B 1 325 ? -29.157 -53.813 -25.585 1.00 20.27 309 CYS B CA 1
ATOM 5557 C C . CYS B 1 325 ? -30.141 -53.490 -24.432 1.00 20.59 309 CYS B C 1
ATOM 5558 O O . CYS B 1 325 ? -31.217 -52.986 -24.714 1.00 19.20 309 CYS B O 1
ATOM 5561 N N . CYS B 1 326 ? -29.796 -53.878 -23.195 1.00 21.49 310 CYS B N 1
ATOM 5562 C CA . CYS B 1 326 ? -30.658 -53.634 -22.054 1.00 22.50 310 CYS B CA 1
ATOM 5563 C C . CYS B 1 326 ? -29.871 -52.989 -20.926 1.00 22.10 310 CYS B C 1
ATOM 5564 O O . CYS B 1 326 ? -28.835 -53.527 -20.484 1.00 21.29 310 CYS B O 1
ATOM 5567 N N . MET B 1 327 ? -30.356 -51.838 -20.442 1.00 20.46 311 MET B N 1
ATOM 5568 C CA . MET B 1 327 ? -29.809 -51.257 -19.223 1.00 20.95 311 MET B CA 1
ATOM 5569 C C . MET B 1 327 ? -30.563 -51.842 -18.047 1.00 20.09 311 MET B C 1
ATOM 5570 O O . MET B 1 327 ? -31.527 -51.233 -17.568 1.00 20.43 311 MET B O 1
ATOM 5575 N N . PHE B 1 328 ? -30.170 -53.039 -17.621 1.00 18.36 312 PHE B N 1
ATOM 5576 C CA . PHE B 1 328 ? -30.912 -53.757 -16.570 1.00 19.07 312 PHE B CA 1
ATOM 5577 C C . PHE B 1 328 ? -31.047 -53.002 -15.261 1.00 17.01 312 PHE B C 1
ATOM 5578 O O . PHE B 1 328 ? -32.043 -53.196 -14.542 1.00 17.67 312 PHE B O 1
ATOM 5586 N N . THR B 1 329 ? -30.048 -52.225 -14.917 1.00 15.90 313 THR B N 1
ATOM 5587 C CA . THR B 1 329 ? -30.059 -51.538 -13.600 1.00 16.55 313 THR B CA 1
ATOM 5588 C C . THR B 1 329 ? -31.043 -50.413 -13.609 1.00 16.16 313 THR B C 1
ATOM 5589 O O . THR B 1 329 ? -31.890 -50.308 -12.712 1.00 15.08 313 THR B O 1
ATOM 5593 N N . SER B 1 330 ? -30.959 -49.579 -14.655 1.00 15.65 314 SER B N 1
ATOM 5594 C CA . SER B 1 330 ? -31.897 -48.502 -14.880 1.00 15.95 314 SER B CA 1
ATOM 5595 C C . SER B 1 330 ? -33.291 -49.049 -14.991 1.00 16.39 314 SER B C 1
ATOM 5596 O O . SER B 1 330 ? -34.245 -48.467 -14.458 1.00 15.52 314 SER B O 1
ATOM 5599 N N . ARG B 1 331 ? -33.440 -50.202 -15.661 1.00 16.22 315 ARG B N 1
ATOM 5600 C CA . ARG B 1 331 ? -34.737 -50.796 -15.775 1.00 16.98 315 ARG B CA 1
ATOM 5601 C C . ARG B 1 331 ? -35.326 -51.192 -14.411 1.00 16.69 315 ARG B C 1
ATOM 5602 O O . ARG B 1 331 ? -36.505 -50.943 -14.155 1.00 17.05 315 ARG B O 1
ATOM 5610 N N . GLN B 1 332 ? -34.513 -51.808 -13.559 1.00 18.10 316 GLN B N 1
ATOM 5611 C CA . GLN B 1 332 ? -34.893 -52.133 -12.195 1.00 19.89 316 GLN B CA 1
ATOM 5612 C C . GLN B 1 332 ? -35.309 -50.898 -11.396 1.00 17.67 316 GLN B C 1
ATOM 5613 O O . GLN B 1 332 ? -36.337 -50.947 -10.712 1.00 18.53 316 GLN B O 1
ATOM 5619 N N . ALA B 1 333 ? -34.560 -49.801 -11.498 1.00 16.02 317 ALA B N 1
ATOM 5620 C CA . ALA B 1 333 ? -34.905 -48.619 -10.727 1.00 15.90 317 ALA B CA 1
ATOM 5621 C C . ALA B 1 333 ? -36.235 -48.061 -11.178 1.00 16.40 317 ALA B C 1
ATOM 5622 O O . ALA B 1 333 ? -37.103 -47.712 -10.343 1.00 15.88 317 ALA B O 1
ATOM 5624 N N . ALA B 1 334 ? -36.442 -47.953 -12.494 1.00 14.94 318 ALA B N 1
ATOM 5625 C CA . ALA B 1 334 ? -37.693 -47.424 -13.045 1.00 16.50 318 ALA B CA 1
ATOM 5626 C C . ALA B 1 334 ? -38.857 -48.325 -12.655 1.00 18.61 318 ALA B C 1
ATOM 5627 O O . ALA B 1 334 ? -39.925 -47.845 -12.291 1.00 17.33 318 ALA B O 1
ATOM 5629 N N . GLN B 1 335 ? -38.692 -49.629 -12.789 1.00 18.98 319 GLN B N 1
ATOM 5630 C CA . GLN B 1 335 ? -39.779 -50.549 -12.454 1.00 21.87 319 GLN B CA 1
ATOM 5631 C C . GLN B 1 335 ? -40.198 -50.488 -10.970 1.00 19.39 319 GLN B C 1
ATOM 5632 O O . GLN B 1 335 ? -41.401 -50.517 -10.671 1.00 21.65 319 GLN B O 1
ATOM 5638 N N . LYS B 1 336 ? -39.230 -50.369 -10.073 1.00 21.11 320 LYS B N 1
ATOM 5639 C CA . LYS B 1 336 ? -39.449 -50.206 -8.659 1.00 21.08 320 LYS B CA 1
ATOM 5640 C C . LYS B 1 336 ? -40.246 -48.854 -8.432 1.00 20.28 320 LYS B C 1
ATOM 5641 O O . LYS B 1 336 ? -41.277 -48.871 -7.773 1.00 18.66 320 LYS B O 1
ATOM 5647 N N . ALA B 1 337 ? -39.772 -47.756 -9.019 1.00 18.30 321 ALA B N 1
ATOM 5648 C CA . ALA B 1 337 ? -40.417 -46.431 -8.823 1.00 18.37 321 ALA B CA 1
ATOM 5649 C C . ALA B 1 337 ? -41.868 -46.446 -9.331 1.00 18.87 321 ALA B C 1
ATOM 5650 O O . ALA B 1 337 ? -42.809 -45.980 -8.621 1.00 19.00 321 ALA B O 1
ATOM 5652 N N . LEU B 1 338 ? -42.079 -46.994 -10.529 1.00 17.99 322 LEU B N 1
ATOM 5653 C CA . LEU B 1 338 ? -43.438 -47.048 -11.114 1.00 20.11 322 LEU B CA 1
ATOM 5654 C C . LEU B 1 338 ? -44.358 -47.921 -10.291 1.00 21.49 322 LEU B C 1
ATOM 5655 O O . LEU B 1 338 ? -45.547 -47.593 -10.034 1.00 20.77 322 LEU B O 1
ATOM 5660 N N . SER B 1 339 ? -43.824 -49.038 -9.840 1.00 21.81 323 SER B N 1
ATOM 5661 C CA . SER B 1 339 ? -44.595 -49.962 -9.046 1.00 24.98 323 SER B CA 1
ATOM 5662 C C . SER B 1 339 ? -44.940 -49.346 -7.680 1.00 24.76 323 SER B C 1
ATOM 5663 O O . SER B 1 339 ? -46.070 -49.493 -7.225 1.00 24.11 323 SER B O 1
ATOM 5666 N N . MET B 1 340 ? -43.996 -48.655 -7.050 1.00 23.39 324 MET B N 1
ATOM 5667 C CA . MET B 1 340 ? -44.273 -47.943 -5.780 1.00 23.75 324 MET B CA 1
ATOM 5668 C C . MET B 1 340 ? -45.324 -46.866 -5.964 1.00 23.16 324 MET B C 1
ATOM 5669 O O . MET B 1 340 ? -46.126 -46.637 -5.042 1.00 21.11 324 MET B O 1
ATOM 5674 N N . ALA B 1 341 ? -45.352 -46.216 -7.124 1.00 20.32 325 ALA B N 1
ATOM 5675 C CA . ALA B 1 341 ? -46.325 -45.141 -7.410 1.00 22.53 325 ALA B CA 1
ATOM 5676 C C . ALA B 1 341 ? -47.627 -45.704 -7.964 1.00 23.76 325 ALA B C 1
ATOM 5677 O O . ALA B 1 341 ? -48.597 -44.952 -8.186 1.00 25.70 325 ALA B O 1
ATOM 5679 N N . ASN B 1 342 ? -47.674 -47.018 -8.180 1.00 24.18 326 ASN B N 1
ATOM 5680 C CA . ASN B 1 342 ? -48.836 -47.688 -8.727 1.00 26.59 326 ASN B CA 1
ATOM 5681 C C . ASN B 1 342 ? -49.268 -47.120 -10.064 1.00 27.73 326 ASN B C 1
ATOM 5682 O O . ASN B 1 342 ? -50.455 -46.944 -10.296 1.00 27.96 326 ASN B O 1
ATOM 5687 N N . ILE B 1 343 ? -48.312 -46.841 -10.957 1.00 24.61 327 ILE B N 1
ATOM 5688 C CA . ILE B 1 343 ? -48.606 -46.405 -12.313 1.00 24.51 327 ILE B CA 1
ATOM 5689 C C . ILE B 1 343 ? -47.838 -47.271 -13.345 1.00 25.25 327 ILE B C 1
ATOM 5690 O O . ILE B 1 343 ? -46.941 -48.040 -12.970 1.00 25.73 327 ILE B O 1
ATOM 5695 N N . LYS B 1 344 ? -48.243 -47.181 -14.597 1.00 25.05 328 LYS B N 1
ATOM 5696 C CA . LYS B 1 344 ? -47.525 -47.829 -15.678 1.00 27.50 328 LYS B CA 1
ATOM 5697 C C . LYS B 1 344 ? -46.803 -46.787 -16.505 1.00 25.61 328 LYS B C 1
ATOM 5698 O O . LYS B 1 344 ? -47.157 -45.601 -16.493 1.00 24.39 328 LYS B O 1
ATOM 5704 N N . PRO B 1 345 ? -45.817 -47.228 -17.330 1.00 24.74 329 PRO B N 1
ATOM 5705 C CA . PRO B 1 345 ? -45.155 -46.255 -18.194 1.00 21.19 329 PRO B CA 1
ATOM 5706 C C . PRO B 1 345 ? -46.088 -45.508 -19.119 1.00 21.06 329 PRO B C 1
ATOM 5707 O O . PRO B 1 345 ? -45.872 -44.325 -19.411 1.00 21.15 329 PRO B O 1
ATOM 5711 N N . SER B 1 346 ? -47.163 -46.163 -19.573 1.00 20.11 330 SER B N 1
ATOM 5712 C CA . SER B 1 346 ? -48.071 -45.492 -20.489 1.00 23.60 330 SER B CA 1
ATOM 5713 C C . SER B 1 346 ? -48.881 -44.350 -19.826 1.00 23.12 330 SER B C 1
ATOM 5714 O O . SER B 1 346 ? -49.496 -43.557 -20.510 1.00 22.19 330 SER B O 1
ATOM 5717 N N . ASP B 1 347 ? -48.881 -44.306 -18.500 1.00 25.29 331 ASP B N 1
ATOM 5718 C CA . ASP B 1 347 ? -49.463 -43.165 -17.745 1.00 23.98 331 ASP B CA 1
ATOM 5719 C C . ASP B 1 347 ? -48.600 -41.912 -17.718 1.00 21.95 331 ASP B C 1
ATOM 5720 O O . ASP B 1 347 ? -49.062 -40.827 -17.330 1.00 21.47 331 ASP B O 1
ATOM 5725 N N . LEU B 1 348 ? -47.330 -42.025 -18.073 1.00 19.27 332 LEU B N 1
ATOM 5726 C CA . LEU B 1 348 ? -46.427 -40.878 -18.021 1.00 18.89 332 LEU B CA 1
ATOM 5727 C C . LEU B 1 348 ? -46.738 -39.829 -19.095 1.00 19.62 332 LEU B C 1
ATOM 5728 O O . LEU B 1 348 ? -47.045 -40.202 -20.221 1.00 20.26 332 LEU B O 1
ATOM 5733 N N . ASN B 1 349 ? -46.639 -38.526 -18.777 1.00 18.45 333 ASN B N 1
ATOM 5734 C CA . ASN B 1 349 ? -46.866 -37.441 -19.733 1.00 18.31 333 ASN B CA 1
ATOM 5735 C C . ASN B 1 349 ? -45.627 -36.701 -20.143 1.00 17.86 333 ASN B C 1
ATOM 5736 O O . ASN B 1 349 ? -45.641 -35.971 -21.125 1.00 19.06 333 ASN B O 1
ATOM 5741 N N . VAL B 1 350 ? -44.543 -36.866 -19.364 1.00 17.18 334 VAL B N 1
ATOM 5742 C CA . VAL B 1 350 ? -43.260 -36.241 -19.601 1.00 16.75 334 VAL B CA 1
ATOM 5743 C C . VAL B 1 350 ? -42.187 -37.068 -18.878 1.00 15.47 334 VAL B C 1
ATOM 5744 O O . VAL B 1 350 ? -42.485 -37.732 -17.889 1.00 16.54 334 VAL B O 1
ATOM 5748 N N . ALA B 1 351 ? -40.962 -37.026 -19.387 1.00 17.49 335 ALA B N 1
ATOM 5749 C CA . ALA B 1 351 ? -39.829 -37.655 -18.730 1.00 17.31 335 ALA B CA 1
ATOM 5750 C C . ALA B 1 351 ? -38.548 -36.943 -18.959 1.00 16.32 335 ALA B C 1
ATOM 5751 O O . ALA B 1 351 ? -38.366 -36.215 -19.959 1.00 16.53 335 ALA B O 1
ATOM 5753 N N . GLU B 1 352 ? -37.625 -37.168 -18.023 1.00 17.12 336 GLU B N 1
ATOM 5754 C CA . GLU B 1 352 ? -36.242 -36.787 -18.139 1.00 16.81 336 GLU B CA 1
ATOM 5755 C C . GLU B 1 352 ? -35.384 -38.040 -17.926 1.00 17.50 336 GLU B C 1
ATOM 5756 O O . GLU B 1 352 ? -35.531 -38.768 -16.934 1.00 16.93 336 GLU B O 1
ATOM 5762 N N . VAL B 1 353 ? -34.503 -38.312 -18.897 1.00 16.53 337 VAL B N 1
ATOM 5763 C CA . VAL B 1 353 ? -33.696 -39.517 -18.879 1.00 15.63 337 VAL B CA 1
ATOM 5764 C C . VAL B 1 353 ? -32.279 -39.138 -19.105 1.00 14.24 337 VAL B C 1
ATOM 5765 O O . VAL B 1 353 ? -31.962 -38.023 -19.568 1.00 13.72 337 VAL B O 1
ATOM 5769 N N . HIS B 1 354 ? -31.413 -40.094 -18.848 1.00 13.41 338 HIS B N 1
ATOM 5770 C CA . HIS B 1 354 ? -29.985 -39.887 -18.779 1.00 14.45 338 HIS B CA 1
ATOM 5771 C C . HIS B 1 354 ? -29.305 -40.142 -20.135 1.00 16.14 338 HIS B C 1
ATOM 5772 O O . HIS B 1 354 ? -28.697 -41.198 -20.359 1.00 17.18 338 HIS B O 1
ATOM 5779 N N . ASP B 1 355 ? -29.421 -39.160 -21.017 1.00 16.24 339 ASP B N 1
ATOM 5780 C CA . ASP B 1 355 ? -28.796 -39.171 -22.362 1.00 16.29 339 ASP B CA 1
ATOM 5781 C C . ASP B 1 355 ? -27.339 -38.767 -22.363 1.00 15.23 339 ASP B C 1
ATOM 5782 O O . ASP B 1 355 ? -26.926 -37.790 -23.037 1.00 16.42 339 ASP B O 1
ATOM 5787 N N . CYS B 1 356 ? -26.507 -39.473 -21.612 1.00 14.96 340 CYS B N 1
ATOM 5788 C CA . CYS B 1 356 ? -25.127 -39.104 -21.552 1.00 15.91 340 CYS B CA 1
ATOM 5789 C C . CYS B 1 356 ? -24.517 -39.311 -22.962 1.00 16.88 340 CYS B C 1
ATOM 5790 O O . CYS B 1 356 ? -23.514 -38.712 -23.274 1.00 16.90 340 CYS B O 1
ATOM 5793 N N . PHE B 1 357 ? -25.125 -40.237 -23.740 1.00 18.37 341 PHE B N 1
ATOM 5794 C CA . PHE B 1 357 ? -24.914 -40.339 -25.212 1.00 17.88 341 PHE B CA 1
ATOM 5795 C C . PHE B 1 357 ? -26.264 -40.524 -25.845 1.00 17.07 341 PHE B C 1
ATOM 5796 O O . PHE B 1 357 ? -27.240 -40.931 -25.202 1.00 16.57 341 PHE B O 1
ATOM 5804 N N . THR B 1 358 ? -26.385 -40.180 -27.114 1.00 16.03 342 THR B N 1
ATOM 5805 C CA . THR B 1 358 ? -27.609 -40.506 -27.849 1.00 14.83 342 THR B CA 1
ATOM 5806 C C . THR B 1 358 ? -28.035 -41.969 -27.698 1.00 14.63 342 THR B C 1
ATOM 5807 O O . THR B 1 358 ? -29.183 -42.304 -27.566 1.00 15.49 342 THR B O 1
ATOM 5811 N N . ILE B 1 359 ? -27.039 -42.844 -27.710 1.00 16.00 343 ILE B N 1
ATOM 5812 C CA . ILE B 1 359 ? -27.192 -44.271 -27.531 1.00 15.00 343 ILE B CA 1
ATOM 5813 C C . ILE B 1 359 ? -27.911 -44.554 -26.192 1.00 15.12 343 ILE B C 1
ATOM 5814 O O . ILE B 1 359 ? -28.831 -45.390 -26.116 1.00 15.12 343 ILE B O 1
ATOM 5819 N N . ALA B 1 360 ? -27.511 -43.811 -25.154 1.00 15.33 344 ALA B N 1
ATOM 5820 C CA . ALA B 1 360 ? -28.140 -43.952 -23.827 1.00 15.93 344 ALA B CA 1
ATOM 5821 C C . ALA B 1 360 ? -29.591 -43.549 -23.836 1.00 15.13 344 ALA B C 1
ATOM 5822 O O . ALA B 1 360 ? -30.415 -44.228 -23.209 1.00 16.88 344 ALA B O 1
ATOM 5824 N N . GLU B 1 361 ? -29.932 -42.481 -24.551 1.00 15.89 345 GLU B N 1
ATOM 5825 C CA . GLU B 1 361 ? -31.334 -42.064 -24.623 1.00 15.53 345 GLU B CA 1
ATOM 5826 C C . GLU B 1 361 ? -32.251 -43.176 -25.130 1.00 17.81 345 GLU B C 1
ATOM 5827 O O . GLU B 1 361 ? -33.339 -43.454 -24.588 1.00 16.15 345 GLU B O 1
ATOM 5833 N N . MET B 1 362 ? -31.835 -43.827 -26.213 1.00 17.49 346 MET B N 1
ATOM 5834 C CA . MET B 1 362 ? -32.628 -44.907 -26.796 1.00 17.13 346 MET B CA 1
ATOM 5835 C C . MET B 1 362 ? -32.820 -46.025 -25.789 1.00 15.78 346 MET B C 1
ATOM 5836 O O . MET B 1 362 ? -33.931 -46.489 -25.559 1.00 17.16 346 MET B O 1
ATOM 5841 N N . LEU B 1 363 ? -31.748 -46.438 -25.132 1.00 16.67 347 LEU B N 1
ATOM 5842 C CA . LEU B 1 363 ? -31.818 -47.508 -24.108 1.00 16.70 347 LEU B CA 1
ATOM 5843 C C . LEU B 1 363 ? -32.695 -47.084 -22.892 1.00 16.37 347 LEU B C 1
ATOM 5844 O O . LEU B 1 363 ? -33.381 -47.886 -22.297 1.00 16.72 347 LEU B O 1
ATOM 5849 N N . MET B 1 364 ? -32.633 -45.801 -22.557 1.00 15.62 348 MET B N 1
ATOM 5850 C CA . MET B 1 364 ? -33.489 -45.231 -21.489 1.00 16.83 348 MET B CA 1
ATOM 5851 C C . MET B 1 364 ? -34.972 -45.339 -21.801 1.00 17.50 348 MET B C 1
ATOM 5852 O O . MET B 1 364 ? -35.763 -45.621 -20.910 1.00 16.85 348 MET B O 1
ATOM 5857 N N . TYR B 1 365 ? -35.383 -45.147 -23.053 1.00 17.61 349 TYR B N 1
ATOM 5858 C CA . TYR B 1 365 ? -36.809 -45.343 -23.381 1.00 17.93 349 TYR B CA 1
ATOM 5859 C C . TYR B 1 365 ? -37.276 -46.727 -22.997 1.00 18.12 349 TYR B C 1
ATOM 5860 O O . TYR B 1 365 ? -38.395 -46.938 -22.505 1.00 16.70 349 TYR B O 1
ATOM 5869 N N . GLU B 1 366 ? -36.435 -47.736 -23.278 1.00 17.33 350 GLU B N 1
ATOM 5870 C CA . GLU B 1 366 ? -36.776 -49.108 -22.984 1.00 18.14 350 GLU B CA 1
ATOM 5871 C C . GLU B 1 366 ? -36.647 -49.439 -21.478 1.00 17.87 350 GLU B C 1
ATOM 5872 O O . GLU B 1 366 ? -37.454 -50.158 -20.949 1.00 18.62 350 GLU B O 1
ATOM 5878 N N . ALA B 1 367 ? -35.651 -48.871 -20.806 1.00 18.09 351 ALA B N 1
ATOM 5879 C CA . ALA B 1 367 ? -35.511 -49.104 -19.366 1.00 18.04 351 ALA B CA 1
ATOM 5880 C C . ALA B 1 367 ? -36.689 -48.491 -18.598 1.00 16.93 351 ALA B C 1
ATOM 5881 O O . ALA B 1 367 ? -37.205 -49.106 -17.702 1.00 17.34 351 ALA B O 1
ATOM 5883 N N . LEU B 1 368 ? -37.104 -47.296 -19.000 1.00 18.28 352 LEU B N 1
ATOM 5884 C CA . LEU B 1 368 ? -38.236 -46.574 -18.369 1.00 17.99 352 LEU B CA 1
ATOM 5885 C C . LEU B 1 368 ? -39.555 -47.312 -18.672 1.00 18.98 352 LEU B C 1
ATOM 5886 O O . LEU B 1 368 ? -40.509 -47.291 -17.884 1.00 19.44 352 LEU B O 1
ATOM 5891 N N . GLY B 1 369 ? -39.574 -48.014 -19.802 1.00 19.67 353 GLY B N 1
ATOM 5892 C CA . GLY B 1 369 ? -40.703 -48.799 -20.239 1.00 18.80 353 GLY B CA 1
ATOM 5893 C C . GLY B 1 369 ? -41.659 -48.096 -21.137 1.00 17.99 353 GLY B C 1
ATOM 5894 O O . GLY B 1 369 ? -42.705 -48.653 -21.458 1.00 20.56 353 GLY B O 1
ATOM 5895 N N . ILE B 1 370 ? -41.325 -46.901 -21.628 1.00 19.50 354 ILE B N 1
ATOM 5896 C CA . ILE B 1 370 ? -42.192 -46.209 -22.603 1.00 18.87 354 ILE B CA 1
ATOM 5897 C C . ILE B 1 370 ? -42.074 -46.848 -24.024 1.00 21.56 354 ILE B C 1
ATOM 5898 O O . ILE B 1 370 ? -42.891 -46.601 -24.842 1.00 20.60 354 ILE B O 1
ATOM 5903 N N . ALA B 1 371 ? -41.042 -47.659 -24.262 1.00 22.05 355 ALA B N 1
ATOM 5904 C CA . ALA B 1 371 ? -40.944 -48.517 -25.430 1.00 21.79 355 ALA B CA 1
ATOM 5905 C C . ALA B 1 371 ? -40.589 -49.903 -24.906 1.00 21.46 355 ALA B C 1
ATOM 5906 O O . ALA B 1 371 ? -39.869 -50.052 -23.926 1.00 20.83 355 ALA B O 1
ATOM 5908 N N . GLU B 1 372 ? -41.133 -50.917 -25.556 1.00 23.71 356 GLU B N 1
ATOM 5909 C CA . GLU B 1 372 ? -40.751 -52.291 -25.321 1.00 25.45 356 GLU B CA 1
ATOM 5910 C C . GLU B 1 372 ? -39.330 -52.523 -25.843 1.00 21.81 356 GLU B C 1
ATOM 5911 O O . GLU B 1 372 ? -38.823 -51.740 -26.630 1.00 18.79 356 GLU B O 1
ATOM 5917 N N . TYR B 1 373 ? -38.720 -53.620 -25.385 1.00 23.78 357 TYR B N 1
ATOM 5918 C CA . TYR B 1 373 ? -37.386 -54.018 -25.800 1.00 25.09 357 TYR B CA 1
ATOM 5919 C C . TYR B 1 373 ? -37.356 -54.125 -27.318 1.00 23.88 357 TYR B C 1
ATOM 5920 O O . TYR B 1 373 ? -38.188 -54.822 -27.878 1.00 22.64 357 TYR B O 1
ATOM 5929 N N . GLY B 1 374 ? -36.460 -53.387 -27.951 1.00 23.84 358 GLY B N 1
ATOM 5930 C CA . GLY B 1 374 ? -36.310 -53.379 -29.404 1.00 25.57 358 GLY B CA 1
ATOM 5931 C C . GLY B 1 374 ? -37.143 -52.334 -30.111 1.00 26.52 358 GLY B C 1
ATOM 5932 O O . GLY B 1 374 ? -37.132 -52.272 -31.341 1.00 22.71 358 GLY B O 1
ATOM 5933 N N . HIS B 1 375 ? -37.881 -51.515 -29.357 1.00 22.21 359 HIS B N 1
ATOM 5934 C CA . HIS B 1 375 ? -38.812 -50.557 -29.973 1.00 22.94 359 HIS B CA 1
ATOM 5935 C C . HIS B 1 375 ? -38.590 -49.117 -29.657 1.00 22.72 359 HIS B C 1
ATOM 5936 O O . HIS B 1 375 ? -39.356 -48.273 -30.130 1.00 21.68 359 HIS B O 1
ATOM 5943 N N . ALA B 1 376 ? -37.528 -48.778 -28.916 1.00 20.37 360 ALA B N 1
ATOM 5944 C CA . ALA B 1 376 ? -37.157 -47.359 -28.820 1.00 20.43 360 ALA B CA 1
ATOM 5945 C C . ALA B 1 376 ? -37.070 -46.739 -30.226 1.00 21.58 360 ALA B C 1
ATOM 5946 O O . ALA B 1 376 ? -37.340 -45.529 -30.454 1.00 17.48 360 ALA B O 1
ATOM 5948 N N . LYS B 1 377 ? -36.613 -47.531 -31.200 1.00 20.81 361 LYS B N 1
ATOM 5949 C CA . LYS B 1 377 ? -36.462 -46.983 -32.556 1.00 21.72 361 LYS B CA 1
ATOM 5950 C C . LYS B 1 377 ? -37.800 -46.543 -33.131 1.00 19.66 361 LYS B C 1
ATOM 5951 O O . LYS B 1 377 ? -37.847 -45.582 -33.867 1.00 20.85 361 LYS B O 1
ATOM 5957 N N . ASP B 1 378 ? -38.879 -47.220 -32.760 1.00 21.43 362 ASP B N 1
ATOM 5958 C CA . ASP B 1 378 ? -40.206 -46.819 -33.212 1.00 22.69 362 ASP B CA 1
ATOM 5959 C C . ASP B 1 378 ? -40.550 -45.403 -32.714 1.00 23.88 362 ASP B C 1
ATOM 5960 O O . ASP B 1 378 ? -41.058 -44.536 -33.484 1.00 23.26 362 ASP B O 1
ATOM 5965 N N . LEU B 1 379 ? -40.213 -45.136 -31.448 1.00 23.55 363 LEU B N 1
ATOM 5966 C CA . LEU B 1 379 ? -40.525 -43.831 -30.844 1.00 22.45 363 LEU B CA 1
ATOM 5967 C C . LEU B 1 379 ? -39.730 -42.725 -31.474 1.00 21.49 363 LEU B C 1
ATOM 5968 O O . LEU B 1 379 ? -40.313 -41.698 -31.787 1.00 24.48 363 LEU B O 1
ATOM 5973 N N . ILE B 1 380 ? -38.426 -42.900 -31.705 1.00 19.88 364 ILE B N 1
ATOM 5974 C CA . ILE B 1 380 ? -37.621 -41.788 -32.227 1.00 20.38 364 ILE B CA 1
ATOM 5975 C C . ILE B 1 380 ? -37.997 -41.515 -33.682 1.00 22.63 364 ILE B C 1
ATOM 5976 O O . ILE B 1 380 ? -37.879 -40.369 -34.150 1.00 22.58 364 ILE B O 1
ATOM 5981 N N . ARG B 1 381 ? -38.368 -42.573 -34.417 1.00 23.40 365 ARG B N 1
ATOM 5982 C CA . ARG B 1 381 ? -38.768 -42.389 -35.825 1.00 24.25 365 ARG B CA 1
ATOM 5983 C C . ARG B 1 381 ? -40.134 -41.745 -35.971 1.00 22.91 365 ARG B C 1
ATOM 5984 O O . ARG B 1 381 ? -40.349 -41.013 -36.935 1.00 25.32 365 ARG B O 1
ATOM 5992 N N . ASN B 1 382 ? -41.059 -42.005 -35.057 1.00 22.48 366 ASN B N 1
ATOM 5993 C CA . ASN B 1 382 ? -42.386 -41.416 -35.128 1.00 24.80 366 ASN B CA 1
ATOM 5994 C C . ASN B 1 382 ? -42.524 -40.083 -34.405 1.00 27.37 366 ASN B C 1
ATOM 5995 O O . ASN B 1 382 ? -43.545 -39.452 -34.537 1.00 24.17 366 ASN B O 1
ATOM 6000 N N . GLY B 1 383 ? -41.480 -39.620 -33.707 1.00 25.48 367 GLY B N 1
ATOM 6001 C CA . GLY B 1 383 ? -41.549 -38.305 -33.052 1.00 24.78 367 GLY B CA 1
ATOM 6002 C C . GLY B 1 383 ? -42.316 -38.296 -31.720 1.00 24.84 367 GLY B C 1
ATOM 6003 O O . GLY B 1 383 ? -42.617 -37.237 -31.196 1.00 25.00 367 GLY B O 1
ATOM 6004 N N . ASP B 1 384 ? -42.584 -39.454 -31.158 1.00 22.44 368 ASP B N 1
ATOM 6005 C CA . ASP B 1 384 ? -43.365 -39.546 -29.935 1.00 23.55 368 ASP B CA 1
ATOM 6006 C C . ASP B 1 384 ? -42.710 -38.845 -28.703 1.00 23.37 368 ASP B C 1
ATOM 6007 O O . ASP B 1 384 ? -43.427 -38.510 -27.748 1.00 22.45 368 ASP B O 1
ATOM 6012 N N . THR B 1 385 ? -41.393 -38.662 -28.738 1.00 19.34 369 THR B N 1
ATOM 6013 C CA . THR B 1 385 ? -40.638 -38.103 -27.613 1.00 19.73 369 THR B CA 1
ATOM 6014 C C . THR B 1 385 ? -40.224 -36.643 -27.850 1.00 20.68 369 THR B C 1
ATOM 6015 O O . THR B 1 385 ? -39.549 -36.054 -27.014 1.00 19.41 369 THR B O 1
ATOM 6019 N N . THR B 1 386 ? -40.641 -36.068 -28.991 1.00 21.41 370 THR B N 1
ATOM 6020 C CA . THR B 1 386 ? -40.402 -34.670 -29.310 1.00 20.11 370 THR B CA 1
ATOM 6021 C C . THR B 1 386 ? -41.415 -33.852 -28.458 1.00 18.63 370 THR B C 1
ATOM 6022 O O . THR B 1 386 ? -42.327 -34.421 -27.863 1.00 17.83 370 THR B O 1
ATOM 6026 N N . LEU B 1 387 ? -41.235 -32.545 -28.464 1.00 23.78 371 LEU B N 1
ATOM 6027 C CA . LEU B 1 387 ? -42.079 -31.613 -27.718 1.00 28.40 371 LEU B CA 1
ATOM 6028 C C . LEU B 1 387 ? -43.544 -31.725 -28.085 1.00 32.02 371 LEU B C 1
ATOM 6029 O O . LEU B 1 387 ? -44.394 -31.498 -27.243 1.00 35.19 371 LEU B O 1
ATOM 6034 N N . GLU B 1 388 ? -43.819 -32.078 -29.338 1.00 31.80 372 GLU B N 1
ATOM 6035 C CA . GLU B 1 388 ? -45.176 -32.195 -29.848 1.00 35.23 372 GLU B CA 1
ATOM 6036 C C . GLU B 1 388 ? -45.703 -33.631 -29.727 1.00 30.18 372 GLU B C 1
ATOM 6037 O O . GLU B 1 388 ? -46.856 -33.892 -30.008 1.00 31.34 372 GLU B O 1
ATOM 6043 N N . GLY B 1 389 ? -44.870 -34.577 -29.296 1.00 26.27 373 GLY B N 1
ATOM 6044 C CA . GLY B 1 389 ? -45.301 -35.947 -29.144 1.00 23.31 373 GLY B CA 1
ATOM 6045 C C . GLY B 1 389 ? -46.114 -36.269 -27.924 1.00 25.02 373 GLY B C 1
ATOM 6046 O O . GLY B 1 389 ? -46.271 -35.444 -27.020 1.00 24.01 373 GLY B O 1
ATOM 6047 N N . ARG B 1 390 ? -46.608 -37.492 -27.841 1.00 25.22 374 ARG B N 1
ATOM 6048 C CA . ARG B 1 390 ? -47.415 -37.873 -26.680 1.00 29.65 374 ARG B CA 1
ATOM 6049 C C . ARG B 1 390 ? -46.587 -38.179 -25.389 1.00 26.96 374 ARG B C 1
ATOM 6050 O O . ARG B 1 390 ? -47.170 -38.227 -24.321 1.00 27.40 374 ARG B O 1
ATOM 6058 N N . ILE B 1 391 ? -45.270 -38.376 -25.495 1.00 21.74 375 ILE B N 1
ATOM 6059 C CA . ILE B 1 391 ? -44.407 -38.551 -24.307 1.00 19.32 375 ILE B CA 1
ATOM 6060 C C . ILE B 1 391 ? -43.079 -37.798 -24.475 1.00 20.40 375 ILE B C 1
ATOM 6061 O O . ILE B 1 391 ? -42.035 -38.401 -24.773 1.00 21.35 375 ILE B O 1
ATOM 6066 N N . PRO B 1 392 ? -43.107 -36.441 -24.330 1.00 18.40 376 PRO B N 1
ATOM 6067 C CA . PRO B 1 392 ? -41.910 -35.694 -24.575 1.00 18.48 376 PRO B CA 1
ATOM 6068 C C . PRO B 1 392 ? -40.847 -36.133 -23.579 1.00 18.67 376 PRO B C 1
ATOM 6069 O O . PRO B 1 392 ? -41.148 -36.284 -22.389 1.00 19.84 376 PRO B O 1
ATOM 6073 N N . VAL B 1 393 ? -39.615 -36.231 -24.042 1.00 18.05 377 VAL B N 1
ATOM 6074 C CA . VAL B 1 393 ? -38.504 -36.572 -23.182 1.00 17.57 377 VAL B CA 1
ATOM 6075 C C . VAL B 1 393 ? -37.428 -35.539 -23.333 1.00 17.50 377 VAL B C 1
ATOM 6076 O O . VAL B 1 393 ? -37.020 -35.202 -24.459 1.00 19.49 377 VAL B O 1
ATOM 6080 N N . ASN B 1 394 ? -36.867 -35.085 -22.214 1.00 16.80 378 ASN B N 1
ATOM 6081 C CA . ASN B 1 394 ? -35.720 -34.176 -22.269 1.00 18.95 378 ASN B CA 1
ATOM 6082 C C . ASN B 1 394 ? -36.053 -32.936 -23.124 1.00 18.32 378 ASN B C 1
ATOM 6083 O O . ASN B 1 394 ? -35.311 -32.541 -24.038 1.00 17.30 378 ASN B O 1
ATOM 6088 N N . THR B 1 395 ? -37.140 -32.286 -22.689 1.00 18.22 379 THR B N 1
ATOM 6089 C CA . THR B 1 395 ? -37.789 -31.172 -23.398 1.00 18.27 379 THR B CA 1
ATOM 6090 C C . THR B 1 395 ? -36.908 -29.940 -23.529 1.00 18.56 379 THR B C 1
ATOM 6091 O O . THR B 1 395 ? -37.068 -29.161 -24.495 1.00 18.28 379 THR B O 1
ATOM 6095 N N . GLY B 1 396 ? -35.876 -29.804 -22.669 1.00 16.72 380 GLY B N 1
ATOM 6096 C CA . GLY B 1 396 ? -35.002 -28.647 -22.676 1.00 16.29 380 GLY B CA 1
ATOM 6097 C C . GLY B 1 396 ? -33.613 -28.891 -23.228 1.00 17.49 380 GLY B C 1
ATOM 6098 O O . GLY B 1 396 ? -32.768 -28.034 -23.146 1.00 18.68 380 GLY B O 1
ATOM 6099 N N . GLY B 1 397 ? -33.356 -30.106 -23.763 1.00 18.41 381 GLY B N 1
ATOM 6100 C CA . GLY B 1 397 ? -32.064 -30.362 -24.416 1.00 16.71 381 GLY B CA 1
ATOM 6101 C C . GLY B 1 397 ? -31.365 -31.613 -23.957 1.00 16.22 381 GLY B C 1
ATOM 6102 O O . GLY B 1 397 ? -30.418 -32.068 -24.611 1.00 16.60 381 GLY B O 1
ATOM 6103 N N . GLY B 1 398 ? -31.764 -32.143 -22.790 1.00 16.21 382 GLY B N 1
ATOM 6104 C CA . GLY B 1 398 ? -30.992 -33.229 -22.146 1.00 15.52 382 GLY B CA 1
ATOM 6105 C C . GLY B 1 398 ? -29.544 -32.972 -21.849 1.00 16.20 382 GLY B C 1
ATOM 6106 O O . GLY B 1 398 ? -29.030 -31.861 -21.959 1.00 17.10 382 GLY B O 1
ATOM 6107 N N . LEU B 1 399 ? -28.855 -34.031 -21.462 1.00 14.26 383 LEU B N 1
ATOM 6108 C CA . LEU B 1 399 ? -27.441 -33.975 -21.219 1.00 16.04 383 LEU B CA 1
ATOM 6109 C C . LEU B 1 399 ? -26.688 -33.550 -22.515 1.00 17.62 383 LEU B C 1
ATOM 6110 O O . LEU B 1 399 ? -25.615 -32.953 -22.435 1.00 17.33 383 LEU B O 1
ATOM 6115 N N . LEU B 1 400 ? -27.284 -33.861 -23.676 1.00 17.68 384 LEU B N 1
ATOM 6116 C CA . LEU B 1 400 ? -26.644 -33.615 -24.971 1.00 17.83 384 LEU B CA 1
ATOM 6117 C C . LEU B 1 400 ? -26.518 -32.130 -25.289 1.00 17.47 384 LEU B C 1
ATOM 6118 O O . LEU B 1 400 ? -25.455 -31.708 -25.729 1.00 20.13 384 LEU B O 1
ATOM 6123 N N . SER B 1 401 ? -27.580 -31.356 -25.033 1.00 17.87 385 SER B N 1
ATOM 6124 C CA A SER B 1 401 ? -27.607 -29.917 -25.367 0.50 18.07 385 SER B CA 1
ATOM 6125 C CA B SER B 1 401 ? -27.576 -29.916 -25.353 0.50 18.26 385 SER B CA 1
ATOM 6126 C C . SER B 1 401 ? -27.730 -29.001 -24.136 1.00 17.74 385 SER B C 1
ATOM 6127 O O . SER B 1 401 ? -27.010 -28.029 -24.030 1.00 18.86 385 SER B O 1
ATOM 6132 N N . PHE B 1 402 ? -28.648 -29.328 -23.233 1.00 17.55 386 PHE B N 1
ATOM 6133 C CA . PHE B 1 402 ? -28.697 -28.592 -21.902 1.00 18.50 386 PHE B CA 1
ATOM 6134 C C . PHE B 1 402 ? -27.346 -28.673 -21.299 1.00 16.27 386 PHE B C 1
ATOM 6135 O O . PHE B 1 402 ? -26.762 -27.677 -20.846 1.00 19.12 386 PHE B O 1
ATOM 6143 N N . GLY B 1 403 ? -26.726 -29.847 -21.366 1.00 16.96 387 GLY B N 1
ATOM 6144 C CA . GLY B 1 403 ? -25.369 -30.032 -20.888 1.00 15.21 387 GLY B CA 1
ATOM 6145 C C . GLY B 1 403 ? -25.334 -30.985 -19.693 1.00 14.24 387 GLY B C 1
ATOM 6146 O O . GLY B 1 403 ? -26.366 -31.341 -19.160 1.00 16.85 387 GLY B O 1
ATOM 6147 N N . HIS B 1 404 ? -24.146 -31.310 -19.223 1.00 15.38 388 HIS B N 1
ATOM 6148 C CA . HIS B 1 404 ? -23.942 -32.396 -18.209 1.00 16.18 388 HIS B CA 1
ATOM 6149 C C . HIS B 1 404 ? -22.863 -32.073 -17.198 1.00 16.48 388 HIS B C 1
ATOM 6150 O O . HIS B 1 404 ? -21.798 -32.671 -17.187 1.00 16.41 388 HIS B O 1
ATOM 6157 N N . PRO B 1 405 ? -23.145 -31.117 -16.259 1.00 15.91 389 PRO B N 1
ATOM 6158 C CA . PRO B 1 405 ? -22.309 -30.956 -15.067 1.00 17.21 389 PRO B CA 1
ATOM 6159 C C . PRO B 1 405 ? -22.764 -32.113 -14.172 1.00 16.94 389 PRO B C 1
ATOM 6160 O O . PRO B 1 405 ? -23.866 -32.060 -13.619 1.00 15.31 389 PRO B O 1
ATOM 6164 N N A VAL B 1 406 ? -21.964 -33.171 -14.115 0.50 15.66 390 VAL B N 1
ATOM 6165 N N B VAL B 1 406 ? -21.966 -33.178 -14.131 0.50 16.45 390 VAL B N 1
ATOM 6166 C CA A VAL B 1 406 ? -22.458 -34.500 -13.707 0.50 16.09 390 VAL B CA 1
ATOM 6167 C CA B VAL B 1 406 ? -22.443 -34.501 -13.702 0.50 17.58 390 VAL B CA 1
ATOM 6168 C C A VAL B 1 406 ? -23.258 -34.496 -12.386 0.50 15.41 390 VAL B C 1
ATOM 6169 C C B VAL B 1 406 ? -23.246 -34.500 -12.388 0.50 16.17 390 VAL B C 1
ATOM 6170 O O A VAL B 1 406 ? -24.372 -34.972 -12.344 0.50 15.66 390 VAL B O 1
ATOM 6171 O O B VAL B 1 406 ? -24.358 -34.975 -12.361 0.50 16.27 390 VAL B O 1
ATOM 6178 N N . GLY B 1 407 ? -22.702 -33.909 -11.346 1.00 16.75 391 GLY B N 1
ATOM 6179 C CA . GLY B 1 407 ? -23.425 -33.818 -10.068 1.00 16.10 391 GLY B CA 1
ATOM 6180 C C . GLY B 1 407 ? -24.728 -33.101 -10.067 1.00 17.09 391 GLY B C 1
ATOM 6181 O O . GLY B 1 407 ? -25.614 -33.440 -9.276 1.00 16.61 391 GLY B O 1
ATOM 6182 N N . ALA B 1 408 ? -24.870 -32.079 -10.912 1.00 16.27 392 ALA B N 1
ATOM 6183 C CA . ALA B 1 408 ? -26.155 -31.361 -11.067 1.00 16.52 392 ALA B CA 1
ATOM 6184 C C . ALA B 1 408 ? -27.231 -32.102 -11.794 1.00 16.36 392 ALA B C 1
ATOM 6185 O O . ALA B 1 408 ? -28.402 -31.880 -11.542 1.00 15.67 392 ALA B O 1
ATOM 6187 N N . THR B 1 409 ? -26.858 -33.032 -12.686 1.00 15.37 393 THR B N 1
ATOM 6188 C CA . THR B 1 409 ? -27.835 -33.623 -13.605 1.00 13.01 393 THR B CA 1
ATOM 6189 C C . THR B 1 409 ? -29.027 -34.235 -13.001 1.00 13.33 393 THR B C 1
ATOM 6190 O O . THR B 1 409 ? -30.163 -33.991 -13.448 1.00 13.91 393 THR B O 1
ATOM 6194 N N . GLY B 1 410 ? -28.830 -35.049 -11.967 1.00 13.34 394 GLY B N 1
ATOM 6195 C CA . GLY B 1 410 ? -29.975 -35.667 -11.345 1.00 13.72 394 GLY B CA 1
ATOM 6196 C C . GLY B 1 410 ? -31.004 -34.703 -10.749 1.00 13.92 394 GLY B C 1
ATOM 6197 O O . GLY B 1 410 ? -32.208 -34.977 -10.783 1.00 14.05 394 GLY B O 1
ATOM 6198 N N . ILE B 1 411 ? -30.531 -33.606 -10.191 1.00 14.49 395 ILE B N 1
ATOM 6199 C CA . ILE B 1 411 ? -31.465 -32.610 -9.621 1.00 14.74 395 ILE B CA 1
ATOM 6200 C C . ILE B 1 411 ? -32.072 -31.787 -10.779 1.00 15.51 395 ILE B C 1
ATOM 6201 O O . ILE B 1 411 ? -33.254 -31.436 -10.746 1.00 16.57 395 ILE B O 1
ATOM 6206 N N . LYS B 1 412 ? -31.269 -31.466 -11.794 1.00 16.34 396 LYS B N 1
ATOM 6207 C CA . LYS B 1 412 ? -31.828 -30.804 -13.004 1.00 15.80 396 LYS B CA 1
ATOM 6208 C C . LYS B 1 412 ? -32.991 -31.580 -13.574 1.00 15.43 396 LYS B C 1
ATOM 6209 O O . LYS B 1 412 ? -34.022 -30.990 -13.934 1.00 14.23 396 LYS B O 1
ATOM 6215 N N . GLN B 1 413 ? -32.912 -32.911 -13.614 1.00 14.55 397 GLN B N 1
ATOM 6216 C CA . GLN B 1 413 ? -34.009 -33.717 -14.131 1.00 14.48 397 GLN B CA 1
ATOM 6217 C C . GLN B 1 413 ? -35.318 -33.522 -13.361 1.00 14.75 397 GLN B C 1
ATOM 6218 O O . GLN B 1 413 ? -36.390 -33.364 -13.959 1.00 13.47 397 GLN B O 1
ATOM 6224 N N . ILE B 1 414 ? -35.212 -33.569 -12.041 1.00 13.68 398 ILE B N 1
ATOM 6225 C CA . ILE B 1 414 ? -36.374 -33.372 -11.173 1.00 15.19 398 ILE B CA 1
ATOM 6226 C C . ILE B 1 414 ? -36.934 -31.998 -11.449 1.00 15.15 398 ILE B C 1
ATOM 6227 O O . ILE B 1 414 ? -38.152 -31.823 -11.611 1.00 16.70 398 ILE B O 1
ATOM 6232 N N . MET B 1 415 ? -36.040 -31.001 -11.500 1.00 16.07 399 MET B N 1
ATOM 6233 C CA . MET B 1 415 ? -36.525 -29.624 -11.674 1.00 16.92 399 MET B CA 1
ATOM 6234 C C . MET B 1 415 ? -37.148 -29.350 -13.062 1.00 18.96 399 MET B C 1
ATOM 6235 O O . MET B 1 415 ? -37.951 -28.433 -13.192 1.00 16.85 399 MET B O 1
ATOM 6240 N N . GLU B 1 416 ? -36.682 -30.058 -14.109 1.00 17.65 400 GLU B N 1
ATOM 6241 C CA . GLU B 1 416 ? -37.270 -29.902 -15.450 1.00 17.22 400 GLU B CA 1
ATOM 6242 C C . GLU B 1 416 ? -38.650 -30.453 -15.536 1.00 16.28 400 GLU B C 1
ATOM 6243 O O . GLU B 1 416 ? -39.506 -29.852 -16.176 1.00 17.36 400 GLU B O 1
ATOM 6249 N N . VAL B 1 417 ? -38.926 -31.570 -14.875 1.00 15.83 401 VAL B N 1
ATOM 6250 C CA . VAL B 1 417 ? -40.257 -32.098 -14.774 1.00 16.19 401 VAL B CA 1
ATOM 6251 C C . VAL B 1 417 ? -41.158 -31.107 -13.981 1.00 18.43 401 VAL B C 1
ATOM 6252 O O . VAL B 1 417 ? -42.308 -30.785 -14.387 1.00 18.19 401 VAL B O 1
ATOM 6256 N N . TYR B 1 418 ? -40.613 -30.616 -12.871 1.00 18.64 402 TYR B N 1
ATOM 6257 C CA . TYR B 1 418 ? -41.288 -29.586 -12.097 1.00 18.87 402 TYR B CA 1
ATOM 6258 C C . TYR B 1 418 ? -41.650 -28.341 -12.974 1.00 17.75 402 TYR B C 1
ATOM 6259 O O . TYR B 1 418 ? -42.792 -27.909 -12.962 1.00 19.76 402 TYR B O 1
ATOM 6268 N N . ARG B 1 419 ? -40.680 -27.835 -13.717 1.00 19.44 403 ARG B N 1
ATOM 6269 C CA . ARG B 1 419 ? -40.864 -26.635 -14.530 1.00 18.54 403 ARG B CA 1
ATOM 6270 C C . ARG B 1 419 ? -41.912 -26.858 -15.594 1.00 21.17 403 ARG B C 1
ATOM 6271 O O . ARG B 1 419 ? -42.808 -26.002 -15.800 1.00 18.09 403 ARG B O 1
ATOM 6279 N N . GLN B 1 420 ? -41.903 -28.028 -16.253 1.00 19.41 404 GLN B N 1
ATOM 6280 C CA . GLN B 1 420 ? -42.991 -28.321 -17.210 1.00 17.60 404 GLN B CA 1
ATOM 6281 C C . GLN B 1 420 ? -44.361 -28.386 -16.560 1.00 19.70 404 GLN B C 1
ATOM 6282 O O . GLN B 1 420 ? -45.379 -27.866 -17.096 1.00 21.07 404 GLN B O 1
ATOM 6288 N N . MET B 1 421 ? -44.424 -29.045 -15.408 1.00 18.39 405 MET B N 1
ATOM 6289 C CA . MET B 1 421 ? -45.654 -29.202 -14.691 1.00 19.18 405 MET B CA 1
ATOM 6290 C C . MET B 1 421 ? -46.245 -27.845 -14.225 1.00 20.56 405 MET B C 1
ATOM 6291 O O . MET B 1 421 ? -47.443 -27.755 -14.040 1.00 18.21 405 MET B O 1
ATOM 6296 N N . LYS B 1 422 ? -45.385 -26.866 -13.973 1.00 22.20 406 LYS B N 1
ATOM 6297 C CA . LYS B 1 422 ? -45.815 -25.554 -13.476 1.00 24.39 406 LYS B CA 1
ATOM 6298 C C . LYS B 1 422 ? -45.862 -24.523 -14.585 1.00 24.70 406 LYS B C 1
ATOM 6299 O O . LYS B 1 422 ? -46.065 -23.330 -14.346 1.00 20.41 406 LYS B O 1
ATOM 6305 N N . GLY B 1 423 ? -45.678 -24.965 -15.833 1.00 22.04 407 GLY B N 1
ATOM 6306 C CA . GLY B 1 423 ? -45.764 -24.027 -16.970 1.00 22.62 407 GLY B CA 1
ATOM 6307 C C . GLY B 1 423 ? -44.664 -23.011 -17.095 1.00 22.52 407 GLY B C 1
ATOM 6308 O O . GLY B 1 423 ? -44.877 -21.923 -17.640 1.00 27.90 407 GLY B O 1
ATOM 6309 N N . GLN B 1 424 ? -43.459 -23.322 -16.645 1.00 22.07 408 GLN B N 1
ATOM 6310 C CA . GLN B 1 424 ? -42.412 -22.309 -16.577 1.00 21.61 408 GLN B CA 1
ATOM 6311 C C . GLN B 1 424 ? -41.357 -22.365 -17.687 1.00 21.10 408 GLN B C 1
ATOM 6312 O O . GLN B 1 424 ? -40.387 -21.624 -17.671 1.00 21.51 408 GLN B O 1
ATOM 6318 N N . CYS B 1 425 ? -41.523 -23.265 -18.655 1.00 23.05 409 CYS B N 1
ATOM 6319 C CA . CYS B 1 425 ? -40.454 -23.523 -19.626 1.00 21.78 409 CYS B CA 1
ATOM 6320 C C . CYS B 1 425 ? -40.479 -22.613 -20.875 1.00 24.14 409 CYS B C 1
ATOM 6321 O O . CYS B 1 425 ? -39.625 -22.758 -21.775 1.00 22.17 409 CYS B O 1
ATOM 6324 N N . GLU B 1 426 ? -41.428 -21.681 -20.940 1.00 24.59 410 GLU B N 1
ATOM 6325 C CA A GLU B 1 426 ? -41.422 -20.635 -21.984 0.50 24.20 410 GLU B CA 1
ATOM 6326 C CA B GLU B 1 426 ? -41.415 -20.633 -21.978 0.50 24.20 410 GLU B CA 1
ATOM 6327 C C . GLU B 1 426 ? -41.348 -21.276 -23.398 1.00 21.89 410 GLU B C 1
ATOM 6328 O O . GLU B 1 426 ? -42.257 -21.975 -23.770 1.00 22.51 410 GLU B O 1
ATOM 6339 N N . ALA B 1 427 ? -40.293 -21.029 -24.164 1.00 22.45 411 ALA B N 1
ATOM 6340 C CA . ALA B 1 427 ? -40.258 -21.447 -25.588 1.00 25.14 411 ALA B CA 1
ATOM 6341 C C . ALA B 1 427 ? -40.268 -22.966 -25.730 1.00 27.55 411 ALA B C 1
ATOM 6342 O O . ALA B 1 427 ? -40.655 -23.459 -26.787 1.00 26.11 411 ALA B O 1
ATOM 6344 N N . TYR B 1 428 ? -39.898 -23.725 -24.675 1.00 24.17 412 TYR B N 1
ATOM 6345 C CA . TYR B 1 428 ? -40.053 -25.209 -24.749 1.00 23.33 412 TYR B CA 1
ATOM 6346 C C . TYR B 1 428 ? -41.092 -25.798 -23.853 1.00 21.51 412 TYR B C 1
ATOM 6347 O O . TYR 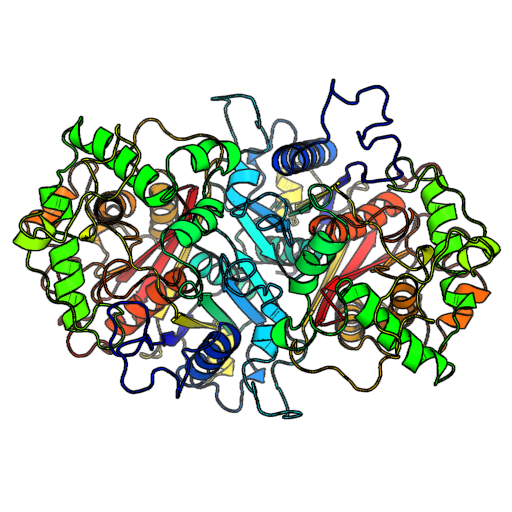B 1 428 ? -41.172 -27.010 -23.642 1.00 24.12 412 TYR B O 1
ATOM 6356 N N . GLN B 1 429 ? -42.010 -24.958 -23.376 1.00 22.63 413 GLN B N 1
ATOM 6357 C CA . GLN B 1 429 ? -43.134 -25.425 -22.624 1.00 20.98 413 GLN B CA 1
ATOM 6358 C C . GLN B 1 429 ? -44.088 -26.328 -23.394 1.00 24.08 413 GLN B C 1
ATOM 6359 O O . GLN B 1 429 ? -44.564 -25.998 -24.526 1.00 26.08 413 GLN B O 1
ATOM 6365 N N . MET B 1 430 ? -44.433 -27.435 -22.757 1.00 23.09 414 MET B N 1
ATOM 6366 C CA . MET B 1 430 ? -45.432 -28.320 -23.296 1.00 24.79 414 MET B CA 1
ATOM 6367 C C . MET B 1 430 ? -46.783 -27.615 -23.289 1.00 27.79 414 MET B C 1
ATOM 6368 O O . MET B 1 430 ? -47.181 -26.995 -22.305 1.00 24.45 414 MET B O 1
ATOM 6373 N N . LYS B 1 431 ? -47.530 -27.797 -24.379 1.00 33.31 415 LYS B N 1
ATOM 6374 C CA . LYS B 1 431 ? -48.852 -27.200 -24.526 1.00 31.89 415 LYS B CA 1
ATOM 6375 C C . LYS B 1 431 ? -49.882 -27.847 -23.631 1.00 32.23 415 LYS B C 1
ATOM 6376 O O . LYS B 1 431 ? -50.770 -27.161 -23.120 1.00 31.49 415 LYS B O 1
ATOM 6382 N N . LYS B 1 432 ? -49.791 -29.163 -23.440 1.00 28.39 416 LYS B N 1
ATOM 6383 C CA . LYS B 1 432 ? -50.630 -29.862 -22.497 1.00 30.23 416 LYS B CA 1
ATOM 6384 C C . LYS B 1 432 ? -49.784 -30.068 -21.215 1.00 30.87 416 LYS B C 1
ATOM 6385 O O . LYS B 1 432 ? -48.784 -30.805 -21.227 1.00 25.14 416 LYS B O 1
ATOM 6391 N N . ILE B 1 433 ? -50.170 -29.386 -20.135 1.00 25.24 417 ILE B N 1
ATOM 6392 C CA . ILE B 1 433 ? -49.470 -29.514 -18.855 1.00 25.77 417 ILE B CA 1
ATOM 6393 C C . ILE B 1 433 ? -49.420 -30.960 -18.369 1.00 21.23 417 ILE B C 1
ATOM 6394 O O . ILE B 1 433 ? -50.426 -31.590 -18.185 1.00 20.48 417 ILE B O 1
ATOM 6399 N N . PRO B 1 434 ? -48.211 -31.493 -18.132 1.00 21.01 418 PRO B N 1
ATOM 6400 C CA . PRO B 1 434 ? -48.204 -32.888 -17.692 1.00 22.71 418 PRO B CA 1
ATOM 6401 C C . PRO B 1 434 ? -48.737 -33.177 -16.263 1.00 20.56 418 PRO B C 1
ATOM 6402 O O . PRO B 1 434 ? -48.356 -32.491 -15.337 1.00 22.55 418 PRO B O 1
ATOM 6406 N N . ALA B 1 435 ? -49.499 -34.231 -16.095 1.00 22.03 419 ALA B N 1
ATOM 6407 C CA . ALA B 1 435 ? -50.003 -34.685 -14.807 1.00 23.27 419 ALA B CA 1
ATOM 6408 C C . ALA B 1 435 ? -48.997 -35.596 -14.085 1.00 23.63 419 ALA B C 1
ATOM 6409 O O . ALA B 1 435 ? -48.857 -35.507 -12.869 1.00 20.83 419 ALA B O 1
ATOM 6411 N N . LEU B 1 436 ? -48.364 -36.502 -14.846 1.00 21.54 420 LEU B N 1
ATOM 6412 C CA . LEU B 1 436 ? -47.401 -37.475 -14.290 1.00 20.56 420 LEU B CA 1
ATOM 6413 C C . LEU B 1 436 ? -46.083 -37.385 -15.090 1.00 19.27 420 LEU B C 1
ATOM 6414 O O . LEU B 1 436 ? -46.077 -37.262 -16.312 1.00 18.78 420 LEU B O 1
ATOM 6419 N N . GLY B 1 437 ? -44.975 -37.431 -14.377 1.00 17.40 421 GLY B N 1
ATOM 6420 C CA . GLY B 1 437 ? -43.661 -37.412 -14.983 1.00 17.20 421 GLY B CA 1
ATOM 6421 C C . GLY B 1 437 ? -42.760 -38.420 -14.284 1.00 17.19 421 GLY B C 1
ATOM 6422 O O . GLY B 1 437 ? -43.031 -38.874 -13.164 1.00 18.68 421 GLY B O 1
ATOM 6423 N N . ALA B 1 438 ? -41.674 -38.759 -14.957 1.00 17.91 422 ALA B N 1
ATOM 6424 C CA . ALA B 1 438 ? -40.658 -39.633 -14.388 1.00 15.15 422 ALA B CA 1
ATOM 6425 C C . ALA B 1 438 ? -39.289 -39.131 -14.737 1.00 16.09 422 ALA B C 1
ATOM 6426 O O . ALA B 1 438 ? -39.091 -38.486 -15.772 1.00 15.88 422 ALA B O 1
ATOM 6428 N N . THR B 1 439 ? -38.357 -39.361 -13.806 1.00 15.36 423 THR B N 1
ATOM 6429 C CA . THR B 1 439 ? -36.917 -39.201 -13.999 1.00 14.42 423 THR B CA 1
ATOM 6430 C C . THR B 1 439 ? -36.213 -40.533 -13.959 1.00 15.13 423 THR B C 1
ATOM 6431 O O . THR B 1 439 ? -36.603 -41.476 -13.258 1.00 14.66 423 THR B O 1
ATOM 6435 N N . LEU B 1 440 ? -35.131 -40.594 -14.730 1.00 15.94 424 LEU B N 1
ATOM 6436 C CA . LEU B 1 440 ? -34.229 -41.727 -14.669 1.00 16.04 424 LEU B CA 1
ATOM 6437 C C . LEU B 1 440 ? -32.817 -41.180 -14.824 1.00 14.71 424 LEU B C 1
ATOM 6438 O O . LEU B 1 440 ? -32.378 -40.702 -15.901 1.00 14.17 424 LEU B O 1
ATOM 6443 N N . ASN B 1 441 ? -32.074 -41.285 -13.732 1.00 14.79 425 ASN B N 1
ATOM 6444 C CA . ASN B 1 441 ? -30.711 -40.789 -13.586 1.00 14.14 425 ASN B CA 1
ATOM 6445 C C . ASN B 1 441 ? -29.784 -41.983 -13.399 1.00 15.83 425 ASN B C 1
ATOM 6446 O O . ASN B 1 441 ? -30.074 -42.912 -12.634 1.00 14.48 425 ASN B O 1
ATOM 6451 N N . MET B 1 442 ? -28.664 -41.973 -14.118 1.00 16.22 426 MET B N 1
ATOM 6452 C CA . MET B 1 442 ? -27.799 -43.158 -14.180 1.00 14.98 426 MET B CA 1
ATOM 6453 C C . MET B 1 442 ? -26.410 -42.725 -13.815 1.00 15.21 426 MET B C 1
ATOM 6454 O O . MET B 1 442 ? -25.988 -41.638 -14.161 1.00 17.07 426 MET B O 1
ATOM 6459 N N . GLY B 1 443 ? -25.670 -43.633 -13.184 1.00 13.88 427 GLY B N 1
ATOM 6460 C CA . GLY B 1 443 ? -24.293 -43.474 -12.878 1.00 13.12 427 GLY B CA 1
ATOM 6461 C C . GLY B 1 443 ? -23.471 -44.528 -13.608 1.00 14.35 427 GLY B C 1
ATOM 6462 O O . GLY B 1 443 ? -23.766 -45.743 -13.554 1.00 13.79 427 GLY B O 1
ATOM 6463 N N . GLY B 1 444 ? -22.411 -44.057 -14.250 1.00 15.16 428 GLY B N 1
ATOM 6464 C CA . GLY B 1 444 ? -21.497 -44.963 -14.938 1.00 15.50 428 GLY B CA 1
ATOM 6465 C C . GLY B 1 444 ? -22.203 -45.707 -16.050 1.00 14.08 428 GLY B C 1
ATOM 6466 O O . GLY B 1 444 ? -23.159 -45.238 -16.647 1.00 14.42 428 GLY B O 1
ATOM 6467 N N . ASP B 1 445 ? -21.707 -46.906 -16.362 1.00 15.60 429 ASP B N 1
ATOM 6468 C CA . ASP B 1 445 ? -22.297 -47.720 -17.421 1.00 15.33 429 ASP B CA 1
ATOM 6469 C C . ASP B 1 445 ? -23.390 -48.561 -16.824 1.00 16.01 429 ASP B C 1
ATOM 6470 O O . ASP B 1 445 ? -23.269 -49.812 -16.677 1.00 15.36 429 ASP B O 1
ATOM 6475 N N . ASP B 1 446 ? -24.502 -47.872 -16.498 1.00 15.33 430 ASP B N 1
ATOM 6476 C CA . ASP B 1 446 ? -25.655 -48.486 -15.921 1.00 14.56 430 ASP B CA 1
ATOM 6477 C C . ASP B 1 446 ? -25.317 -49.284 -14.662 1.00 14.16 430 ASP B C 1
ATOM 6478 O O . ASP B 1 446 ? -25.822 -50.393 -14.495 1.00 15.77 430 ASP B O 1
ATOM 6483 N N . LYS B 1 447 ? -24.453 -48.746 -13.801 1.00 13.79 431 LYS B N 1
ATOM 6484 C CA . LYS B 1 447 ? -24.107 -49.374 -12.539 1.00 14.03 431 LYS B CA 1
ATOM 6485 C C . LYS B 1 447 ? -24.881 -48.820 -11.325 1.00 13.73 431 LYS B C 1
ATOM 6486 O O . LYS B 1 447 ? -25.144 -49.574 -10.384 1.00 14.07 431 LYS B O 1
ATOM 6492 N N . THR B 1 448 ? -25.276 -47.537 -11.383 1.00 14.05 432 THR B N 1
ATOM 6493 C CA . THR B 1 448 ? -26.226 -46.957 -10.412 1.00 12.49 432 THR B CA 1
ATOM 6494 C C . THR B 1 448 ? -27.391 -46.364 -11.184 1.00 13.32 432 THR B C 1
ATOM 6495 O O . THR B 1 448 ? -27.201 -45.727 -12.236 1.00 12.67 432 THR B O 1
ATOM 6499 N N . ALA B 1 449 ? -28.628 -46.557 -10.706 1.00 12.28 433 ALA B N 1
ATOM 6500 C CA . ALA B 1 449 ? -29.749 -45.836 -11.251 1.00 12.27 433 ALA B CA 1
ATOM 6501 C C . ALA B 1 449 ? -30.667 -45.323 -10.125 1.00 13.07 433 ALA B C 1
ATOM 6502 O O . ALA B 1 449 ? -30.899 -46.011 -9.138 1.00 13.63 433 ALA B O 1
ATOM 6504 N N . VAL B 1 450 ? -31.211 -44.121 -10.336 1.00 14.01 434 VAL B N 1
ATOM 6505 C CA . VAL B 1 450 ? -32.228 -43.514 -9.449 1.00 13.76 434 VAL B CA 1
ATOM 6506 C C . VAL B 1 450 ? -33.388 -43.063 -10.308 1.00 15.88 434 VAL B C 1
ATOM 6507 O O . VAL B 1 450 ? -33.180 -42.403 -11.316 1.00 15.97 434 VAL B O 1
ATOM 6511 N N . SER B 1 451 ? -34.607 -43.458 -9.940 1.00 15.37 435 SER B N 1
ATOM 6512 C CA . SER B 1 451 ? -35.783 -43.101 -10.679 1.00 16.22 435 SER B CA 1
ATOM 6513 C C . SER B 1 451 ? -36.898 -42.591 -9.763 1.00 16.06 435 SER B C 1
ATOM 6514 O O . SER B 1 451 ? -37.116 -43.176 -8.705 1.00 16.37 435 SER B O 1
ATOM 6517 N N . ALA B 1 452 ? -37.566 -41.509 -10.196 1.00 16.00 436 ALA B N 1
ATOM 6518 C CA . ALA B 1 452 ? -38.653 -40.892 -9.387 1.00 15.75 436 ALA B CA 1
ATOM 6519 C C . ALA B 1 452 ? -39.888 -40.725 -10.251 1.00 14.62 436 ALA B C 1
ATOM 6520 O O . ALA B 1 452 ? -39.762 -40.467 -11.460 1.00 14.83 436 ALA B O 1
ATOM 6522 N N . VAL B 1 453 ? -41.054 -40.853 -9.620 1.00 15.66 437 VAL B N 1
ATOM 6523 C CA . VAL B 1 453 ? -42.339 -40.594 -10.203 1.00 14.75 437 VAL B CA 1
ATOM 6524 C C . VAL B 1 453 ? -42.918 -39.329 -9.505 1.00 16.28 437 VAL B C 1
ATOM 6525 O O . VAL B 1 453 ? -43.012 -39.284 -8.268 1.00 16.01 437 VAL B O 1
ATOM 6529 N N . LEU B 1 454 ? -43.200 -38.312 -10.310 1.00 17.16 438 LEU B N 1
ATOM 6530 C CA . LEU B 1 454 ? -43.640 -37.022 -9.873 1.00 16.57 438 LEU B CA 1
ATOM 6531 C C . LEU B 1 454 ? -45.106 -36.880 -10.325 1.00 20.97 438 LEU B C 1
ATOM 6532 O O . LEU B 1 454 ? -45.457 -37.232 -11.431 1.00 18.95 438 LEU B O 1
ATOM 6537 N N . GLN B 1 455 ? -45.922 -36.311 -9.454 1.00 20.85 439 GLN B N 1
ATOM 6538 C CA . GLN B 1 455 ? -47.306 -36.096 -9.692 1.00 21.29 439 GLN B CA 1
ATOM 6539 C C . GLN B 1 455 ? -47.663 -34.603 -9.517 1.00 22.85 439 GLN B C 1
ATOM 6540 O O . GLN B 1 455 ? -47.366 -34.014 -8.461 1.00 19.33 439 GLN B O 1
ATOM 6546 N N . ASN B 1 456 ? -48.287 -34.008 -10.534 1.00 18.95 440 ASN B N 1
ATOM 6547 C CA . ASN B 1 456 ? -48.545 -32.591 -10.521 1.00 20.74 440 ASN B CA 1
ATOM 6548 C C . ASN B 1 456 ? -49.681 -32.346 -9.529 1.00 21.51 440 ASN B C 1
ATOM 6549 O O . ASN B 1 456 ? -50.476 -33.228 -9.262 1.00 17.47 440 ASN B O 1
ATOM 6554 N N . ILE B 1 457 ? -49.638 -31.185 -8.906 1.00 23.82 441 ILE B N 1
ATOM 6555 C CA . ILE B 1 457 ? -50.690 -30.754 -7.953 1.00 23.38 441 ILE B CA 1
ATOM 6556 C C . ILE B 1 457 ? -51.296 -29.475 -8.545 1.00 25.73 441 ILE B C 1
ATOM 6557 O O . ILE B 1 457 ? -52.524 -29.338 -8.533 1.00 29.50 441 ILE B O 1
#

Solvent-accessible surface area: 28839 Å² total

Secondary structure (DSSP, 8-state):
----EEEEEEEEPPPBSTT-TTS-SBTBTTTTTS-PPPHHHHHHHHHHHHHHHTT-TT-GGG--EEEEE-SSHHHHSS---HHHHHHTSTTTT-TT---TTTT--EEEEE---HHHHHHHHHHHHHHTTS-SEEEEEEEE--TTS-HHHHHHHHGGGS-HHHHGGG-SSHHHHHHHHHHHHHHHTTS--HHHHHHHHHHHHHHHTT-TT-TTTT----HHHHTT-STTS----S-TTTGGG--GGGB----BEEEEEEEE-HHHHHHTT--TT-TT-EEEEEEEEEE--TT---S-TT--HHHHHHHHHHHHHHT--GGG-SEEEE--SBHHHHHHHHHHHTSS-TT-HHHHHHHTTTSTTSSS-BSTT-HHHHT---HHHHHHHHHHHHHHHHTT--GGG--SS--SEEEEEEEETTTTEEEEEEEEE-/-PPPEEEEEEEEPPPBSTT-TTS-SBTBTTTTTS-PPPHHHHHHHHHHHHHHHTT-TT-GGG--EEEEE-SSHHHHSS---HHHHHHTSTTTTSTT---TTTT--EEEEE---HHHHHHHHHHHHHHTTS-SEEEEEEEE--TTS-HHHHHHHHGGGS-HHHHGGG-SSHHHHHHHHHHHHHHHTTS--HHHHHHHHHHHHHHHTT-TT-TTTT----HHHHTT-STTS----S-TTTGGG--GGGB----BEEEEEEEE-HHHHHHHT--TT-TT-EEEEEEEEEE--TT---S-TT--HHHHHHHHHHHHHHT--GGG-SEEEE--SBHHHHHHHHHHHTSS-TT-HHHHHHHTTTSTTSSS-BSTT-HHHHT---HHHHHHHHHHHHHHHHTT--GGG--SS--SEEEEEEEETTTTEEEEEEEEE-

Sequence (860 aa):
AASRVFIVGGHITPFVGKGSPLFIDKKHPDFGKKKNMTLEEILATTVQGTMEHSGLSGREGIVDQVVVGNFLGEELFSSQGHLGPAAIGSLTYGQAGSKNPLMYKPAMRVEGAASGGLAVISAMNALKSGSADITLLAVGVEVQTTASARVGGDYLARAADYQRQRRQLDDFTFPCLFAKRMKYIAEHNNHFTMEDTARRVAAKAYANGNKNPLAHMHTRKLTFEQCNGEDPSNVKFLGNEETYKEYLRMTDCSQVSDGGAGVVLANEEGLRKMGLSSPNDSRLVEIKSIACAVSNLYEDPDDACCMFTSRQAAQKALSMANIKPSDLNVAEVHDCFTIAEMLMYEALGIAEYGHAKDLIRNGDTTLEGRIPVNTGGGLLSFGHPVGATGIKQIMEVYRQMKGQCEAYQMKKIPALGATLNMGGDDKTAVSAVLQNIAASRVFIVGGHITPFVGKGSPLFIDKKHPDFGKKKNMTLEEILATTVQGTMEEHSGLSGREGIVDQVVVGNFLGEELFSSQGHLGPAAIGSLTYGQAGSKNPLMYKPAMRVEGAASGGLAVIISSAMNALKSGSADITLAVGVEVQTTASARVGGDYLARAADYQRQRQLDDFTFPCLFAKRMKYIAEHNNHFTMEDTARRVAAKAYANGNKNPLAHMHTRKLTFEQCNGEDPSNVKFLGNETYKEYLRMTDCSQVSDGGAGVVLANEEGLRKMGLSPNDSRLVEIKSIACAVSNLYEDPDDACCMFTSRQAAQKALSMANIKPSDLNVAEVHDCFTIAEMLMYEALGIAEYGHAKDLIRNGDTTLEGRIPVNTGGGLLSSFGHPVVGATGIKQIMEVYRQMKGQCEEAYQMKKIPALGATLNMGGDDKTAVSAVLQNI

Nearest PDB structures (foldseek):
  3zbg-assembly1_B  TM=1.001E+00  e=8.459E-87  Leishmania mexicana
  3zbl-assembly1_B  TM=1.001E+00  e=4.958E-86  Leishmania mexicana
  3zbn-assembly1_A  TM=1.001E+00  e=9.272E-85  Leishmania mexicana
  4bi9-assembly2_D  TM=9.828E-01  e=1.174E-62  Trypanosoma brucei brucei TREU927
  4bi9-assembly2_C  TM=9.715E-01  e=2.364E-63  Trypanosoma brucei brucei TREU927

Organism: Leishmania mexicana (strain MHOM/GT/2001/U1103) (NCBI:txid929439)

Foldseek 3Di:
DDWWKKFLFKDWFQKADPQFLPADDPPRPCNVNDHDDAQLQQLLVRLQRGCVGNLNVVPVLLAQEEEEFAEQCCPLVVDAPCFVSNQCSPVPPPPPDDGSSPPHYYHYADQLCRQLVQVVVQVCCCVPPRGFKYKYKFWFAQRRDDPLVSLLSSCVLAPCVPQCVQFSNRQLSVLLVLQVVCVVVPLDHQLLLLLLLQQLQVLQCLAPSWNNVPPHDHSCVSSPPPVQQALDTPRPVRSVRDTPLQAFANITIMMMTMMGIQVSCVVSVHHPVDQLMKIFQFKFKFFDDSVDDDPNSLALVRLLVRLVVQCVSSVHALLLWQEEEEASRGSSRVLNNCCSNPVAPRSCSSVCSVVVLQHLPHRYPYNLNNHSSTSHPSPRRRSNVRVNVLSCLQSQNSPSSRRPDRIQKYKYWRATGSSRMIMMIIMGRD/DWFWKKFQWKDWAQKAAPQFLVADDPPRPCNVNDHDDDQLQQLLVRLQRGCVGNVCVPPVLLAQEEEEFAEQCCPLVVDDPCFVSNQCSPCPPPPPDDGSSPPHYYHYAYQLCRQLVLVVVVVCCCGPPRGFKHKYKFWFAQNSDDPLVSLLSSCVLAPCVVQCVQFSNRQLSVLLVLQVVCVVVPLDHQLLLLLLLQLLQVLQCLAPSWNNVPPHAHSCVSSPPPPQQAQPTPRPVRSVRDTPLQAFARIGIMMMTMMGTQVRCVVSVHHPPDQLMKIFQFKFKFFADSVDDDPNSLALVRLLVRLVVQCVSSVHALVLAQEEEEASNGSSRVLNNCCSNPVAPRSCSSVCSVVVQQHLQHRYHYNLNNHSSTSHPSPRRRSNVRVNVLSCLQSVNSPSSHRPDRIQKYKYWRATGSSRMIMMTIMGGD

CATH classification: 3.40.47.10

InterPro domains:
  IPR002155 Thiolase [PIRSF000429] (12-434)
  IPR016039 Thiolase-like [G3DSA:3.40.47.10] (11-441)
  IPR016039 Thiolase-like [SSF53901] (40-281)
  IPR016039 Thiolase-like [SSF53901] (298-419)
  IPR020613 Thiolase, conserved site [PS00737] (378-394)
  IPR020616 Thiolase, N-terminal [PF00108] (42-273)
  IPR055140 Thiolase, C-terminal domain 2 [PF22691] (309-439)